Protein 6Y9K (pdb70)

Secondary structure (P-SEA, 3-state):
cccaaaaaaaaaaaaaaaaaaacccaaaaaaaaaaaccccccccbbbbbbbcccccbbbbbcccccccbbbbbbbbccccccccccaaaaaaaaaaaacbbbbccccccccccccaaaaaaaaaaaaaaaaacccccccccccccaaaaaaaaaaaaaaaaccccccbbbbcccccccccccccccccccccccccaaaaaaaaaaaacccccccccccccccccccccbbbbbbbccccaaaaaaaaaaaaaaaccbbbbbbcccccccccccccccaaaaaaaaaaaaaaaaaac/caaaaaaaaaaaaaaaaaaaaaccaaaaaaaaaaaaccccccccbbbbbbbcccccbbbbbccccccccccbbbbbcccccccccccaaaaaaaaaaacbbbbbbcccccccccccaaaaaaaaaaaaaaaaccccccbbbbbccaaaaaaaaaaaaaaaaccccccbbbbccccccccccccccccccccccccccaaaaaaaaaaacccccccccccccccccccccbbbbbbbccccaaaaaaaaaaaaaaaccbbbbbbbccccccccccccccaaaaaaaaaaaaaaaaacc/caaaaaaaaaaaaaaaaaaaaaccaaaaaaaaaaaaccccccccbbbbbbccccccccccccccccccbbbbbbbbcccccccccccaaaaaaaaaaacbbbbccccccccccccaaaaaaaaaaaaaaaaaccccccbbbbbccaaaaaaaaaaaaaaaaccccccbbbbcccccccccccccccccccccccccaaaaaaaaaaaacccccccccccccccccccccbbbbbbbccccaaaaaaaaaaaaaaaccbbbbbbbccccccccccccccaaaaaaaaaaaaaaaaaac/caaaaaaaaaaaaaaaaaaaaacccaaaaaaaaaaaccccccccbbbbbbbcccccbbbbbccccccccccccccccccccccccccaaaaaaaaaaccbbbbccccccccccccaaaaaaaaaaaaaaaaaccccccbbbbbccaaaaaaaaaaaaaaaaccccccbbbbcccccccccccccccccccccccccaaaaaaaaaaaacccccccccccccccccccccbbbbbbbccccaaaaaaaaaaaaaaabbbbbbbbbccccccccccccccaaaaaaaaaaaaaaaaaac

Radius of gyration: 35.69 Å; Cα contacts (8 Å, |Δi|>4): 2853; chains: 4; bounding box: 81×81×92 Å

Foldseek 3Di:
DVVLLVVVLVVQLVLQVQCVVCPPPLVSNQCSLLVSFDAPVVVQWDWDWDQQLNFTKIWIAHPQQDALAEEAEFEDDLLRYDACRSCVNLQNLLRVLQSHIYTYTRFDGFPVDAPPSRLVRSLSNVVSCVVVVRDLLRYEYEYFACSLLSQLLNLLVCVVVVHPHHLEYEYALYQQQLQLPFPLLPVLQVLASHDHRVVSNVSSCRRCVPPDRLPCSSRVLNGQQAPGEEYEYEYESNESSPRVQVSSQVRNVVSVYRYDYHHHYSAYGQSLSSVVRRVVNSVVSSVSSVVSNVRSD/DPVLLVVVLVLQLVLQVQCVVCPVVLVSNQVSLLVSFDAVLVVQWDWAWDQQLNFTKIWIAGPQADALAEEAEFEDDLLRHDACRSCVNLQNLLRVLQSHIYIYTRFHGFPVQAPPRSLVSSLSNVVSCVVVVRDLLRYEYEYFAQSLLSQLLNLLVCVVVVPPHHLEYEYALYQQALQLPFPLLPVQVVLASHDHRVSRNVSLCRRQVPPDRLPCSSRVLNGQQAPGEEYEYEYEPNESSPVVRVSSQVNNVVNVYNYHYDYHYSHYGQSLSSVVRDVVNSVVSSVSSVVSNVSND/DPVLQVVLLVLQLVLQVQCVVCPPVLVSNQVSLLVLFDAVVVVQWDWDWDQLLNFTKIWTAGPQADPLAEEAEFEDDLLRHDACRSCVNLQNLLRVLQSHTYIYTPQDGPPVDAPPSRLVRSLSNVVSCVVVVNDLLRYEYEYFAQSLLSQLLNQLVCVVVVNPHHLYYEYFLYQQQLQLPFPLLPVLQVLASHDHRVVNNVSSCRRCVPPDRLPCSNRVLNGQQAPGHEYEYEYEPNESSRRVQVSCQVRNVVNPYNYHYHYHYSHYGQSLSSVVRRVVVSVVSSVSSVVSNVSND/DPVLQVVLLVVQLVLLVQCVVCPPVLVSNQVSLLVSFDAVCVVQWDWAWDQQLNFTKIWIAHPQQDALAEEAEFEDDLQRHDACRSCVNLQNLLSVLASHIYIDTPFDGWPVDAPPSNLCNSLSNVVSCVVVVRDLLRYEYEYFACSLLSQLLNLLVCVVVVNDHHLEYEYELYQQALQLPDPLLPVQVVLANRDHRPVSNVSSCRRCVPPDRLPCSSRVLNGQLAPGEEYEYEYEPNESSPVVQVSCQVNNVVNVYHYHYDYHYSAYGQSLSSVVSRVVNSVVSSVSSVVSNVSND

Structure (mmCIF, N/CA/C/O backbone):
data_6Y9K
#
_entry.id   6Y9K
#
_cell.length_a   78.173
_cell.length_b   78.180
_cell.length_c   112.664
_cell.angle_alpha   90.000
_cell.angle_beta   100.680
_cell.angle_gamma   90.000
#
_symmetry.space_group_name_H-M   'P 1 21 1'
#
loop_
_entity.id
_entity.type
_entity.pdbx_description
1 polymer 'Esterase Est8'
2 water water
#
loop_
_atom_site.group_PDB
_atom_site.id
_atom_site.type_symbol
_atom_site.label_atom_id
_atom_site.label_alt_id
_atom_site.label_comp_id
_atom_site.label_asym_id
_atom_site.label_entity_id
_atom_site.label_seq_id
_atom_site.pdbx_PDB_ins_code
_atom_site.Cartn_x
_atom_site.Cartn_y
_atom_site.Cartn_z
_atom_site.occupancy
_atom_site.B_iso_or_equiv
_atom_site.auth_seq_id
_atom_site.auth_comp_id
_atom_site.auth_asym_id
_atom_site.auth_atom_id
_atom_site.pdbx_PDB_model_num
ATOM 1 N N . ALA A 1 2 ? 15.481 8.017 44.899 1.000 66.238 2 ALA AAA N 1
ATOM 2 C CA . ALA A 1 2 ? 16.866 8.522 44.596 1.000 74.208 2 ALA AAA CA 1
ATOM 3 C C . ALA A 1 2 ? 17.040 8.661 43.081 1.000 75.054 2 ALA AAA C 1
ATOM 4 O O . ALA A 1 2 ? 17.199 9.839 42.620 1.000 69.283 2 ALA AAA O 1
ATOM 6 N N . SER A 1 3 ? 17.031 7.524 42.354 1.000 68.416 3 SER AAA N 1
ATOM 7 C CA . SER A 1 3 ? 16.681 7.484 40.903 1.000 73.337 3 SER AAA CA 1
ATOM 8 C C . SER A 1 3 ? 16.410 6.079 40.345 1.000 67.362 3 SER AAA C 1
ATOM 9 O O . SER A 1 3 ? 15.468 5.940 39.574 1.000 62.236 3 SER AAA O 1
ATOM 12 N N . PRO A 1 4 ? 17.192 5.002 40.600 1.000 70.429 4 PRO AAA N 1
ATOM 13 C CA . PRO A 1 4 ? 16.763 3.664 40.189 1.000 67.129 4 PRO AAA CA 1
ATOM 14 C C . PRO A 1 4 ? 15.504 3.362 41.007 1.000 63.168 4 PRO AAA C 1
ATOM 15 O O . PRO A 1 4 ? 14.655 2.617 40.515 1.000 59.806 4 PRO AAA O 1
ATOM 19 N N . GLN A 1 5 ? 15.426 3.976 42.205 1.000 55.067 5 GLN AAA N 1
ATOM 20 C CA . GLN A 1 5 ? 14.221 4.007 43.074 1.000 46.833 5 GLN AAA CA 1
ATOM 21 C C . GLN A 1 5 ? 13.151 4.876 42.404 1.000 40.856 5 GLN AAA C 1
ATOM 22 O O . GLN A 1 5 ? 12.075 4.327 42.098 1.000 35.424 5 GLN AAA O 1
ATOM 28 N N . LEU A 1 6 ? 13.445 6.150 42.114 1.000 41.393 6 LEU AAA N 1
ATOM 29 C CA . LEU A 1 6 ? 12.487 7.027 41.379 1.000 41.999 6 LEU AAA CA 1
ATOM 30 C C . LEU A 1 6 ? 12.014 6.337 40.092 1.000 38.141 6 LEU AAA C 1
ATOM 31 O O . LEU A 1 6 ? 10.800 6.425 39.781 1.000 37.698 6 LEU AAA O 1
ATOM 36 N N . GLN A 1 7 ? 12.924 5.697 39.357 1.000 37.645 7 GLN AAA N 1
ATOM 37 C CA . GLN A 1 7 ? 12.598 5.089 38.042 1.000 41.443 7 GLN AAA CA 1
ATOM 38 C C . GLN A 1 7 ? 11.727 3.848 38.287 1.000 40.940 7 GLN AAA C 1
ATOM 39 O O . GLN A 1 7 ? 10.837 3.630 37.460 1.000 40.738 7 GLN AAA O 1
ATOM 45 N N . MET A 1 8 ? 11.872 3.120 39.406 1.000 46.124 8 MET AAA N 1
ATOM 46 C CA . MET A 1 8 ? 10.918 2.023 39.765 1.000 46.964 8 MET AAA CA 1
ATOM 47 C C . MET A 1 8 ? 9.523 2.617 39.968 1.000 44.258 8 MET AAA C 1
ATOM 48 O O . MET A 1 8 ? 8.555 2.080 39.392 1.000 44.825 8 MET AAA O 1
ATOM 53 N N . ALA A 1 9 ? 9.423 3.672 40.775 1.000 41.034 9 ALA AAA N 1
ATOM 54 C CA . ALA A 1 9 ? 8.143 4.352 41.085 1.000 43.502 9 ALA AAA CA 1
ATOM 55 C C . ALA A 1 9 ? 7.514 4.899 39.800 1.000 41.908 9 ALA AAA C 1
ATOM 56 O O . ALA A 1 9 ? 6.303 4.765 39.657 1.000 43.038 9 ALA AAA O 1
ATOM 58 N N . LEU A 1 10 ? 8.295 5.511 38.904 1.000 43.069 10 LEU AAA N 1
ATOM 59 C CA . LEU A 1 10 ? 7.755 6.073 37.634 1.000 43.288 10 LEU AAA CA 1
ATOM 60 C C . LEU A 1 10 ? 7.188 4.944 36.765 1.000 44.816 10 LEU AAA C 1
ATOM 61 O O . LEU A 1 10 ? 6.086 5.116 36.254 1.000 49.325 10 LEU AAA O 1
ATOM 66 N N . ASP A 1 11 ? 7.874 3.809 36.628 1.000 50.537 11 ASP AAA N 1
ATOM 67 C CA . ASP A 1 11 ? 7.340 2.671 35.831 1.000 53.663 11 ASP AAA CA 1
ATOM 68 C C . ASP A 1 11 ? 6.152 2.093 36.596 1.000 49.641 11 ASP AAA C 1
ATOM 69 O O . ASP A 1 11 ? 5.221 1.626 35.939 1.000 55.103 11 ASP AAA O 1
ATOM 74 N N . GLY A 1 12 ? 6.188 2.150 37.933 1.000 50.469 12 GLY AAA N 1
ATOM 75 C CA . GLY A 1 12 ? 5.063 1.800 38.830 1.000 45.924 12 GLY AAA CA 1
ATOM 76 C C . GLY A 1 12 ? 3.768 2.479 38.414 1.000 44.965 12 GLY AAA C 1
ATOM 77 O O . GLY A 1 12 ? 2.811 1.762 38.056 1.000 50.034 12 GLY AAA O 1
ATOM 78 N N . PHE A 1 13 ? 3.742 3.812 38.446 1.000 40.964 13 PHE AAA N 1
ATOM 79 C CA . PHE A 1 13 ? 2.606 4.649 37.989 1.000 43.384 13 PHE AAA CA 1
ATOM 80 C C . PHE A 1 13 ? 2.334 4.413 36.498 1.000 45.806 13 PHE AAA C 1
ATOM 81 O O . PHE A 1 13 ? 1.164 4.270 36.133 1.000 45.053 13 PHE AAA O 1
ATOM 89 N N . LYS A 1 14 ? 3.377 4.364 35.665 1.000 51.208 14 LYS AAA N 1
ATOM 90 C CA . LYS A 1 14 ? 3.254 4.204 34.188 1.000 55.847 14 LYS AAA CA 1
ATOM 91 C C . LYS A 1 14 ? 2.385 2.969 33.904 1.000 55.601 14 LYS AAA C 1
ATOM 92 O O . LYS A 1 14 ? 1.525 3.060 33.028 1.000 62.092 14 LYS AAA O 1
ATOM 98 N N . MET A 1 15 ? 2.561 1.887 34.667 1.000 59.490 15 MET AAA N 1
ATOM 99 C CA . MET A 1 15 ? 1.764 0.630 34.580 1.000 61.467 15 MET AAA CA 1
ATOM 100 C C . MET A 1 15 ? 0.382 0.850 35.209 1.000 57.678 15 MET AAA C 1
ATOM 101 O O . MET A 1 15 ? -0.613 0.409 34.609 1.000 55.304 15 MET AAA O 1
ATOM 106 N N . MET A 1 16 ? 0.313 1.460 36.400 1.000 60.741 16 MET AAA N 1
ATOM 107 C CA . MET A 1 16 ? -0.987 1.784 37.051 1.000 63.461 16 MET AAA CA 1
ATOM 108 C C . MET A 1 16 ? -1.792 2.588 36.032 1.000 58.238 16 MET AAA C 1
ATOM 109 O O . MET A 1 16 ? -2.974 2.258 35.822 1.000 50.512 16 MET AAA O 1
ATOM 114 N N . GLY A 1 17 ? -1.121 3.567 35.413 1.000 59.379 17 GLY AAA N 1
ATOM 115 C CA . GLY A 1 17 ? -1.673 4.523 34.433 1.000 61.249 17 GLY AAA CA 1
ATOM 116 C C . GLY A 1 17 ? -2.274 3.815 33.236 1.000 60.356 17 GLY AAA C 1
ATOM 117 O O . GLY A 1 17 ? -3.328 4.291 32.739 1.000 58.928 17 GLY AAA O 1
ATOM 118 N N . GLU A 1 18 ? -1.657 2.706 32.813 1.000 56.972 18 GLU AAA N 1
ATOM 119 C CA . GLU A 1 18 ? -2.032 2.000 31.563 1.000 59.887 18 GLU AAA CA 1
ATOM 120 C C . GLU A 1 18 ? -3.117 0.961 31.842 1.000 58.543 18 GLU AAA C 1
ATOM 121 O O . GLU A 1 18 ? -3.999 0.859 30.977 1.000 61.841 18 GLU AAA O 1
ATOM 127 N N . LYS A 1 19 ? -3.107 0.272 32.993 1.000 58.610 19 LYS AAA N 1
ATOM 128 C CA . LYS A 1 19 ? -4.257 -0.582 33.435 1.000 66.044 19 LYS AAA CA 1
ATOM 129 C C . LYS A 1 19 ? -5.518 0.268 33.678 1.000 65.227 19 LYS AAA C 1
ATOM 130 O O . LYS A 1 19 ? -6.636 -0.285 33.572 1.000 60.750 19 LYS AAA O 1
ATOM 136 N N . MET A 1 20 ? -5.331 1.539 34.054 1.000 66.077 20 MET AAA N 1
ATOM 137 C CA . MET A 1 20 ? -6.394 2.558 34.271 1.000 67.067 20 MET AAA CA 1
ATOM 138 C C . MET A 1 20 ? -7.182 2.739 32.971 1.000 64.774 20 MET AAA C 1
ATOM 139 O O . MET A 1 20 ? -8.419 2.526 32.979 1.000 63.731 20 MET AAA O 1
ATOM 144 N N . ALA A 1 21 ? -6.477 3.134 31.909 1.000 64.144 21 ALA AAA N 1
ATOM 145 C CA . ALA A 1 21 ? -7.000 3.280 30.533 1.000 64.477 21 ALA AAA CA 1
ATOM 146 C C . ALA A 1 21 ? -7.809 2.021 30.161 1.000 65.832 21 ALA AAA C 1
ATOM 147 O O . ALA A 1 21 ? -8.961 2.183 29.711 1.000 66.469 21 ALA AAA O 1
ATOM 149 N N . GLN A 1 22 ? -7.257 0.823 30.421 1.000 73.326 22 GLN AAA N 1
ATOM 150 C CA . GLN A 1 22 ? -7.807 -0.518 30.042 1.000 76.470 22 GLN AAA CA 1
ATOM 151 C C . GLN A 1 22 ? -9.120 -0.833 30.767 1.000 76.267 22 GLN AAA C 1
ATOM 152 O O . GLN A 1 22 ? -9.878 -1.680 30.264 1.000 75.984 22 GLN AAA O 1
ATOM 158 N N . ALA A 1 23 ? -9.350 -0.250 31.943 1.000 76.839 23 ALA AAA N 1
ATOM 159 C CA . ALA A 1 23 ? -10.602 -0.424 32.709 1.000 77.688 23 ALA AAA CA 1
ATOM 160 C C . ALA A 1 23 ? -11.727 0.324 31.980 1.000 77.052 23 ALA AAA C 1
ATOM 161 O O . ALA A 1 23 ? -12.920 0.024 32.221 1.000 72.542 23 ALA AAA O 1
ATOM 163 N N . GLY A 1 24 ? -11.355 1.259 31.101 1.000 76.983 24 GLY AAA N 1
ATOM 164 C CA . GLY A 1 24 ? -12.298 2.152 30.409 1.000 81.242 24 GLY AAA CA 1
ATOM 165 C C . GLY A 1 24 ? -13.087 2.965 31.418 1.000 84.185 24 GLY AAA C 1
ATOM 166 O O . GLY A 1 24 ? -12.484 3.431 32.413 1.000 82.989 24 GLY AAA O 1
ATOM 167 N N . GLY A 1 25 ? -14.394 3.107 31.192 1.000 81.868 25 GLY AAA N 1
ATOM 168 C CA . GLY A 1 25 ? -15.311 3.812 32.106 1.000 83.429 25 GLY AAA CA 1
ATOM 169 C C . GLY A 1 25 ? -15.731 2.953 33.291 1.000 80.300 25 GLY AAA C 1
ATOM 170 O O . GLY A 1 25 ? -16.299 3.538 34.232 1.000 91.410 25 GLY AAA O 1
ATOM 171 N N . ASP A 1 26 ? -15.477 1.631 33.245 1.000 69.352 26 ASP AAA N 1
ATOM 172 C CA . ASP A 1 26 ? -15.942 0.616 34.236 1.000 66.448 26 ASP AAA CA 1
ATOM 173 C C . ASP A 1 26 ? -15.309 0.917 35.599 1.000 69.472 26 ASP AAA C 1
ATOM 174 O O . ASP A 1 26 ? -14.071 0.837 35.695 1.000 73.510 26 ASP AAA O 1
ATOM 179 N N . VAL A 1 27 ? -16.125 1.201 36.618 1.000 65.961 27 VAL AAA N 1
ATOM 180 C CA . VAL A 1 27 ? -15.667 1.791 37.909 1.000 67.382 27 VAL AAA CA 1
ATOM 181 C C . VAL A 1 27 ? -15.232 0.689 38.892 1.000 71.322 27 VAL AAA C 1
ATOM 182 O O . VAL A 1 27 ? -14.321 0.983 39.700 1.000 65.670 27 VAL AAA O 1
ATOM 186 N N . LYS A 1 28 ? -15.810 -0.524 38.809 1.000 74.149 28 LYS AAA N 1
ATOM 187 C CA . LYS A 1 28 ? -15.393 -1.724 39.604 1.000 73.430 28 LYS AAA CA 1
ATOM 188 C C . LYS A 1 28 ? -13.928 -2.079 39.291 1.000 70.691 28 LYS AAA C 1
ATOM 189 O O . LYS A 1 28 ? -13.153 -2.329 40.253 1.000 66.312 28 LYS AAA O 1
ATOM 195 N N . ALA A 1 29 ? -13.602 -2.151 37.988 1.000 64.599 29 ALA AAA N 1
ATOM 196 C CA . ALA A 1 29 ? -12.258 -2.384 37.403 1.000 60.694 29 ALA AAA CA 1
ATOM 197 C C . ALA A 1 29 ? -11.274 -1.351 37.951 1.000 58.635 29 ALA AAA C 1
ATOM 198 O O . ALA A 1 29 ? -10.326 -1.758 38.631 1.000 61.578 29 ALA AAA O 1
ATOM 200 N N . MET A 1 30 ? -11.517 -0.071 37.652 1.000 57.705 30 MET AAA N 1
ATOM 201 C CA . MET A 1 30 ? -10.741 1.101 38.134 1.000 53.785 30 MET AAA CA 1
ATOM 202 C C . MET A 1 30 ? -10.410 0.901 39.616 1.000 51.646 30 MET AAA C 1
ATOM 203 O O . MET A 1 30 ? -9.223 1.004 39.981 1.000 53.900 30 MET AAA O 1
ATOM 208 N N . ARG A 1 31 ? -11.416 0.603 40.439 1.000 50.311 31 ARG AAA N 1
ATOM 209 C CA . ARG A 1 31 ? -11.235 0.398 41.899 1.000 50.558 31 ARG AAA CA 1
ATOM 210 C C . ARG A 1 31 ? -10.236 -0.735 42.128 1.000 58.811 31 ARG AAA C 1
ATOM 211 O O . ARG A 1 31 ? -9.338 -0.539 42.968 1.000 65.328 31 ARG AAA O 1
ATOM 219 N N . ALA A 1 32 ? -10.376 -1.856 41.406 1.000 59.415 32 ALA AAA N 1
ATOM 220 C CA . ALA A 1 32 ? -9.461 -3.026 41.486 1.000 58.257 32 ALA AAA CA 1
ATOM 221 C C . ALA A 1 32 ? -8.014 -2.658 41.081 1.000 56.378 32 ALA AAA C 1
ATOM 222 O O . ALA A 1 32 ? -7.085 -3.145 41.742 1.000 52.428 32 ALA AAA O 1
ATOM 224 N N . VAL A 1 33 ? -7.798 -1.843 40.041 1.000 54.937 33 VAL AAA N 1
ATOM 225 C CA . VAL A 1 33 ? -6.424 -1.434 39.610 1.000 58.060 33 VAL AAA CA 1
ATOM 226 C C . VAL A 1 33 ? -5.677 -0.859 40.814 1.000 61.278 33 VAL AAA C 1
ATOM 227 O O . VAL A 1 33 ? -4.507 -1.214 40.998 1.000 64.439 33 VAL AAA O 1
ATOM 231 N N . MET A 1 34 ? -6.328 0.042 41.551 1.000 61.849 34 MET AAA N 1
ATOM 232 C CA . MET A 1 34 ? -5.728 0.788 42.682 1.000 59.456 34 MET AAA CA 1
ATOM 233 C C . MET A 1 34 ? -5.537 -0.164 43.877 1.000 56.531 34 MET AAA C 1
ATOM 234 O O . MET A 1 34 ? -4.467 -0.083 44.515 1.000 58.353 34 MET AAA O 1
ATOM 239 N N . GLU A 1 35 ? -6.504 -1.054 44.141 1.000 52.305 35 GLU AAA N 1
ATOM 240 C CA . GLU A 1 35 ? -6.544 -1.974 45.323 1.000 55.456 35 GLU AAA CA 1
ATOM 241 C C . GLU A 1 35 ? -5.461 -3.055 45.228 1.000 52.891 35 GLU AAA C 1
ATOM 242 O O . GLU A 1 35 ? -5.070 -3.589 46.276 1.000 46.491 35 GLU AAA O 1
ATOM 248 N N . GLU A 1 36 ? -5.044 -3.370 44.002 1.000 55.683 36 GLU AAA N 1
ATOM 249 C CA . GLU A 1 36 ? -4.048 -4.411 43.635 1.000 58.854 36 GLU AAA CA 1
ATOM 250 C C . GLU A 1 36 ? -2.636 -3.898 43.948 1.000 55.474 36 GLU AAA C 1
ATOM 251 O O . GLU A 1 36 ? -1.798 -4.729 44.351 1.000 63.758 36 GLU AAA O 1
ATOM 257 N N . MET A 1 37 ? -2.384 -2.593 43.773 1.000 52.183 37 MET AAA N 1
ATOM 258 C CA . MET A 1 37 ? -1.091 -1.934 44.126 1.000 55.575 37 MET AAA CA 1
ATOM 259 C C . MET A 1 37 ? -0.923 -1.821 45.646 1.000 46.921 37 MET AAA C 1
ATOM 260 O O . MET A 1 37 ? 0.211 -1.746 46.102 1.000 44.042 37 MET AAA O 1
ATOM 265 N N . ALA A 1 38 ? -2.013 -1.809 46.402 1.000 43.489 38 ALA AAA N 1
ATOM 266 C CA . ALA A 1 38 ? -2.004 -1.584 47.864 1.000 43.317 38 ALA AAA CA 1
ATOM 267 C C . ALA A 1 38 ? -1.318 -2.750 48.583 1.000 40.541 38 ALA AAA C 1
ATOM 268 O O . ALA A 1 38 ? -1.803 -3.886 48.473 1.000 35.660 38 ALA AAA O 1
ATOM 270 N N . THR A 1 39 ? -0.256 -2.471 49.338 1.000 36.531 39 THR AAA N 1
ATOM 271 C CA . THR A 1 39 ? 0.212 -3.365 50.425 1.000 35.575 39 THR AAA CA 1
ATOM 272 C C . THR A 1 39 ? 0.285 -2.568 51.724 1.000 35.702 39 THR AAA C 1
ATOM 273 O O . THR A 1 39 ? 0.104 -1.325 51.684 1.000 35.515 39 THR AAA O 1
ATOM 277 N N . PHE A 1 40 ? 0.515 -3.291 52.820 1.000 33.773 40 PHE AAA N 1
ATOM 278 C CA . PHE A 1 40 ? 0.488 -2.757 54.194 1.000 34.164 40 PHE AAA CA 1
ATOM 279 C C . PHE A 1 40 ? 1.598 -3.447 54.993 1.000 36.412 40 PHE AAA C 1
ATOM 280 O O . PHE A 1 40 ? 1.354 -4.109 56.005 1.000 37.306 40 PHE AAA O 1
ATOM 288 N N . PRO A 1 41 ? 2.876 -3.263 54.586 1.000 37.247 41 PRO AAA N 1
ATOM 289 C CA . PRO A 1 41 ? 4.004 -3.872 55.285 1.000 39.133 41 PRO AAA CA 1
ATOM 290 C C . PRO A 1 41 ? 4.096 -3.431 56.750 1.000 39.306 41 PRO AAA C 1
ATOM 291 O O . PRO A 1 41 ? 4.686 -4.149 57.511 1.000 38.824 41 PRO AAA O 1
ATOM 295 N N . SER A 1 42 ? 3.506 -2.292 57.119 1.000 37.881 42 SER AAA N 1
ATOM 296 C CA . SER A 1 42 ? 3.576 -1.768 58.510 1.000 38.475 42 SER AAA CA 1
ATOM 297 C C . SER A 1 42 ? 2.528 -2.448 59.402 1.000 35.736 42 SER AAA C 1
ATOM 298 O O . SER A 1 42 ? 2.504 -2.129 60.609 1.000 33.325 42 SER AAA O 1
ATOM 301 N N . ALA A 1 43 ? 1.680 -3.322 58.843 1.000 35.474 43 ALA AAA N 1
ATOM 302 C CA . ALA A 1 43 ? 0.462 -3.827 59.524 1.000 35.613 43 ALA AAA CA 1
ATOM 303 C C . ALA A 1 43 ? 0.863 -4.382 60.884 1.000 37.256 43 ALA AAA C 1
ATOM 304 O O . ALA A 1 43 ? 0.236 -3.986 61.875 1.000 38.718 43 ALA AAA O 1
ATOM 306 N N . GLY A 1 44 ? 1.910 -5.215 60.909 1.000 41.120 44 GLY AAA N 1
ATOM 307 C CA . GLY A 1 44 ? 2.354 -5.989 62.085 1.000 45.423 44 GLY AAA CA 1
ATOM 308 C C . GLY A 1 44 ? 2.480 -5.143 63.347 1.000 49.129 44 GLY AAA C 1
ATOM 309 O O . GLY A 1 44 ? 2.043 -5.628 64.410 1.000 52.819 44 GLY AAA O 1
ATOM 310 N N . GLU A 1 45 ? 3.042 -3.932 63.243 1.000 50.371 45 GLU AAA N 1
ATOM 311 C CA . GLU A 1 45 ? 3.334 -3.034 64.398 1.000 51.713 45 GLU AAA CA 1
ATOM 312 C C . GLU A 1 45 ? 2.330 -1.870 64.478 1.000 48.129 45 GLU AAA C 1
ATOM 313 O O . GLU A 1 45 ? 2.565 -0.979 65.299 1.000 44.410 45 GLU AAA O 1
ATOM 319 N N . THR A 1 46 ? 1.255 -1.872 63.678 1.000 45.045 46 THR AAA N 1
ATOM 320 C CA . THR A 1 46 ? 0.252 -0.775 63.607 1.000 41.775 46 THR AAA CA 1
ATOM 321 C C . THR A 1 46 ? -1.093 -1.263 64.161 1.000 41.967 46 THR AAA C 1
ATOM 322 O O . THR A 1 46 ? -1.546 -2.360 63.794 1.000 42.004 46 THR AAA O 1
ATOM 326 N N . LYS A 1 47 ? -1.704 -0.461 65.025 1.000 40.556 47 LYS AAA N 1
ATOM 327 C CA . LYS A 1 47 ? -2.991 -0.752 65.680 1.000 41.686 47 LYS AAA CA 1
ATOM 328 C C . LYS A 1 47 ? -4.079 -0.178 64.779 1.000 41.949 47 LYS AAA C 1
ATOM 329 O O . LYS A 1 47 ? -4.008 1.014 64.490 1.000 43.998 47 LYS AAA O 1
ATOM 335 N N . CYS A 1 48 ? -5.030 -0.993 64.328 1.000 39.539 48 CYS AAA N 1
ATOM 336 C CA . CYS A 1 48 ? -6.161 -0.539 63.477 1.000 40.048 48 CYS AAA CA 1
ATOM 337 C C . CYS A 1 48 ? -7.459 -0.922 64.174 1.000 37.337 48 CYS AAA C 1
ATOM 338 O O . CYS A 1 48 ? -7.555 -2.079 64.552 1.000 36.271 48 CYS AAA O 1
ATOM 341 N N . THR A 1 49 ? -8.373 0.038 64.350 1.000 39.446 49 THR AAA N 1
ATOM 342 C CA . THR A 1 49 ? -9.663 -0.099 65.077 1.000 39.783 49 THR AAA CA 1
ATOM 343 C C . THR A 1 49 ? -10.756 0.549 64.244 1.000 40.820 49 THR AAA C 1
ATOM 344 O O . THR A 1 49 ? -10.885 1.769 64.264 1.000 43.353 49 THR AAA O 1
ATOM 348 N N . PRO A 1 50 ? -11.513 -0.219 63.430 1.000 42.065 50 PRO AAA N 1
ATOM 349 C CA . PRO A 1 50 ? -12.687 0.325 62.744 1.000 43.627 50 PRO AAA CA 1
ATOM 350 C C . PRO A 1 50 ? -13.694 1.003 63.693 1.000 42.375 50 PRO AAA C 1
ATOM 351 O O . PRO A 1 50 ? -13.839 0.616 64.838 1.000 45.070 50 PRO AAA O 1
ATOM 355 N N . VAL A 1 51 ? -14.356 2.041 63.202 1.000 40.316 51 VAL AAA N 1
ATOM 356 C CA . VAL A 1 51 ? -15.172 2.938 64.060 1.000 42.134 51 VAL AAA CA 1
ATOM 357 C C . VAL A 1 51 ? -16.138 3.696 63.152 1.000 45.046 51 VAL AAA C 1
ATOM 358 O O . VAL A 1 51 ? -15.818 3.898 61.943 1.000 42.651 51 VAL AAA O 1
ATOM 362 N N . ASN A 1 52 ? -17.282 4.086 63.708 1.000 45.159 52 ASN AAA N 1
ATOM 363 C CA . ASN A 1 52 ? -18.258 4.916 62.974 1.000 48.266 52 ASN AAA CA 1
ATOM 364 C C . ASN A 1 52 ? -18.020 6.385 63.375 1.000 46.857 52 ASN AAA C 1
ATOM 365 O O . ASN A 1 52 ? -18.204 6.723 64.566 1.000 41.902 52 ASN AAA O 1
ATOM 370 N N . ALA A 1 53 ? -17.584 7.218 62.421 1.000 41.339 53 ALA AAA N 1
ATOM 371 C CA . ALA A 1 53 ? -17.242 8.641 62.652 1.000 41.347 53 ALA AAA CA 1
ATOM 372 C C . ALA A 1 53 ? -18.452 9.485 62.250 1.000 38.561 53 ALA AAA C 1
ATOM 373 O O . ALA A 1 53 ? -18.539 9.833 61.049 1.000 40.041 53 ALA AAA O 1
ATOM 375 N N . GLY A 1 54 ? -19.339 9.781 63.208 1.000 37.822 54 GLY AAA N 1
ATOM 376 C CA . GLY A 1 54 ? -20.629 10.471 62.988 1.000 36.168 54 GLY AAA CA 1
ATOM 377 C C . GLY A 1 54 ? -21.336 9.953 61.742 1.000 40.176 54 GLY AAA C 1
ATOM 378 O O . GLY A 1 54 ? -21.784 10.799 60.907 1.000 42.509 54 GLY AAA O 1
ATOM 379 N N . GLY A 1 55 ? -21.414 8.622 61.570 1.000 38.181 55 GLY AAA N 1
ATOM 380 C CA . GLY A 1 55 ? -22.133 8.007 60.435 1.000 37.619 55 GLY AAA CA 1
ATOM 381 C C . GLY A 1 55 ? -21.251 7.772 59.215 1.000 43.030 55 GLY AAA C 1
ATOM 382 O O . GLY A 1 55 ? -21.770 7.359 58.156 1.000 46.492 55 GLY AAA O 1
ATOM 383 N N . VAL A 1 56 ? -19.943 7.972 59.339 1.000 46.557 56 VAL AAA N 1
ATOM 384 C CA . VAL A 1 56 ? -18.988 7.693 58.231 1.000 44.274 56 VAL AAA CA 1
ATOM 385 C C . VAL A 1 56 ? -18.139 6.496 58.646 1.000 40.667 56 VAL AAA C 1
ATOM 386 O O . VAL A 1 56 ? -17.516 6.506 59.711 1.000 36.268 56 VAL AAA O 1
ATOM 390 N N . PRO A 1 57 ? -18.178 5.396 57.857 1.000 39.912 57 PRO AAA N 1
ATOM 391 C CA . PRO A 1 57 ? -17.317 4.246 58.113 1.000 40.854 57 PRO AAA CA 1
ATOM 392 C C . PRO A 1 57 ? -15.866 4.761 58.127 1.000 39.338 57 PRO AAA C 1
ATOM 393 O O . PRO A 1 57 ? -15.459 5.500 57.222 1.000 34.430 57 PRO AAA O 1
ATOM 397 N N . ALA A 1 58 ? -15.130 4.417 59.178 1.000 37.485 58 ALA AAA N 1
ATOM 398 C CA . ALA A 1 58 ? -13.771 4.932 59.413 1.000 37.120 58 ALA AAA CA 1
ATOM 399 C C . ALA A 1 58 ? -12.967 3.891 60.182 1.000 37.125 58 ALA AAA C 1
ATOM 400 O O . ALA A 1 58 ? -13.570 2.839 60.582 1.000 37.097 58 ALA AAA O 1
ATOM 402 N N . GLU A 1 59 ? -11.676 4.207 60.369 1.000 37.355 59 GLU AAA N 1
ATOM 403 C CA . GLU A 1 59 ? -10.669 3.366 61.060 1.000 39.434 59 GLU AAA CA 1
ATOM 404 C C . GLU A 1 59 ? -9.621 4.240 61.759 1.000 38.782 59 GLU AAA C 1
ATOM 405 O O . GLU A 1 59 ? -8.950 5.030 61.073 1.000 36.137 59 GLU AAA O 1
ATOM 411 N N . TRP A 1 60 ? -9.498 4.087 63.082 1.000 39.270 60 TRP AAA N 1
ATOM 412 C CA . TRP A 1 60 ? -8.358 4.591 63.883 1.000 39.015 60 TRP AAA CA 1
ATOM 413 C C . TRP A 1 60 ? -7.132 3.795 63.459 1.000 36.514 60 TRP AAA C 1
ATOM 414 O O . TRP A 1 60 ? -7.222 2.582 63.478 1.000 40.103 60 TRP AAA O 1
ATOM 425 N N . ILE A 1 61 ? -6.081 4.471 63.015 1.000 35.695 61 ILE AAA N 1
ATOM 426 C CA . ILE A 1 61 ? -4.771 3.891 62.603 1.000 34.278 61 ILE AAA CA 1
ATOM 427 C C . ILE A 1 61 ? -3.701 4.577 63.472 1.000 36.069 61 ILE AAA C 1
ATOM 428 O O . ILE A 1 61 ? -3.574 5.819 63.422 1.000 35.582 61 ILE AAA O 1
ATOM 433 N N . ALA A 1 62 ? -3.027 3.814 64.325 1.000 39.123 62 ALA AAA N 1
ATOM 434 C CA . ALA A 1 62 ? -2.092 4.335 65.350 1.000 46.297 62 ALA AAA CA 1
ATOM 435 C C . ALA A 1 62 ? -0.749 3.604 65.251 1.000 47.684 62 ALA AAA C 1
ATOM 436 O O . ALA A 1 62 ? -0.698 2.409 65.567 1.000 43.001 62 ALA AAA O 1
ATOM 438 N N . ALA A 1 63 ? 0.287 4.303 64.784 1.000 53.690 63 ALA AAA N 1
ATOM 439 C CA . ALA A 1 63 ? 1.691 3.862 64.908 1.000 56.912 63 ALA AAA CA 1
ATOM 440 C C . ALA A 1 63 ? 2.026 3.824 66.397 1.000 51.696 63 ALA AAA C 1
ATOM 441 O O . ALA A 1 63 ? 1.398 4.508 67.211 1.000 38.078 63 ALA AAA O 1
ATOM 443 N N . PRO A 1 64 ? 3.007 2.990 66.798 1.000 55.384 64 PRO AAA N 1
ATOM 444 C CA . PRO A 1 64 ? 3.297 2.799 68.219 1.000 54.669 64 PRO AAA CA 1
ATOM 445 C C . PRO A 1 64 ? 3.526 4.148 68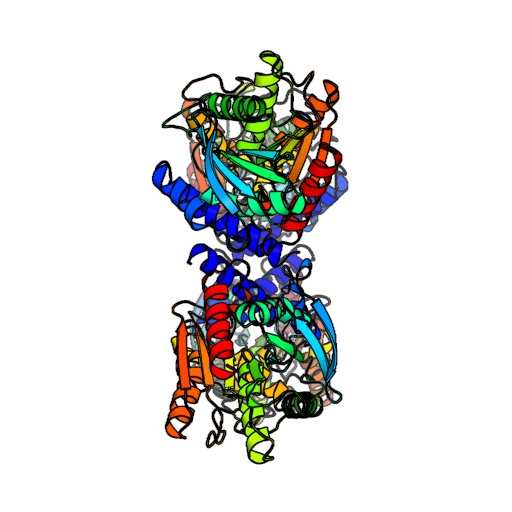.927 1.000 54.635 64 PRO AAA C 1
ATOM 446 O O . PRO A 1 64 ? 4.191 5.025 68.355 1.000 42.577 64 PRO AAA O 1
ATOM 450 N N . GLY A 1 65 ? 2.947 4.294 70.126 1.000 61.611 65 GLY AAA N 1
ATOM 451 C CA . GLY A 1 65 ? 3.036 5.518 70.954 1.000 68.417 65 GLY AAA CA 1
ATOM 452 C C . GLY A 1 65 ? 2.673 6.788 70.184 1.000 66.445 65 GLY AAA C 1
ATOM 453 O O . GLY A 1 65 ? 3.426 7.790 70.271 1.000 55.703 65 GLY AAA O 1
ATOM 454 N N . ALA A 1 66 ? 1.578 6.742 69.422 1.000 62.433 66 ALA AAA N 1
ATOM 455 C CA . ALA A 1 66 ? 0.860 7.930 68.912 1.000 55.110 66 ALA AAA CA 1
ATOM 456 C C . ALA A 1 66 ? -0.126 8.353 69.996 1.000 50.145 66 ALA AAA C 1
ATOM 457 O O . ALA A 1 66 ? -0.680 7.486 70.662 1.000 46.232 66 ALA AAA O 1
ATOM 459 N N . ALA A 1 67 ? -0.314 9.649 70.193 1.000 53.968 67 ALA AAA N 1
ATOM 460 C CA . ALA A 1 67 ? -1.155 10.173 71.287 1.000 56.684 67 ALA AAA CA 1
ATOM 461 C C . ALA A 1 67 ? -2.619 10.030 70.871 1.000 60.496 67 ALA AAA C 1
ATOM 462 O O . ALA A 1 67 ? -2.913 10.260 69.677 1.000 55.656 67 ALA AAA O 1
ATOM 464 N N . ASP A 1 68 ? -3.483 9.633 71.812 1.000 66.056 68 ASP AAA N 1
ATOM 465 C CA . ASP A 1 68 ? -4.956 9.575 71.610 1.000 62.024 68 ASP AAA CA 1
ATOM 466 C C . ASP A 1 68 ? -5.444 10.988 71.277 1.000 56.622 68 ASP AAA C 1
ATOM 467 O O . ASP A 1 68 ? -6.244 11.104 70.363 1.000 52.931 68 ASP AAA O 1
ATOM 472 N N . ASP A 1 69 ? -4.880 12.011 71.926 1.000 61.481 69 ASP AAA N 1
ATOM 473 C CA . ASP A 1 69 ? -5.369 13.425 71.951 1.000 56.931 69 ASP AAA CA 1
ATOM 474 C C . ASP A 1 69 ? -4.715 14.274 70.842 1.000 52.297 69 ASP AAA C 1
ATOM 475 O O . ASP A 1 69 ? -5.059 15.465 70.740 1.000 53.245 69 ASP AAA O 1
ATOM 480 N N . ARG A 1 70 ? -3.811 13.708 70.036 1.000 49.381 70 ARG AAA N 1
ATOM 481 C CA . ARG A 1 70 ? -3.310 14.338 68.780 1.000 48.059 70 ARG AAA CA 1
ATOM 482 C C . ARG A 1 70 ? -3.817 13.511 67.591 1.000 42.391 70 ARG AAA C 1
ATOM 483 O O . ARG A 1 70 ? -3.569 12.299 67.572 1.000 46.955 70 ARG AAA O 1
ATOM 491 N N . VAL A 1 71 ? -4.513 14.134 66.641 1.000 38.797 71 VAL AAA N 1
ATOM 492 C CA . VAL A 1 71 ? -5.317 13.402 65.618 1.000 38.689 71 VAL AAA CA 1
ATOM 493 C C . VAL A 1 71 ? -5.144 14.015 64.217 1.000 38.056 71 VAL AAA C 1
ATOM 494 O O . VAL A 1 71 ? -5.455 15.204 64.056 1.000 41.889 71 VAL AAA O 1
ATOM 498 N N . ILE A 1 72 ? -4.775 13.182 63.236 1.000 34.632 72 ILE AAA N 1
ATOM 499 C CA . ILE A 1 72 ? -4.917 13.441 61.774 1.000 33.413 72 ILE AAA CA 1
ATOM 500 C C . ILE A 1 72 ? -6.231 12.839 61.282 1.000 33.637 72 ILE AAA C 1
ATOM 501 O O . ILE A 1 72 ? -6.374 11.622 61.334 1.000 35.641 72 ILE AAA O 1
ATOM 506 N N . LEU A 1 73 ? -7.106 13.673 60.742 1.000 33.758 73 LEU AAA N 1
ATOM 507 C CA . LEU A 1 73 ? -8.295 13.255 59.971 1.000 33.219 73 LEU AAA CA 1
ATOM 508 C C . LEU A 1 73 ? -7.863 13.136 58.516 1.000 31.886 73 LEU AAA C 1
ATOM 509 O O . LEU A 1 73 ? -7.588 14.207 57.935 1.000 33.837 73 LEU AAA O 1
ATOM 514 N N . TYR A 1 74 ? -7.754 11.908 57.988 1.000 28.235 74 TYR AAA N 1
ATOM 515 C CA . TYR A 1 74 ? -7.077 11.624 56.697 1.000 26.153 74 TYR AAA CA 1
ATOM 516 C C . TYR A 1 74 ? -8.109 11.307 55.613 1.000 26.853 74 TYR AAA C 1
ATOM 517 O O . TYR A 1 74 ? -9.018 10.431 55.771 1.000 26.987 74 TYR AAA O 1
ATOM 526 N N . LEU A 1 75 ? -7.919 11.978 54.479 1.000 26.440 75 LEU AAA N 1
ATOM 527 C CA . LEU A 1 75 ? -8.858 11.963 53.342 1.000 27.481 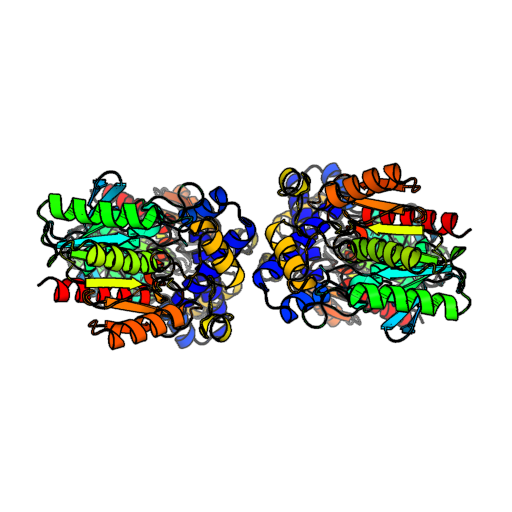75 LEU AAA CA 1
ATOM 528 C C . LEU A 1 75 ? -8.115 11.442 52.105 1.000 28.389 75 LEU AAA C 1
ATOM 529 O O . LEU A 1 75 ? -7.249 12.132 51.597 1.000 28.311 75 LEU AAA O 1
ATOM 534 N N . HIS A 1 76 ? -8.395 10.201 51.709 1.000 30.355 76 HIS AAA N 1
ATOM 535 C CA . HIS A 1 76 ? -7.604 9.449 50.709 1.000 30.810 76 HIS AAA CA 1
ATOM 536 C C . HIS A 1 76 ? -7.934 9.961 49.317 1.000 31.079 76 HIS AAA C 1
ATOM 537 O O . HIS A 1 76 ? -9.083 10.390 49.090 1.000 29.859 76 HIS AAA O 1
ATOM 544 N N . GLY A 1 77 ? -6.959 9.859 48.419 1.000 30.579 77 GLY AAA N 1
ATOM 545 C CA . GLY A 1 77 ? -7.150 10.183 46.999 1.000 32.004 77 GLY AAA CA 1
ATOM 546 C C . GLY A 1 77 ? -7.828 9.046 46.271 1.000 33.552 77 GLY AAA C 1
ATOM 547 O O . GLY A 1 77 ? -8.230 8.063 46.911 1.000 32.989 77 GLY AAA O 1
ATOM 548 N N . GLY A 1 78 ? -7.901 9.173 44.954 1.000 35.947 78 GLY AAA N 1
ATOM 549 C CA . GLY A 1 78 ? -8.649 8.257 44.080 1.000 37.497 78 GLY AAA CA 1
ATOM 550 C C . GLY A 1 78 ? -9.747 8.975 43.320 1.000 36.322 78 GLY AAA C 1
ATOM 551 O O . GLY A 1 78 ? -10.790 8.361 43.121 1.000 36.426 78 GLY AAA O 1
ATOM 552 N N . GLY A 1 79 ? -9.531 10.234 42.931 1.000 37.838 79 GLY AAA N 1
ATOM 553 C CA . GLY A 1 79 ? -10.354 10.954 41.935 1.000 39.955 79 GLY AAA CA 1
ATOM 554 C C . GLY A 1 79 ? -11.812 11.133 42.338 1.000 38.172 79 GLY AAA C 1
ATOM 555 O O . GLY A 1 79 ? -12.645 11.388 41.430 1.000 43.982 79 GLY AAA O 1
ATOM 556 N N . TYR A 1 80 ? -12.122 11.013 43.634 1.000 35.149 80 TYR AAA N 1
ATOM 557 C CA . TYR A 1 80 ? -13.499 11.048 44.202 1.000 37.088 80 TYR AAA CA 1
ATOM 558 C C . TYR A 1 80 ? -14.357 9.867 43.692 1.000 39.984 80 TYR AAA C 1
ATOM 559 O O . TYR A 1 80 ? -15.561 9.862 44.013 1.000 42.874 80 TYR AAA O 1
ATOM 568 N N . VAL A 1 81 ? -13.783 8.887 42.971 1.000 41.397 81 VAL AAA N 1
ATOM 569 C CA . VAL A 1 81 ? -14.516 7.695 42.431 1.000 43.306 81 VAL AAA CA 1
ATOM 570 C C . VAL A 1 81 ? -13.911 6.401 42.979 1.000 40.203 81 VAL AAA C 1
ATOM 571 O O . VAL A 1 81 ? -14.609 5.392 42.971 1.000 38.659 81 VAL AAA O 1
ATOM 575 N N . MET A 1 82 ? -12.672 6.419 43.462 1.000 41.943 82 MET AAA N 1
ATOM 576 C CA . MET A 1 82 ? -12.005 5.185 43.967 1.000 41.711 82 MET AAA CA 1
ATOM 577 C C . MET A 1 82 ? -11.077 5.502 45.156 1.000 41.144 82 MET AAA C 1
ATOM 578 O O . MET A 1 82 ? -11.231 6.603 45.772 1.000 45.293 82 MET AAA O 1
ATOM 583 N N . GLY A 1 83 ? -10.189 4.566 45.506 1.000 34.247 83 GLY AAA N 1
ATOM 584 C CA . GLY A 1 83 ? -9.401 4.592 46.747 1.000 31.214 83 GLY AAA CA 1
ATOM 585 C C . GLY A 1 83 ? -10.255 4.182 47.931 1.000 31.209 83 GLY AAA C 1
ATOM 586 O O . GLY A 1 83 ? -11.495 4.171 47.785 1.000 30.536 83 GLY AAA O 1
ATOM 587 N N . SER A 1 84 ? -9.623 3.910 49.076 1.000 31.595 84 SER AAA N 1
ATOM 588 C CA . SER A 1 84 ? -10.251 3.363 50.308 1.000 33.636 84 SER AAA CA 1
ATOM 589 C C . SER A 1 84 ? -9.250 3.379 51.464 1.000 32.148 84 SER AAA C 1
ATOM 590 O O . SER A 1 84 ? -8.048 3.612 51.231 1.000 34.561 84 SER AAA O 1
ATOM 593 N N . ILE A 1 85 ? -9.688 3.068 52.676 1.000 32.431 85 ILE AAA N 1
ATOM 594 C CA . ILE A 1 85 ? -8.734 2.985 53.824 1.000 34.779 85 ILE AAA CA 1
ATOM 595 C C . ILE A 1 85 ? -7.613 2.011 53.436 1.000 35.191 85 ILE AAA C 1
ATOM 596 O O . ILE A 1 85 ? -6.443 2.240 53.840 1.000 38.378 85 ILE AAA O 1
ATOM 601 N N . THR A 1 86 ? -7.968 0.970 52.679 1.000 34.891 86 THR AAA N 1
ATOM 602 C CA . THR A 1 86 ? -7.085 -0.163 52.287 1.000 36.952 86 THR AAA CA 1
ATOM 603 C C . THR A 1 86 ? -5.945 0.346 51.393 1.000 35.002 86 THR AAA C 1
ATOM 604 O O . THR A 1 86 ? -4.829 -0.007 51.701 1.000 35.712 86 THR AAA O 1
ATOM 608 N N . THR A 1 87 ? -6.226 1.122 50.337 1.000 36.775 87 THR AAA N 1
ATOM 609 C CA . THR A 1 87 ? -5.214 1.673 49.378 1.000 38.823 87 THR AAA CA 1
ATOM 610 C C . THR A 1 87 ? -4.211 2.618 50.065 1.000 35.325 87 THR AAA C 1
ATOM 611 O O . THR A 1 87 ? -3.066 2.648 49.616 1.000 38.763 87 THR AAA O 1
ATOM 615 N N . HIS A 1 88 ? -4.621 3.373 51.088 1.000 33.152 88 HIS AAA N 1
ATOM 616 C CA . HIS A 1 88 ? -3.816 4.453 51.733 1.000 34.324 88 HIS AAA CA 1
ATOM 617 C C . HIS A 1 88 ? -3.348 4.061 53.138 1.000 32.548 88 HIS AAA C 1
ATOM 618 O O . HIS A 1 88 ? -2.707 4.884 53.792 1.000 29.820 88 HIS AAA O 1
ATOM 625 N N . ARG A 1 89 ? -3.642 2.850 53.584 1.000 34.021 89 ARG AAA N 1
ATOM 626 C CA . ARG A 1 89 ? -3.439 2.474 55.003 1.000 37.681 89 ARG AAA CA 1
ATOM 627 C C . ARG A 1 89 ? -1.967 2.619 55.388 1.000 35.702 89 ARG AAA C 1
ATOM 628 O O . ARG A 1 89 ? -1.708 3.136 56.494 1.000 37.342 89 ARG AAA O 1
ATOM 636 N N . GLU A 1 90 ? -1.059 2.149 54.526 1.000 34.421 90 GLU AAA N 1
ATOM 637 C CA . GLU A 1 90 ? 0.409 2.158 54.776 1.000 32.981 90 GLU AAA CA 1
ATOM 638 C C . GLU A 1 90 ? 0.875 3.616 54.920 1.000 31.657 90 GLU AAA C 1
ATOM 639 O O . GLU A 1 90 ? 1.561 3.904 55.891 1.000 31.262 90 GLU AAA O 1
ATOM 645 N N . THR A 1 91 ? 0.485 4.519 54.020 1.000 29.684 91 THR AAA N 1
ATOM 646 C CA . THR A 1 91 ? 0.908 5.941 54.076 1.000 32.399 91 THR AAA CA 1
ATOM 647 C C . THR A 1 91 ? 0.409 6.536 55.401 1.000 32.206 91 THR AAA C 1
ATOM 648 O O . THR A 1 91 ? 1.195 7.215 56.094 1.000 32.413 91 THR AAA O 1
ATOM 652 N N . ILE A 1 92 ? -0.847 6.276 55.752 1.000 31.457 92 ILE AAA N 1
ATOM 653 C CA . ILE A 1 92 ? -1.486 6.861 56.967 1.000 32.339 92 ILE AAA CA 1
ATOM 654 C C . ILE A 1 92 ? -0.677 6.394 58.176 1.000 31.280 92 ILE AAA C 1
ATOM 655 O O . ILE A 1 92 ? -0.315 7.251 58.967 1.000 36.150 92 ILE AAA O 1
ATOM 660 N N . ALA A 1 93 ? -0.347 5.099 58.272 1.000 30.861 93 ALA AAA N 1
ATOM 661 C CA . ALA A 1 93 ? 0.417 4.517 59.405 1.000 29.085 93 ALA AAA CA 1
ATOM 662 C C . ALA A 1 93 ? 1.733 5.278 59.571 1.000 29.018 93 ALA AAA C 1
ATOM 663 O O . ALA A 1 93 ? 2.066 5.674 60.702 1.000 32.128 93 ALA AAA O 1
ATOM 665 N N . ARG A 1 94 ? 2.432 5.518 58.463 1.000 29.361 94 ARG AAA N 1
ATOM 666 C CA . ARG A 1 94 ? 3.718 6.254 58.443 1.000 31.930 94 ARG AAA CA 1
ATOM 667 C C . ARG A 1 94 ? 3.477 7.712 58.861 1.000 32.061 94 ARG AAA C 1
ATOM 668 O O . ARG A 1 94 ? 4.271 8.199 59.660 1.000 31.875 94 ARG AAA O 1
ATOM 676 N N . LEU A 1 95 ? 2.420 8.375 58.379 1.000 30.947 95 LEU AAA N 1
ATOM 677 C CA . LEU A 1 95 ? 2.131 9.760 58.819 1.000 33.445 95 LEU AAA CA 1
ATOM 678 C C . LEU A 1 95 ? 1.905 9.737 60.334 1.000 35.427 95 LEU AAA C 1
ATOM 679 O O . LEU A 1 95 ? 2.279 10.732 61.002 1.000 36.462 95 LEU AAA O 1
ATOM 684 N N . SER A 1 96 ? 1.311 8.662 60.857 1.000 34.368 96 SER AAA N 1
ATOM 685 C CA . SER A 1 96 ? 0.981 8.541 62.300 1.000 37.619 96 SER AAA CA 1
ATOM 686 C C . SER A 1 96 ? 2.283 8.475 63.103 1.000 39.016 96 SER AAA C 1
ATOM 687 O O . SER A 1 96 ? 2.423 9.253 64.072 1.000 37.526 96 SER AAA O 1
ATOM 690 N N . LYS A 1 97 ? 3.188 7.595 62.658 1.000 40.786 97 LYS AAA N 1
ATOM 691 C CA . LYS A 1 97 ? 4.562 7.382 63.193 1.000 44.344 97 LYS AAA CA 1
ATOM 692 C C . LYS A 1 97 ? 5.311 8.718 63.193 1.000 41.544 97 LYS AAA C 1
ATOM 693 O O . LYS A 1 97 ? 5.559 9.229 64.290 1.000 44.826 97 LYS AAA O 1
ATOM 699 N N . ALA A 1 98 ? 5.580 9.272 62.011 1.000 38.223 98 ALA AAA N 1
ATOM 700 C CA . ALA A 1 98 ? 6.258 10.573 61.781 1.000 39.731 98 ALA AAA CA 1
ATOM 701 C C . ALA A 1 98 ? 5.637 11.701 62.624 1.000 35.879 98 ALA AAA C 1
ATOM 702 O O . ALA A 1 98 ? 6.379 12.615 62.996 1.000 32.995 98 ALA AAA O 1
ATOM 704 N N . SER A 1 99 ? 4.334 11.683 62.910 1.000 36.332 99 SER AAA N 1
ATOM 705 C CA . SER A 1 99 ? 3.669 12.809 63.628 1.000 40.220 99 SER AAA CA 1
ATOM 706 C C . SER A 1 99 ? 3.399 12.465 65.113 1.000 42.767 99 SER AAA C 1
ATOM 707 O O . SER A 1 99 ? 3.034 13.383 65.889 1.000 36.290 99 SER AAA O 1
ATOM 710 N N . GLY A 1 100 ? 3.598 11.208 65.527 1.000 42.899 100 GLY AAA N 1
ATOM 711 C CA . GLY A 1 100 ? 3.209 10.750 66.873 1.000 43.037 100 GLY AAA CA 1
ATOM 712 C C . GLY A 1 100 ? 1.728 10.983 67.106 1.000 45.882 100 GLY AAA C 1
ATOM 713 O O . GLY A 1 100 ? 1.350 11.215 68.257 1.000 49.095 100 GLY AAA O 1
ATOM 714 N N . ALA A 1 101 ? 0.907 10.938 66.050 1.000 45.558 101 ALA AAA N 1
ATOM 715 C CA . ALA A 1 101 ? -0.550 11.214 66.120 1.000 45.049 101 ALA AAA CA 1
ATOM 716 C C . ALA A 1 101 ? -1.341 10.008 65.622 1.000 42.623 101 ALA AAA C 1
ATOM 717 O O . ALA A 1 101 ? -0.915 9.363 64.637 1.000 42.417 101 ALA AAA O 1
ATOM 719 N N . ARG A 1 102 ? -2.474 9.736 66.252 1.000 38.540 102 ARG AAA N 1
ATOM 720 C CA . ARG A 1 102 ? -3.393 8.688 65.751 1.000 42.044 102 ARG AAA CA 1
ATOM 721 C C . ARG A 1 102 ? -4.216 9.296 64.601 1.000 43.578 102 ARG AAA C 1
ATOM 722 O O . ARG A 1 102 ? -4.672 10.468 64.697 1.000 39.321 102 ARG AAA O 1
ATOM 730 N N . ALA A 1 103 ? -4.343 8.538 63.515 1.000 42.176 103 ALA AAA N 1
ATOM 731 C CA . ALA A 1 103 ? -5.118 8.911 62.318 1.000 42.231 103 ALA AAA CA 1
ATOM 732 C C . ALA A 1 103 ? -6.547 8.366 62.448 1.000 42.128 103 ALA AAA C 1
ATOM 733 O O . ALA A 1 103 ? -6.718 7.195 62.849 1.000 41.288 103 ALA AAA O 1
ATOM 735 N N . LEU A 1 104 ? -7.539 9.192 62.111 1.000 35.246 104 LEU AAA N 1
ATOM 736 C CA . LEU A 1 104 ? -8.869 8.714 61.691 1.000 33.234 104 LEU AAA CA 1
ATOM 737 C C . LEU A 1 104 ? -8.922 8.757 60.155 1.000 34.935 104 LEU AAA C 1
ATOM 738 O O . LEU A 1 104 ? -8.971 9.853 59.562 1.000 38.782 104 LEU AAA O 1
ATOM 743 N N . ALA A 1 105 ? -8.862 7.579 59.541 1.000 33.700 105 ALA AAA N 1
ATOM 744 C CA . ALA A 1 105 ? -8.882 7.353 58.085 1.000 34.290 105 ALA AAA CA 1
ATOM 745 C C . ALA A 1 105 ? -10.329 7.155 57.645 1.000 38.017 105 ALA AAA C 1
ATOM 746 O O . ALA A 1 105 ? -10.933 6.163 58.062 1.000 40.424 105 ALA AAA O 1
ATOM 748 N N . LEU A 1 106 ? -10.833 8.038 56.795 1.000 38.956 106 LEU AAA N 1
ATOM 749 C CA . LEU A 1 106 ? -12.257 8.075 56.420 1.000 39.807 106 LEU AAA CA 1
ATOM 750 C C . LEU A 1 106 ? -12.455 7.202 55.190 1.000 44.085 106 LEU AAA C 1
ATOM 751 O O . LEU A 1 106 ? -11.676 7.389 54.192 1.000 42.081 106 LEU AAA O 1
ATOM 756 N N . ASP A 1 107 ? -13.456 6.306 55.264 1.000 42.435 107 ASP AAA N 1
ATOM 757 C CA . ASP A 1 107 ? -14.042 5.642 54.074 1.000 44.408 107 ASP AAA CA 1
ATOM 758 C C . ASP A 1 107 ? -15.253 6.483 53.653 1.000 40.490 107 ASP AAA C 1
ATOM 759 O O . ASP A 1 107 ? -16.388 6.157 54.061 1.000 38.483 107 ASP AAA O 1
ATOM 764 N N . TYR A 1 108 ? -14.989 7.583 52.938 1.000 37.328 108 TYR AAA N 1
ATOM 765 C CA . TYR A 1 108 ? -16.002 8.603 52.566 1.000 35.862 108 TYR AAA CA 1
ATOM 766 C C . TYR A 1 108 ? -16.690 8.096 51.295 1.000 38.792 108 TYR AAA C 1
ATOM 767 O O . TYR A 1 108 ? -16.105 7.310 50.544 1.000 35.581 108 TYR AAA O 1
ATOM 776 N N . ARG A 1 109 ? -17.946 8.492 51.087 1.000 43.489 109 ARG AAA N 1
ATOM 777 C CA . ARG A 1 109 ? -18.792 7.949 49.988 1.000 41.119 109 ARG AAA CA 1
ATOM 778 C C . ARG A 1 109 ? -18.200 8.470 48.671 1.000 36.089 109 ARG AAA C 1
ATOM 779 O O . ARG A 1 109 ? -17.630 9.582 48.683 1.000 33.470 109 ARG AAA O 1
ATOM 787 N N . LEU A 1 110 ? -18.308 7.691 47.591 1.000 35.490 110 LEU AAA N 1
ATOM 788 C CA . LEU A 1 110 ? -17.621 7.955 46.297 1.000 36.772 110 LEU AAA CA 1
ATOM 789 C C . LEU A 1 110 ? -18.648 8.033 45.168 1.000 36.668 110 LEU AAA C 1
ATOM 790 O O . LEU A 1 110 ? -19.757 7.552 45.364 1.000 39.987 110 LEU AAA O 1
ATOM 795 N N . ALA A 1 111 ? -18.273 8.647 44.047 1.000 41.147 111 ALA AAA N 1
ATOM 796 C CA . ALA A 1 111 ? -19.045 8.719 42.786 1.000 45.882 111 ALA AAA CA 1
ATOM 797 C C . ALA A 1 111 ? -18.729 7.478 41.956 1.000 51.224 111 ALA AAA C 1
ATOM 798 O O . ALA A 1 111 ? -17.659 6.900 42.142 1.000 52.504 111 ALA AAA O 1
ATOM 800 N N . PRO A 1 112 ? -19.593 7.048 40.996 1.000 56.264 112 PRO AAA N 1
ATOM 801 C CA . PRO A 1 112 ? -20.884 7.688 40.718 1.000 51.841 112 PRO AAA CA 1
ATOM 802 C C . PRO A 1 112 ? -22.014 7.464 41.733 1.000 49.105 112 PRO AAA C 1
ATOM 803 O O . PRO A 1 112 ? -22.950 8.193 41.649 1.000 52.631 112 PRO AAA O 1
ATOM 807 N N . GLU A 1 113 ? -21.899 6.495 42.648 1.000 50.199 113 GLU AAA N 1
ATOM 808 C CA . GLU A 1 113 ? -22.992 6.098 43.586 1.000 49.320 113 GLU AAA CA 1
ATOM 809 C C . GLU A 1 113 ? -23.437 7.297 44.442 1.000 49.031 113 GLU AAA C 1
ATOM 810 O O . GLU A 1 113 ? -24.643 7.477 44.581 1.000 48.783 113 GLU AAA O 1
ATOM 816 N N . TYR A 1 114 ? -22.499 8.049 45.032 1.000 49.073 114 TYR AAA N 1
ATOM 817 C CA . TYR A 1 114 ? -22.751 9.204 45.939 1.000 48.196 114 TYR AAA CA 1
ATOM 818 C C . TYR A 1 114 ? -21.962 10.401 45.414 1.000 52.546 114 TYR AAA C 1
ATOM 819 O O . TYR A 1 114 ? -20.860 10.693 45.885 1.000 53.392 114 TYR AAA O 1
ATOM 828 N N . PRO A 1 115 ? -22.484 11.130 44.400 1.000 51.524 115 PRO AAA N 1
ATOM 829 C CA . PRO A 1 115 ? -21.728 12.216 43.775 1.000 48.750 115 PRO AAA CA 1
ATOM 830 C C . PRO A 1 115 ? -21.644 13.433 44.715 1.000 44.898 115 PRO AAA C 1
ATOM 831 O O . PRO A 1 115 ? -22.116 13.346 45.838 1.000 44.140 115 PRO AAA O 1
ATOM 835 N N . PHE A 1 116 ? -20.981 14.501 44.265 1.000 44.520 116 PHE AAA N 1
ATOM 836 C CA . PHE A 1 116 ? -20.719 15.744 45.037 1.000 42.729 116 PHE AAA CA 1
ATOM 837 C C . PHE A 1 116 ? -22.055 16.228 45.582 1.000 39.908 116 PHE AAA C 1
ATOM 838 O O . PHE A 1 116 ? -23.006 16.257 44.828 1.000 42.366 116 PHE AAA O 1
ATOM 846 N N . PRO A 1 117 ? -22.225 16.636 46.857 1.000 44.971 117 PRO AAA N 1
ATOM 847 C CA . PRO A 1 117 ? -21.155 16.787 47.837 1.000 44.271 117 PRO AAA CA 1
ATOM 848 C C . PRO A 1 117 ? -21.116 15.763 48.977 1.000 44.555 117 PRO AAA C 1
ATOM 849 O O . PRO A 1 117 ? -20.728 16.188 50.073 1.000 49.365 117 PRO AAA O 1
ATOM 853 N N . ALA A 1 118 ? -21.503 14.499 48.720 1.000 38.377 118 ALA AAA N 1
ATOM 854 C CA . ALA A 1 118 ? -21.452 13.369 49.684 1.000 32.971 118 ALA AAA CA 1
ATOM 855 C C . ALA A 1 118 ? -20.105 13.334 50.422 1.000 32.710 118 ALA AAA C 1
ATOM 856 O O . ALA A 1 118 ? -20.090 13.333 51.676 1.000 32.724 118 ALA AAA O 1
ATOM 858 N N . ALA A 1 119 ? -18.994 13.332 49.682 1.000 33.557 119 ALA AAA N 1
ATOM 859 C CA . ALA A 1 119 ? -17.625 13.356 50.258 1.000 36.022 119 ALA AAA CA 1
ATOM 860 C C . ALA A 1 119 ? -17.481 14.496 51.292 1.000 36.750 119 ALA AAA C 1
ATOM 861 O O . ALA A 1 119 ? -17.052 14.231 52.458 1.000 36.596 119 ALA AAA O 1
ATOM 863 N N . VAL A 1 120 ? -17.869 15.722 50.926 1.000 39.162 120 VAL AAA N 1
ATOM 864 C CA . VAL A 1 120 ? -17.710 16.934 51.787 1.000 38.479 120 VAL AAA CA 1
ATOM 865 C C . VAL A 1 120 ? -18.527 16.772 53.086 1.000 37.440 120 VAL AAA C 1
ATOM 866 O O . VAL A 1 120 ? -17.976 17.075 54.187 1.000 32.401 120 VAL AAA O 1
ATOM 870 N N . ASP A 1 121 ? -19.769 16.280 52.977 1.000 37.910 121 ASP AAA N 1
ATOM 871 C CA . ASP A 1 121 ? -20.690 16.057 54.124 1.000 36.089 121 ASP AAA CA 1
ATOM 872 C C . ASP A 1 121 ? -20.114 14.989 55.065 1.000 35.464 121 ASP AAA C 1
ATOM 873 O O . ASP A 1 121 ? -20.251 15.167 56.285 1.000 36.640 121 ASP AAA O 1
ATOM 878 N N . ASP A 1 122 ? -19.473 13.934 54.552 1.000 35.038 122 ASP AAA N 1
ATOM 879 C CA . ASP A 1 122 ? -18.799 12.922 55.422 1.000 37.590 122 ASP AAA CA 1
ATOM 880 C C . ASP A 1 122 ? -17.603 13.574 56.139 1.000 36.495 122 ASP AAA C 1
ATOM 881 O O . ASP A 1 122 ? -17.498 13.461 57.395 1.000 33.695 122 ASP AAA O 1
ATOM 886 N N . ALA A 1 123 ? -16.743 14.288 55.409 1.000 34.891 123 ALA AAA N 1
ATOM 887 C CA . ALA A 1 123 ? -15.546 14.925 56.013 1.000 36.780 123 ALA AAA CA 1
ATOM 888 C C . ALA A 1 123 ? -15.999 15.775 57.208 1.000 34.238 123 ALA AAA C 1
ATOM 889 O O . ALA A 1 123 ? -15.500 15.545 58.326 1.000 31.838 123 ALA AAA O 1
ATOM 891 N N . THR A 1 124 ? -16.958 16.677 56.981 1.000 34.087 124 THR AAA N 1
ATOM 892 C CA . THR A 1 124 ? -17.484 17.627 57.995 1.000 36.709 124 THR AAA CA 1
ATOM 893 C C . THR A 1 124 ? -18.122 16.842 59.153 1.000 35.004 124 THR AAA C 1
ATOM 894 O O . THR A 1 124 ? -17.782 17.138 60.345 1.000 32.865 124 THR AAA O 1
ATOM 898 N N . ALA A 1 125 ? -18.971 15.862 58.822 1.000 34.228 125 ALA AAA N 1
ATOM 899 C CA . ALA A 1 125 ? -19.607 14.927 59.781 1.000 34.124 125 ALA AAA CA 1
ATOM 900 C C . ALA A 1 125 ? -18.509 14.305 60.629 1.000 32.441 125 ALA AAA C 1
ATOM 901 O O . ALA A 1 125 ? -18.646 14.261 61.864 1.000 33.759 125 ALA AAA O 1
ATOM 903 N N . ALA A 1 126 ? -17.458 13.831 59.968 1.000 34.627 126 ALA AAA N 1
ATOM 904 C CA . ALA A 1 126 ? -16.325 13.135 60.622 1.000 37.180 126 ALA AAA CA 1
ATOM 905 C C . ALA A 1 126 ? -15.631 14.106 61.573 1.000 36.291 126 ALA AAA C 1
ATOM 906 O O . ALA A 1 126 ? -15.381 13.743 62.721 1.000 39.354 126 ALA AAA O 1
ATOM 908 N N . TYR A 1 127 ? -15.327 15.308 61.100 1.000 36.879 127 TYR AAA N 1
ATOM 909 C CA . TYR A 1 127 ? -14.625 16.327 61.916 1.000 39.147 127 TYR AAA CA 1
ATOM 910 C C . TYR A 1 127 ? -15.488 16.668 63.141 1.000 39.941 127 TYR AAA C 1
ATOM 911 O O . TYR A 1 127 ? -14.938 16.721 64.266 1.000 36.431 127 TYR AAA O 1
ATOM 920 N N . ARG A 1 128 ? -16.788 16.928 62.937 1.000 40.899 128 ARG AAA N 1
ATOM 921 C CA . ARG A 1 128 ? -17.713 17.319 64.041 1.000 44.305 128 ARG AAA CA 1
ATOM 922 C C . ARG A 1 128 ? -17.759 16.183 65.074 1.000 42.187 128 ARG AAA C 1
ATOM 923 O O . ARG A 1 128 ? -17.701 16.490 66.279 1.000 42.392 128 ARG AAA O 1
ATOM 931 N N . TRP A 1 129 ? -17.757 14.926 64.625 1.000 38.738 129 TRP AAA N 1
ATOM 932 C CA . TRP A 1 129 ? -17.649 13.735 65.512 1.000 40.477 129 TRP AAA CA 1
ATOM 933 C C . TRP A 1 129 ? -16.382 13.811 66.379 1.000 38.626 129 TRP AAA C 1
ATOM 934 O O . TRP A 1 129 ? -16.440 13.548 67.599 1.000 40.655 129 TRP AAA O 1
ATOM 945 N N . LEU A 1 130 ? -15.244 14.114 65.775 1.000 40.394 130 LEU AAA N 1
ATOM 946 C CA . LEU A 1 130 ? -13.963 14.221 66.510 1.000 39.554 130 LEU AAA CA 1
ATOM 947 C C . LEU A 1 130 ? -14.119 15.223 67.661 1.000 38.876 130 LEU AAA C 1
ATOM 948 O O . LEU A 1 130 ? -13.594 14.947 68.771 1.000 36.927 130 LEU AAA O 1
ATOM 953 N N . LEU A 1 131 ? -14.752 16.371 67.398 1.000 40.663 131 LEU AAA N 1
ATOM 954 C CA . LEU A 1 131 ? -14.957 17.435 68.420 1.000 45.445 131 LEU AAA CA 1
ATOM 955 C C . LEU A 1 131 ? -15.880 16.883 69.514 1.000 49.145 131 LEU AAA C 1
ATOM 956 O O . LEU A 1 131 ? -15.599 17.153 70.705 1.000 49.104 131 LEU AAA O 1
ATOM 961 N N . SER A 1 132 ? -16.899 16.106 69.110 1.000 50.535 132 SER AAA N 1
ATOM 962 C CA . SER A 1 132 ? -17.880 15.406 69.984 1.000 51.846 132 SER AAA CA 1
ATOM 963 C C . SER A 1 132 ? -17.152 14.458 70.943 1.000 53.648 132 SER AAA C 1
ATOM 964 O O . SER A 1 132 ? -17.568 14.403 72.116 1.000 59.460 132 SER AAA O 1
ATOM 967 N N . GLN A 1 133 ? -16.086 13.785 70.482 1.000 53.442 133 GLN AAA N 1
ATOM 968 C CA . GLN A 1 133 ? -15.223 12.879 71.305 1.000 50.743 133 GLN AAA CA 1
ATOM 969 C C . GLN A 1 133 ? -14.247 13.661 72.198 1.000 46.851 133 GLN AAA C 1
ATOM 970 O O . GLN A 1 133 ? -13.404 13.024 72.813 1.000 46.086 133 GLN AAA O 1
ATOM 976 N N . ASP A 1 134 ? -14.325 14.991 72.244 1.000 52.378 134 ASP AAA N 1
ATOM 977 C CA . ASP A 1 134 ? -13.548 15.863 73.174 1.000 57.713 134 ASP AAA CA 1
ATOM 978 C C . ASP A 1 134 ? -12.062 15.916 72.786 1.000 51.579 134 ASP AAA C 1
ATOM 979 O O . ASP A 1 134 ? -11.231 16.121 73.676 1.000 45.831 134 ASP AAA O 1
ATOM 984 N N . ILE A 1 135 ? -11.749 15.808 71.494 1.000 53.870 135 ILE AAA N 1
ATOM 985 C CA . ILE A 1 135 ? -10.400 16.104 70.929 1.000 49.333 135 ILE AAA CA 1
ATOM 986 C C . ILE A 1 135 ? -10.357 17.591 70.578 1.000 44.743 135 ILE AAA C 1
ATOM 987 O O . ILE A 1 135 ? -11.266 18.061 69.893 1.000 37.995 135 ILE AAA O 1
ATOM 992 N N . LYS A 1 136 ? -9.357 18.318 71.058 1.000 47.754 136 LYS AAA N 1
ATOM 993 C CA . LYS A 1 136 ? -9.309 19.788 70.863 1.000 53.674 136 LYS AAA CA 1
ATOM 994 C C . LYS A 1 136 ? -9.171 20.064 69.361 1.000 54.174 136 LYS AAA C 1
ATOM 995 O O . LYS A 1 136 ? -8.518 19.312 68.636 1.000 53.295 136 LYS AAA O 1
ATOM 1001 N N . PRO A 1 137 ? -9.823 21.113 68.811 1.000 50.539 137 PRO AAA N 1
ATOM 1002 C CA . PRO A 1 137 ? -9.536 21.533 67.437 1.000 49.375 137 PRO AAA CA 1
ATOM 1003 C C . PRO A 1 137 ? -8.042 21.847 67.242 1.000 46.344 137 PRO AAA C 1
ATOM 1004 O O . PRO A 1 137 ? -7.540 21.565 66.182 1.000 46.353 137 PRO AAA O 1
ATOM 1008 N N . SER A 1 138 ? -7.363 22.374 68.271 1.000 44.736 138 SER AAA N 1
ATOM 1009 C CA . SER A 1 138 ? -5.938 22.807 68.201 1.000 46.720 138 SER AAA CA 1
ATOM 1010 C C . SER A 1 138 ? -5.017 21.577 68.171 1.000 45.655 138 SER AAA C 1
ATOM 1011 O O . SER A 1 138 ? -3.818 21.761 67.932 1.000 42.421 138 SER AAA O 1
ATOM 1014 N N . ARG A 1 139 ? -5.556 20.379 68.414 1.000 44.133 139 ARG AAA N 1
ATOM 1015 C CA . ARG A 1 139 ? -4.800 19.102 68.378 1.000 45.211 139 ARG AAA CA 1
ATOM 1016 C C . ARG A 1 139 ? -5.122 18.310 67.097 1.000 42.060 139 ARG AAA C 1
ATOM 1017 O O . ARG A 1 139 ? -4.605 17.193 66.959 1.000 41.629 139 ARG AAA O 1
ATOM 1025 N N . ILE A 1 140 ? -5.950 18.831 66.193 1.000 36.250 140 ILE AAA N 1
ATOM 1026 C CA . ILE A 1 140 ? -6.304 18.115 64.937 1.000 34.067 140 ILE AAA CA 1
ATOM 1027 C C . ILE A 1 140 ? -5.639 18.808 63.743 1.000 33.765 140 ILE AAA C 1
ATOM 1028 O O . ILE A 1 140 ? -5.545 20.051 63.710 1.000 35.820 140 ILE AAA O 1
ATOM 1033 N N . VAL A 1 141 ? -5.259 18.011 62.755 1.000 32.328 141 VAL AAA N 1
ATOM 1034 C CA . VAL A 1 141 ? -4.866 18.457 61.392 1.000 33.042 141 VAL AAA CA 1
ATOM 1035 C C . VAL A 1 141 ? -5.669 17.626 60.390 1.000 34.734 141 VAL AAA C 1
ATOM 1036 O O . VAL A 1 141 ? -5.814 16.392 60.585 1.000 33.709 141 VAL AAA O 1
ATOM 1040 N N . VAL A 1 142 ? -6.182 18.274 59.356 1.000 32.930 142 VAL AAA N 1
ATOM 1041 C CA . VAL A 1 142 ? -7.000 17.594 58.322 1.000 33.052 142 VAL AAA CA 1
ATOM 1042 C C . VAL A 1 142 ? -6.100 17.454 57.096 1.000 33.018 142 VAL AAA C 1
ATOM 1043 O O . VAL A 1 142 ? -5.602 18.482 56.633 1.000 31.005 142 VAL AAA O 1
ATOM 1047 N N . ALA A 1 143 ? -5.817 16.210 56.678 1.000 31.620 143 ALA AAA N 1
ATOM 1048 C CA . ALA A 1 143 ? -4.748 15.846 55.720 1.000 28.867 143 ALA AAA CA 1
ATOM 1049 C C . ALA A 1 143 ? -5.343 14.989 54.614 1.000 28.999 143 ALA AAA C 1
ATOM 1050 O O . ALA A 1 143 ? -6.256 14.258 54.903 1.000 31.968 143 ALA AAA O 1
ATOM 1052 N N . GLY A 1 144 ? -4.809 15.023 53.400 1.000 29.103 144 GLY AAA N 1
ATOM 1053 C CA . GLY A 1 144 ? -5.374 14.198 52.314 1.000 27.157 144 GLY AAA CA 1
ATOM 1054 C C . GLY A 1 144 ? -4.569 14.345 51.054 1.000 27.181 144 GLY AAA C 1
ATOM 1055 O O . GLY A 1 144 ? -3.719 15.269 51.016 1.000 28.443 144 GLY AAA O 1
ATOM 1056 N N . ASP A 1 145 ? -4.813 13.493 50.061 1.000 26.035 145 ASP AAA N 1
ATOM 1057 C CA . ASP A 1 145 ? -3.946 13.407 48.858 1.000 28.762 145 ASP AAA CA 1
ATOM 1058 C C . ASP A 1 145 ? -4.838 13.416 47.615 1.000 30.830 145 ASP AAA C 1
ATOM 1059 O O . ASP A 1 145 ? -5.952 12.892 47.669 1.000 33.259 145 ASP AAA O 1
ATOM 1064 N N . SER A 1 146 ? -4.352 14.017 46.539 1.000 33.666 146 SER AAA N 1
ATOM 1065 C CA . SER A 1 146 ? -5.104 14.192 45.278 1.000 38.200 146 SER AAA CA 1
ATOM 1066 C C . SER A 1 146 ? -6.520 14.727 45.601 1.000 37.231 146 SER AAA C 1
ATOM 1067 O O . SER A 1 146 ? -6.617 15.790 46.258 1.000 34.730 146 SER AAA O 1
ATOM 1070 N N . ALA A 1 147 ? -7.582 14.052 45.145 1.000 35.343 147 ALA AAA N 1
ATOM 1071 C CA . ALA A 1 147 ? -8.986 14.378 45.463 1.000 33.755 147 ALA AAA CA 1
ATOM 1072 C C . ALA A 1 147 ? -9.107 14.696 46.960 1.000 33.804 147 ALA AAA C 1
ATOM 1073 O O . ALA A 1 147 ? -9.777 15.688 47.310 1.000 39.233 147 ALA AAA O 1
ATOM 1075 N N . GLY A 1 148 ? -8.502 13.885 47.823 1.000 31.399 148 GLY AAA N 1
ATOM 1076 C CA . GLY A 1 148 ? -8.622 14.052 49.282 1.000 31.787 148 GLY AAA CA 1
ATOM 1077 C C . GLY A 1 148 ? -7.910 15.311 49.757 1.000 32.045 148 GLY AAA C 1
ATOM 1078 O O . GLY A 1 148 ? -8.289 15.845 50.830 1.000 27.107 148 GLY AAA O 1
ATOM 1079 N N . GLY A 1 149 ? -6.897 15.747 49.002 1.000 31.649 149 GLY AAA N 1
ATOM 1080 C CA . GLY A 1 149 ? -6.218 17.046 49.188 1.000 34.433 149 GLY AAA CA 1
ATOM 1081 C C . GLY A 1 149 ? -7.157 18.199 48.871 1.000 34.436 149 GLY AAA C 1
ATOM 1082 O O . GLY A 1 149 ? -7.173 19.175 49.661 1.000 34.616 149 GLY AAA O 1
ATOM 1083 N N . GLY A 1 150 ? -7.908 18.082 47.765 1.000 32.538 150 GLY AAA N 1
ATOM 1084 C CA . GLY A 1 150 ? -9.036 18.967 47.428 1.000 34.031 150 GLY AAA CA 1
ATOM 1085 C C . GLY A 1 150 ? -10.056 18.987 48.562 1.000 37.064 150 GLY AAA C 1
ATOM 1086 O O . GLY A 1 150 ? -10.417 20.114 49.019 1.000 33.447 150 GLY AAA O 1
ATOM 1087 N N . LEU A 1 151 ? -10.458 17.792 49.036 1.000 33.338 151 LEU AAA N 1
ATOM 1088 C CA . LEU A 1 151 ? -11.488 17.602 50.098 1.000 35.075 151 LEU AAA CA 1
ATOM 1089 C C . LEU A 1 151 ? -11.039 18.274 51.412 1.000 32.202 151 LEU AAA C 1
ATOM 1090 O O . LEU A 1 151 ? -11.907 18.732 52.172 1.000 32.281 151 LEU AAA O 1
ATOM 1095 N N . VAL A 1 152 ? -9.744 18.321 51.685 1.000 31.278 152 VAL AAA N 1
ATOM 1096 C CA . VAL A 1 152 ? -9.188 19.061 52.855 1.000 33.165 152 VAL AAA CA 1
ATOM 1097 C C . VAL A 1 152 ? -9.609 20.524 52.721 1.000 31.497 152 VAL AAA C 1
ATOM 1098 O O . VAL A 1 152 ? -10.136 21.075 53.707 1.000 29.903 152 VAL AAA O 1
ATOM 1102 N N . LEU A 1 153 ? -9.401 21.133 51.552 1.000 29.466 153 LEU AAA N 1
ATOM 1103 C CA . LEU A 1 153 ? -9.699 22.582 51.382 1.000 30.461 153 LEU AAA CA 1
ATOM 1104 C C . LEU A 1 153 ? -11.219 22.811 51.498 1.000 33.225 153 LEU AAA C 1
ATOM 1105 O O . LEU A 1 153 ? -11.637 23.490 52.448 1.000 37.595 153 LEU AAA O 1
ATOM 1110 N N . ALA A 1 154 ? -12.005 22.187 50.626 1.000 32.863 154 ALA AAA N 1
ATOM 1111 C CA . ALA A 1 154 ? -13.468 22.029 50.720 1.000 33.589 154 ALA AAA CA 1
ATOM 1112 C C . ALA A 1 154 ? -13.918 21.937 52.172 1.000 34.337 154 ALA AAA C 1
ATOM 1113 O O . ALA A 1 154 ? -14.734 22.759 52.592 1.000 39.272 154 ALA AAA O 1
ATOM 1115 N N . THR A 1 155 ? -13.456 20.926 52.895 1.000 32.952 155 THR AAA N 1
ATOM 1116 C CA . THR A 1 155 ? -13.858 20.680 54.304 1.000 31.903 155 THR AAA CA 1
ATOM 1117 C C . THR A 1 155 ? -13.588 21.932 55.142 1.000 33.359 155 THR AAA C 1
ATOM 1118 O O . THR A 1 155 ? -14.481 22.355 55.870 1.000 33.071 155 THR AAA O 1
ATOM 1122 N N . LEU A 1 156 ? -12.378 22.484 55.084 1.000 33.951 156 LEU AAA N 1
ATOM 1123 C CA . LEU A 1 156 ? -12.031 23.620 55.967 1.000 37.470 156 LEU AAA CA 1
ATOM 1124 C C . LEU A 1 156 ? -12.974 24.793 55.642 1.000 35.431 156 LEU AAA C 1
ATOM 1125 O O . LEU A 1 156 ? -13.487 25.406 56.573 1.000 34.172 156 LEU AAA O 1
ATOM 1130 N N . VAL A 1 157 ? -13.201 25.051 54.358 1.000 32.625 157 VAL AAA N 1
ATOM 1131 C CA . VAL A 1 157 ? -14.138 26.080 53.824 1.000 36.026 157 VAL AAA CA 1
ATOM 1132 C C . VAL A 1 157 ? -15.567 25.867 54.357 1.000 35.725 157 VAL AAA C 1
ATOM 1133 O O . VAL A 1 157 ? -16.197 26.868 54.776 1.000 34.525 157 VAL AAA O 1
ATOM 1137 N N . ALA A 1 158 ? -16.089 24.646 54.260 1.000 32.853 158 ALA AAA N 1
ATOM 1138 C CA . ALA A 1 158 ? -17.427 24.275 54.773 1.000 36.308 158 ALA AAA CA 1
ATOM 1139 C C . ALA A 1 158 ? -17.478 24.611 56.265 1.000 37.722 158 ALA AAA C 1
ATOM 1140 O O . ALA A 1 158 ? -18.482 25.222 56.709 1.000 37.213 158 ALA AAA O 1
ATOM 1142 N N . LEU A 1 159 ? -16.446 24.191 57.007 1.000 37.197 159 LEU AAA N 1
ATOM 1143 C CA . LEU A 1 159 ? -16.440 24.251 58.492 1.000 38.986 159 LEU AAA CA 1
ATOM 1144 C C . LEU A 1 159 ? -16.450 25.724 58.896 1.000 42.335 159 LEU AAA C 1
ATOM 1145 O O . LEU A 1 159 ? -16.928 26.039 60.015 1.000 44.699 159 LEU AAA O 1
ATOM 1150 N N . ARG A 1 160 ? -15.859 26.574 58.051 1.000 38.223 160 ARG AAA N 1
ATOM 1151 C CA . ARG A 1 160 ? -15.612 27.984 58.409 1.000 39.657 160 ARG AAA CA 1
ATOM 1152 C C . ARG A 1 160 ? -16.920 28.720 58.142 1.000 40.165 160 ARG AAA C 1
ATOM 1153 O O . ARG A 1 160 ? -17.328 29.482 59.025 1.000 41.274 160 ARG AAA O 1
ATOM 1161 N N . ASP A 1 161 ? -17.532 28.449 56.985 1.000 38.963 161 ASP AAA N 1
ATOM 1162 C CA . ASP A 1 161 ? -18.938 28.804 56.650 1.000 42.763 161 ASP AAA CA 1
ATOM 1163 C C . ASP A 1 161 ? -19.830 28.475 57.863 1.000 46.319 161 ASP AAA C 1
ATOM 1164 O O . ASP A 1 161 ? -20.425 29.410 58.409 1.000 52.326 161 ASP AAA O 1
ATOM 1169 N N . ALA A 1 162 ? -19.875 27.217 58.307 1.000 45.900 162 ALA AAA N 1
ATOM 1170 C CA . ALA A 1 162 ? -20.784 26.720 59.371 1.000 49.215 162 ALA AAA CA 1
ATOM 1171 C C . ALA A 1 162 ? -20.382 27.240 60.762 1.000 47.452 162 ALA AAA C 1
ATOM 1172 O O . ALA A 1 162 ? -21.132 26.969 61.720 1.000 43.097 162 ALA AAA O 1
ATOM 1174 N N . LYS A 1 163 ? -19.235 27.916 60.880 1.000 43.814 163 LYS AAA N 1
ATOM 1175 C CA . LYS A 1 163 ? -18.749 28.533 62.138 1.000 45.666 163 LYS AAA CA 1
ATOM 1176 C C . LYS A 1 163 ? -18.445 27.457 63.184 1.000 46.104 163 LYS AAA C 1
ATOM 1177 O O . LYS A 1 163 ? -18.808 27.681 64.341 1.000 51.860 163 LYS AAA O 1
ATOM 1183 N N . VAL A 1 164 ? -17.776 26.361 62.800 1.000 46.312 164 VAL AAA N 1
ATOM 1184 C CA . VAL A 1 164 ? -17.283 25.287 63.726 1.000 43.424 164 VAL AAA CA 1
ATOM 1185 C C . VAL A 1 164 ? -15.803 25.563 64.007 1.000 46.522 164 VAL AAA C 1
ATOM 1186 O O . VAL A 1 164 ? -15.035 25.870 63.081 1.000 42.864 164 VAL AAA O 1
ATOM 1190 N N . PRO A 1 165 ? -15.331 25.455 65.274 1.000 43.806 165 PRO AAA N 1
ATOM 1191 C CA . PRO A 1 165 ? -13.929 25.729 65.576 1.000 45.038 165 PRO AAA CA 1
ATOM 1192 C C . PRO A 1 165 ? -13.066 24.979 64.556 1.000 44.725 165 PRO AAA C 1
ATOM 1193 O O . PRO A 1 165 ? -13.187 23.754 64.467 1.000 46.819 165 PRO AAA O 1
ATOM 1197 N N . LEU A 1 166 ? -12.245 25.720 63.809 1.000 44.514 166 LEU AAA N 1
ATOM 1198 C CA . LEU A 1 166 ? -11.353 25.154 62.764 1.000 41.061 166 LEU AAA CA 1
ATOM 1199 C C . LEU A 1 166 ? -10.192 24.403 63.417 1.000 39.754 166 LEU AAA C 1
ATOM 1200 O O . LEU A 1 166 ? -9.869 24.603 64.589 1.000 42.106 166 LEU AAA O 1
ATOM 1205 N N . PRO A 1 167 ? -9.565 23.464 62.682 1.000 37.066 167 PRO AAA N 1
ATOM 1206 C CA . PRO A 1 167 ? -8.474 22.675 63.237 1.000 35.425 167 PRO AAA CA 1
ATOM 1207 C C . PRO A 1 167 ? -7.132 23.410 63.151 1.000 36.590 167 PRO AAA C 1
ATOM 1208 O O . PRO A 1 167 ? -7.069 24.471 62.531 1.000 37.775 167 PRO AAA O 1
ATOM 1212 N N . ALA A 1 168 ? -6.091 22.810 63.740 1.000 35.245 168 ALA AAA N 1
ATOM 1213 C CA . ALA A 1 168 ? -4.761 23.426 63.939 1.000 33.039 168 ALA AAA CA 1
ATOM 1214 C C . ALA A 1 168 ? -4.072 23.636 62.596 1.000 32.360 168 ALA AAA C 1
ATOM 1215 O O . ALA A 1 168 ? -3.272 24.574 62.531 1.000 31.531 168 ALA AAA O 1
ATOM 1217 N N . ALA A 1 169 ? -4.361 22.804 61.585 1.000 32.062 169 ALA AAA N 1
ATOM 1218 C CA . ALA A 1 169 ? -3.888 23.034 60.198 1.000 31.879 169 ALA AAA CA 1
ATOM 1219 C C . ALA A 1 169 ? -4.493 22.054 59.207 1.000 30.424 169 ALA AAA C 1
ATOM 1220 O O . ALA A 1 169 ? -5.166 21.102 59.615 1.000 31.227 169 ALA AAA O 1
ATOM 1222 N N . GLY A 1 170 ? -4.170 22.311 57.940 1.000 31.582 170 GLY AAA N 1
ATOM 1223 C CA . GLY A 1 170 ? -4.544 21.515 56.766 1.000 29.851 170 GLY AAA CA 1
ATOM 1224 C C . GLY A 1 170 ? -3.298 21.115 56.020 1.000 30.028 170 GLY AAA C 1
ATOM 1225 O O . GLY A 1 170 ? -2.469 21.989 55.762 1.000 28.558 170 GLY AAA O 1
ATOM 1226 N N . VAL A 1 171 ? -3.145 19.821 55.740 1.000 29.845 171 VAL AAA N 1
ATOM 1227 C CA . VAL A 1 171 ? -2.046 19.292 54.898 1.000 27.141 171 VAL AAA CA 1
ATOM 1228 C C . VAL A 1 171 ? -2.643 18.771 53.592 1.000 26.754 171 VAL AAA C 1
ATOM 1229 O O . VAL A 1 171 ? -3.583 17.949 53.641 1.000 27.564 171 VAL AAA O 1
ATOM 1233 N N . CYS A 1 172 ? -2.125 19.261 52.471 1.000 27.193 172 CYS AAA N 1
ATOM 1234 C CA . CYS A 1 172 ? -2.503 18.846 51.099 1.000 27.997 172 CYS AAA CA 1
ATOM 1235 C C . CYS A 1 172 ? -1.300 18.210 50.394 1.000 27.950 172 CYS AAA C 1
ATOM 1236 O O . CYS A 1 172 ? -0.277 18.865 50.235 1.000 26.929 172 CYS AAA O 1
ATOM 1239 N N . ILE A 1 173 ? -1.423 16.940 50.031 1.000 27.353 173 ILE AAA N 1
ATOM 1240 C CA . ILE A 1 173 ? -0.449 16.233 49.163 1.000 27.923 173 ILE AAA CA 1
ATOM 1241 C C . ILE A 1 173 ? -1.013 16.252 47.748 1.000 25.208 173 ILE AAA C 1
ATOM 1242 O O . ILE A 1 173 ? -2.124 15.793 47.588 1.000 26.609 173 ILE AAA O 1
ATOM 1247 N N . SER A 1 174 ? -0.288 16.795 46.777 1.000 26.858 174 SER AAA N 1
ATOM 1248 C CA . SER A 1 174 ? -0.670 16.835 45.331 1.000 28.112 174 SER AAA CA 1
ATOM 1249 C C . SER A 1 174 ? -2.160 17.110 45.174 1.000 28.841 174 SER AAA C 1
ATOM 1250 O O . SER A 1 174 ? -2.834 16.425 44.413 1.000 26.846 174 SER AAA O 1
ATOM 1253 N N . PRO A 1 175 ? -2.722 18.130 45.860 1.000 29.935 175 PRO AAA N 1
ATOM 1254 C CA . PRO A 1 175 ? -4.167 18.316 45.881 1.000 29.982 175 PRO AAA CA 1
ATOM 1255 C C . PRO A 1 175 ? -4.718 18.580 44.470 1.000 33.578 175 PRO AAA C 1
ATOM 1256 O O . PRO A 1 175 ? -4.030 19.245 43.699 1.000 32.491 175 PRO AAA O 1
ATOM 1260 N N . TRP A 1 176 ? -5.913 18.030 44.185 1.000 34.441 176 TRP AAA N 1
ATOM 1261 C CA . TRP A 1 176 ? -6.770 18.290 42.994 1.000 35.459 176 TRP AAA CA 1
ATOM 1262 C C . TRP A 1 176 ? -7.864 19.306 43.358 1.000 35.911 176 TRP AAA C 1
ATOM 1263 O O . TRP A 1 176 ? -8.793 18.941 44.099 1.000 39.837 176 TRP AAA O 1
ATOM 1274 N N . ALA A 1 177 ? -7.755 20.541 42.871 1.000 35.276 177 ALA AAA N 1
ATOM 1275 C CA . ALA A 1 177 ? -8.646 21.669 43.250 1.000 36.367 177 ALA AAA CA 1
ATOM 1276 C C . ALA A 1 177 ? -9.357 22.279 42.027 1.000 37.285 177 ALA AAA C 1
ATOM 1277 O O . ALA A 1 177 ? -10.338 22.998 42.210 1.000 41.317 177 ALA AAA O 1
ATOM 1279 N N . ASP A 1 178 ? -8.895 21.991 40.814 1.000 39.892 178 ASP AAA N 1
ATOM 1280 C CA . ASP A 1 178 ? -9.451 22.514 39.540 1.000 38.257 178 ASP AAA CA 1
ATOM 1281 C C . ASP A 1 178 ? -10.075 21.365 38.715 1.000 40.460 178 ASP AAA C 1
ATOM 1282 O O . ASP A 1 178 ? -9.306 20.580 38.130 1.000 37.976 178 ASP AAA O 1
ATOM 1287 N N . MET A 1 179 ? -11.415 21.293 38.632 1.000 41.672 179 MET AAA N 1
ATOM 1288 C CA . MET A 1 179 ? -12.186 20.198 37.974 1.000 38.771 179 MET AAA CA 1
ATOM 1289 C C . MET A 1 179 ? -12.058 20.250 36.439 1.000 40.730 179 MET AAA C 1
ATOM 1290 O O . MET A 1 179 ? -12.257 19.206 35.782 1.000 48.043 179 MET AAA O 1
ATOM 1295 N N . GLU A 1 180 ? -11.713 21.396 35.863 1.000 40.071 180 GLU AAA N 1
ATOM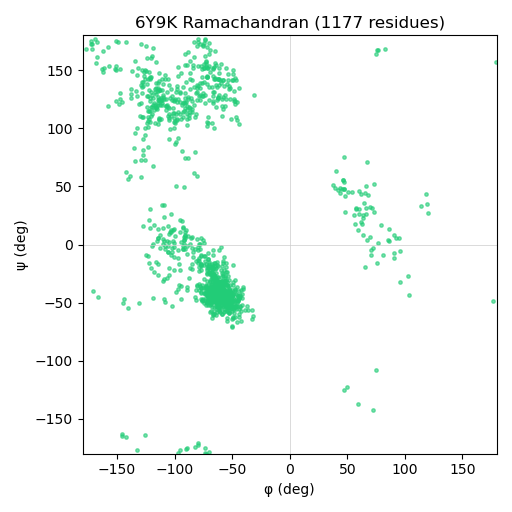 1296 C CA . GLU A 1 180 ? -11.712 21.608 34.394 1.000 40.300 180 GLU AAA CA 1
ATOM 1297 C C . GLU A 1 180 ? -10.304 21.373 33.831 1.000 42.750 180 GLU AAA C 1
ATOM 1298 O O . GLU A 1 180 ? -10.201 21.129 32.625 1.000 48.174 180 GLU AAA O 1
ATOM 1304 N N . GLY A 1 181 ? -9.264 21.465 34.665 1.000 44.028 181 GLY AAA N 1
ATOM 1305 C CA . GLY A 1 181 ? -7.856 21.247 34.281 1.000 41.352 181 GLY AAA CA 1
ATOM 1306 C C . GLY A 1 181 ? -7.321 22.403 33.459 1.000 41.758 181 GLY AAA C 1
ATOM 1307 O O . GLY A 1 181 ? -6.749 22.170 32.381 1.000 46.830 181 GLY AAA O 1
ATOM 1308 N N . THR A 1 182 ? -7.469 23.617 33.966 1.000 40.814 182 THR AAA N 1
ATOM 1309 C CA . THR A 1 182 ? -7.045 24.863 33.289 1.000 43.420 182 THR AAA CA 1
ATOM 1310 C C . THR A 1 182 ? -5.615 25.241 33.700 1.000 46.999 182 THR AAA C 1
ATOM 1311 O O . THR A 1 182 ? -5.155 26.339 33.294 1.000 45.249 182 THR AAA O 1
ATOM 1315 N N . GLY A 1 183 ? -4.924 24.382 34.459 1.000 44.918 183 GLY AAA N 1
ATOM 1316 C CA . GLY A 1 183 ? -3.567 24.688 34.945 1.000 43.063 183 GLY AAA CA 1
ATOM 1317 C C . GLY A 1 183 ? -2.543 24.643 33.821 1.000 42.839 183 GLY AAA C 1
ATOM 1318 O O . GLY A 1 183 ? -2.692 23.783 32.948 1.000 44.852 183 GLY AAA O 1
ATOM 1319 N N . ALA A 1 184 ? -1.520 25.511 33.855 1.000 43.208 184 ALA AAA N 1
ATOM 1320 C CA . ALA A 1 184 ? -0.445 25.597 32.834 1.000 42.477 184 ALA AAA CA 1
ATOM 1321 C C . ALA A 1 184 ? 0.279 24.245 32.757 1.000 44.919 184 ALA AAA C 1
ATOM 1322 O O . ALA A 1 184 ? 0.725 23.849 31.627 1.000 45.358 184 ALA AAA O 1
ATOM 1324 N N . SER A 1 185 ? 0.383 23.583 33.921 1.000 42.814 185 SER AAA N 1
ATOM 1325 C CA . SER A 1 185 ? 1.100 22.300 34.174 1.000 40.194 185 SER AAA CA 1
ATOM 1326 C C . SER A 1 185 ? 0.383 21.129 33.495 1.000 41.519 185 SER AAA C 1
ATOM 1327 O O . SER A 1 185 ? 1.050 20.108 33.269 1.000 41.368 185 SER AAA O 1
ATOM 1330 N N . MET A 1 186 ? -0.915 21.266 33.183 1.000 41.284 186 MET AAA N 1
ATOM 1331 C CA . MET A 1 186 ? -1.667 20.251 32.402 1.000 42.643 186 MET AAA CA 1
ATOM 1332 C C . MET A 1 186 ? -1.096 20.098 30.979 1.000 47.571 186 MET AAA C 1
ATOM 1333 O O . MET A 1 186 ? -1.370 19.037 30.365 1.000 52.028 186 MET AAA O 1
ATOM 1338 N N . THR A 1 187 ? -0.301 21.074 30.508 1.000 47.391 187 THR AAA N 1
ATOM 1339 C CA . THR A 1 187 ? 0.510 21.023 29.258 1.000 47.705 187 THR AAA CA 1
ATOM 1340 C C . THR A 1 187 ? 2.024 20.936 29.565 1.000 49.947 187 THR AAA C 1
ATOM 1341 O O . THR A 1 187 ? 2.700 20.088 28.952 1.000 50.994 187 THR AAA O 1
ATOM 1345 N N . THR A 1 188 ? 2.573 21.747 30.477 1.000 48.725 188 THR AAA N 1
ATOM 1346 C CA . THR A 1 188 ? 4.048 21.837 30.682 1.000 48.344 188 THR AAA CA 1
ATOM 1347 C C . THR A 1 188 ? 4.599 20.638 31.490 1.000 47.397 188 THR AAA C 1
ATOM 1348 O O . THR A 1 188 ? 5.853 20.521 31.582 1.000 45.959 188 THR AAA O 1
ATOM 1352 N N . ARG A 1 189 ? 3.746 19.783 32.072 1.000 44.482 189 ARG AAA N 1
ATOM 1353 C CA . ARG A 1 189 ? 4.190 18.606 32.878 1.000 40.915 189 ARG AAA CA 1
ATOM 1354 C C . ARG A 1 189 ? 3.529 17.320 32.378 1.000 41.627 189 ARG AAA C 1
ATOM 1355 O O . ARG A 1 189 ? 3.583 16.306 33.114 1.000 47.188 189 ARG AAA O 1
ATOM 1363 N N . ALA A 1 190 ? 2.952 17.343 31.176 1.000 41.578 190 ALA AAA N 1
ATOM 1364 C CA . ALA A 1 190 ? 2.221 16.193 30.593 1.000 44.379 190 ALA AAA CA 1
ATOM 1365 C C . ALA A 1 190 ? 3.193 15.052 30.257 1.000 43.545 190 ALA AAA C 1
ATOM 1366 O O . ALA A 1 190 ? 2.884 13.893 30.575 1.000 45.393 190 ALA AAA O 1
ATOM 1368 N N . LYS A 1 191 ? 4.308 15.383 29.608 1.000 43.670 191 LYS AAA N 1
ATOM 1369 C CA . LYS A 1 191 ? 5.434 14.458 29.315 1.000 46.123 191 LYS AAA CA 1
ATOM 1370 C C . LYS A 1 191 ? 5.882 13.785 30.625 1.000 44.482 191 LYS AAA C 1
ATOM 1371 O O . LYS A 1 191 ? 5.767 12.568 30.718 1.000 41.074 191 LYS AAA O 1
ATOM 1377 N N . ALA A 1 192 ? 6.297 14.579 31.618 1.000 46.407 192 ALA AAA N 1
ATOM 1378 C CA . ALA A 1 192 ? 6.961 14.153 32.876 1.000 44.708 192 ALA AAA CA 1
ATOM 1379 C C . ALA A 1 192 ? 6.049 13.298 33.778 1.000 46.441 192 ALA AAA C 1
ATOM 1380 O O . ALA A 1 192 ? 6.623 12.474 34.549 1.000 42.876 192 ALA AAA O 1
ATOM 1382 N N . ASP A 1 193 ? 4.713 13.472 33.731 1.000 45.459 193 ASP AAA N 1
ATOM 1383 C CA . ASP A 1 193 ? 3.790 12.823 34.707 1.000 48.485 193 ASP AAA CA 1
ATOM 1384 C C . ASP A 1 193 ? 3.291 11.493 34.161 1.000 45.598 193 ASP AAA C 1
ATOM 1385 O O . ASP A 1 193 ? 2.545 11.455 33.197 1.000 49.135 193 ASP AAA O 1
ATOM 1390 N N . PRO A 1 194 ? 3.664 10.365 34.794 1.000 46.191 194 PRO AAA N 1
ATOM 1391 C CA . PRO A 1 194 ? 3.345 9.049 34.253 1.000 45.069 194 PRO AAA CA 1
ATOM 1392 C C . PRO A 1 194 ? 1.912 8.552 34.467 1.000 43.744 194 PRO AAA C 1
ATOM 1393 O O . PRO A 1 194 ? 1.634 7.466 34.048 1.000 46.746 194 PRO AAA O 1
ATOM 1397 N N . VAL A 1 195 ? 1.032 9.316 35.109 1.000 48.769 195 VAL AAA N 1
ATOM 1398 C CA . VAL A 1 195 ? -0.305 8.772 35.478 1.000 43.909 195 VAL AAA CA 1
ATOM 1399 C C . VAL A 1 195 ? -1.394 9.844 35.376 1.000 45.139 195 VAL AAA C 1
ATOM 1400 O O . VAL A 1 195 ? -2.404 9.534 34.742 1.000 53.862 195 VAL AAA O 1
ATOM 1404 N N . VAL A 1 196 ? -1.256 11.042 35.951 1.000 46.171 196 VAL AAA N 1
ATOM 1405 C CA . VAL A 1 196 ? -2.378 12.039 35.890 1.000 47.425 196 VAL AAA CA 1
ATOM 1406 C C . VAL A 1 196 ? -2.289 12.820 34.570 1.000 46.341 196 VAL AAA C 1
ATOM 1407 O O . VAL A 1 196 ? -1.267 13.472 34.346 1.000 38.191 196 VAL AAA O 1
ATOM 1411 N N . GLN A 1 197 ? -3.352 12.804 33.760 1.000 49.190 197 GLN AAA N 1
ATOM 1412 C CA . GLN A 1 197 ? -3.427 13.517 32.445 1.000 49.480 197 GLN AAA CA 1
ATOM 1413 C C . GLN A 1 197 ? -4.777 14.243 32.364 1.000 48.622 197 GLN AAA C 1
ATOM 1414 O O . GLN A 1 197 ? -5.712 13.830 33.071 1.000 51.070 197 GLN AAA O 1
ATOM 1420 N N . LYS A 1 198 ? -4.894 15.279 31.534 1.000 49.244 198 LYS AAA N 1
ATOM 1421 C CA . LYS A 1 198 ? -6.059 16.202 31.592 1.000 54.102 198 LYS AAA CA 1
ATOM 1422 C C . LYS A 1 198 ? -7.371 15.440 31.366 1.000 51.893 198 LYS AAA C 1
ATOM 1423 O O . LYS A 1 198 ? -8.286 15.589 32.196 1.000 47.509 198 LYS AAA O 1
ATOM 1429 N N . GLU A 1 199 ? -7.447 14.682 30.272 1.000 56.480 199 GLU AAA N 1
ATOM 1430 C CA . GLU A 1 199 ? -8.644 13.924 29.811 1.000 62.366 199 GLU AAA CA 1
ATOM 1431 C C . GLU A 1 199 ? -9.205 13.077 30.961 1.000 54.317 199 GLU AAA C 1
ATOM 1432 O O . GLU A 1 199 ? -10.355 13.320 31.374 1.000 52.420 199 GLU AAA O 1
ATOM 1438 N N . MET A 1 200 ? -8.430 12.107 31.442 1.000 49.546 200 MET AAA N 1
ATOM 1439 C CA . MET A 1 200 ? -8.903 11.117 32.445 1.000 51.735 200 MET AAA CA 1
ATOM 1440 C C . MET A 1 200 ? -9.394 11.864 33.700 1.000 48.311 200 MET AAA C 1
ATOM 1441 O O . MET A 1 200 ? -10.497 11.516 34.223 1.000 44.618 200 MET AAA O 1
ATOM 1446 N N . LEU A 1 201 ? -8.674 12.911 34.113 1.000 44.291 201 LEU AAA N 1
ATOM 1447 C CA . LEU A 1 201 ? -8.996 13.714 35.323 1.000 43.561 201 LEU AAA CA 1
ATOM 1448 C C . LEU A 1 201 ? -10.310 14.501 35.167 1.000 44.359 201 LEU AAA C 1
ATOM 1449 O O . LEU A 1 201 ? -11.089 14.522 36.153 1.000 37.830 201 LEU AAA O 1
ATOM 1454 N N . VAL A 1 202 ? -10.528 15.169 34.024 1.000 42.890 202 VAL AAA N 1
ATOM 1455 C CA . VAL A 1 202 ? -11.793 15.911 33.740 1.000 46.837 202 VAL AAA CA 1
ATOM 1456 C C . VAL A 1 202 ? -12.936 14.891 33.782 1.000 48.986 202 VAL AAA C 1
ATOM 1457 O O . VAL A 1 202 ? -13.960 15.175 34.420 1.000 48.713 202 VAL AAA O 1
ATOM 1461 N N . ASN A 1 203 ? -12.753 13.741 33.129 1.000 52.278 203 ASN AAA N 1
ATOM 1462 C CA . ASN A 1 203 ? -13.761 12.648 33.104 1.000 52.510 203 ASN AAA CA 1
ATOM 1463 C C . ASN A 1 203 ? -14.110 12.277 34.546 1.000 46.064 203 ASN AAA C 1
ATOM 1464 O O . ASN A 1 203 ? -15.317 12.265 34.859 1.000 45.018 203 ASN AAA O 1
ATOM 1469 N N . MET A 1 204 ? -13.108 12.010 35.396 1.000 45.594 204 MET AAA N 1
ATOM 1470 C CA . MET A 1 204 ? -13.331 11.648 36.829 1.000 45.227 204 MET AAA CA 1
ATOM 1471 C C . MET A 1 204 ? -14.094 12.782 37.524 1.000 46.778 204 MET AAA C 1
ATOM 1472 O O . MET A 1 204 ? -15.034 12.474 38.302 1.000 44.022 204 MET AAA O 1
ATOM 1477 N N . GLY A 1 205 ? -13.741 14.037 37.208 1.000 42.679 205 GLY AAA N 1
ATOM 1478 C CA . GLY A 1 205 ? -14.423 15.239 37.724 1.000 43.860 205 GLY AAA CA 1
ATOM 1479 C C . GLY A 1 205 ? -15.900 15.247 37.379 1.000 44.570 205 GLY AAA C 1
ATOM 1480 O O . GLY A 1 205 ? -16.739 15.410 38.305 1.000 47.139 205 GLY AAA O 1
ATOM 1481 N N . LYS A 1 206 ? -16.211 15.101 36.092 1.000 47.181 206 LYS AAA N 1
ATOM 1482 C CA . LYS A 1 206 ? -17.603 14.989 35.579 1.000 48.725 206 LYS AAA CA 1
ATOM 1483 C C . LYS A 1 206 ? -18.364 13.975 36.427 1.000 45.582 206 LYS AAA C 1
ATOM 1484 O O . LYS A 1 206 ? -19.412 14.377 36.966 1.000 44.826 206 LYS AAA O 1
ATOM 1490 N N . THR A 1 207 ? -17.821 12.757 36.597 1.000 45.838 207 THR AAA N 1
ATOM 1491 C CA . THR A 1 207 ? -18.426 11.677 37.439 1.000 45.315 207 THR AAA CA 1
ATOM 1492 C C . THR A 1 207 ? -18.710 12.194 38.860 1.000 44.757 207 THR AAA C 1
ATOM 1493 O O . THR A 1 207 ? -19.830 11.962 39.324 1.000 46.642 207 THR AAA O 1
ATOM 1497 N N . TYR A 1 208 ? -17.752 12.867 39.522 1.000 42.859 208 TYR AAA N 1
ATOM 1498 C CA . TYR A 1 208 ? -17.921 13.445 40.885 1.000 39.408 208 TYR AAA CA 1
ATOM 1499 C C . TYR A 1 208 ? -19.042 14.484 40.908 1.000 41.976 208 TYR AAA C 1
ATOM 1500 O O . TYR A 1 208 ? -19.839 14.481 41.867 1.000 46.366 208 TYR AAA O 1
ATOM 1509 N N . LEU A 1 209 ? -19.040 15.404 39.941 1.000 42.562 209 LEU AAA N 1
ATOM 1510 C CA . LEU A 1 209 ? -19.989 16.559 39.880 1.000 44.760 209 LEU AAA CA 1
ATOM 1511 C C . LEU A 1 209 ? -21.443 16.083 39.631 1.000 48.476 209 LEU AAA C 1
ATOM 1512 O O . LEU A 1 209 ? -22.391 16.789 40.058 1.000 41.643 209 LEU AAA O 1
ATOM 1517 N N . GLY A 1 210 ? -21.640 14.946 38.946 1.000 50.098 210 GLY AAA N 1
ATOM 1518 C CA . GLY A 1 210 ? -22.973 14.525 38.472 1.000 48.526 210 GLY AAA CA 1
ATOM 1519 C C . GLY A 1 210 ? -23.690 15.684 37.800 1.000 48.810 210 GLY AAA C 1
ATOM 1520 O O . GLY A 1 210 ? -24.797 16.026 38.252 1.000 41.556 210 GLY AAA O 1
ATOM 1521 N N . GLY A 1 211 ? -23.046 16.318 36.808 1.000 52.542 211 GLY AAA N 1
ATOM 1522 C CA . GLY A 1 211 ? -23.653 17.367 35.957 1.000 54.678 211 GLY AAA CA 1
ATOM 1523 C C . GLY A 1 211 ? -23.915 18.683 36.689 1.000 54.357 211 GLY AAA C 1
ATOM 1524 O O . GLY A 1 211 ? -24.546 19.586 36.079 1.000 57.334 211 GLY AAA O 1
ATOM 1525 N N . LYS A 1 212 ? -23.471 18.806 37.947 1.000 50.252 212 LYS AAA N 1
ATOM 1526 C CA . LYS A 1 212 ? -23.392 20.099 38.673 1.000 47.868 212 LYS AAA CA 1
ATOM 1527 C C . LYS A 1 212 ? -22.195 20.911 38.163 1.000 49.572 212 LYS AAA C 1
ATOM 1528 O O . LYS A 1 212 ? -21.351 20.389 37.379 1.000 53.806 212 LYS AAA O 1
ATOM 1534 N N . ASP A 1 213 ? -22.137 22.162 38.605 1.000 51.677 213 ASP AAA N 1
ATOM 1535 C CA . ASP A 1 213 ? -21.286 23.223 38.019 1.000 51.657 213 ASP AAA CA 1
ATOM 1536 C C . ASP A 1 213 ? -19.833 22.945 38.425 1.000 50.552 213 ASP AAA C 1
ATOM 1537 O O . ASP A 1 213 ? -19.568 22.734 39.638 1.000 43.716 213 ASP AAA O 1
ATOM 1542 N N . ALA A 1 214 ? -18.944 22.929 37.429 1.000 45.559 214 ALA AAA N 1
ATOM 1543 C CA . ALA A 1 214 ? -17.517 22.556 37.532 1.000 47.384 214 ALA AAA CA 1
ATOM 1544 C C . ALA A 1 214 ? -16.734 23.571 38.379 1.000 49.060 214 ALA AAA C 1
ATOM 1545 O O . ALA A 1 214 ? -15.600 23.241 38.811 1.000 50.049 214 ALA AAA O 1
ATOM 1547 N N . LYS A 1 215 ? -17.281 24.771 38.579 1.000 45.886 215 LYS AAA N 1
ATOM 1548 C CA . LYS A 1 215 ? -16.623 25.850 39.356 1.000 48.822 215 LYS AAA CA 1
ATOM 1549 C C . LYS A 1 215 ? -17.235 25.982 40.756 1.000 46.861 215 LYS AAA C 1
ATOM 1550 O O . LYS A 1 215 ? -16.938 27.018 41.418 1.000 50.476 215 LYS AAA 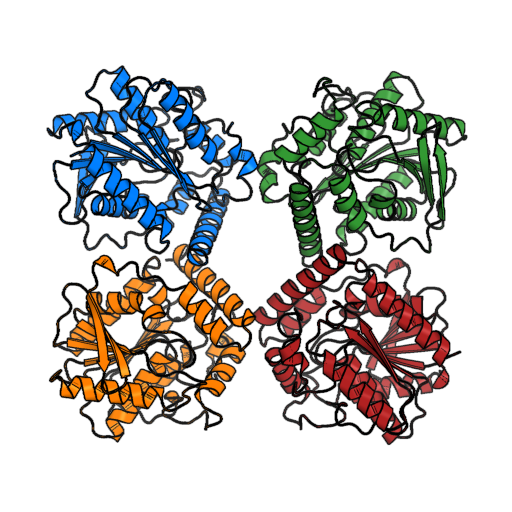O 1
ATOM 1556 N N . SER A 1 216 ? -18.052 25.014 41.190 1.000 46.340 216 SER AAA N 1
ATOM 1557 C CA . SER A 1 216 ? -18.623 24.964 42.568 1.000 50.880 216 SER AAA CA 1
ATOM 1558 C C . SER A 1 216 ? -17.452 24.945 43.556 1.000 49.107 216 SER AAA C 1
ATOM 1559 O O . SER A 1 216 ? -16.633 24.025 43.536 1.000 51.304 216 SER AAA O 1
ATOM 1562 N N . PRO A 1 217 ? -17.312 25.980 44.413 1.000 43.430 217 PRO AAA N 1
ATOM 1563 C CA . PRO A 1 217 ? -16.260 26.023 45.426 1.000 44.875 217 PRO AAA CA 1
ATOM 1564 C C . PRO A 1 217 ? -15.940 24.727 46.188 1.000 43.374 217 PRO AAA C 1
ATOM 1565 O O . PRO A 1 217 ? -14.782 24.448 46.382 1.000 40.789 217 PRO AAA O 1
ATOM 1569 N N . LEU A 1 218 ? -16.947 23.995 46.663 1.000 43.280 218 LEU AAA N 1
ATOM 1570 C CA . LEU A 1 218 ? -16.715 22.823 47.556 1.000 44.006 218 LEU AAA CA 1
ATOM 1571 C C . LEU A 1 218 ? -16.222 21.599 46.763 1.000 43.088 218 LEU AAA C 1
ATOM 1572 O O . LEU A 1 218 ? -15.688 20.661 47.399 1.000 39.613 218 LEU AAA O 1
ATOM 1577 N N . ALA A 1 219 ? -16.419 21.600 45.445 1.000 37.800 219 ALA AAA N 1
ATOM 1578 C CA . ALA A 1 219 ? -15.973 20.546 44.512 1.000 41.854 219 ALA AAA CA 1
ATOM 1579 C C . ALA A 1 219 ? -14.633 20.944 43.876 1.000 40.937 219 ALA AAA C 1
ATOM 1580 O O . ALA A 1 219 ? -13.814 20.033 43.590 1.000 38.552 219 ALA AAA O 1
ATOM 1582 N N . ALA A 1 220 ? -14.436 22.241 43.624 1.000 38.477 220 ALA AAA N 1
ATOM 1583 C CA . ALA A 1 220 ? -13.223 22.797 42.974 1.000 40.531 220 ALA AAA CA 1
ATOM 1584 C C . ALA A 1 220 ? -12.666 23.918 43.843 1.000 40.236 220 ALA AAA C 1
ATOM 1585 O O . ALA A 1 220 ? -12.887 25.088 43.545 1.000 45.450 220 ALA AAA O 1
ATOM 1587 N N . PRO A 1 221 ? -11.968 23.619 44.964 1.000 39.016 221 PRO AAA N 1
ATOM 1588 C CA . PRO A 1 221 ? -11.628 24.659 45.939 1.000 37.985 221 PRO AAA CA 1
ATOM 1589 C C . PRO A 1 221 ? -10.639 25.723 45.431 1.000 36.095 221 PRO AAA C 1
ATOM 1590 O O . PRO A 1 221 ? -10.414 26.679 46.157 1.000 39.998 221 PRO AAA O 1
ATOM 1594 N N . LEU A 1 222 ? -10.100 25.572 44.215 1.000 34.139 222 LEU AAA N 1
ATOM 1595 C CA . LEU A 1 222 ? -9.360 26.651 43.493 1.000 36.476 222 LEU AAA CA 1
ATOM 1596 C C . LEU A 1 222 ? -10.186 27.945 43.563 1.000 37.894 222 LEU AAA C 1
ATOM 1597 O O . LEU A 1 222 ? -9.572 29.029 43.695 1.000 37.701 222 LEU AAA O 1
ATOM 1602 N N . HIS A 1 223 ? -11.520 27.791 43.451 1.000 36.925 223 HIS AAA N 1
ATOM 1603 C CA . HIS A 1 223 ? -12.554 28.840 43.260 1.000 34.219 223 HIS AAA CA 1
ATOM 1604 C C . HIS A 1 223 ? -13.201 29.147 44.609 1.000 32.053 223 HIS AAA C 1
ATOM 1605 O O . HIS A 1 223 ? -14.142 29.917 44.632 1.000 33.244 223 HIS AAA O 1
ATOM 1612 N N . ALA A 1 224 ? -12.688 28.598 45.702 1.000 32.401 224 ALA AAA N 1
ATOM 1613 C CA . ALA A 1 224 ? -13.278 28.809 47.044 1.000 35.157 224 ALA AAA CA 1
ATOM 1614 C C . ALA A 1 224 ? -12.678 30.061 47.677 1.000 38.380 224 ALA AAA C 1
ATOM 1615 O O . ALA A 1 224 ? -11.633 30.587 47.195 1.000 42.613 224 ALA AAA O 1
ATOM 1617 N N . ASP A 1 225 ? -13.341 30.501 48.737 1.000 37.644 225 ASP AAA N 1
ATOM 1618 C CA . ASP A 1 225 ? -12.956 31.667 49.558 1.000 36.743 225 ASP AAA CA 1
ATOM 1619 C C . ASP A 1 225 ? -12.081 31.127 50.702 1.000 34.004 225 ASP AAA C 1
ATOM 1620 O O . ASP A 1 225 ? -12.565 30.271 51.454 1.000 30.411 225 ASP AAA O 1
ATOM 1625 N N . PHE A 1 226 ? -10.850 31.625 50.843 1.000 34.435 226 PHE AAA N 1
ATOM 1626 C CA . PHE A 1 226 ? -9.799 31.042 51.727 1.000 36.822 226 PHE AAA CA 1
ATOM 1627 C C . PHE A 1 226 ? -9.662 31.842 53.034 1.000 35.716 226 PHE AAA C 1
ATOM 1628 O O . PHE A 1 226 ? -8.959 31.373 53.973 1.000 29.566 226 PHE AAA O 1
ATOM 1636 N N . ARG A 1 227 ? -10.368 32.971 53.143 1.000 34.880 227 ARG AAA N 1
ATOM 1637 C CA . ARG A 1 227 ? -10.158 33.923 54.263 1.000 37.284 227 ARG AAA CA 1
ATOM 1638 C C . ARG A 1 227 ? -10.498 33.233 55.582 1.000 35.110 227 ARG AAA C 1
ATOM 1639 O O . ARG A 1 227 ? -11.612 32.713 55.701 1.000 34.533 227 ARG AAA O 1
ATOM 1647 N N . GLY A 1 228 ? -9.567 33.258 56.533 1.000 37.881 228 GLY AAA N 1
ATOM 1648 C CA . GLY A 1 228 ? -9.791 32.751 57.896 1.000 41.226 228 GLY AAA CA 1
ATOM 1649 C C . GLY A 1 228 ? -9.419 31.285 58.053 1.000 43.317 228 GLY AAA C 1
ATOM 1650 O O . GLY A 1 228 ? -9.431 30.831 59.220 1.000 40.302 228 GLY AAA O 1
ATOM 1651 N N . LEU A 1 229 ? -9.088 30.561 56.965 1.000 45.240 229 LEU AAA N 1
ATOM 1652 C CA . LEU A 1 229 ? -8.649 29.125 57.055 1.000 48.366 229 LEU AAA CA 1
ATOM 1653 C C . LEU A 1 229 ? -7.389 29.045 57.915 1.000 43.279 229 LEU AAA C 1
ATOM 1654 O O . LEU A 1 229 ? -6.657 30.026 58.054 1.000 41.601 229 LEU AAA O 1
ATOM 1659 N N . PRO A 1 230 ? -7.108 27.885 58.546 1.000 39.461 230 PRO AAA N 1
ATOM 1660 C CA . PRO A 1 230 ? -5.914 27.760 59.372 1.000 36.131 230 PRO AAA CA 1
ATOM 1661 C C . PRO A 1 230 ? -4.732 27.536 58.442 1.000 34.384 230 PRO AAA C 1
ATOM 1662 O O . PRO A 1 230 ? -4.904 27.399 57.225 1.000 30.081 230 PRO AAA O 1
ATOM 1666 N N . PRO A 1 231 ? -3.510 27.513 59.015 1.000 32.907 231 PRO AAA N 1
ATOM 1667 C CA . PRO A 1 231 ? -2.294 27.225 58.264 1.000 33.119 231 PRO AAA CA 1
ATOM 1668 C C . PRO A 1 231 ? -2.464 25.993 57.366 1.000 35.610 231 PRO AAA C 1
ATOM 1669 O O . PRO A 1 231 ? -3.161 25.011 57.770 1.000 30.041 231 PRO AAA O 1
ATOM 1673 N N . LEU A 1 232 ? -1.862 26.097 56.174 1.000 33.290 232 LEU AAA N 1
ATOM 1674 C CA . LEU A 1 232 ? -1.918 25.074 55.108 1.000 32.775 232 LEU AAA CA 1
ATOM 1675 C C . LEU A 1 232 ? -0.492 24.616 54.809 1.000 33.452 232 LEU AAA C 1
ATOM 1676 O O . LEU A 1 232 ? 0.360 25.493 54.645 1.000 33.984 232 LEU AAA O 1
ATOM 1681 N N . PHE A 1 233 ? -0.251 23.300 54.765 1.000 33.686 233 PHE AAA N 1
ATOM 1682 C CA . PHE A 1 233 ? 1.005 22.708 54.242 1.000 31.996 233 PHE AAA CA 1
ATOM 1683 C C . PHE A 1 233 ? 0.696 21.977 52.938 1.000 29.739 233 PHE AAA C 1
ATOM 1684 O O . PHE A 1 233 ? -0.130 21.086 52.911 1.000 28.951 233 PHE AAA O 1
ATOM 1692 N N . ILE A 1 234 ? 1.346 22.373 51.859 1.000 29.684 234 ILE AAA N 1
ATOM 1693 C CA . ILE A 1 234 ? 1.074 21.814 50.509 1.000 29.412 234 ILE AAA CA 1
ATOM 1694 C C . ILE A 1 234 ? 2.394 21.209 50.002 1.000 31.978 234 ILE AAA C 1
ATOM 1695 O O . ILE A 1 234 ? 3.418 21.927 49.903 1.000 31.842 234 ILE AAA O 1
ATOM 1700 N N . GLN A 1 235 ? 2.413 19.889 49.820 1.000 31.881 235 GLN AAA N 1
ATOM 1701 C CA . GLN A 1 235 ? 3.524 19.171 49.155 1.000 29.641 235 GLN AAA CA 1
ATOM 1702 C C . GLN A 1 235 ? 3.014 18.796 47.767 1.000 31.013 235 GLN AAA C 1
ATOM 1703 O O . GLN A 1 235 ? 1.807 18.399 47.656 1.000 31.626 235 GLN AAA O 1
ATOM 1709 N N . VAL A 1 236 ? 3.852 18.974 46.741 1.000 29.839 236 VAL AAA N 1
ATOM 1710 C CA . VAL A 1 236 ? 3.483 18.623 45.339 1.000 29.043 236 VAL AAA CA 1
ATOM 1711 C C . VAL A 1 236 ? 4.772 18.264 44.622 1.000 28.130 236 VAL AAA C 1
ATOM 1712 O O . VAL A 1 236 ? 5.817 18.761 45.031 1.000 33.245 236 VAL AAA O 1
ATOM 1716 N N . GLY A 1 237 ? 4.704 17.389 43.634 1.000 29.265 237 GLY AAA N 1
ATOM 1717 C CA . GLY A 1 237 ? 5.888 17.029 42.831 1.000 31.883 237 GLY AAA CA 1
ATOM 1718 C C . GLY A 1 237 ? 6.006 17.935 41.628 1.000 30.446 237 GLY AAA C 1
ATOM 1719 O O . GLY A 1 237 ? 5.001 18.453 41.189 1.000 33.124 237 GLY AAA O 1
ATOM 1720 N N . ASP A 1 238 ? 7.198 18.129 41.097 1.000 33.509 238 ASP AAA N 1
ATOM 1721 C CA . ASP A 1 238 ? 7.386 18.902 39.847 1.000 36.320 238 ASP AAA CA 1
ATOM 1722 C C . ASP A 1 238 ? 6.834 18.114 38.647 1.000 37.562 238 ASP AAA C 1
ATOM 1723 O O . ASP A 1 238 ? 6.302 18.749 37.742 1.000 40.118 238 ASP AAA O 1
ATOM 1728 N N . ALA A 1 239 ? 6.984 16.791 38.619 1.000 36.264 239 ALA AAA N 1
ATOM 1729 C CA . ALA A 1 239 ? 6.535 15.925 37.502 1.000 35.586 239 ALA AAA CA 1
ATOM 1730 C C . ALA A 1 239 ? 5.041 15.628 37.687 1.000 35.290 239 ALA AAA C 1
ATOM 1731 O O . ALA A 1 239 ? 4.648 14.454 37.876 1.000 36.667 239 ALA AAA O 1
ATOM 1733 N N . GLU A 1 240 ? 4.218 16.672 37.667 1.000 37.288 240 GLU AAA N 1
ATOM 1734 C CA . GLU A 1 240 ? 2.770 16.566 38.001 1.000 38.051 240 GLU AAA CA 1
ATOM 1735 C C . GLU A 1 240 ? 1.959 17.567 37.178 1.000 40.844 240 GLU AAA C 1
ATOM 1736 O O . GLU A 1 240 ? 2.223 18.786 37.291 1.000 38.839 240 GLU AAA O 1
ATOM 1742 N N . THR A 1 241 ? 0.954 17.093 36.447 1.000 42.673 241 THR AAA N 1
ATOM 1743 C CA . THR A 1 241 ? 0.007 17.993 35.749 1.000 43.500 241 THR AAA CA 1
ATOM 1744 C C . THR A 1 241 ? -0.791 18.778 36.794 1.000 47.431 241 THR AAA C 1
ATOM 1745 O O . THR A 1 241 ? -1.402 19.785 36.413 1.000 60.261 241 THR AAA O 1
ATOM 1749 N N . LEU A 1 242 ? -0.780 18.342 38.059 1.000 43.750 242 LEU AAA N 1
ATOM 1750 C CA . LEU A 1 242 ? -1.488 19.025 39.172 1.000 39.845 242 LEU AAA CA 1
ATOM 1751 C C . LEU A 1 242 ? -0.589 20.037 39.895 1.000 37.937 242 LEU AAA C 1
ATOM 1752 O O . LEU A 1 242 ? -1.064 20.621 40.877 1.000 37.466 242 LEU AAA O 1
ATOM 1757 N N . LEU A 1 243 ? 0.644 20.251 39.438 1.000 35.273 243 LEU AAA N 1
ATOM 1758 C CA . LEU A 1 243 ? 1.573 21.269 39.998 1.000 34.510 243 LEU AAA CA 1
ATOM 1759 C C . LEU A 1 243 ? 0.807 22.583 40.208 1.000 35.665 243 LEU AAA C 1
ATOM 1760 O O . LEU A 1 243 ? 0.870 23.139 41.324 1.000 35.541 243 LEU AAA O 1
ATOM 1765 N N . ASP A 1 244 ? 0.051 23.036 39.203 1.000 38.236 244 ASP AAA N 1
ATOM 1766 C CA . ASP A 1 244 ? -0.562 24.400 39.196 1.000 37.706 244 ASP AAA CA 1
ATOM 1767 C C . ASP A 1 244 ? -1.909 24.424 39.964 1.000 36.849 244 ASP AAA C 1
ATOM 1768 O O . ASP A 1 244 ? -2.445 25.519 40.212 1.000 38.285 244 ASP AAA O 1
ATOM 1773 N N . ASP A 1 245 ? -2.425 23.283 40.412 1.000 35.622 245 ASP AAA N 1
ATOM 1774 C CA . ASP A 1 245 ? -3.494 23.265 41.442 1.000 36.731 245 ASP AAA CA 1
ATOM 1775 C C . ASP A 1 245 ? -2.867 23.700 42.786 1.000 37.726 245 ASP AAA C 1
ATOM 1776 O O . ASP A 1 245 ? -3.535 24.450 43.543 1.000 35.594 245 ASP AAA O 1
ATOM 1781 N N . SER A 1 246 ? -1.625 23.271 43.078 1.000 36.506 246 SER AAA N 1
ATOM 1782 C CA . SER A 1 246 ? -0.896 23.604 44.332 1.000 33.745 246 SER AAA CA 1
ATOM 1783 C C . SER A 1 246 ? -0.380 25.037 44.267 1.000 32.161 246 SER AAA C 1
ATOM 1784 O O . SER A 1 246 ? -0.598 25.760 45.242 1.000 29.243 246 SER AAA O 1
ATOM 1787 N N . THR A 1 247 ? 0.256 25.424 43.153 1.000 33.097 247 THR AAA N 1
ATOM 1788 C CA . THR A 1 247 ? 0.813 26.791 42.971 1.000 35.248 247 THR AAA CA 1
ATOM 1789 C C . THR A 1 247 ? -0.312 27.825 43.094 1.000 33.951 247 THR AAA C 1
ATOM 1790 O O . THR A 1 247 ? -0.102 28.810 43.819 1.000 34.165 247 THR AAA O 1
ATOM 1794 N N . ARG A 1 248 ? -1.443 27.608 42.417 1.000 31.338 248 ARG AAA N 1
ATOM 1795 C CA . ARG A 1 248 ? -2.555 28.595 42.363 1.000 32.011 248 ARG AAA CA 1
ATOM 1796 C C . ARG A 1 248 ? -3.231 28.655 43.733 1.000 32.171 248 ARG AAA C 1
ATOM 1797 O O . ARG A 1 248 ? -3.465 29.776 44.207 1.000 34.646 248 ARG AAA O 1
ATOM 1805 N N . VAL A 1 249 ? -3.474 27.508 44.369 1.000 32.983 249 VAL AAA N 1
ATOM 1806 C CA . VAL A 1 249 ? -4.120 27.468 45.711 1.000 33.026 249 VAL AAA CA 1
ATOM 1807 C C . VAL A 1 249 ? -3.209 28.211 46.692 1.000 32.919 249 VAL AAA C 1
ATOM 1808 O O . VAL A 1 249 ? -3.716 28.963 47.509 1.000 33.780 249 VAL AAA O 1
ATOM 1812 N N . ALA A 1 250 ? -1.906 27.977 46.622 1.000 34.019 250 ALA AAA N 1
ATOM 1813 C CA . ALA A 1 250 ? -0.924 28.556 47.553 1.000 34.812 250 ALA AAA CA 1
ATOM 1814 C C . ALA A 1 250 ? -0.930 30.070 47.389 1.000 37.190 250 ALA AAA C 1
ATOM 1815 O O . ALA A 1 250 ? -0.896 30.774 48.393 1.000 39.799 250 ALA AAA O 1
ATOM 1817 N N . GLU A 1 251 ? -0.940 30.540 46.154 1.000 37.833 251 GLU AAA N 1
ATOM 1818 C CA . GLU A 1 251 ? -0.926 31.986 45.849 1.000 41.903 251 GLU AAA CA 1
ATOM 1819 C C . GLU A 1 251 ? -2.194 32.634 46.403 1.000 40.747 251 GLU AAA C 1
ATOM 1820 O O . GLU A 1 251 ? -2.061 33.571 47.192 1.000 36.426 251 GLU AAA O 1
ATOM 1826 N N . LYS A 1 252 ? -3.354 32.106 46.008 1.000 39.047 252 LYS AAA N 1
ATOM 1827 C CA . LYS A 1 252 ? -4.700 32.617 46.352 1.000 41.856 252 LYS AAA CA 1
ATOM 1828 C C . LYS A 1 252 ? -4.919 32.633 47.881 1.000 44.595 252 LYS AAA C 1
ATOM 1829 O O . LYS A 1 252 ? -5.475 33.635 48.399 1.000 50.803 252 LYS AAA O 1
ATOM 1835 N N . ALA A 1 253 ? -4.478 31.605 48.607 1.000 44.506 253 ALA AAA N 1
ATOM 1836 C CA . ALA A 1 253 ? -4.613 31.510 50.082 1.000 44.135 253 ALA AAA CA 1
ATOM 1837 C C . ALA A 1 253 ? -3.719 32.537 50.792 1.000 38.696 253 ALA AAA C 1
ATOM 1838 O O . ALA A 1 253 ? -4.226 33.174 51.692 1.000 36.582 253 ALA AAA O 1
ATOM 1840 N N . LYS A 1 254 ? -2.437 32.671 50.443 1.000 37.376 254 LYS AAA N 1
ATOM 1841 C CA . LYS A 1 254 ? -1.549 33.761 50.969 1.000 41.948 254 LYS AAA CA 1
ATOM 1842 C C . LYS A 1 254 ? -2.224 35.148 50.790 1.000 40.283 254 LYS AAA C 1
ATOM 1843 O O . LYS A 1 254 ? -2.366 35.885 51.784 1.000 39.438 254 LYS AAA O 1
ATOM 1849 N N . MET A 1 255 ? -2.648 35.489 49.573 1.000 39.208 255 MET AAA N 1
ATOM 1850 C CA . MET A 1 255 ? -3.406 36.723 49.239 1.000 41.286 255 MET AAA CA 1
ATOM 1851 C C . MET A 1 255 ? -4.602 36.854 50.198 1.000 42.187 255 MET AAA C 1
ATOM 1852 O O . MET A 1 255 ? -4.860 37.953 50.683 1.000 42.777 255 MET AAA O 1
ATOM 1857 N N . ALA A 1 256 ? -5.272 35.758 50.533 1.000 39.968 256 ALA AAA N 1
ATOM 1858 C CA . ALA A 1 256 ? -6.430 35.772 51.451 1.000 39.665 256 ALA AAA CA 1
ATOM 1859 C C . ALA A 1 256 ? -5.987 35.855 52.925 1.000 40.309 256 ALA AAA C 1
ATOM 1860 O O . ALA A 1 256 ? -6.882 35.856 53.807 1.000 38.929 256 ALA AAA O 1
ATOM 1862 N N . GLY A 1 257 ? -4.675 35.918 53.203 1.000 37.827 257 GLY AAA N 1
ATOM 1863 C CA . GLY A 1 257 ? -4.130 36.095 54.564 1.000 34.976 257 GLY AAA CA 1
ATOM 1864 C C . GLY A 1 257 ? -3.821 34.787 55.283 1.000 37.372 257 GLY AAA C 1
ATOM 1865 O O . GLY A 1 257 ? -3.428 34.834 56.480 1.000 37.609 257 GLY AAA O 1
ATOM 1866 N N . VAL A 1 258 ? -3.950 33.649 54.605 1.000 37.071 258 VAL AAA N 1
ATOM 1867 C CA . VAL A 1 258 ? -3.694 32.314 55.210 1.000 34.927 258 VAL AAA CA 1
ATOM 1868 C C . VAL A 1 258 ? -2.187 32.102 55.276 1.000 34.277 258 VAL AAA C 1
ATOM 1869 O O . VAL A 1 258 ? -1.541 32.370 54.266 1.000 39.586 258 VAL AAA O 1
ATOM 1873 N N . LYS A 1 259 ? -1.665 31.612 56.400 1.000 33.271 259 LYS AAA N 1
ATOM 1874 C CA . LYS A 1 259 ? -0.278 31.080 56.503 1.000 38.030 259 LYS AAA CA 1
ATOM 1875 C C . LYS A 1 259 ? -0.115 29.775 55.675 1.000 35.861 259 LYS AAA C 1
ATOM 1876 O O . LYS A 1 259 ? -0.566 28.704 56.131 1.000 34.563 259 LYS AAA O 1
ATOM 1882 N N . VAL A 1 260 ? 0.545 29.846 54.515 1.000 31.990 260 VAL AAA N 1
ATOM 1883 C CA . VAL A 1 260 ? 0.799 28.694 53.606 1.000 33.730 260 VAL AAA CA 1
ATOM 1884 C C . VAL A 1 260 ? 2.297 28.342 53.612 1.000 33.375 260 VAL AAA C 1
ATOM 1885 O O . VAL A 1 260 ? 3.120 29.263 53.557 1.000 36.630 260 VAL AAA O 1
ATOM 1889 N N . ASP A 1 261 ? 2.634 27.054 53.643 1.000 31.781 261 ASP AAA N 1
ATOM 1890 C CA . ASP A 1 261 ? 3.971 26.502 53.286 1.000 32.876 261 ASP AAA CA 1
ATOM 1891 C C . ASP A 1 261 ? 3.795 25.604 52.067 1.000 28.692 261 ASP AAA C 1
ATOM 1892 O O . ASP A 1 261 ? 3.026 24.651 52.167 1.000 26.643 261 ASP AAA O 1
ATOM 1897 N N . LEU A 1 262 ? 4.444 25.945 50.962 1.000 28.694 262 LEU AAA N 1
ATOM 1898 C CA . LEU A 1 262 ? 4.437 25.176 49.696 1.000 31.458 262 LEU AAA CA 1
ATOM 1899 C C . LEU A 1 262 ? 5.829 24.556 49.468 1.000 33.407 262 LEU AAA C 1
ATOM 1900 O O . LEU A 1 262 ? 6.796 25.331 49.508 1.000 36.149 262 LEU AAA O 1
ATOM 1905 N N . GLU A 1 263 ? 5.932 23.223 49.293 1.000 35.255 263 GLU AAA N 1
ATOM 1906 C CA . GLU A 1 263 ? 7.151 22.491 48.825 1.000 32.960 263 GLU AAA CA 1
ATOM 1907 C C . GLU A 1 263 ? 6.883 21.887 47.443 1.000 31.431 263 GLU AAA C 1
ATOM 1908 O O . GLU A 1 263 ? 5.898 21.133 47.294 1.000 30.187 263 GLU AAA O 1
ATOM 1914 N N . ILE A 1 264 ? 7.668 22.284 46.447 1.000 30.717 264 ILE AAA N 1
ATOM 1915 C CA . ILE A 1 264 ? 7.654 21.673 45.082 1.000 32.117 264 ILE AAA CA 1
ATOM 1916 C C . ILE A 1 264 ? 8.861 20.728 45.040 1.000 37.571 264 ILE AAA C 1
ATOM 1917 O O . ILE A 1 264 ? 10.021 21.233 45.027 1.000 37.941 264 ILE AAA O 1
ATOM 1922 N N . TRP A 1 265 ? 8.604 19.416 45.109 1.000 36.891 265 TRP AAA N 1
ATOM 1923 C CA . TRP A 1 265 ? 9.647 18.358 45.176 1.000 35.170 265 TRP AAA CA 1
ATOM 1924 C C . TRP A 1 265 ? 10.150 18.062 43.760 1.000 34.453 265 TRP AAA C 1
ATOM 1925 O O . TRP A 1 265 ? 9.415 17.538 42.925 1.000 31.528 265 TRP AAA O 1
ATOM 1936 N N . PRO A 1 266 ? 11.403 18.443 43.408 1.000 34.847 266 PRO AAA N 1
ATOM 1937 C CA . PRO A 1 266 ? 11.909 18.225 42.050 1.000 35.058 266 PRO AAA CA 1
ATOM 1938 C C . PRO A 1 266 ? 11.790 16.758 41.634 1.000 35.245 266 PRO AAA C 1
ATOM 1939 O O . PRO A 1 266 ? 12.049 15.888 42.446 1.000 37.380 266 PRO AAA O 1
ATOM 1943 N N . GLU A 1 267 ? 11.374 16.524 40.396 1.000 36.458 267 GLU AAA N 1
ATOM 1944 C CA . GLU A 1 267 ? 11.404 15.192 39.733 1.000 39.605 267 GLU AAA CA 1
ATOM 1945 C C . GLU A 1 267 ? 10.373 14.229 40.331 1.000 37.881 267 GLU AAA C 1
ATOM 1946 O O . GLU A 1 267 ? 10.217 13.158 39.713 1.000 37.418 267 GLU AAA O 1
ATOM 1952 N N . MET A 1 268 ? 9.697 14.567 41.445 1.000 35.238 268 MET AAA N 1
ATOM 1953 C CA . MET A 1 268 ? 8.738 13.647 42.125 1.000 33.635 268 MET AAA CA 1
ATOM 1954 C C . MET A 1 268 ? 7.441 13.608 41.332 1.000 31.954 268 MET AAA C 1
ATOM 1955 O O . MET A 1 268 ? 7.016 14.641 40.818 1.000 34.162 268 MET AAA O 1
ATOM 1960 N N . PRO A 1 269 ? 6.814 12.415 41.175 1.000 30.276 269 PRO AAA N 1
ATOM 1961 C CA . PRO A 1 269 ? 5.449 12.291 40.642 1.000 30.811 269 PRO AAA CA 1
ATOM 1962 C C . PRO A 1 269 ? 4.310 12.326 41.691 1.000 31.556 269 PRO AAA C 1
ATOM 1963 O O . PRO A 1 269 ? 4.572 12.533 42.873 1.000 31.856 269 PRO AAA O 1
ATOM 1967 N N . HIS A 1 270 ? 3.069 12.126 41.235 1.000 30.722 270 HIS AAA N 1
ATOM 1968 C CA . HIS A 1 270 ? 1.817 12.283 42.019 1.000 30.164 270 HIS AAA CA 1
ATOM 1969 C C . HIS A 1 270 ? 1.834 11.431 43.295 1.000 30.632 270 HIS AAA C 1
ATOM 1970 O O . HIS A 1 270 ? 2.008 10.206 43.189 1.000 31.680 270 HIS AAA O 1
ATOM 1977 N N . VAL A 1 271 ? 1.613 12.034 44.465 1.000 30.747 271 VAL AAA N 1
ATOM 1978 C CA . VAL A 1 271 ? 1.433 11.285 45.749 1.000 30.810 271 VAL AAA CA 1
ATOM 1979 C C . VAL A 1 271 ? 2.554 10.240 45.829 1.000 31.563 271 VAL AAA C 1
ATOM 1980 O O . VAL A 1 271 ? 2.268 9.045 46.070 1.000 34.874 271 VAL AAA O 1
ATOM 1984 N N . TRP A 1 272 ? 3.785 10.676 45.563 1.000 29.852 272 TRP AAA N 1
ATOM 1985 C CA . TRP A 1 272 ? 5.018 9.857 45.618 1.000 28.667 272 TRP AAA CA 1
ATOM 1986 C C . TRP A 1 272 ? 5.132 9.265 47.018 1.000 28.894 272 TRP AAA C 1
ATOM 1987 O O . TRP A 1 272 ? 5.765 8.227 47.170 1.000 30.342 272 TRP AAA O 1
ATOM 1998 N N . HIS A 1 273 ? 4.480 9.875 48.001 1.000 30.623 273 HIS AAA N 1
ATOM 1999 C CA . HIS A 1 273 ? 4.413 9.353 49.390 1.000 33.262 273 HIS AAA CA 1
ATOM 2000 C C . HIS A 1 273 ? 4.104 7.851 49.351 1.000 33.280 273 HIS AAA C 1
ATOM 2001 O O . HIS A 1 273 ? 4.622 7.123 50.200 1.000 35.972 273 HIS AAA O 1
ATOM 2008 N N . LEU A 1 274 ? 3.275 7.398 48.409 1.000 35.402 274 LEU AAA N 1
ATOM 2009 C CA . LEU A 1 274 ? 2.752 5.997 48.382 1.000 39.210 274 LEU AAA CA 1
ATOM 2010 C C . LEU A 1 274 ? 3.890 4.990 48.172 1.000 38.789 274 LEU AAA C 1
ATOM 2011 O O . LEU A 1 274 ? 3.698 3.825 48.564 1.000 40.507 274 LEU AAA O 1
ATOM 2016 N N . PHE A 1 275 ? 5.003 5.413 47.560 1.000 35.502 275 PHE AAA N 1
ATOM 2017 C CA . PHE A 1 275 ? 6.204 4.582 47.294 1.000 36.773 275 PHE AAA CA 1
ATOM 2018 C C . PHE A 1 275 ? 7.213 4.665 48.448 1.000 33.361 275 PHE AAA C 1
ATOM 2019 O O . PHE A 1 275 ? 8.325 4.132 48.297 1.000 32.832 275 PHE AAA O 1
ATOM 2027 N N . ALA A 1 276 ? 6.819 5.254 49.581 1.000 32.209 276 ALA AAA N 1
ATOM 2028 C CA . ALA A 1 276 ? 7.653 5.477 50.790 1.000 33.855 276 ALA AAA CA 1
ATOM 2029 C C . ALA A 1 276 ? 8.469 4.235 51.165 1.000 37.118 276 ALA AAA C 1
ATOM 2030 O O . ALA A 1 276 ? 9.654 4.369 51.509 1.000 34.656 276 ALA AAA O 1
ATOM 2032 N N . PRO A 1 277 ? 7.870 3.010 51.145 1.000 39.052 277 PRO AAA N 1
ATOM 2033 C CA . PRO A 1 277 ? 8.555 1.809 51.631 1.000 37.580 277 PRO AAA CA 1
ATOM 2034 C C . PRO A 1 277 ? 9.927 1.572 50.992 1.000 40.003 277 PRO AAA C 1
ATOM 2035 O O . PRO A 1 277 ? 10.797 1.131 51.736 1.000 41.717 277 PRO AAA O 1
ATOM 2039 N N . PHE A 1 278 ? 10.106 1.902 49.700 1.000 38.174 278 PHE AAA N 1
ATOM 2040 C CA . PHE A 1 278 ? 11.406 1.769 48.977 1.000 37.773 278 PHE AAA CA 1
ATOM 2041 C C . PHE A 1 278 ? 11.896 3.084 48.355 1.000 37.922 278 PHE AAA C 1
ATOM 2042 O O . PHE A 1 278 ? 13.034 3.074 47.855 1.000 38.793 278 PHE AAA O 1
ATOM 2050 N N . LEU A 1 279 ? 11.089 4.149 48.319 1.000 39.084 279 LEU AAA N 1
ATOM 2051 C CA . LEU A 1 279 ? 11.502 5.429 47.685 1.000 36.841 279 LEU AAA CA 1
ATOM 2052 C C . LEU A 1 279 ? 11.824 6.417 48.787 1.000 35.479 279 LEU AAA C 1
ATOM 2053 O O . LEU A 1 279 ? 10.913 6.954 49.414 1.000 37.435 279 LEU AAA O 1
ATOM 2058 N N . PRO A 1 280 ? 13.115 6.748 48.982 1.000 33.081 280 PRO AAA N 1
ATOM 2059 C CA . PRO A 1 280 ? 13.524 7.608 50.085 1.000 32.555 280 PRO AAA CA 1
ATOM 2060 C C . PRO A 1 280 ? 12.788 8.956 50.116 1.000 35.220 280 PRO AAA C 1
ATOM 2061 O O . PRO A 1 280 ? 12.474 9.419 51.213 1.000 34.227 280 PRO AAA O 1
ATOM 2065 N N . GLU A 1 281 ? 12.551 9.569 48.953 1.000 32.987 281 GLU AAA N 1
ATOM 2066 C CA . GLU A 1 281 ? 11.830 10.871 48.915 1.000 35.538 281 GLU AAA CA 1
ATOM 2067 C C . GLU A 1 281 ? 10.432 10.724 49.541 1.000 34.027 281 GLU AAA C 1
ATOM 2068 O O . GLU A 1 281 ? 9.969 11.692 50.184 1.000 33.322 281 GLU AAA O 1
ATOM 2074 N N . GLY A 1 282 ? 9.779 9.577 49.346 1.000 31.464 282 GLY AAA N 1
ATOM 2075 C CA . GLY A 1 282 ? 8.433 9.318 49.875 1.000 30.273 282 GLY AAA CA 1
ATOM 2076 C C . GLY A 1 282 ? 8.440 9.394 51.392 1.000 33.257 282 GLY AAA C 1
ATOM 2077 O O . GLY A 1 282 ? 7.482 9.988 51.998 1.000 31.457 282 GLY AAA O 1
ATOM 2078 N N . GLN A 1 283 ? 9.490 8.842 52.007 1.000 32.568 283 GLN AAA N 1
ATOM 2079 C CA . GLN A 1 283 ? 9.561 8.741 53.486 1.000 33.413 283 GLN AAA CA 1
ATOM 2080 C C . GLN A 1 283 ? 10.036 10.093 54.031 1.000 34.427 283 GLN AAA C 1
ATOM 2081 O O . GLN A 1 283 ? 9.518 10.523 55.082 1.000 38.261 283 GLN AAA O 1
ATOM 2087 N N . GLN A 1 284 ? 10.987 10.727 53.339 1.000 36.307 284 GLN AAA N 1
ATOM 2088 C CA . GLN A 1 284 ? 11.421 12.126 53.597 1.000 37.338 284 GLN AAA CA 1
ATOM 2089 C C . GLN A 1 284 ? 10.169 13.007 53.622 1.000 35.660 284 GLN AAA C 1
ATOM 2090 O O . GLN A 1 284 ? 9.948 13.704 54.655 1.000 34.102 284 GLN AAA O 1
ATOM 2096 N N . ALA A 1 285 ? 9.357 12.963 52.558 1.000 31.184 285 ALA AAA N 1
ATOM 2097 C CA . ALA A 1 285 ? 8.175 13.853 52.440 1.000 30.737 285 ALA AAA CA 1
ATOM 2098 C C . ALA A 1 285 ? 7.237 13.577 53.623 1.000 29.437 285 ALA AAA C 1
ATOM 2099 O O . ALA A 1 285 ? 6.772 14.564 54.204 1.000 30.387 285 ALA AAA O 1
ATOM 2101 N N . ILE A 1 286 ? 7.055 12.309 54.012 1.000 30.062 286 ILE AAA N 1
ATOM 2102 C CA . ILE A 1 286 ? 6.177 11.893 55.150 1.000 30.301 286 ILE AAA CA 1
ATOM 2103 C C . ILE A 1 286 ? 6.789 12.403 56.457 1.000 29.441 286 ILE AAA C 1
ATOM 2104 O O . ILE A 1 286 ? 6.041 12.843 57.315 1.000 28.679 286 ILE AAA O 1
ATOM 2109 N N . ASP A 1 287 ? 8.106 12.364 56.613 1.000 32.737 287 ASP AAA N 1
ATOM 2110 C CA . ASP A 1 287 ? 8.767 12.910 57.833 1.000 33.217 287 ASP AAA CA 1
ATOM 2111 C C . ASP A 1 287 ? 8.530 14.437 57.937 1.000 31.971 287 ASP AAA C 1
ATOM 2112 O O . ASP A 1 287 ? 8.254 14.921 59.061 1.000 29.155 287 ASP AAA O 1
ATOM 2117 N N . LYS A 1 288 ? 8.573 15.183 56.828 1.000 32.181 288 LYS AAA N 1
ATOM 2118 C CA . LYS A 1 288 ? 8.334 16.652 56.857 1.000 36.486 288 LYS AAA CA 1
ATOM 2119 C C . LYS A 1 288 ? 6.902 16.901 57.355 1.000 34.569 288 LYS AAA C 1
ATOM 2120 O O . LYS A 1 288 ? 6.743 17.752 58.262 1.000 31.655 288 LYS AAA O 1
ATOM 2126 N N . ILE A 1 289 ? 5.898 16.211 56.787 1.000 31.965 289 ILE AAA N 1
ATOM 2127 C CA . ILE A 1 289 ? 4.480 16.308 57.254 1.000 32.985 289 ILE AAA CA 1
ATOM 2128 C C . ILE A 1 289 ? 4.427 15.995 58.757 1.000 34.494 289 ILE AAA C 1
ATOM 2129 O O . ILE A 1 289 ? 3.885 16.793 59.523 1.000 35.119 289 ILE AAA O 1
ATOM 2134 N N . GLY A 1 290 ? 4.999 14.871 59.166 1.000 37.927 290 GLY AAA N 1
ATOM 2135 C CA . GLY A 1 290 ? 5.167 14.504 60.586 1.000 39.761 290 GLY AAA CA 1
ATOM 2136 C C . GLY A 1 290 ? 5.530 15.691 61.464 1.000 38.691 290 GLY AAA C 1
ATOM 2137 O O . GLY A 1 290 ? 4.809 15.937 62.471 1.000 40.722 290 GLY AAA O 1
ATOM 2138 N N . GLN A 1 291 ? 6.623 16.375 61.120 1.000 40.289 291 GLN AAA N 1
ATOM 2139 C CA . GLN A 1 291 ? 7.176 17.510 61.905 1.000 45.232 291 GLN AAA CA 1
ATOM 2140 C C . GLN A 1 291 ? 6.152 18.657 61.906 1.000 39.983 291 GLN AAA C 1
ATOM 2141 O O . GLN A 1 291 ? 5.814 19.156 63.000 1.000 41.332 291 GLN AAA O 1
ATOM 2147 N N . TYR A 1 292 ? 5.629 19.020 60.737 1.000 35.150 292 TYR AAA N 1
ATOM 2148 C CA . TYR A 1 292 ? 4.591 20.068 60.591 1.000 36.601 292 TYR AAA CA 1
ATOM 2149 C C . TYR A 1 292 ? 3.469 19.823 61.607 1.000 35.408 292 TYR AAA C 1
ATOM 2150 O O . TYR A 1 292 ? 3.129 20.719 62.386 1.000 39.696 292 TYR AAA O 1
ATOM 2159 N N . VAL A 1 293 ? 2.911 18.630 61.621 1.000 34.484 293 VAL AAA N 1
ATOM 2160 C CA . VAL A 1 293 ? 1.747 18.308 62.494 1.000 38.581 293 VAL AAA CA 1
ATOM 2161 C C . VAL A 1 293 ? 2.148 18.573 63.959 1.000 36.773 293 VAL AAA C 1
ATOM 2162 O O . VAL A 1 293 ? 1.314 19.095 64.709 1.000 35.823 293 VAL AAA O 1
ATOM 2166 N N . LYS A 1 294 ? 3.378 18.257 64.359 1.000 36.966 294 LYS AAA N 1
ATOM 2167 C CA . LYS A 1 294 ? 3.826 18.452 65.767 1.000 43.144 294 LYS AAA CA 1
ATOM 2168 C C . LYS A 1 294 ? 3.977 19.948 66.059 1.000 46.314 294 LYS AAA C 1
ATOM 2169 O O . LYS A 1 294 ? 3.461 20.414 67.097 1.000 47.754 294 LYS AAA O 1
ATOM 2175 N N . GLN A 1 295 ? 4.661 20.675 65.172 1.000 49.378 295 GLN AAA N 1
ATOM 2176 C CA . GLN A 1 295 ? 4.942 22.125 65.363 1.000 53.080 295 GLN AAA CA 1
ATOM 2177 C C . GLN A 1 295 ? 3.613 22.901 65.292 1.000 52.597 295 GLN AAA C 1
ATOM 2178 O O . GLN A 1 295 ? 3.642 24.094 65.617 1.000 67.235 295 GLN AAA O 1
ATOM 2184 N N . ARG A 1 296 ? 2.496 22.262 64.913 1.000 44.102 296 ARG AAA N 1
ATOM 2185 C CA . ARG A 1 296 ? 1.165 22.917 64.774 1.000 44.580 296 ARG AAA CA 1
ATOM 2186 C C . ARG A 1 296 ? 0.240 22.541 65.935 1.000 44.424 296 ARG AAA C 1
ATOM 2187 O O . ARG A 1 296 ? -0.699 23.319 66.195 1.000 39.609 296 ARG AAA O 1
ATOM 2195 N N . THR A 1 297 ? 0.462 21.374 66.550 1.000 44.372 297 THR AAA N 1
ATOM 2196 C CA . THR A 1 297 ? -0.423 20.770 67.577 1.000 48.500 297 THR AAA CA 1
ATOM 2197 C C . THR A 1 297 ? 0.211 20.873 68.984 1.000 55.248 297 THR AAA C 1
ATOM 2198 O O . THR A 1 297 ? -0.427 20.375 69.937 1.000 57.563 297 THR AAA O 1
ATOM 2202 N N . ALA A 1 298 ? 1.380 21.517 69.136 1.000 63.702 298 ALA AAA N 1
ATOM 2203 C CA . ALA A 1 298 ? 2.095 21.711 70.428 1.000 64.269 298 ALA AAA CA 1
ATOM 2204 C C . ALA A 1 298 ? 1.467 22.878 71.220 1.000 66.926 298 ALA AAA C 1
ATOM 2205 O O . ALA A 1 298 ? 0.741 23.710 70.641 1.000 61.374 298 ALA AAA O 1
ATOM 2207 N N . ALA B 1 2 ? 1.521 -8.753 44.658 1.000 104.742 2 ALA BBB N 1
ATOM 2208 C CA . ALA B 1 2 ? 1.908 -10.094 44.116 1.000 104.358 2 ALA BBB CA 1
ATOM 2209 C C . ALA B 1 2 ? 1.701 -10.166 42.591 1.000 105.397 2 ALA BBB C 1
ATOM 2210 O O . ALA B 1 2 ? 1.310 -11.266 42.093 1.000 102.667 2 ALA BBB O 1
ATOM 2212 N N . SER B 1 3 ? 1.968 -9.065 41.869 1.000 90.157 3 SER BBB N 1
ATOM 2213 C CA . SER B 1 3 ? 2.085 -9.038 40.382 1.000 84.353 3 SER BBB CA 1
ATOM 2214 C C . SER B 1 3 ? 2.311 -7.625 39.843 1.000 79.660 3 SER BBB C 1
ATOM 2215 O O . SER B 1 3 ? 3.207 -7.446 39.024 1.000 76.483 3 SER BBB O 1
ATOM 2218 N N . PRO B 1 4 ? 1.538 -6.584 40.240 1.000 84.127 4 PRO BBB N 1
ATOM 2219 C CA . PRO B 1 4 ? 1.919 -5.203 39.933 1.000 78.594 4 PRO BBB CA 1
ATOM 2220 C C . PRO B 1 4 ? 3.269 -4.931 40.608 1.000 73.052 4 PRO BBB C 1
ATOM 2221 O O . PRO B 1 4 ? 4.077 -4.227 40.021 1.000 68.578 4 PRO BBB O 1
ATOM 2225 N N . GLN B 1 5 ? 3.455 -5.532 41.799 1.000 72.834 5 GLN BBB N 1
ATOM 2226 C CA . GLN B 1 5 ? 4.694 -5.513 42.632 1.000 67.427 5 GLN BBB CA 1
ATOM 2227 C C . GLN B 1 5 ? 5.774 -6.405 41.993 1.000 59.201 5 GLN BBB C 1
ATOM 2228 O O . GLN B 1 5 ? 6.887 -5.895 41.795 1.000 49.332 5 GLN BBB O 1
ATOM 2234 N N . LEU B 1 6 ? 5.477 -7.672 41.667 1.000 59.800 6 LEU BBB N 1
ATOM 2235 C CA . LEU B 1 6 ? 6.452 -8.571 40.977 1.000 59.856 6 LEU BBB CA 1
ATOM 2236 C C . LEU B 1 6 ? 6.900 -7.908 39.670 1.000 58.339 6 LEU BBB C 1
ATOM 2237 O O . LEU B 1 6 ? 8.114 -7.948 39.366 1.000 65.081 6 LEU BBB O 1
ATOM 2242 N N . GLN B 1 7 ? 5.971 -7.296 38.937 1.000 52.023 7 GLN BBB N 1
ATOM 2243 C CA . GLN B 1 7 ? 6.304 -6.573 37.680 1.000 57.403 7 GLN BBB CA 1
ATOM 2244 C C . GLN B 1 7 ? 7.275 -5.408 37.987 1.000 56.362 7 GLN BBB C 1
ATOM 2245 O O . GLN B 1 7 ? 8.214 -5.189 37.189 1.000 49.515 7 GLN BBB O 1
ATOM 2251 N N . MET B 1 8 ? 7.098 -4.682 39.099 1.000 59.865 8 MET BBB N 1
ATOM 2252 C CA . MET B 1 8 ? 8.030 -3.585 39.502 1.000 59.354 8 MET BBB CA 1
ATOM 2253 C C . MET B 1 8 ? 9.427 -4.160 39.781 1.000 60.035 8 MET BBB C 1
ATOM 2254 O O . MET B 1 8 ? 10.418 -3.589 39.253 1.000 58.340 8 MET BBB O 1
ATOM 2259 N N . ALA B 1 9 ? 9.490 -5.252 40.560 1.000 58.285 9 ALA BBB N 1
ATOM 2260 C CA . ALA B 1 9 ? 10.706 -6.055 40.850 1.000 51.208 9 ALA BBB CA 1
ATOM 2261 C C . ALA B 1 9 ? 11.391 -6.491 39.548 1.000 47.911 9 ALA BBB C 1
ATOM 2262 O O . ALA B 1 9 ? 12.615 -6.244 39.434 1.000 49.442 9 ALA BBB O 1
ATOM 2264 N N . LEU B 1 10 ? 10.647 -7.101 38.614 1.000 45.310 10 LEU BBB N 1
ATOM 2265 C CA . LEU B 1 10 ? 11.204 -7.647 37.343 1.000 45.399 10 LEU BBB CA 1
ATOM 2266 C C . LEU B 1 10 ? 11.832 -6.503 36.547 1.000 48.763 10 LEU BBB C 1
ATOM 2267 O O . LEU B 1 10 ? 12.956 -6.698 36.061 1.000 51.602 10 LEU BBB O 1
ATOM 2272 N N . ASP B 1 11 ? 11.125 -5.368 36.428 1.000 56.333 11 ASP BBB N 1
ATOM 2273 C CA . ASP B 1 11 ? 11.606 -4.115 35.778 1.000 57.242 11 ASP BBB CA 1
ATOM 2274 C C . ASP B 1 11 ? 12.869 -3.668 36.504 1.000 53.513 11 ASP BBB C 1
ATOM 2275 O O . ASP B 1 11 ? 13.800 -3.175 35.826 1.000 52.762 11 ASP BBB O 1
ATOM 2280 N N . GLY B 1 12 ? 12.856 -3.785 37.839 1.000 55.184 12 GLY BBB N 1
ATOM 2281 C CA . GLY B 1 12 ? 13.997 -3.443 38.710 1.000 54.759 12 GLY BBB CA 1
ATOM 2282 C C . GLY B 1 12 ? 15.240 -4.166 38.242 1.000 52.248 12 GLY BBB C 1
ATOM 2283 O O . GLY B 1 12 ? 16.264 -3.511 37.955 1.000 49.107 12 GLY BBB O 1
ATOM 2284 N N . PHE B 1 13 ? 15.124 -5.481 38.110 1.000 52.187 13 PHE BBB N 1
ATOM 2285 C CA . PHE B 1 13 ? 16.231 -6.358 37.665 1.000 57.052 13 PHE BBB CA 1
ATOM 2286 C C . PHE B 1 13 ? 16.622 -5.980 36.230 1.000 58.114 13 PHE BBB C 1
ATOM 2287 O O . PHE B 1 13 ? 17.827 -5.759 35.988 1.000 59.216 13 PHE BBB O 1
ATOM 2295 N N . LYS B 1 14 ? 15.639 -5.835 35.336 1.000 59.358 14 LYS BBB N 1
ATOM 2296 C CA . LYS B 1 14 ? 15.869 -5.516 33.901 1.000 64.668 14 LYS BBB CA 1
ATOM 2297 C C . LYS B 1 14 ? 16.642 -4.191 33.767 1.000 64.980 14 LYS BBB C 1
ATOM 2298 O O . LYS B 1 14 ? 17.510 -4.132 32.892 1.000 70.508 14 LYS BBB O 1
ATOM 2304 N N . MET B 1 15 ? 16.346 -3.169 34.578 1.000 67.667 15 MET BBB N 1
ATOM 2305 C CA . MET B 1 15 ? 17.118 -1.896 34.612 1.000 72.041 15 MET BBB CA 1
ATOM 2306 C C . MET B 1 15 ? 18.527 -2.205 35.120 1.000 69.135 15 MET BBB C 1
ATOM 2307 O O . MET B 1 15 ? 19.484 -1.689 34.509 1.000 64.304 15 MET BBB O 1
ATOM 2312 N N . MET B 1 16 ? 18.632 -2.979 36.216 1.000 71.840 16 MET BBB N 1
ATOM 2313 C CA . MET B 1 16 ? 19.927 -3.336 36.866 1.000 74.344 16 MET BBB CA 1
ATOM 2314 C C . MET B 1 16 ? 20.784 -4.128 35.869 1.000 72.750 16 MET BBB C 1
ATOM 2315 O O . MET B 1 16 ? 21.983 -3.804 35.750 1.000 70.733 16 MET BBB O 1
ATOM 2320 N N . GLY B 1 17 ? 20.184 -5.117 35.193 1.000 67.651 17 GLY BBB N 1
ATOM 2321 C CA . GLY B 1 17 ? 20.846 -6.028 34.238 1.000 67.266 17 GLY BBB CA 1
ATOM 2322 C C . GLY B 1 17 ? 21.473 -5.273 33.079 1.000 73.016 17 GLY BBB C 1
ATOM 2323 O O . GLY B 1 17 ? 22.557 -5.708 32.611 1.000 69.654 17 GLY BBB O 1
ATOM 2324 N N . GLU B 1 18 ? 20.813 -4.192 32.630 1.000 84.348 18 GLU BBB N 1
ATOM 2325 C CA . GLU B 1 18 ? 21.271 -3.276 31.545 1.000 80.314 18 GLU BBB CA 1
ATOM 2326 C C . GLU B 1 18 ? 22.469 -2.456 32.045 1.000 83.771 18 GLU BBB C 1
ATOM 2327 O O . GLU B 1 18 ? 23.475 -2.421 31.313 1.000 92.761 18 GLU BBB O 1
ATOM 2333 N N . LYS B 1 19 ? 22.381 -1.866 33.247 1.000 81.373 19 LYS BBB N 1
ATOM 2334 C CA . LYS B 1 19 ? 23.474 -1.085 33.906 1.000 79.544 19 LYS BBB CA 1
ATOM 2335 C C . LYS B 1 19 ? 24.708 -1.973 34.156 1.000 76.037 19 LYS BBB C 1
ATOM 2336 O O . LYS B 1 19 ? 25.855 -1.447 34.140 1.000 63.456 19 LYS BBB O 1
ATOM 2342 N N . MET B 1 20 ? 24.484 -3.263 34.424 1.000 80.236 20 MET BBB N 1
ATOM 2343 C CA . MET B 1 20 ? 25.546 -4.297 34.549 1.000 84.607 20 MET BBB CA 1
ATOM 2344 C C . MET B 1 20 ? 26.261 -4.425 33.199 1.000 81.719 20 MET BBB C 1
ATOM 2345 O O . MET B 1 20 ? 27.493 -4.209 33.155 1.000 74.532 20 MET BBB O 1
ATOM 2350 N N . ALA B 1 21 ? 25.497 -4.741 32.148 1.000 77.861 21 ALA BBB N 1
ATOM 2351 C CA . ALA B 1 21 ? 25.982 -4.971 30.767 1.000 76.021 21 ALA BBB CA 1
ATOM 2352 C C . ALA B 1 21 ? 26.759 -3.743 30.259 1.000 81.219 21 ALA BBB C 1
ATOM 2353 O O . ALA B 1 21 ? 27.720 -3.958 29.499 1.000 89.046 21 ALA BBB O 1
ATOM 2355 N N . GLN B 1 22 ? 26.405 -2.521 30.692 1.000 79.505 22 GLN BBB N 1
ATOM 2356 C CA . GLN B 1 22 ? 26.962 -1.233 30.172 1.000 81.544 22 GLN BBB CA 1
ATOM 2357 C C . GLN B 1 22 ? 28.197 -0.778 30.966 1.000 84.018 22 GLN BBB C 1
ATOM 2358 O O . GLN B 1 22 ? 28.770 0.271 30.604 1.000 75.919 22 GLN BBB O 1
ATOM 2364 N N . ALA B 1 23 ? 28.575 -1.494 32.027 1.000 86.358 23 ALA BBB N 1
ATOM 2365 C CA . ALA B 1 23 ? 29.895 -1.354 32.684 1.000 83.619 23 ALA BBB CA 1
ATOM 2366 C C . ALA B 1 23 ? 30.906 -2.261 31.959 1.000 89.216 23 ALA BBB C 1
ATOM 2367 O O . ALA B 1 23 ? 32.126 -1.994 32.062 1.000 83.402 23 ALA BBB O 1
ATOM 2369 N N . GLY B 1 24 ? 30.405 -3.262 31.217 1.000 92.015 24 GLY BBB N 1
ATOM 2370 C CA . GLY B 1 24 ? 31.195 -4.301 30.526 1.000 94.173 24 GLY BBB CA 1
ATOM 2371 C C . GLY B 1 24 ? 31.729 -5.332 31.505 1.000 99.486 24 GLY BBB C 1
ATOM 2372 O O . GLY B 1 24 ? 30.921 -6.146 32.005 1.000 99.798 24 GLY BBB O 1
ATOM 2373 N N . GLY B 1 25 ? 33.043 -5.300 31.752 1.000 101.251 25 GLY BBB N 1
ATOM 2374 C CA . GLY B 1 25 ? 33.723 -6.015 32.850 1.000 101.218 25 GLY BBB CA 1
ATOM 2375 C C . GLY B 1 25 ? 34.331 -5.047 33.857 1.000 99.584 25 GLY BBB C 1
ATOM 2376 O O . GLY B 1 25 ? 35.135 -5.508 34.697 1.000 112.690 25 GLY BBB O 1
ATOM 2377 N N . ASP B 1 26 ? 33.962 -3.759 33.788 1.000 82.410 26 ASP BBB N 1
ATOM 2378 C CA . ASP B 1 26 ? 34.494 -2.680 34.664 1.000 79.650 26 ASP BBB CA 1
ATOM 2379 C C . ASP B 1 26 ? 33.943 -2.884 36.081 1.000 81.474 26 ASP BBB C 1
ATOM 2380 O O . ASP B 1 26 ? 32.761 -2.562 36.328 1.000 81.828 26 ASP BBB O 1
ATOM 2385 N N . VAL B 1 27 ? 34.793 -3.373 36.986 1.000 76.652 27 VAL BBB N 1
ATOM 2386 C CA . VAL B 1 27 ? 34.390 -3.932 38.308 1.000 73.882 27 VAL BBB CA 1
ATOM 2387 C C . VAL B 1 27 ? 34.068 -2.781 39.276 1.000 73.549 27 VAL BBB C 1
ATOM 2388 O O . VAL B 1 27 ? 33.091 -2.930 40.027 1.000 78.399 27 VAL BBB O 1
ATOM 2392 N N . LYS B 1 28 ? 34.801 -1.661 39.234 1.000 75.482 28 LYS BBB N 1
ATOM 2393 C CA . LYS B 1 28 ? 34.477 -0.434 40.025 1.000 73.173 28 LYS BBB CA 1
ATOM 2394 C C . LYS B 1 28 ? 33.052 0.016 39.702 1.000 67.212 28 LYS BBB C 1
ATOM 2395 O O . LYS B 1 28 ? 32.285 0.297 40.643 1.000 59.931 28 LYS BBB O 1
ATOM 2401 N N . ALA B 1 29 ? 32.736 0.092 38.409 1.000 60.285 29 ALA BBB N 1
ATOM 2402 C CA . ALA B 1 29 ? 31.447 0.584 37.883 1.000 62.006 29 ALA BBB CA 1
ATOM 2403 C C . ALA B 1 29 ? 30.339 -0.378 38.308 1.000 61.558 29 ALA BBB C 1
ATOM 2404 O O . ALA B 1 29 ? 29.378 0.071 38.922 1.000 62.661 29 ALA BBB O 1
ATOM 2406 N N . MET B 1 30 ? 30.501 -1.665 38.007 1.000 65.804 30 MET BBB N 1
ATOM 2407 C CA . MET B 1 30 ? 29.583 -2.750 38.439 1.000 63.413 30 MET BBB CA 1
ATOM 2408 C C . MET B 1 30 ? 29.276 -2.606 39.934 1.000 58.403 30 MET BBB C 1
ATOM 2409 O O . MET B 1 30 ? 28.086 -2.625 40.304 1.000 56.225 30 MET BBB O 1
ATOM 2414 N N . ARG B 1 31 ? 30.301 -2.452 40.774 1.000 52.574 31 ARG BBB N 1
ATOM 2415 C CA . ARG B 1 31 ? 30.099 -2.354 42.243 1.000 57.571 31 ARG BBB CA 1
ATOM 2416 C C . ARG B 1 31 ? 29.203 -1.149 42.562 1.000 59.177 31 ARG BBB C 1
ATOM 2417 O O . ARG B 1 31 ? 28.509 -1.203 43.598 1.000 60.900 31 ARG BBB O 1
ATOM 2425 N N . ALA B 1 32 ? 29.216 -0.113 41.712 1.000 55.770 32 ALA BBB N 1
ATOM 2426 C CA . ALA B 1 32 ? 28.442 1.138 41.899 1.000 55.162 32 ALA BBB CA 1
ATOM 2427 C C . ALA B 1 32 ? 26.970 0.906 41.539 1.000 52.800 32 ALA BBB C 1
ATOM 2428 O O . ALA B 1 32 ? 26.123 1.437 42.269 1.000 52.963 32 ALA BBB O 1
ATOM 2430 N N . VAL B 1 33 ? 26.686 0.156 40.463 1.000 50.344 33 VAL BBB N 1
ATOM 2431 C CA . VAL B 1 33 ? 25.309 -0.253 40.034 1.000 53.201 33 VAL BBB CA 1
ATOM 2432 C C . VAL B 1 33 ? 24.564 -0.874 41.221 1.000 61.019 33 VAL BBB C 1
ATOM 2433 O O . VAL B 1 33 ? 23.371 -0.536 41.455 1.000 71.153 33 VAL BBB O 1
ATOM 2437 N N . MET B 1 34 ? 25.228 -1.776 41.934 1.000 59.868 34 MET BBB N 1
ATOM 2438 C CA . MET B 1 34 ? 24.585 -2.538 43.028 1.000 61.732 34 MET BBB CA 1
ATOM 2439 C C . MET B 1 34 ? 24.366 -1.618 44.242 1.000 52.350 34 MET BBB C 1
ATOM 2440 O O . MET B 1 34 ? 23.338 -1.768 44.917 1.000 49.345 34 MET BBB O 1
ATOM 2445 N N . GLU B 1 35 ? 25.290 -0.699 44.515 1.000 53.168 35 GLU BBB N 1
ATOM 2446 C CA . GLU B 1 35 ? 25.177 0.263 45.651 1.000 55.905 35 GLU BBB CA 1
ATOM 2447 C C . GLU B 1 35 ? 24.024 1.234 45.368 1.000 52.877 35 GLU BBB C 1
ATOM 2448 O O . GLU B 1 35 ? 23.206 1.483 46.277 1.000 45.817 35 GLU BBB O 1
ATOM 2454 N N . GLU B 1 36 ? 23.944 1.720 44.133 1.000 57.106 36 GLU BBB N 1
ATOM 2455 C CA . GLU B 1 36 ? 22.841 2.573 43.621 1.000 62.972 36 GLU BBB CA 1
ATOM 2456 C C . GLU B 1 36 ? 21.482 2.005 44.053 1.000 57.698 36 GLU BBB C 1
ATOM 2457 O O . GLU B 1 36 ? 20.647 2.792 44.520 1.000 60.763 36 GLU BBB O 1
ATOM 2463 N N . MET B 1 37 ? 21.264 0.702 43.849 1.000 61.957 37 MET BBB N 1
ATOM 2464 C CA . MET B 1 37 ? 19.935 0.037 43.969 1.000 63.285 37 MET BBB CA 1
ATOM 2465 C C . MET B 1 37 ? 19.587 -0.206 45.447 1.000 55.155 37 MET BBB C 1
ATOM 2466 O O . MET B 1 37 ? 18.402 -0.379 45.750 1.000 62.172 37 MET BBB O 1
ATOM 2471 N N . ALA B 1 38 ? 20.566 -0.199 46.342 1.000 46.530 38 ALA BBB N 1
ATOM 2472 C CA . ALA B 1 38 ? 20.383 -0.581 47.757 1.000 47.331 38 ALA BBB CA 1
ATOM 2473 C C . ALA B 1 38 ? 19.926 0.623 48.597 1.000 47.401 38 ALA BBB C 1
ATOM 2474 O O . ALA B 1 38 ? 20.495 1.713 48.460 1.000 45.460 38 ALA BBB O 1
ATOM 2476 N N . THR B 1 39 ? 18.917 0.433 49.445 1.000 43.530 39 THR BBB N 1
ATOM 2477 C CA . THR B 1 39 ? 18.508 1.399 50.497 1.000 41.293 39 THR BBB CA 1
ATOM 2478 C C . THR B 1 39 ? 18.423 0.622 51.806 1.000 37.805 39 THR BBB C 1
ATOM 2479 O O . THR B 1 39 ? 18.521 -0.610 51.758 1.000 40.317 39 THR BBB O 1
ATOM 2483 N N . PHE B 1 40 ? 18.227 1.322 52.917 1.000 36.469 40 PHE BBB N 1
ATOM 2484 C CA . PHE B 1 40 ? 18.190 0.731 54.271 1.000 37.501 40 PHE BBB CA 1
ATOM 2485 C C . PHE B 1 40 ? 17.065 1.408 55.039 1.000 36.235 40 PHE BBB C 1
ATOM 2486 O O . PHE B 1 40 ? 17.292 1.956 56.114 1.000 38.521 40 PHE BBB O 1
ATOM 2494 N N . PRO B 1 41 ? 15.812 1.316 54.526 1.000 37.198 41 PRO BBB N 1
ATOM 2495 C CA . PRO B 1 41 ? 14.624 1.833 55.222 1.000 35.256 41 PRO BBB CA 1
ATOM 2496 C C . PRO B 1 41 ? 14.378 1.323 56.651 1.000 37.306 41 PRO BBB C 1
ATOM 2497 O O . PRO B 1 41 ? 13.695 1.999 57.390 1.000 40.500 41 PRO BBB O 1
ATOM 2501 N N . SER B 1 42 ? 14.908 0.155 57.023 1.000 36.116 42 SER BBB N 1
ATOM 2502 C CA . SER B 1 42 ? 14.782 -0.386 58.401 1.000 33.724 42 SER BBB CA 1
ATOM 2503 C C . SER B 1 42 ? 15.795 0.289 59.357 1.000 33.786 42 SER BBB C 1
ATOM 2504 O O . SER B 1 42 ? 15.751 -0.024 60.558 1.000 34.060 42 SER BBB O 1
ATOM 2507 N N . ALA B 1 43 ? 16.655 1.205 58.882 1.000 32.239 43 ALA BBB N 1
ATOM 2508 C CA . ALA B 1 43 ? 17.862 1.686 59.609 1.000 33.866 43 ALA BBB CA 1
ATOM 2509 C C . ALA B 1 43 ? 17.489 2.212 60.993 1.000 37.199 43 ALA BBB C 1
ATOM 2510 O O . ALA B 1 43 ? 18.252 1.964 61.939 1.000 37.985 43 ALA BBB O 1
ATOM 2512 N N . GLY B 1 44 ? 16.376 2.938 61.091 1.000 41.904 44 GLY BBB N 1
ATOM 2513 C CA . GLY B 1 44 ? 15.990 3.695 62.295 1.000 43.133 44 GLY BBB CA 1
ATOM 2514 C C . GLY B 1 44 ? 15.698 2.800 63.490 1.000 45.882 44 GLY BBB C 1
ATOM 2515 O O . GLY B 1 44 ? 15.891 3.273 64.624 1.000 46.493 44 GLY BBB O 1
ATOM 2516 N N . GLU B 1 45 ? 15.221 1.570 63.275 1.000 47.268 45 GLU BBB N 1
ATOM 2517 C CA . GLU B 1 45 ? 14.902 0.639 64.391 1.000 50.162 45 GLU BBB CA 1
ATOM 2518 C C . GLU B 1 45 ? 15.973 -0.465 64.482 1.000 44.788 45 GLU BBB C 1
ATOM 2519 O O . GLU B 1 45 ? 15.893 -1.236 65.418 1.000 47.125 45 GLU BBB O 1
ATOM 2525 N N . THR B 1 46 ? 16.992 -0.498 63.614 1.000 45.874 46 THR BBB N 1
ATOM 2526 C CA . THR B 1 46 ? 18.077 -1.534 63.633 1.000 44.010 46 THR BBB CA 1
ATOM 2527 C C . THR B 1 46 ? 19.358 -1.010 64.303 1.000 43.584 46 THR BBB C 1
ATOM 2528 O O . THR B 1 46 ? 19.900 0.017 63.831 1.000 44.869 46 THR BBB O 1
ATOM 2532 N N . LYS B 1 47 ? 19.860 -1.726 65.317 1.000 43.349 47 LYS BBB N 1
ATOM 2533 C CA . LYS B 1 47 ? 21.188 -1.489 65.944 1.000 47.540 47 LYS BBB CA 1
ATOM 2534 C C . LYS B 1 47 ? 22.308 -2.134 65.107 1.000 47.515 47 LYS BBB C 1
ATOM 2535 O O . LYS B 1 47 ? 22.373 -3.380 65.082 1.000 49.150 47 LYS BBB O 1
ATOM 2541 N N . CYS B 1 48 ? 23.177 -1.320 64.488 1.000 42.318 48 CYS BBB N 1
ATOM 2542 C CA . CYS B 1 48 ? 24.315 -1.750 63.631 1.000 40.879 48 CYS BBB CA 1
ATOM 2543 C C . CYS B 1 48 ? 25.644 -1.453 64.337 1.000 43.932 48 CYS BBB C 1
ATOM 2544 O O . CYS B 1 48 ? 25.851 -0.302 64.751 1.000 50.791 48 CYS BBB O 1
ATOM 2547 N N . THR B 1 49 ? 26.525 -2.452 64.473 1.000 44.258 49 THR BBB N 1
ATOM 2548 C CA . THR B 1 49 ? 27.804 -2.319 65.209 1.000 40.945 49 THR BBB CA 1
ATOM 2549 C C . THR B 1 49 ? 28.954 -2.885 64.385 1.000 44.276 49 THR BBB C 1
ATOM 2550 O O . THR B 1 49 ? 29.166 -4.102 64.341 1.000 43.841 49 THR BBB O 1
ATOM 2554 N N . PRO B 1 50 ? 29.745 -2.019 63.711 1.000 44.491 50 PRO BBB N 1
ATOM 2555 C CA . PRO B 1 50 ? 30.980 -2.475 63.073 1.000 45.455 50 PRO BBB CA 1
ATOM 2556 C C . PRO B 1 50 ? 31.823 -3.347 64.022 1.000 44.212 50 PRO BBB C 1
ATOM 2557 O O . PRO B 1 50 ? 31.829 -3.115 65.241 1.000 40.384 50 PRO BBB O 1
ATOM 2561 N N . VAL B 1 51 ? 32.476 -4.369 63.467 1.000 42.963 51 VAL BBB N 1
ATOM 2562 C CA . VAL B 1 51 ? 33.430 -5.213 64.245 1.000 42.433 51 VAL BBB CA 1
ATOM 2563 C C . VAL B 1 51 ? 34.394 -5.881 63.267 1.000 44.220 51 VAL BBB C 1
ATOM 2564 O O . VAL B 1 51 ? 34.047 -6.029 62.048 1.000 40.659 51 VAL BBB O 1
ATOM 2568 N N . ASN B 1 52 ? 35.585 -6.185 63.783 1.000 46.633 52 ASN BBB N 1
ATOM 2569 C CA . ASN B 1 52 ? 36.582 -7.067 63.140 1.000 48.861 52 ASN BBB CA 1
ATOM 2570 C C . ASN B 1 52 ? 36.239 -8.497 63.593 1.000 44.980 52 ASN BBB C 1
ATOM 2571 O O . ASN B 1 52 ? 36.182 -8.727 64.826 1.000 46.548 52 ASN BBB O 1
ATOM 2576 N N . ALA B 1 53 ? 35.904 -9.388 62.643 1.000 44.010 53 ALA BBB N 1
ATOM 2577 C CA . ALA B 1 53 ? 35.540 -10.811 62.885 1.000 42.968 53 ALA BBB CA 1
ATOM 2578 C C . ALA B 1 53 ? 36.708 -11.705 62.463 1.000 42.235 53 ALA BBB C 1
ATOM 2579 O O . ALA B 1 53 ? 36.783 -12.053 61.261 1.000 41.354 53 ALA BBB O 1
ATOM 2581 N N . GLY B 1 54 ? 37.614 -11.997 63.399 1.000 44.171 54 GLY BBB N 1
ATOM 2582 C CA . GLY B 1 54 ? 38.844 -12.773 63.145 1.000 46.126 54 GLY BBB CA 1
ATOM 2583 C C . GLY B 1 54 ? 39.556 -12.298 61.886 1.000 45.461 54 GLY BBB C 1
ATOM 2584 O O . GLY B 1 54 ? 39.779 -13.117 60.979 1.000 54.853 54 GLY BBB O 1
ATOM 2585 N N . GLY B 1 55 ? 39.877 -11.008 61.813 1.000 46.256 55 GLY BBB N 1
ATOM 2586 C CA . GLY B 1 55 ? 40.571 -10.389 60.668 1.000 44.199 55 GLY BBB CA 1
ATOM 2587 C C . GLY B 1 55 ? 39.679 -10.339 59.440 1.000 48.655 55 GLY BBB C 1
ATOM 2588 O O . GLY B 1 55 ? 40.201 -10.491 58.313 1.000 52.713 55 GLY BBB O 1
ATOM 2589 N N . VAL B 1 56 ? 38.367 -10.193 59.637 1.000 45.304 56 VAL BBB N 1
ATOM 2590 C CA . VAL B 1 56 ? 37.400 -9.960 58.526 1.000 44.814 56 VAL BBB CA 1
ATOM 2591 C C . VAL B 1 56 ? 36.524 -8.780 58.929 1.000 42.059 56 VAL BBB C 1
ATOM 2592 O O . VAL B 1 56 ? 35.863 -8.820 59.972 1.000 36.894 56 VAL BBB O 1
ATOM 2596 N N . PRO B 1 57 ? 36.525 -7.701 58.114 1.000 37.168 57 PRO BBB N 1
ATOM 2597 C CA . PRO B 1 57 ? 35.692 -6.539 58.389 1.000 39.427 57 PRO BBB CA 1
ATOM 2598 C C . PRO B 1 57 ? 34.222 -6.988 58.319 1.000 41.972 57 PRO BBB C 1
ATOM 2599 O O . PRO B 1 57 ? 33.805 -7.571 57.293 1.000 38.999 57 PRO BBB O 1
ATOM 2603 N N . ALA B 1 58 ? 33.482 -6.747 59.409 1.000 41.126 58 ALA BBB N 1
ATOM 2604 C CA . ALA B 1 58 ? 32.108 -7.267 59.603 1.000 44.912 58 ALA BBB CA 1
ATOM 2605 C C . ALA B 1 58 ? 31.214 -6.227 60.296 1.000 43.584 58 ALA BBB C 1
ATOM 2606 O O . ALA B 1 58 ? 31.732 -5.165 60.730 1.000 43.162 58 ALA BBB O 1
ATOM 2608 N N . GLU B 1 59 ? 29.920 -6.555 60.412 1.000 40.051 59 GLU BBB N 1
ATOM 2609 C CA . GLU B 1 59 ? 28.913 -5.747 61.133 1.000 41.421 59 GLU BBB CA 1
ATOM 2610 C C . GLU B 1 59 ? 27.884 -6.645 61.806 1.000 40.632 59 GLU BBB C 1
ATOM 2611 O O . GLU B 1 59 ? 27.221 -7.413 61.089 1.000 44.217 59 GLU BBB O 1
ATOM 2617 N N . TRP B 1 60 ? 27.749 -6.513 63.124 1.000 39.127 60 TRP BBB N 1
ATOM 2618 C CA . TRP B 1 60 ? 26.548 -6.939 63.880 1.000 41.471 60 TRP BBB CA 1
ATOM 2619 C C . TRP B 1 60 ? 25.340 -6.128 63.404 1.000 40.817 60 TRP BBB C 1
ATOM 2620 O O . TRP B 1 60 ? 25.433 -4.890 63.424 1.000 46.365 60 TRP BBB O 1
ATOM 2631 N N . ILE B 1 61 ? 24.253 -6.788 63.015 1.000 37.685 61 ILE BBB N 1
ATOM 2632 C CA . ILE B 1 61 ? 22.969 -6.139 62.617 1.000 36.024 61 ILE BBB CA 1
ATOM 2633 C C . ILE B 1 61 ? 21.871 -6.842 63.399 1.000 37.433 61 ILE BBB C 1
ATOM 2634 O O . ILE B 1 61 ? 21.646 -8.042 63.124 1.000 37.271 61 ILE BBB O 1
ATOM 2639 N N . ALA B 1 62 ? 21.265 -6.151 64.363 1.000 38.792 62 ALA BBB N 1
ATOM 2640 C CA . ALA B 1 62 ? 20.227 -6.725 65.251 1.000 41.296 62 ALA BBB CA 1
ATOM 2641 C C . ALA B 1 62 ? 18.947 -5.885 65.174 1.000 43.376 62 ALA BBB C 1
ATOM 2642 O O . ALA B 1 62 ? 18.976 -4.689 65.514 1.000 40.479 62 ALA BBB O 1
ATOM 2644 N N . ALA B 1 63 ? 17.861 -6.523 64.729 1.000 44.984 63 ALA BBB N 1
ATOM 2645 C CA . ALA B 1 63 ? 16.491 -5.981 64.732 1.000 43.390 63 ALA BBB CA 1
ATOM 2646 C C . ALA B 1 63 ? 16.028 -5.894 66.184 1.000 43.675 63 ALA BBB C 1
ATOM 2647 O O . ALA B 1 63 ? 16.680 -6.428 67.083 1.000 40.790 63 ALA BBB O 1
ATOM 2649 N N . PRO B 1 64 ? 14.914 -5.198 66.493 1.000 48.608 64 PRO BBB N 1
ATOM 2650 C CA . PRO B 1 64 ? 14.421 -5.177 67.867 1.000 52.674 64 PRO BBB CA 1
ATOM 2651 C C . PRO B 1 64 ? 13.948 -6.616 68.143 1.000 54.560 64 PRO BBB C 1
ATOM 2652 O O . PRO B 1 64 ? 13.340 -7.185 67.227 1.000 52.193 64 PRO BBB O 1
ATOM 2656 N N . GLY B 1 65 ? 14.279 -7.183 69.315 1.000 57.535 65 GLY BBB N 1
ATOM 2657 C CA . GLY B 1 65 ? 13.830 -8.535 69.738 1.000 61.886 65 GLY BBB CA 1
ATOM 2658 C C . GLY B 1 65 ? 14.921 -9.596 69.604 1.000 60.503 65 GLY BBB C 1
ATOM 2659 O O . GLY B 1 65 ? 15.051 -10.442 70.507 1.000 60.691 65 GLY BBB O 1
ATOM 2660 N N . ALA B 1 66 ? 15.643 -9.560 68.483 1.000 55.347 66 ALA BBB N 1
ATOM 2661 C CA . ALA B 1 66 ? 16.909 -10.271 68.201 1.000 52.927 66 ALA BBB CA 1
ATOM 2662 C C . ALA B 1 66 ? 17.740 -10.467 69.473 1.000 53.286 66 ALA BBB C 1
ATOM 2663 O O . ALA B 1 66 ? 18.009 -9.464 70.154 1.000 50.607 66 ALA BBB O 1
ATOM 2665 N N . ALA B 1 67 ? 18.168 -11.716 69.723 1.000 52.360 67 ALA BBB N 1
ATOM 2666 C CA . ALA B 1 67 ? 18.939 -12.168 70.908 1.000 47.867 67 ALA BBB CA 1
ATOM 2667 C C . ALA B 1 67 ? 20.430 -12.207 70.572 1.000 48.215 67 ALA BBB C 1
ATOM 2668 O O . ALA B 1 67 ? 20.768 -12.376 69.381 1.000 41.011 67 ALA BBB O 1
ATOM 2670 N N . ASP B 1 68 ? 21.278 -12.042 71.592 1.000 53.251 68 ASP BBB N 1
ATOM 2671 C CA . ASP B 1 68 ? 22.758 -12.002 71.440 1.000 58.015 68 ASP BBB CA 1
ATOM 2672 C C . ASP B 1 68 ? 23.261 -13.417 71.112 1.000 61.185 68 ASP BBB C 1
ATOM 2673 O O . ASP B 1 68 ? 24.111 -13.530 70.183 1.000 54.622 68 ASP BBB O 1
ATOM 2678 N N . ASP B 1 69 ? 22.727 -14.440 71.813 1.000 63.748 69 ASP BBB N 1
ATOM 2679 C CA . ASP B 1 69 ? 23.275 -15.831 71.899 1.000 62.679 69 ASP BBB CA 1
ATOM 2680 C C . ASP B 1 69 ? 22.771 -16.715 70.744 1.000 57.985 69 ASP BBB C 1
ATOM 2681 O O . ASP B 1 69 ? 23.173 -17.900 70.713 1.000 57.612 69 ASP BBB O 1
ATOM 2686 N N . ARG B 1 70 ? 21.951 -16.147 69.846 1.000 55.175 70 ARG BBB N 1
ATOM 2687 C CA . ARG B 1 70 ? 21.404 -16.761 68.604 1.000 50.346 70 ARG BBB CA 1
ATOM 2688 C C . ARG B 1 70 ? 21.828 -15.901 67.412 1.000 45.075 70 ARG BBB C 1
ATOM 2689 O O . ARG B 1 70 ? 21.346 -14.738 67.328 1.000 45.139 70 ARG BBB O 1
ATOM 2697 N N . VAL B 1 71 ? 22.655 -16.458 66.511 1.000 39.829 71 VAL BBB N 1
ATOM 2698 C CA . VAL B 1 71 ? 23.373 -15.695 65.440 1.000 35.772 71 VAL BBB CA 1
ATOM 2699 C C . VAL B 1 71 ? 23.170 -16.291 64.032 1.000 34.316 71 VAL BBB C 1
ATOM 2700 O O . VAL B 1 71 ? 23.239 -17.537 63.853 1.000 35.353 71 VAL BBB O 1
ATOM 2704 N N . ILE B 1 72 ? 23.002 -15.394 63.054 1.000 32.669 72 ILE BBB N 1
ATOM 2705 C CA . ILE B 1 72 ? 23.112 -15.655 61.585 1.000 30.576 72 ILE BBB CA 1
ATOM 2706 C C . ILE B 1 72 ? 24.437 -15.053 61.121 1.000 31.549 72 ILE BBB C 1
ATOM 2707 O O . ILE B 1 72 ? 24.567 -13.841 61.131 1.000 35.013 72 ILE BBB O 1
ATOM 2712 N N . LEU B 1 73 ? 25.397 -15.880 60.763 1.000 29.755 73 LEU BBB N 1
ATOM 2713 C CA . LEU B 1 73 ? 26.515 -15.451 59.912 1.000 29.355 73 LEU BBB CA 1
ATOM 2714 C C . LEU B 1 73 ? 25.971 -15.250 58.502 1.000 31.660 73 LEU BBB C 1
ATOM 2715 O O . LEU B 1 73 ? 25.746 -16.270 57.814 1.000 32.715 73 LEU BBB O 1
ATOM 2720 N N . TYR B 1 74 ? 25.741 -14.003 58.084 1.000 30.918 74 TYR BBB N 1
ATOM 2721 C CA . TYR B 1 74 ? 25.177 -13.732 56.739 1.000 30.428 74 TYR BBB CA 1
ATOM 2722 C C . TYR B 1 74 ? 26.301 -13.382 55.771 1.000 30.849 74 TYR BBB C 1
ATOM 2723 O O . TYR B 1 74 ? 27.149 -12.499 56.044 1.000 31.315 74 TYR BBB O 1
ATOM 2732 N N . LEU B 1 75 ? 26.219 -14.018 54.613 1.000 30.057 75 LEU BBB N 1
ATOM 2733 C CA . LEU B 1 75 ? 27.228 -13.984 53.542 1.000 32.154 75 LEU BBB CA 1
ATOM 2734 C C . LEU B 1 75 ? 26.524 -13.505 52.279 1.000 32.794 75 LEU BBB C 1
ATOM 2735 O O . LEU B 1 75 ? 25.774 -14.287 51.666 1.000 36.749 75 LEU BBB O 1
ATOM 2740 N N . HIS B 1 76 ? 26.757 -12.255 51.909 1.000 36.028 76 HIS BBB N 1
ATOM 2741 C CA . HIS B 1 76 ? 26.020 -11.544 50.839 1.000 36.034 76 HIS BBB CA 1
ATOM 2742 C C . HIS B 1 76 ? 26.401 -12.057 49.453 1.000 36.190 76 HIS BBB C 1
ATOM 2743 O O . HIS B 1 76 ? 27.554 -12.461 49.278 1.000 35.685 76 HIS BBB O 1
ATOM 2750 N N . GLY B 1 77 ? 25.468 -11.925 48.500 1.000 39.459 77 GLY BBB N 1
ATOM 2751 C CA . GLY B 1 77 ? 25.629 -12.238 47.067 1.000 38.022 77 GLY BBB CA 1
ATOM 2752 C C . GLY B 1 77 ? 26.344 -11.140 46.310 1.000 38.281 77 GLY BBB C 1
ATOM 2753 O O . GLY B 1 77 ? 26.873 -10.225 46.960 1.000 38.992 77 GLY BBB O 1
ATOM 2754 N N . GLY B 1 78 ? 26.367 -11.247 44.978 1.000 40.507 78 GLY BBB N 1
ATOM 2755 C CA . GLY B 1 78 ? 27.137 -10.355 44.092 1.000 44.774 78 GLY BBB CA 1
ATOM 2756 C C . GLY B 1 78 ? 28.270 -11.061 43.360 1.000 46.298 78 GLY BBB C 1
ATOM 2757 O O . GLY B 1 78 ? 29.320 -10.406 43.121 1.000 41.348 78 GLY BBB O 1
ATOM 2758 N N . GLY B 1 79 ? 28.082 -12.338 43.012 1.000 49.251 79 GLY BBB N 1
ATOM 2759 C CA . GLY B 1 79 ? 28.966 -13.118 42.110 1.000 51.920 79 GLY BBB CA 1
ATOM 2760 C C . GLY B 1 79 ? 30.442 -13.194 42.513 1.000 47.650 79 GLY BBB C 1
ATOM 2761 O O . GLY B 1 79 ? 31.278 -13.407 41.605 1.000 50.956 79 GLY BBB O 1
ATOM 2762 N N . TYR B 1 80 ? 30.766 -13.039 43.804 1.000 45.984 80 TYR BBB N 1
ATOM 2763 C CA . TYR B 1 80 ? 32.141 -13.036 44.385 1.000 45.849 80 TYR BBB CA 1
ATOM 2764 C C . TYR B 1 80 ? 32.974 -11.813 43.939 1.000 47.222 80 TYR BBB C 1
ATOM 2765 O O . TYR B 1 80 ? 34.157 -11.735 44.351 1.000 45.905 80 TYR BBB O 1
ATOM 2774 N N . VAL B 1 81 ? 32.401 -10.870 43.176 1.000 48.131 81 VAL BBB N 1
ATOM 2775 C CA . VAL B 1 81 ? 33.125 -9.670 42.651 1.000 48.479 81 VAL BBB CA 1
ATOM 2776 C C . VAL B 1 81 ? 32.555 -8.396 43.274 1.000 47.083 81 VAL BBB C 1
ATOM 2777 O O . VAL B 1 81 ? 33.296 -7.412 43.328 1.000 52.571 81 VAL BBB O 1
ATOM 2781 N N . MET B 1 82 ? 31.293 -8.388 43.702 1.000 44.734 82 MET BBB N 1
ATOM 2782 C CA . MET B 1 82 ? 30.653 -7.143 44.204 1.000 43.633 82 MET BBB CA 1
ATOM 2783 C C . MET B 1 82 ? 29.675 -7.453 45.342 1.000 42.341 82 MET BBB C 1
ATOM 2784 O O . MET B 1 82 ? 29.772 -8.550 45.925 1.000 45.827 82 MET BBB O 1
ATOM 2789 N N . GLY B 1 83 ? 28.783 -6.510 45.648 1.000 36.478 83 GLY BBB N 1
ATOM 2790 C CA . GLY B 1 83 ? 27.912 -6.560 46.828 1.000 31.998 83 GLY BBB CA 1
ATOM 2791 C C . GLY B 1 83 ? 28.739 -6.222 48.040 1.000 30.485 83 GLY BBB C 1
ATOM 2792 O O . GLY B 1 83 ? 30.001 -6.208 47.909 1.000 29.241 83 GLY BBB O 1
ATOM 2793 N N . SER B 1 84 ? 28.067 -5.965 49.161 1.000 29.301 84 SER BBB N 1
ATOM 2794 C CA . SER B 1 84 ? 28.673 -5.485 50.429 1.000 32.363 84 SER BBB CA 1
ATOM 2795 C C . SER B 1 84 ? 27.645 -5.559 51.561 1.000 30.938 84 SER BBB C 1
ATOM 2796 O O . SER B 1 84 ? 26.489 -5.909 51.288 1.000 32.094 84 SER BBB O 1
ATOM 2799 N N . ILE B 1 85 ? 28.054 -5.216 52.782 1.000 29.853 85 ILE BBB N 1
ATOM 2800 C CA . ILE B 1 85 ? 27.111 -5.078 53.913 1.000 31.909 85 ILE BBB CA 1
ATOM 2801 C C . ILE B 1 85 ? 26.054 -4.059 53.485 1.000 37.269 85 ILE BBB C 1
ATOM 2802 O O . ILE B 1 85 ? 24.832 -4.299 53.715 1.000 37.131 85 ILE BBB O 1
ATOM 2807 N N . THR B 1 86 ? 26.497 -3.002 52.809 1.000 38.440 86 THR BBB N 1
ATOM 2808 C CA . THR B 1 86 ? 25.616 -1.905 52.338 1.000 37.757 86 THR BBB CA 1
ATOM 2809 C C . THR B 1 86 ? 24.547 -2.489 51.398 1.000 37.279 86 THR BBB C 1
ATOM 2810 O O . THR B 1 86 ? 23.372 -2.215 51.660 1.000 40.972 86 THR BBB O 1
ATOM 2814 N N . THR B 1 87 ? 24.900 -3.299 50.387 1.000 35.124 87 THR BBB N 1
ATOM 2815 C CA . THR B 1 87 ? 23.913 -3.840 49.408 1.000 35.174 87 THR BBB CA 1
ATOM 2816 C C . THR B 1 87 ? 22.842 -4.696 50.113 1.000 35.999 87 THR BBB C 1
ATOM 2817 O O . THR B 1 87 ? 21.690 -4.684 49.652 1.000 31.931 87 THR BBB O 1
ATOM 2821 N N . HIS B 1 88 ? 23.187 -5.415 51.187 1.000 35.182 88 HIS BBB N 1
ATOM 2822 C CA . HIS B 1 88 ? 22.319 -6.476 51.764 1.000 35.888 88 HIS BBB CA 1
ATOM 2823 C C . HIS B 1 88 ? 21.837 -6.108 53.169 1.000 33.236 88 HIS BBB C 1
ATOM 2824 O O . HIS B 1 88 ? 21.181 -6.944 53.786 1.000 29.583 88 HIS BBB O 1
ATOM 2831 N N . ARG B 1 89 ? 22.131 -4.900 53.641 1.000 35.126 89 ARG BBB N 1
ATOM 2832 C CA . ARG B 1 89 ? 21.800 -4.492 55.034 1.000 37.938 89 ARG BBB CA 1
ATOM 2833 C C . ARG B 1 89 ? 20.311 -4.724 55.330 1.000 36.270 89 ARG BBB C 1
ATOM 2834 O O . ARG B 1 89 ? 20.004 -5.306 56.389 1.000 40.337 89 ARG BBB O 1
ATOM 2842 N N . GLU B 1 90 ? 19.437 -4.262 54.436 1.000 32.558 90 GLU BBB N 1
ATOM 2843 C CA . GLU B 1 90 ? 17.963 -4.288 54.609 1.000 33.837 90 GLU BBB CA 1
ATOM 2844 C C . GLU B 1 90 ? 17.491 -5.745 54.746 1.000 31.851 90 GLU BBB C 1
ATOM 2845 O O . GLU B 1 90 ? 16.877 -6.071 55.781 1.000 30.353 90 GLU BBB O 1
ATOM 2851 N N . THR B 1 91 ? 17.788 -6.592 53.760 1.000 29.843 91 THR BBB N 1
ATOM 2852 C CA . THR B 1 91 ? 17.426 -8.037 53.770 1.000 32.691 91 THR BBB CA 1
ATOM 2853 C C . THR B 1 91 ? 17.922 -8.696 55.060 1.000 33.056 91 THR BBB C 1
ATOM 2854 O O . THR B 1 91 ? 17.198 -9.571 55.595 1.000 32.131 91 THR BBB O 1
ATOM 2858 N N . ILE B 1 92 ? 19.112 -8.295 55.522 1.000 32.935 92 ILE BBB N 1
ATOM 2859 C CA . ILE B 1 92 ? 19.790 -8.904 56.701 1.000 32.587 92 ILE BBB CA 1
ATOM 2860 C C . ILE B 1 92 ? 19.019 -8.490 57.966 1.000 35.468 92 ILE BBB C 1
ATOM 2861 O O . ILE B 1 92 ? 18.817 -9.350 58.850 1.000 33.995 92 ILE BBB O 1
ATOM 2866 N N . ALA B 1 93 ? 18.591 -7.223 58.054 1.000 35.646 93 ALA BBB N 1
ATOM 2867 C CA . ALA B 1 93 ? 17.854 -6.698 59.223 1.000 33.872 93 ALA BBB CA 1
ATOM 2868 C C . ALA B 1 93 ? 16.466 -7.361 59.267 1.000 32.706 93 ALA BBB C 1
ATOM 2869 O O . ALA B 1 93 ? 15.966 -7.669 60.380 1.000 34.464 93 ALA BBB O 1
ATOM 2871 N N . ARG B 1 94 ? 15.874 -7.638 58.108 1.000 31.731 94 ARG BBB N 1
ATOM 2872 C CA . ARG B 1 94 ? 14.564 -8.326 58.050 1.000 33.032 94 ARG BBB CA 1
ATOM 2873 C C . ARG B 1 94 ? 14.777 -9.783 58.472 1.000 34.055 94 ARG BBB C 1
ATOM 2874 O O . ARG B 1 94 ? 13.910 -10.288 59.196 1.000 40.444 94 ARG BBB O 1
ATOM 2882 N N . LEU B 1 95 ? 15.892 -10.413 58.091 1.000 32.385 95 LEU BBB N 1
ATOM 2883 C CA . LEU B 1 95 ? 16.193 -11.788 58.564 1.000 34.169 95 LEU BBB CA 1
ATOM 2884 C C . LEU B 1 95 ? 16.408 -11.718 60.078 1.000 35.295 95 LEU BBB C 1
ATOM 2885 O O . LEU B 1 95 ? 16.003 -12.667 60.782 1.000 36.764 95 LEU BBB O 1
ATOM 2890 N N . SER B 1 96 ? 16.979 -10.627 60.582 1.000 33.285 96 SER BBB N 1
ATOM 2891 C CA . SER B 1 96 ? 17.215 -10.490 62.036 1.000 35.179 96 SER BBB CA 1
ATOM 2892 C C . SER B 1 96 ? 15.873 -10.459 62.759 1.000 35.394 96 SER BBB C 1
ATOM 2893 O O . SER B 1 96 ? 15.660 -11.256 63.667 1.000 35.850 96 SER BBB O 1
ATOM 2896 N N . LYS B 1 97 ? 14.984 -9.577 62.343 1.000 39.728 97 LYS BBB N 1
ATOM 2897 C CA . LYS B 1 97 ? 13.644 -9.458 62.970 1.000 42.472 97 LYS BBB CA 1
ATOM 2898 C C . LYS B 1 97 ? 12.881 -10.790 62.842 1.000 39.575 97 LYS BBB C 1
ATOM 2899 O O . LYS B 1 97 ? 12.361 -11.267 63.866 1.000 40.526 97 LYS BBB O 1
ATOM 2905 N N . ALA B 1 98 ? 12.771 -11.359 61.640 1.000 34.686 98 ALA BBB N 1
ATOM 2906 C CA . ALA B 1 98 ? 11.911 -12.538 61.368 1.000 37.069 98 ALA BBB CA 1
ATOM 2907 C C . ALA B 1 98 ? 12.385 -13.752 62.193 1.000 37.224 98 ALA BBB C 1
ATOM 2908 O O . ALA B 1 98 ? 11.516 -14.582 62.568 1.000 34.554 98 ALA BBB O 1
ATOM 2910 N N . SER B 1 99 ? 13.699 -13.847 62.475 1.000 35.972 99 SER BBB N 1
ATOM 2911 C CA . SER B 1 99 ? 14.337 -15.003 63.157 1.000 34.089 99 SER BBB CA 1
ATOM 2912 C C . SER B 1 99 ? 14.585 -14.714 64.644 1.000 34.944 99 SER BBB C 1
ATOM 2913 O O . SER B 1 99 ? 14.905 -15.671 65.374 1.000 35.430 99 SER BBB O 1
ATOM 2916 N N . GLY B 1 100 ? 14.425 -13.469 65.111 1.000 36.755 100 GLY BBB N 1
ATOM 2917 C CA . GLY B 1 100 ? 14.715 -13.117 66.517 1.000 36.155 100 GLY BBB CA 1
ATOM 2918 C C . GLY B 1 100 ? 16.177 -13.410 66.832 1.000 40.254 100 GLY BBB C 1
ATOM 2919 O O . GLY B 1 100 ? 16.492 -13.727 67.995 1.000 45.165 100 GLY BBB O 1
ATOM 2920 N N . ALA B 1 101 ? 17.054 -13.289 65.830 1.000 36.486 101 ALA BBB N 1
ATOM 2921 C CA . ALA B 1 101 ? 18.500 -13.548 65.958 1.000 39.301 101 ALA BBB CA 1
ATOM 2922 C C . ALA B 1 101 ? 19.313 -12.329 65.527 1.000 39.921 101 ALA BBB C 1
ATOM 2923 O O . ALA B 1 101 ? 19.024 -11.689 64.505 1.000 40.324 101 ALA BBB O 1
ATOM 2925 N N . ARG B 1 102 ? 20.344 -12.047 66.292 1.000 40.832 102 ARG BBB N 1
ATOM 2926 C CA . ARG B 1 102 ? 21.448 -11.141 65.899 1.000 42.784 102 ARG BBB CA 1
ATOM 2927 C C . ARG B 1 102 ? 22.180 -11.753 64.698 1.000 34.970 102 ARG BBB C 1
ATOM 2928 O O . ARG B 1 102 ? 22.352 -12.951 64.695 1.000 38.268 102 ARG BBB O 1
ATOM 2936 N N . ALA B 1 103 ? 22.527 -10.955 63.699 1.000 31.712 103 ALA BBB N 1
ATOM 2937 C CA . ALA B 1 103 ? 23.235 -11.373 62.472 1.000 31.885 103 ALA BBB CA 1
ATOM 2938 C C . ALA B 1 103 ? 24.617 -10.743 62.460 1.000 34.455 103 ALA BBB C 1
ATOM 2939 O O . ALA B 1 103 ? 24.747 -9.597 62.909 1.000 40.905 103 ALA BBB O 1
ATOM 2941 N N . LEU B 1 104 ? 25.584 -11.448 61.892 1.000 36.363 104 LEU BBB N 1
ATOM 2942 C CA . LEU B 1 104 ? 26.939 -10.937 61.584 1.000 37.092 104 LEU BBB CA 1
ATOM 2943 C C . LEU B 1 104 ? 27.108 -10.900 60.062 1.000 39.795 104 LEU BBB C 1
ATOM 2944 O O . LEU B 1 104 ? 27.197 -11.967 59.414 1.000 40.360 104 LEU BBB O 1
ATOM 2949 N N . ALA B 1 105 ? 27.128 -9.697 59.505 1.000 40.997 105 ALA BBB N 1
ATOM 2950 C CA . ALA B 1 105 ? 27.280 -9.456 58.059 1.000 40.078 105 ALA BBB CA 1
ATOM 2951 C C . ALA B 1 105 ? 28.775 -9.311 57.764 1.000 41.662 105 ALA BBB C 1
ATOM 2952 O O . ALA B 1 105 ? 29.389 -8.475 58.441 1.000 43.884 105 ALA BBB O 1
ATOM 2954 N N . LEU B 1 106 ? 29.330 -10.086 56.819 1.000 41.105 106 LEU BBB N 1
ATOM 2955 C CA . LEU B 1 106 ? 30.771 -10.046 56.451 1.000 40.628 106 LEU BBB CA 1
ATOM 2956 C C . LEU B 1 106 ? 30.947 -9.210 55.201 1.000 39.758 106 LEU BBB C 1
ATOM 2957 O O . LEU B 1 106 ? 30.218 -9.489 54.219 1.000 34.093 106 LEU BBB O 1
ATOM 2962 N N . ASP B 1 107 ? 31.904 -8.275 55.253 1.000 44.285 107 ASP BBB N 1
ATOM 2963 C CA . ASP B 1 107 ? 32.549 -7.671 54.058 1.000 51.057 107 ASP BBB CA 1
ATOM 2964 C C . ASP B 1 107 ? 33.717 -8.604 53.748 1.000 47.219 107 ASP BBB C 1
ATOM 2965 O O . ASP B 1 107 ? 34.889 -8.277 54.079 1.000 45.673 107 ASP BBB O 1
ATOM 2970 N N . TYR B 1 108 ? 33.379 -9.763 53.194 1.000 40.668 108 TYR BBB N 1
ATOM 2971 C CA . TYR B 1 108 ? 34.383 -10.763 52.779 1.000 41.718 108 TYR BBB CA 1
ATOM 2972 C C . TYR B 1 108 ? 35.096 -10.182 51.560 1.000 39.835 108 TYR BBB C 1
ATOM 2973 O O . TYR B 1 108 ? 34.541 -9.304 50.880 1.000 33.354 108 TYR BBB O 1
ATOM 2982 N N . ARG B 1 109 ? 36.339 -10.609 51.365 1.000 45.503 109 ARG BBB N 1
ATOM 2983 C CA . ARG B 1 109 ? 37.253 -10.081 50.315 1.000 48.433 109 ARG BBB CA 1
ATOM 2984 C C . ARG B 1 109 ? 36.746 -10.588 48.956 1.000 43.799 109 ARG BBB C 1
ATOM 2985 O O . ARG B 1 109 ? 36.240 -11.700 48.906 1.000 49.120 109 ARG BBB O 1
ATOM 2993 N N . LEU B 1 110 ? 36.861 -9.785 47.901 1.000 41.497 110 LEU BBB N 1
ATOM 2994 C CA . LEU B 1 110 ? 36.205 -10.024 46.591 1.000 41.833 110 LEU BBB CA 1
ATOM 2995 C C . LEU B 1 110 ? 37.246 -10.098 45.480 1.000 38.742 110 LEU BBB C 1
ATOM 2996 O O . LEU B 1 110 ? 38.258 -9.400 45.576 1.000 37.101 110 LEU BBB O 1
ATOM 3001 N N . ALA B 1 111 ? 36.974 -10.895 44.450 1.000 43.202 111 ALA BBB N 1
ATOM 3002 C CA . ALA B 1 111 ? 37.764 -10.924 43.198 1.000 53.672 111 ALA BBB CA 1
ATOM 3003 C C . ALA B 1 111 ? 37.495 -9.644 42.406 1.000 61.259 111 ALA BBB C 1
ATOM 3004 O O . ALA B 1 111 ? 36.397 -9.091 42.487 1.000 62.215 111 ALA BBB O 1
ATOM 3006 N N . PRO B 1 112 ? 38.451 -9.164 41.572 1.000 64.998 112 PRO BBB N 1
ATOM 3007 C CA . PRO B 1 112 ? 39.697 -9.877 41.283 1.000 64.245 112 PRO BBB CA 1
ATOM 3008 C C . PRO B 1 112 ? 40.886 -9.521 42.189 1.000 57.332 112 PRO BBB C 1
ATOM 3009 O O . PRO B 1 112 ? 41.943 -10.082 42.014 1.000 54.222 112 PRO BBB O 1
ATOM 3013 N N . GLU B 1 113 ? 40.688 -8.616 43.144 1.000 59.994 113 GLU BBB N 1
ATOM 3014 C CA . GLU B 1 113 ? 41.751 -8.217 44.104 1.000 59.774 113 GLU BBB CA 1
ATOM 3015 C C . GLU B 1 113 ? 42.114 -9.443 44.952 1.000 54.826 113 GLU BBB C 1
ATOM 3016 O O . GLU B 1 113 ? 43.304 -9.601 45.254 1.000 55.798 113 GLU BBB O 1
ATOM 3022 N N . TYR B 1 114 ? 41.123 -10.243 45.363 1.000 51.556 114 TYR BBB N 1
ATOM 3023 C CA . TYR B 1 114 ? 41.288 -11.344 46.349 1.000 50.131 114 TYR BBB CA 1
ATOM 3024 C C . TYR B 1 114 ? 40.576 -12.595 45.844 1.000 49.133 114 TYR BBB C 1
ATOM 3025 O O . TYR B 1 114 ? 39.540 -12.976 46.370 1.000 54.373 114 TYR BBB O 1
ATOM 3034 N N . PRO B 1 115 ? 41.098 -13.281 44.805 1.000 51.766 115 PRO BBB N 1
ATOM 3035 C CA . PRO B 1 115 ? 40.333 -14.330 44.138 1.000 57.581 115 PRO BBB CA 1
ATOM 3036 C C . PRO B 1 115 ? 40.167 -15.575 45.021 1.000 55.448 115 PRO BBB C 1
ATOM 3037 O O . PRO B 1 115 ? 40.605 -15.547 46.170 1.000 61.212 115 PRO BBB O 1
ATOM 3041 N N . PHE B 1 116 ? 39.502 -16.602 44.483 1.000 50.563 116 PHE BBB N 1
ATOM 3042 C CA . PHE B 1 116 ? 39.286 -17.903 45.160 1.000 53.967 116 PHE BBB CA 1
ATOM 3043 C C . PHE B 1 116 ? 40.646 -18.400 45.634 1.000 55.980 116 PHE BBB C 1
ATOM 3044 O O . PHE B 1 116 ? 41.551 -18.536 44.814 1.000 55.855 116 PHE BBB O 1
ATOM 3052 N N . PRO B 1 117 ? 40.852 -18.718 46.938 1.000 60.644 117 PRO BBB N 1
ATOM 3053 C CA . PRO B 1 117 ? 39.776 -18.990 47.897 1.000 59.179 117 PRO BBB CA 1
ATOM 3054 C C . PRO B 1 117 ? 39.457 -18.000 49.035 1.000 56.727 117 PRO BBB C 1
ATOM 3055 O O . PRO B 1 117 ? 38.883 -18.440 50.034 1.000 60.412 117 PRO BBB O 1
ATOM 3059 N N . ALA B 1 118 ? 39.808 -16.716 48.892 1.000 52.275 118 ALA BBB N 1
ATOM 3060 C CA . ALA B 1 118 ? 39.864 -15.744 50.014 1.000 44.583 118 ALA BBB CA 1
ATOM 3061 C C . ALA B 1 118 ? 38.498 -15.645 50.712 1.000 42.148 118 ALA BBB C 1
ATOM 3062 O O . ALA B 1 118 ? 38.453 -15.602 51.972 1.000 39.326 118 ALA BBB O 1
ATOM 3064 N N . ALA B 1 119 ? 37.413 -15.591 49.933 1.000 37.622 119 ALA BBB N 1
ATOM 3065 C CA . ALA B 1 119 ? 36.025 -15.526 50.451 1.000 38.223 119 ALA BBB CA 1
ATOM 3066 C C . ALA B 1 119 ? 35.802 -16.651 51.476 1.000 38.002 119 ALA BBB C 1
ATOM 3067 O O . ALA B 1 119 ? 35.314 -16.374 52.607 1.000 34.708 119 ALA BBB O 1
ATOM 3069 N N . VAL B 1 120 ? 36.212 -17.872 51.113 1.000 37.952 120 VAL BBB N 1
ATOM 3070 C CA . VAL B 1 120 ? 36.032 -19.115 51.922 1.000 36.697 120 VAL BBB CA 1
ATOM 3071 C C . VAL B 1 120 ? 36.853 -19.032 53.211 1.000 35.330 120 VAL BBB C 1
ATOM 3072 O O . VAL B 1 120 ? 36.350 -19.508 54.261 1.000 37.620 120 VAL BBB O 1
ATOM 3076 N N . ASP B 1 121 ? 38.047 -18.434 53.142 1.000 35.949 121 ASP BBB N 1
ATOM 3077 C CA . ASP B 1 121 ? 38.962 -18.274 54.308 1.000 37.036 121 ASP BBB CA 1
ATOM 3078 C C . ASP B 1 121 ? 38.395 -17.208 55.251 1.000 34.131 121 ASP BBB C 1
ATOM 3079 O O . ASP B 1 121 ? 38.409 -17.438 56.486 1.000 35.209 121 ASP BBB O 1
ATOM 3084 N N . ASP B 1 122 ? 37.877 -16.110 54.705 1.000 33.374 122 ASP BBB N 1
ATOM 3085 C CA . ASP B 1 122 ? 37.153 -15.081 55.491 1.000 34.864 122 ASP BBB CA 1
ATOM 3086 C C . ASP B 1 122 ? 35.941 -15.737 56.161 1.000 32.313 122 ASP BBB C 1
ATOM 3087 O O . ASP B 1 122 ? 35.807 -15.648 57.430 1.000 30.001 122 ASP BBB O 1
ATOM 3092 N N . ALA B 1 123 ? 35.112 -16.429 55.374 1.000 28.817 123 ALA BBB N 1
ATOM 3093 C CA . ALA B 1 123 ? 33.897 -17.080 55.909 1.000 31.337 123 ALA BBB CA 1
ATOM 3094 C C . ALA B 1 123 ? 34.259 -17.934 57.136 1.000 34.671 123 ALA BBB C 1
ATOM 3095 O O . ALA B 1 123 ? 33.614 -17.759 58.231 1.000 31.152 123 ALA BBB O 1
ATOM 3097 N N . THR B 1 124 ? 35.248 -18.831 56.983 1.000 36.304 124 THR BBB N 1
ATOM 3098 C CA . THR B 1 124 ? 35.559 -19.850 58.025 1.000 36.943 124 THR BBB CA 1
ATOM 3099 C C . THR B 1 124 ? 36.223 -19.126 59.200 1.000 39.752 124 THR BBB C 1
ATOM 3100 O O . THR B 1 124 ? 35.890 -19.474 60.388 1.000 39.116 124 THR BBB O 1
ATOM 3104 N N . ALA B 1 125 ? 37.039 -18.102 58.892 1.000 37.805 125 ALA BBB N 1
ATOM 3105 C CA . ALA B 1 125 ? 37.733 -17.258 59.891 1.000 38.023 125 ALA BBB CA 1
ATOM 3106 C C . ALA B 1 125 ? 36.679 -16.542 60.741 1.000 37.961 125 ALA BBB C 1
ATOM 3107 O O . ALA B 1 125 ? 36.793 -16.557 61.994 1.000 37.170 125 ALA BBB O 1
ATOM 3109 N N . ALA B 1 126 ? 35.655 -15.999 60.071 1.000 34.917 126 ALA BBB N 1
ATOM 3110 C CA . ALA B 1 126 ? 34.507 -15.337 60.721 1.000 37.943 126 ALA BBB CA 1
ATOM 3111 C C . ALA B 1 126 ? 33.773 -16.357 61.589 1.000 38.685 126 ALA BBB C 1
ATOM 3112 O O . ALA B 1 126 ? 33.403 -16.033 62.751 1.000 39.392 126 ALA BBB O 1
ATOM 3114 N N . TYR B 1 127 ? 33.577 -17.566 61.069 1.000 37.802 127 TYR BBB N 1
ATOM 3115 C CA . TYR B 1 127 ? 32.863 -18.610 61.839 1.000 38.829 127 TYR BBB CA 1
ATOM 3116 C C . TYR B 1 127 ? 33.650 -18.898 63.125 1.000 38.933 127 TYR BBB C 1
ATOM 3117 O O . TYR B 1 127 ? 33.068 -18.779 64.230 1.000 38.504 127 TYR BBB O 1
ATOM 3126 N N . ARG B 1 128 ? 34.930 -19.259 63.017 1.000 40.992 128 ARG BBB N 1
ATOM 3127 C CA . ARG B 1 128 ? 35.738 -19.673 64.209 1.000 46.008 128 ARG BBB CA 1
ATOM 3128 C C . ARG B 1 128 ? 35.752 -18.546 65.264 1.000 44.984 128 ARG BBB C 1
ATOM 3129 O O . ARG B 1 128 ? 35.631 -18.858 66.486 1.000 39.689 128 ARG BBB O 1
ATOM 3137 N N . TRP B 1 129 ? 35.868 -17.290 64.810 1.000 44.645 129 TRP BBB N 1
ATOM 3138 C CA . TRP B 1 129 ? 35.750 -16.065 65.644 1.000 39.672 129 TRP BBB CA 1
ATOM 3139 C C . TRP B 1 129 ? 34.423 -16.101 66.419 1.000 39.628 129 TRP BBB C 1
ATOM 3140 O O . TRP B 1 129 ? 34.421 -15.908 67.657 1.000 34.160 129 TRP BBB O 1
ATOM 3151 N N . LEU B 1 130 ? 33.312 -16.374 65.738 1.000 40.847 130 LEU BBB N 1
ATOM 3152 C CA . LEU B 1 130 ? 31.999 -16.470 66.425 1.000 42.097 130 LEU BBB CA 1
ATOM 3153 C C . LEU B 1 130 ? 32.152 -17.429 67.608 1.000 41.725 130 LEU BBB C 1
ATOM 3154 O O . LEU B 1 130 ? 31.607 -17.115 68.656 1.000 38.465 130 LEU BBB O 1
ATOM 3159 N N . LEU B 1 131 ? 32.866 -18.554 67.437 1.000 49.437 131 LEU BBB N 1
ATOM 3160 C CA . LEU B 1 131 ? 32.939 -19.659 68.445 1.000 48.239 131 LEU BBB CA 1
ATOM 3161 C C . LEU B 1 131 ? 33.811 -19.179 69.606 1.000 50.376 131 LEU BBB C 1
ATOM 3162 O O . LEU B 1 131 ? 33.422 -19.423 70.767 1.000 50.378 131 LEU BBB O 1
ATOM 3167 N N . SER B 1 132 ? 34.919 -18.494 69.284 1.000 49.122 132 SER BBB N 1
ATOM 3168 C CA . SER B 1 132 ? 35.825 -17.816 70.254 1.000 52.296 132 SER BBB CA 1
ATOM 3169 C C . SER B 1 132 ? 35.038 -16.856 71.155 1.000 48.754 132 SER BBB C 1
ATOM 3170 O O . SER B 1 132 ? 35.501 -16.619 72.270 1.000 48.652 132 SER BBB O 1
ATOM 3173 N N . GLN B 1 133 ? 33.909 -16.316 70.685 1.000 50.381 133 GLN BBB N 1
ATOM 3174 C CA . GLN B 1 133 ? 33.085 -15.323 71.436 1.000 53.156 133 GLN BBB CA 1
ATOM 3175 C C . GLN B 1 133 ? 31.985 -16.027 72.241 1.000 49.917 133 GLN BBB C 1
ATOM 3176 O O . GLN B 1 133 ? 31.049 -15.312 72.655 1.000 46.435 133 GLN BBB O 1
ATOM 3182 N N . ASP B 1 134 ? 32.078 -17.354 72.412 1.000 51.201 134 ASP BBB N 1
ATOM 3183 C CA . ASP B 1 134 ? 31.187 -18.210 73.258 1.000 56.545 134 ASP BBB CA 1
ATOM 3184 C C . ASP B 1 134 ? 29.746 -18.274 72.714 1.000 51.365 134 ASP BBB C 1
ATOM 3185 O O . ASP B 1 134 ? 28.810 -18.579 73.486 1.000 42.169 134 ASP BBB O 1
ATOM 3190 N N . ILE B 1 135 ? 29.578 -18.085 71.410 1.000 51.296 135 ILE BBB N 1
ATOM 3191 C CA . ILE B 1 135 ? 28.308 -18.376 70.689 1.000 51.947 135 ILE BBB CA 1
ATOM 3192 C C . ILE B 1 135 ? 28.312 -19.871 70.317 1.000 49.545 135 ILE BBB C 1
ATOM 3193 O O . ILE B 1 135 ? 29.215 -20.299 69.582 1.000 48.303 135 ILE BBB O 1
ATOM 3198 N N . LYS B 1 136 ? 27.366 -20.633 70.875 1.000 50.000 136 LYS BBB N 1
ATOM 3199 C CA . LYS B 1 136 ? 27.240 -22.108 70.725 1.000 52.218 136 LYS BBB CA 1
ATOM 3200 C C . LYS B 1 136 ? 26.976 -22.409 69.252 1.000 50.270 136 LYS BBB C 1
ATOM 3201 O O . LYS B 1 136 ? 26.212 -21.684 68.642 1.000 54.488 136 LYS BBB O 1
ATOM 3207 N N . PRO B 1 137 ? 27.625 -23.411 68.608 1.000 52.486 137 PRO BBB N 1
ATOM 3208 C CA . PRO B 1 137 ? 27.317 -23.774 67.217 1.000 51.240 137 PRO BBB CA 1
ATOM 3209 C C . PRO B 1 137 ? 25.863 -24.201 66.949 1.000 52.212 137 PRO BBB C 1
ATOM 3210 O O . PRO B 1 137 ? 25.400 -24.086 65.807 1.000 55.615 137 PRO BBB O 1
ATOM 3214 N N . SER B 1 138 ? 25.166 -24.682 67.982 1.000 45.130 138 SER BBB N 1
ATOM 3215 C CA . SER B 1 138 ? 23.746 -25.102 67.893 1.000 39.639 138 SER BBB CA 1
ATOM 3216 C C . SER B 1 138 ? 22.844 -23.870 67.877 1.000 38.705 138 SER BBB C 1
ATOM 3217 O O . SER B 1 138 ? 21.645 -24.049 67.652 1.000 36.244 138 SER BBB O 1
ATOM 3220 N N . ARG B 1 139 ? 23.403 -22.681 68.142 1.000 44.077 139 ARG BBB N 1
ATOM 3221 C CA . ARG B 1 139 ? 22.693 -21.367 68.119 1.000 43.889 139 ARG BBB CA 1
ATOM 3222 C C . ARG B 1 139 ? 23.177 -20.530 66.915 1.000 39.703 139 ARG BBB C 1
ATOM 3223 O O . ARG B 1 139 ? 22.790 -19.353 66.827 1.000 38.440 139 ARG BBB O 1
ATOM 3231 N N . ILE B 1 140 ? 23.876 -21.153 65.958 1.000 35.123 140 ILE BBB N 1
ATOM 3232 C CA . ILE B 1 140 ? 24.380 -20.499 64.717 1.000 36.032 140 ILE BBB CA 1
ATOM 3233 C C . ILE B 1 140 ? 23.662 -21.070 63.484 1.000 33.255 140 ILE BBB C 1
ATOM 3234 O O . ILE B 1 140 ? 23.440 -22.288 63.410 1.000 34.627 140 ILE BBB O 1
ATOM 3239 N N . VAL B 1 141 ? 23.339 -20.199 62.534 1.000 32.346 141 VAL BBB N 1
ATOM 3240 C CA . VAL B 1 141 ? 22.918 -20.577 61.153 1.000 33.287 141 VAL BBB CA 1
ATOM 3241 C C . VAL B 1 141 ? 23.801 -19.765 60.214 1.000 34.660 141 VAL BBB C 1
ATOM 3242 O O . VAL B 1 141 ? 24.029 -18.557 60.473 1.000 39.279 141 VAL BBB O 1
ATOM 3246 N N . VAL B 1 142 ? 24.319 -20.402 59.182 1.000 31.878 142 VAL BBB N 1
ATOM 3247 C CA . VAL B 1 142 ? 25.152 -19.702 58.183 1.000 30.649 142 VAL BBB CA 1
ATOM 3248 C C . VAL B 1 142 ? 24.256 -19.566 56.964 1.000 30.533 142 VAL BBB C 1
ATOM 3249 O O . VAL B 1 142 ? 23.759 -20.599 56.529 1.000 32.103 142 VAL BBB O 1
ATOM 3253 N N . ALA B 1 143 ? 23.965 -18.326 56.554 1.000 30.607 143 ALA BBB N 1
ATOM 3254 C CA . ALA B 1 143 ? 22.958 -17.940 55.538 1.000 28.411 143 ALA BBB CA 1
ATOM 3255 C C . ALA B 1 143 ? 23.614 -17.073 54.465 1.000 27.246 143 ALA BBB C 1
ATOM 3256 O O . ALA B 1 143 ? 24.572 -16.396 54.778 1.000 30.644 143 ALA BBB O 1
ATOM 3258 N N . GLY B 1 144 ? 23.152 -17.135 53.226 1.000 26.832 144 GLY BBB N 1
ATOM 3259 C CA . GLY B 1 144 ? 23.832 -16.470 52.094 1.000 27.691 144 GLY BBB CA 1
ATOM 3260 C C . GLY B 1 144 ? 22.945 -16.463 50.867 1.000 28.359 144 GLY BBB C 1
ATOM 3261 O O . GLY B 1 144 ? 22.031 -17.303 50.802 1.000 32.155 144 GLY BBB O 1
ATOM 3262 N N . ASP B 1 145 ? 23.144 -15.536 49.941 1.000 28.015 145 ASP BBB N 1
ATOM 3263 C CA . ASP B 1 145 ? 22.332 -15.477 48.698 1.000 30.956 145 ASP BBB CA 1
ATOM 3264 C C . ASP B 1 145 ? 23.261 -15.490 47.487 1.000 31.748 145 ASP BBB C 1
ATOM 3265 O O . ASP B 1 145 ? 24.305 -14.836 47.534 1.000 29.505 145 ASP BBB O 1
ATOM 3270 N N . SER B 1 146 ? 22.881 -16.162 46.406 1.000 35.531 146 SER BBB N 1
ATOM 3271 C CA A SER B 1 146 ? 23.654 -16.124 45.136 0.500 39.459 146 SER BBB CA 1
ATOM 3272 C CA B SER B 1 146 ? 23.656 -16.117 45.138 0.500 39.497 146 SER BBB CA 1
ATOM 3273 C C . SER B 1 146 ? 25.068 -16.683 45.389 1.000 40.854 146 SER BBB C 1
ATOM 3274 O O . SER B 1 146 ? 25.174 -17.779 45.992 1.000 40.906 146 SER BBB O 1
ATOM 3279 N N . ALA B 1 147 ? 26.119 -15.972 44.967 1.000 41.933 147 ALA BBB N 1
ATOM 3280 C CA . ALA B 1 147 ? 27.526 -16.288 45.315 1.000 43.927 147 ALA BBB CA 1
ATOM 3281 C C . ALA B 1 147 ? 27.627 -16.639 46.803 1.000 42.076 147 ALA BBB C 1
ATOM 3282 O O . ALA B 1 147 ? 28.306 -17.605 47.126 1.000 37.047 147 ALA BBB O 1
ATOM 3284 N N . GLY B 1 148 ? 26.962 -15.873 47.672 1.000 41.609 148 GLY BBB N 1
ATOM 3285 C CA . GLY B 1 148 ? 26.978 -16.096 49.125 1.000 36.934 148 GLY BBB CA 1
ATOM 3286 C C . GLY B 1 148 ? 26.276 -17.384 49.478 1.000 35.425 148 GLY BBB C 1
ATOM 3287 O O . GLY B 1 148 ? 26.602 -17.943 50.515 1.000 33.886 148 GLY BBB O 1
ATOM 3288 N N . GLY B 1 149 ? 25.332 -17.828 48.645 1.000 35.297 149 GLY BBB N 1
ATOM 3289 C CA . GLY B 1 149 ? 24.647 -19.123 48.833 1.000 37.239 149 GLY BBB CA 1
ATOM 3290 C C . GLY B 1 149 ? 25.614 -20.283 48.662 1.000 37.872 149 GLY BBB C 1
ATOM 3291 O O . GLY B 1 149 ? 25.721 -21.121 49.606 1.000 32.994 149 GLY BBB O 1
ATOM 3292 N N . GLY B 1 150 ? 26.260 -20.325 47.487 1.000 37.297 150 GLY BBB N 1
ATOM 3293 C CA . GLY B 1 150 ? 27.539 -21.017 47.255 1.000 38.251 150 GLY BBB CA 1
ATOM 3294 C C . GLY B 1 150 ? 28.416 -20.981 48.497 1.000 38.398 150 GLY BBB C 1
ATOM 3295 O O . GLY B 1 150 ? 28.651 -22.058 49.065 1.000 40.428 150 GLY BBB O 1
ATOM 3296 N N . LEU B 1 151 ? 28.843 -19.792 48.937 1.000 36.665 151 LEU BBB N 1
ATOM 3297 C CA . LEU B 1 151 ? 29.827 -19.627 50.042 1.000 39.197 151 LEU BBB CA 1
ATOM 3298 C C . LEU B 1 151 ? 29.317 -20.334 51.305 1.000 37.879 151 LEU BBB C 1
ATOM 3299 O O . LEU B 1 151 ? 30.155 -20.834 52.105 1.000 35.203 151 LEU BBB O 1
ATOM 3304 N N . VAL B 1 152 ? 28.010 -20.394 51.509 1.000 34.705 152 VAL BBB N 1
ATOM 3305 C CA . VAL B 1 152 ? 27.492 -21.132 52.696 1.000 37.026 152 VAL BBB CA 1
ATOM 3306 C C . VAL B 1 152 ? 27.928 -22.591 52.577 1.000 35.561 152 VAL BBB C 1
ATOM 3307 O O . VAL B 1 152 ? 28.362 -23.167 53.596 1.000 33.821 152 VAL BBB O 1
ATOM 3311 N N . LEU B 1 153 ? 27.777 -23.165 51.388 1.000 34.119 153 LEU BBB N 1
ATOM 3312 C CA . LEU B 1 153 ? 28.050 -24.602 51.164 1.000 36.349 153 LEU BBB CA 1
ATOM 3313 C C . LEU B 1 153 ? 29.545 -24.852 51.370 1.000 37.075 153 LEU BBB C 1
ATOM 3314 O O . LEU B 1 153 ? 29.890 -25.574 52.335 1.000 36.803 153 LEU BBB O 1
ATOM 3319 N N . ALA B 1 154 ? 30.384 -24.183 50.575 1.000 39.979 154 ALA BBB N 1
ATOM 3320 C CA . ALA B 1 154 ? 31.865 -24.164 50.689 1.000 39.714 154 ALA BBB CA 1
ATOM 3321 C C . ALA B 1 154 ? 32.302 -23.973 52.149 1.000 36.861 154 ALA BBB C 1
ATOM 3322 O O . ALA B 1 154 ? 33.170 -24.708 52.602 1.000 41.012 154 ALA BBB O 1
ATOM 3324 N N . THR B 1 155 ? 31.728 -23.019 52.864 1.000 34.209 155 THR BBB N 1
ATOM 3325 C CA . THR B 1 155 ? 32.079 -22.749 54.283 1.000 36.477 155 THR BBB CA 1
ATOM 3326 C C . THR B 1 155 ? 31.784 -24.003 55.119 1.000 36.326 155 THR BBB C 1
ATOM 3327 O O . THR B 1 155 ? 32.661 -24.405 55.860 1.000 33.454 155 THR BBB O 1
ATOM 3331 N N . LEU B 1 156 ? 30.595 -24.602 55.005 1.000 35.322 156 LEU BBB N 1
ATOM 3332 C CA . LEU B 1 156 ? 30.227 -25.801 55.799 1.000 35.400 156 LEU BBB CA 1
ATOM 3333 C C . LEU B 1 156 ? 31.127 -26.995 55.406 1.000 34.326 156 LEU BBB C 1
ATOM 3334 O O . LEU B 1 156 ? 31.646 -27.664 56.329 1.000 31.374 156 LEU BBB O 1
ATOM 3339 N N . VAL B 1 157 ? 31.355 -27.233 54.111 1.000 31.918 157 VAL BBB N 1
ATOM 3340 C CA . VAL B 1 157 ? 32.364 -28.216 53.613 1.000 36.239 157 VAL BBB CA 1
ATOM 3341 C C . VAL B 1 157 ? 33.716 -27.979 54.318 1.000 38.862 157 VAL BBB C 1
ATOM 3342 O O . VAL B 1 157 ? 34.189 -28.887 55.033 1.000 43.077 157 VAL BBB O 1
ATOM 3346 N N . ALA B 1 158 ? 34.333 -26.809 54.124 1.000 40.115 158 ALA BBB N 1
ATOM 3347 C CA . ALA B 1 158 ? 35.649 -26.455 54.705 1.000 37.903 158 ALA BBB CA 1
ATOM 3348 C C . ALA B 1 158 ? 35.628 -26.725 56.213 1.000 39.227 158 ALA BBB C 1
ATOM 3349 O O . ALA B 1 158 ? 36.592 -27.357 56.721 1.000 46.372 158 ALA BBB O 1
ATOM 3351 N N . LEU B 1 159 ? 34.580 -26.288 56.915 1.000 37.495 159 LEU BBB N 1
ATOM 3352 C CA . LEU B 1 159 ? 34.500 -26.431 58.395 1.000 37.355 159 LEU BBB CA 1
ATOM 3353 C C . LEU B 1 159 ? 34.466 -27.919 58.745 1.000 40.445 159 LEU BBB C 1
ATOM 3354 O O . LEU B 1 159 ? 35.113 -28.281 59.738 1.000 42.706 159 LEU BBB O 1
ATOM 3359 N N . ARG B 1 160 ? 33.734 -28.737 57.977 1.000 40.435 160 ARG BBB N 1
ATOM 3360 C CA . ARG B 1 160 ? 33.536 -30.180 58.298 1.000 42.691 160 ARG BBB CA 1
ATOM 3361 C C . ARG B 1 160 ? 34.881 -30.896 58.149 1.000 42.361 160 ARG BBB C 1
ATOM 3362 O O . ARG B 1 160 ? 35.290 -31.560 59.113 1.000 42.774 160 ARG BBB O 1
ATOM 3370 N N . ASP B 1 161 ? 35.511 -30.746 56.982 1.000 40.469 161 ASP BBB N 1
ATOM 3371 C CA . ASP B 1 161 ? 36.897 -31.187 56.651 1.000 44.790 161 ASP BBB CA 1
ATOM 3372 C C . ASP B 1 161 ? 37.928 -30.783 57.717 1.000 46.346 161 ASP BBB C 1
ATOM 3373 O O . ASP B 1 161 ? 38.952 -31.473 57.819 1.000 44.744 161 ASP BBB O 1
ATOM 3378 N N . ALA B 1 162 ? 37.726 -29.669 58.419 1.000 48.278 162 ALA BBB N 1
ATOM 3379 C CA . ALA B 1 162 ? 38.680 -29.138 59.422 1.000 45.791 162 ALA BBB CA 1
ATOM 3380 C C . ALA B 1 162 ? 38.244 -29.572 60.827 1.000 40.223 162 ALA BBB C 1
ATOM 3381 O O . ALA B 1 162 ? 38.951 -29.266 61.803 1.000 36.060 162 ALA BBB O 1
ATOM 3383 N N . LYS B 1 163 ? 37.094 -30.229 60.942 1.000 39.330 163 LYS BBB N 1
ATOM 3384 C CA . LYS B 1 163 ? 36.622 -30.787 62.235 1.000 45.055 163 LYS BBB CA 1
ATOM 3385 C C . LYS B 1 163 ? 36.320 -29.662 63.217 1.000 45.296 163 LYS BBB C 1
ATOM 3386 O O . LYS B 1 163 ? 36.481 -29.885 64.440 1.000 40.051 163 LYS BBB O 1
ATOM 3392 N N . VAL B 1 164 ? 35.877 -28.517 62.688 1.000 45.446 164 VAL BBB N 1
ATOM 3393 C CA . VAL B 1 164 ? 35.286 -27.421 63.497 1.000 41.568 164 VAL BBB CA 1
ATOM 3394 C C . VAL B 1 164 ? 33.843 -27.808 63.763 1.000 40.878 164 VAL BBB C 1
ATOM 3395 O O . VAL B 1 164 ? 33.145 -28.172 62.818 1.000 39.280 164 VAL BBB O 1
ATOM 3399 N N . PRO B 1 165 ? 33.367 -27.721 65.032 1.000 38.604 165 PRO BBB N 1
ATOM 3400 C CA . PRO B 1 165 ? 32.009 -28.130 65.370 1.000 39.534 165 PRO BBB CA 1
ATOM 3401 C C . PRO B 1 165 ? 31.076 -27.297 64.475 1.000 41.111 165 PRO BBB C 1
ATOM 3402 O O . PRO B 1 165 ? 31.325 -26.106 64.294 1.000 44.198 165 PRO BBB O 1
ATOM 3406 N N . LEU B 1 166 ? 30.063 -27.945 63.906 1.000 41.824 166 LEU BBB N 1
ATOM 3407 C CA . LEU B 1 166 ? 29.264 -27.393 62.789 1.000 39.834 166 LEU BBB CA 1
ATOM 3408 C C . LEU B 1 166 ? 28.093 -26.600 63.358 1.000 39.746 166 LEU BBB C 1
ATOM 3409 O O . LEU B 1 166 ? 27.659 -26.862 64.483 1.000 40.312 166 LEU BBB O 1
ATOM 3414 N N . PRO B 1 167 ? 27.573 -25.603 62.591 1.000 37.998 167 PRO BBB N 1
ATOM 3415 C CA . PRO B 1 167 ? 26.402 -24.828 63.003 1.000 34.185 167 PRO BBB CA 1
ATOM 3416 C C . PRO B 1 167 ? 25.089 -25.628 62.937 1.000 34.237 167 PRO BBB C 1
ATOM 3417 O O . PRO B 1 167 ? 25.087 -26.722 62.367 1.000 35.473 167 PRO BBB O 1
ATOM 3421 N N . ALA B 1 168 ? 24.003 -25.067 63.489 1.000 33.291 168 ALA BBB N 1
ATOM 3422 C CA . ALA B 1 168 ? 22.670 -25.715 63.566 1.000 33.165 168 ALA BBB CA 1
ATOM 3423 C C . ALA B 1 168 ? 22.145 -25.981 62.159 1.000 33.763 168 ALA BBB C 1
ATOM 3424 O O . ALA B 1 168 ? 21.582 -27.065 61.947 1.000 37.984 168 ALA BBB O 1
ATOM 3426 N N . ALA B 1 169 ? 22.357 -25.045 61.235 1.000 31.964 169 ALA BBB N 1
ATOM 3427 C CA . ALA B 1 169 ? 21.812 -25.132 59.868 1.000 31.623 169 ALA BBB CA 1
ATOM 3428 C C . ALA B 1 169 ? 22.557 -24.190 58.944 1.000 35.507 169 ALA BBB C 1
ATOM 3429 O O . ALA B 1 169 ? 23.323 -23.318 59.449 1.000 38.304 169 ALA BBB O 1
ATOM 3431 N N . GLY B 1 170 ? 22.317 -24.404 57.650 1.000 34.946 170 GLY BBB N 1
ATOM 3432 C CA . GLY B 1 170 ? 22.759 -23.549 56.540 1.000 35.279 170 GLY BBB CA 1
ATOM 3433 C C . GLY B 1 170 ? 21.549 -23.085 55.763 1.000 35.094 170 GLY BBB C 1
ATOM 3434 O O . GLY B 1 170 ? 20.589 -23.875 55.661 1.000 35.516 170 GLY BBB O 1
ATOM 3435 N N . VAL B 1 171 ? 21.559 -21.841 55.283 1.000 32.464 171 VAL BBB N 1
ATOM 3436 C CA . VAL B 1 171 ? 20.457 -21.297 54.451 1.000 29.749 171 VAL BBB CA 1
ATOM 3437 C C . VAL B 1 171 ? 21.044 -20.681 53.172 1.000 29.421 171 VAL BBB C 1
ATOM 3438 O O . VAL B 1 171 ? 21.897 -19.797 53.252 1.000 32.135 171 VAL BBB O 1
ATOM 3442 N N . CYS B 1 172 ? 20.612 -21.182 52.024 1.000 30.274 172 CYS BBB N 1
ATOM 3443 C CA . CYS B 1 172 ? 21.038 -20.762 50.668 1.000 33.094 172 CYS BBB CA 1
ATOM 3444 C C . CYS B 1 172 ? 19.831 -20.166 49.911 1.000 36.777 172 CYS BBB C 1
ATOM 3445 O O . CYS B 1 172 ? 18.796 -20.871 49.721 1.000 33.077 172 CYS BBB O 1
ATOM 3448 N N . ILE B 1 173 ? 19.937 -18.888 49.531 1.000 34.543 173 ILE BBB N 1
ATOM 3449 C CA . ILE B 1 173 ? 18.908 -18.151 48.740 1.000 34.999 173 ILE BBB CA 1
ATOM 3450 C C . ILE B 1 173 ? 19.425 -18.113 47.302 1.000 37.546 173 ILE BBB C 1
ATOM 3451 O O . ILE B 1 173 ? 20.530 -17.555 47.077 1.000 39.218 173 ILE BBB O 1
ATOM 3456 N N . SER B 1 174 ? 18.702 -18.728 46.368 1.000 38.823 174 SER BBB N 1
ATOM 3457 C CA . SER B 1 174 ? 19.095 -18.779 44.936 1.000 40.406 174 SER BBB CA 1
ATOM 3458 C C . SER B 1 174 ? 20.587 -19.084 44.811 1.000 38.278 174 SER BBB C 1
ATOM 3459 O O . SER B 1 174 ? 21.269 -18.468 43.997 1.000 40.819 174 SER BBB O 1
ATOM 3462 N N . PRO B 1 175 ? 21.147 -20.057 45.567 1.000 37.617 175 PRO BBB N 1
ATOM 3463 C CA . PRO B 1 175 ? 22.596 -20.236 45.632 1.000 35.593 175 PRO BBB CA 1
ATOM 3464 C C . PRO B 1 175 ? 23.211 -20.539 44.260 1.000 35.870 175 PRO BBB C 1
ATOM 3465 O O . PRO B 1 175 ? 22.598 -21.259 43.507 1.000 32.346 175 PRO BBB O 1
ATOM 3469 N N . TRP B 1 176 ? 24.392 -19.967 44.001 1.000 38.184 176 TRP BBB N 1
ATOM 3470 C CA . TRP B 1 176 ? 25.296 -20.223 42.845 1.000 42.644 176 TRP BBB CA 1
ATOM 3471 C C . TRP B 1 176 ? 26.270 -21.362 43.198 1.000 48.238 176 TRP BBB C 1
ATOM 3472 O O . TRP B 1 176 ? 27.236 -21.099 43.953 1.000 49.850 176 TRP BBB O 1
ATOM 3483 N N . ALA B 1 177 ? 26.035 -22.581 42.691 1.000 52.025 177 ALA BBB N 1
ATOM 3484 C CA . ALA B 1 177 ? 26.798 -23.808 43.050 1.000 51.219 177 ALA BBB CA 1
ATOM 3485 C C . ALA B 1 177 ? 27.752 -24.245 41.921 1.000 49.955 177 ALA BBB C 1
ATOM 3486 O O . ALA B 1 177 ? 28.774 -24.845 42.243 1.000 47.714 177 ALA BBB O 1
ATOM 3488 N N . ASP B 1 178 ? 27.431 -23.947 40.656 1.000 52.534 178 ASP BBB N 1
ATOM 3489 C CA . ASP B 1 178 ? 28.093 -24.500 39.440 1.000 48.979 178 ASP BBB CA 1
ATOM 3490 C C . ASP B 1 178 ? 28.683 -23.352 38.599 1.000 48.463 178 ASP BBB C 1
ATOM 3491 O O . ASP B 1 178 ? 27.916 -22.606 37.981 1.000 43.339 178 ASP BBB O 1
ATOM 3496 N N . MET B 1 179 ? 30.013 -23.252 38.546 1.000 54.014 179 MET BBB N 1
ATOM 3497 C CA . MET B 1 179 ? 30.787 -22.140 37.925 1.000 52.747 179 MET BBB CA 1
ATOM 3498 C C . MET B 1 179 ? 30.705 -22.155 36.388 1.000 55.348 179 MET BBB C 1
ATOM 3499 O O . MET B 1 179 ? 31.097 -21.132 35.764 1.000 61.071 179 MET BBB O 1
ATOM 3504 N N . GLU B 1 180 ? 30.212 -23.245 35.793 1.000 55.772 180 GLU BBB N 1
ATOM 3505 C CA . GLU B 1 180 ? 30.208 -23.478 34.318 1.000 58.821 180 GLU BBB CA 1
ATOM 3506 C C . GLU B 1 180 ? 28.789 -23.298 33.751 1.000 57.302 180 GLU BBB C 1
ATOM 3507 O O . GLU B 1 180 ? 28.629 -23.344 32.514 1.000 53.299 180 GLU BBB O 1
ATOM 3513 N N . GLY B 1 181 ? 27.792 -23.109 34.617 1.000 62.395 181 GLY BBB N 1
ATOM 3514 C CA . GLY B 1 181 ? 26.380 -22.969 34.219 1.000 60.785 181 GLY BBB CA 1
ATOM 3515 C C . GLY B 1 181 ? 26.004 -24.054 33.236 1.000 63.802 181 GLY BBB C 1
ATOM 3516 O O . GLY B 1 181 ? 25.937 -23.751 32.039 1.000 75.294 181 GLY BBB O 1
ATOM 3517 N N . THR B 1 182 ? 25.824 -25.282 33.728 1.000 61.315 182 THR BBB N 1
ATOM 3518 C CA . THR B 1 182 ? 25.567 -26.511 32.928 1.000 57.897 182 THR BBB CA 1
ATOM 3519 C C . THR B 1 182 ? 24.163 -27.058 33.210 1.000 58.560 182 THR BBB C 1
ATOM 3520 O O . THR B 1 182 ? 23.885 -28.164 32.727 1.000 56.505 182 THR BBB O 1
ATOM 3524 N N . GLY B 1 183 ? 23.338 -26.344 33.992 1.000 60.407 183 GLY BBB N 1
ATOM 3525 C CA . GLY B 1 183 ? 21.985 -26.774 34.414 1.000 58.062 183 GLY BBB CA 1
ATOM 3526 C C . GLY B 1 183 ? 20.965 -26.547 33.309 1.000 56.120 183 GLY BBB C 1
ATOM 3527 O O . GLY B 1 183 ? 21.207 -25.659 32.449 1.000 52.213 183 GLY BBB O 1
ATOM 3528 N N . ALA B 1 184 ? 19.884 -27.335 33.295 1.000 53.812 184 ALA BBB N 1
ATOM 3529 C CA . ALA B 1 184 ? 18.815 -27.250 32.269 1.000 57.472 184 ALA BBB CA 1
ATOM 3530 C C . ALA B 1 184 ? 18.232 -25.831 32.283 1.000 61.106 184 ALA BBB C 1
ATOM 3531 O O . ALA B 1 184 ? 17.887 -25.311 31.200 1.000 66.514 184 ALA BBB O 1
ATOM 3533 N N . SER B 1 185 ? 18.162 -25.224 33.473 1.000 61.722 185 SER BBB N 1
ATOM 3534 C CA . SER B 1 185 ? 17.527 -23.904 33.716 1.000 57.908 185 SER BBB CA 1
ATOM 3535 C C . SER B 1 185 ? 18.331 -22.762 33.054 1.000 58.059 185 SER BBB C 1
ATOM 3536 O O . SER B 1 185 ? 17.704 -21.721 32.758 1.000 60.772 185 SER BBB O 1
ATOM 3539 N N . MET B 1 186 ? 19.618 -22.938 32.722 1.000 54.427 186 MET BBB N 1
ATOM 3540 C CA . MET B 1 186 ? 20.360 -21.930 31.901 1.000 58.031 186 MET BBB CA 1
ATOM 3541 C C . MET B 1 186 ? 19.723 -21.792 30.510 1.000 61.897 186 MET BBB C 1
ATOM 3542 O O . MET B 1 186 ? 20.013 -20.778 29.847 1.000 71.864 186 MET BBB O 1
ATOM 3547 N N . THR B 1 187 ? 18.919 -22.768 30.063 1.000 65.808 187 THR BBB N 1
ATOM 3548 C CA . THR B 1 187 ? 18.187 -22.724 28.764 1.000 62.695 187 THR BBB CA 1
ATOM 3549 C C . THR B 1 187 ? 16.693 -22.518 29.030 1.000 59.596 187 THR BBB C 1
ATOM 3550 O O . THR B 1 187 ? 16.150 -21.619 28.402 1.000 57.183 187 THR BBB O 1
ATOM 3554 N N . THR B 1 188 ? 16.076 -23.297 29.932 1.000 61.412 188 THR BBB N 1
ATOM 3555 C CA . THR B 1 188 ? 14.602 -23.329 30.176 1.000 67.438 188 THR BBB CA 1
ATOM 3556 C C . THR B 1 188 ? 14.107 -22.059 30.894 1.000 68.581 188 THR BBB C 1
ATOM 3557 O O . THR B 1 188 ? 12.884 -21.797 30.823 1.000 65.827 188 THR BBB O 1
ATOM 3561 N N . ARG B 1 189 ? 14.984 -21.310 31.577 1.000 69.334 189 ARG BBB N 1
ATOM 3562 C CA . ARG B 1 189 ? 14.595 -20.110 32.377 1.000 66.511 189 ARG BBB CA 1
ATOM 3563 C C . ARG B 1 189 ? 15.314 -18.841 31.889 1.000 64.096 189 ARG BBB C 1
ATOM 3564 O O . ARG B 1 189 ? 15.262 -17.836 32.616 1.000 64.635 189 ARG BBB O 1
ATOM 3572 N N . ALA B 1 190 ? 15.936 -18.861 30.707 1.000 59.637 190 ALA BBB N 1
ATOM 3573 C CA . ALA B 1 190 ? 16.780 -17.747 30.211 1.000 66.440 190 ALA BBB CA 1
ATOM 3574 C C . ALA B 1 190 ? 15.882 -16.574 29.792 1.000 69.346 190 ALA BBB C 1
ATOM 3575 O O . ALA B 1 190 ? 16.283 -15.413 30.024 1.000 69.365 190 ALA BBB O 1
ATOM 3577 N N . LYS B 1 191 ? 14.721 -16.864 29.196 1.000 69.179 191 LYS BBB N 1
ATOM 3578 C CA . LYS B 1 191 ? 13.729 -15.829 28.806 1.000 77.181 191 LYS BBB CA 1
ATOM 3579 C C . LYS B 1 191 ? 13.138 -15.242 30.092 1.000 67.373 191 LYS BBB C 1
ATOM 3580 O O . LYS B 1 191 ? 13.196 -14.014 30.261 1.000 65.919 191 LYS BBB O 1
ATOM 3586 N N . ALA B 1 192 ? 12.678 -16.113 30.990 1.000 64.033 192 ALA BBB N 1
ATOM 3587 C CA . ALA B 1 192 ? 11.991 -15.774 32.260 1.000 63.571 192 ALA BBB CA 1
ATOM 3588 C C . ALA B 1 192 ? 12.869 -14.922 33.198 1.000 54.630 192 ALA BBB C 1
ATOM 3589 O O . ALA B 1 192 ? 12.267 -14.105 33.924 1.000 52.192 192 ALA BBB O 1
ATOM 3591 N N . ASP B 1 193 ? 14.202 -15.091 33.214 1.000 49.969 193 ASP BBB N 1
ATOM 3592 C CA . ASP B 1 193 ? 15.084 -14.509 34.273 1.000 55.796 193 ASP BBB CA 1
ATOM 3593 C C . ASP B 1 193 ? 15.675 -13.177 33.820 1.000 52.341 193 ASP BBB C 1
ATOM 3594 O O . ASP B 1 193 ? 16.536 -13.134 32.942 1.000 48.075 193 ASP BBB O 1
ATOM 3599 N N . PRO B 1 194 ? 15.268 -12.061 34.470 1.000 51.608 194 PRO BBB N 1
ATOM 3600 C CA . PRO B 1 194 ? 15.664 -10.720 34.032 1.000 51.922 194 PRO BBB CA 1
ATOM 3601 C C . PRO B 1 194 ? 17.113 -10.268 34.305 1.000 54.584 194 PRO BBB C 1
ATOM 3602 O O . PRO B 1 194 ? 17.444 -9.136 33.943 1.000 60.310 194 PRO BBB O 1
ATOM 3606 N N . VAL B 1 195 ? 17.952 -11.118 34.905 1.000 53.152 195 VAL BBB N 1
ATOM 3607 C CA . VAL B 1 195 ? 19.214 -10.649 35.547 1.000 56.112 195 VAL BBB CA 1
ATOM 3608 C C . VAL B 1 195 ? 20.359 -11.666 35.382 1.000 51.942 195 VAL BBB C 1
ATOM 3609 O O . VAL B 1 195 ? 21.468 -11.211 35.063 1.000 58.144 195 VAL BBB O 1
ATOM 3613 N N . VAL B 1 196 ? 20.156 -12.965 35.620 1.000 51.939 196 VAL BBB N 1
ATOM 3614 C CA . VAL B 1 196 ? 21.260 -13.981 35.558 1.000 53.588 196 VAL BBB CA 1
ATOM 3615 C C . VAL B 1 196 ? 21.188 -14.717 34.216 1.000 52.126 196 VAL BBB C 1
ATOM 3616 O O . VAL B 1 196 ? 20.207 -15.441 33.977 1.000 47.344 196 VAL BBB O 1
ATOM 3620 N N . GLN B 1 197 ? 22.190 -14.512 33.365 1.000 58.827 197 GLN BBB N 1
ATOM 3621 C CA . GLN B 1 197 ? 22.380 -15.263 32.093 1.000 65.750 197 GLN BBB CA 1
ATOM 3622 C C . GLN B 1 197 ? 23.749 -15.960 32.142 1.000 65.857 197 GLN BBB C 1
ATOM 3623 O O . GLN B 1 197 ? 24.603 -15.551 32.955 1.000 66.403 197 GLN BBB O 1
ATOM 3629 N N . LYS B 1 198 ? 23.940 -16.983 31.311 1.000 67.355 198 LYS BBB N 1
ATOM 3630 C CA . LYS B 1 198 ? 25.108 -17.897 31.381 1.000 70.439 198 LYS BBB CA 1
ATOM 3631 C C . LYS B 1 198 ? 26.398 -17.117 31.103 1.000 72.218 198 LYS BBB C 1
ATOM 3632 O O . LYS B 1 198 ? 27.272 -17.090 31.995 1.000 69.891 198 LYS BBB O 1
ATOM 3638 N N . GLU B 1 199 ? 26.496 -16.516 29.913 1.000 76.015 199 GLU BBB N 1
ATOM 3639 C CA . GLU B 1 199 ? 27.694 -15.784 29.422 1.000 78.656 199 GLU BBB CA 1
ATOM 3640 C C . GLU B 1 199 ? 28.226 -14.900 30.558 1.000 74.871 199 GLU BBB C 1
ATOM 3641 O O . GLU B 1 199 ? 29.357 -15.174 31.013 1.000 73.606 199 GLU BBB O 1
ATOM 3647 N N . MET B 1 200 ? 27.424 -13.927 31.024 1.000 71.777 200 MET BBB N 1
ATOM 3648 C CA . MET B 1 200 ? 27.833 -12.896 32.028 1.000 71.689 200 MET BBB CA 1
ATOM 3649 C C . MET B 1 200 ? 28.347 -13.561 33.308 1.000 65.757 200 MET BBB C 1
ATOM 3650 O O . MET B 1 200 ? 29.192 -12.924 33.969 1.000 64.154 200 MET BBB O 1
ATOM 3655 N N . LEU B 1 201 ? 27.879 -14.785 33.600 1.000 63.754 201 LEU BBB N 1
ATOM 3656 C CA . LEU B 1 201 ? 28.015 -15.505 34.901 1.000 62.837 201 LEU BBB CA 1
ATOM 3657 C C . LEU B 1 201 ? 29.232 -16.446 34.908 1.000 59.935 201 LEU BBB C 1
ATOM 3658 O O . LEU B 1 201 ? 29.957 -16.473 35.935 1.000 50.491 201 LEU BBB O 1
ATOM 3663 N N . VAL B 1 202 ? 29.407 -17.240 33.845 1.000 62.437 202 VAL BBB N 1
ATOM 3664 C CA . VAL B 1 202 ? 30.639 -18.051 33.600 1.000 58.326 202 VAL BBB CA 1
ATOM 3665 C C . VAL B 1 202 ? 31.827 -17.091 33.693 1.000 65.576 202 VAL BBB C 1
ATOM 3666 O O . VAL B 1 202 ? 32.803 -17.420 34.407 1.000 68.338 202 VAL BBB O 1
ATOM 3670 N N . ASN B 1 203 ? 31.718 -15.951 32.996 1.000 68.849 203 ASN BBB N 1
ATOM 3671 C CA . ASN B 1 203 ? 32.790 -14.931 32.850 1.000 72.999 203 ASN BBB CA 1
ATOM 3672 C C . ASN B 1 203 ? 33.070 -14.319 34.229 1.000 67.575 203 ASN BBB C 1
ATOM 3673 O O . ASN B 1 203 ? 34.250 -13.988 34.485 1.000 69.318 203 ASN BBB O 1
ATOM 3678 N N . MET B 1 204 ? 32.048 -14.234 35.094 1.000 64.415 204 MET BBB N 1
ATOM 3679 C CA . MET B 1 204 ? 32.154 -13.707 36.490 1.000 69.973 204 MET BBB CA 1
ATOM 3680 C C . MET B 1 204 ? 32.789 -14.756 37.419 1.000 72.842 204 MET BBB C 1
ATOM 3681 O O . MET B 1 204 ? 33.543 -14.354 38.325 1.000 69.119 204 MET BBB O 1
ATOM 3686 N N . GLY B 1 205 ? 32.471 -16.042 37.220 1.000 71.665 205 GLY BBB N 1
ATOM 3687 C CA . GLY B 1 205 ? 33.157 -17.179 37.867 1.000 67.087 205 GLY BBB CA 1
ATOM 3688 C C . GLY B 1 205 ? 34.655 -17.162 37.601 1.000 64.425 205 GLY BBB C 1
ATOM 3689 O O . GLY B 1 205 ? 35.438 -17.290 38.578 1.000 60.967 205 GLY BBB O 1
ATOM 3690 N N . LYS B 1 206 ? 35.042 -16.981 36.334 1.000 60.362 206 LYS BBB N 1
ATOM 3691 C CA . LYS B 1 206 ? 36.461 -16.928 35.884 1.000 57.339 206 LYS BBB CA 1
ATOM 3692 C C . LYS B 1 206 ? 37.218 -15.864 36.685 1.000 56.257 206 LYS BBB C 1
ATOM 3693 O O . LYS B 1 206 ? 38.346 -16.154 37.149 1.000 56.272 206 LYS BBB O 1
ATOM 3699 N N . THR B 1 207 ? 36.597 -14.705 36.895 1.000 57.400 207 THR BBB N 1
ATOM 3700 C CA . THR B 1 207 ? 37.135 -13.611 37.747 1.000 53.069 207 THR BBB CA 1
ATOM 3701 C C . THR B 1 207 ? 37.398 -14.140 39.167 1.000 52.654 207 THR BBB C 1
ATOM 3702 O O . THR B 1 207 ? 38.521 -13.904 39.668 1.000 53.031 207 THR BBB O 1
ATOM 3706 N N . TYR B 1 208 ? 36.435 -14.836 39.796 1.000 47.641 208 TYR BBB N 1
ATOM 3707 C CA . TYR B 1 208 ? 36.593 -15.395 41.170 1.000 46.812 208 TYR BBB CA 1
ATOM 3708 C C . TYR B 1 208 ? 37.690 -16.474 41.204 1.000 50.997 208 TYR BBB C 1
ATOM 3709 O O . TYR B 1 208 ? 38.465 -16.503 42.183 1.000 48.581 208 TYR BBB O 1
ATOM 3718 N N . LEU B 1 209 ? 37.732 -17.344 40.186 1.000 55.751 209 LEU BBB N 1
ATOM 3719 C CA . LEU B 1 209 ? 38.587 -18.569 40.142 1.000 65.095 209 LEU BBB CA 1
ATOM 3720 C C . LEU B 1 209 ? 40.090 -18.211 40.112 1.000 72.318 209 LEU BBB C 1
ATOM 3721 O O . LEU B 1 209 ? 40.893 -18.947 40.754 1.000 71.622 209 LEU BBB O 1
ATOM 3726 N N . GLY B 1 210 ? 40.479 -17.136 39.409 1.000 77.176 210 GLY BBB N 1
ATOM 3727 C CA . GLY B 1 210 ? 41.894 -16.771 39.175 1.000 70.207 210 GLY BBB CA 1
ATOM 3728 C C . GLY B 1 210 ? 42.571 -17.782 38.260 1.000 69.811 210 GLY BBB C 1
ATOM 3729 O O . GLY B 1 210 ? 43.696 -18.197 38.578 1.000 58.659 210 GLY BBB O 1
ATOM 3730 N N . GLY B 1 211 ? 41.875 -18.201 37.192 1.000 70.414 211 GLY BBB N 1
ATOM 3731 C CA . GLY B 1 211 ? 42.271 -19.301 36.286 1.000 71.965 211 GLY BBB CA 1
ATOM 3732 C C . GLY B 1 211 ? 42.495 -20.649 36.984 1.000 72.925 211 GLY BBB C 1
ATOM 3733 O O . GLY B 1 211 ? 43.148 -21.512 36.369 1.000 69.877 211 GLY BBB O 1
ATOM 3734 N N . LYS B 1 212 ? 41.999 -20.854 38.212 1.000 71.096 212 LYS BBB N 1
ATOM 3735 C CA . LYS B 1 212 ? 42.011 -22.178 38.900 1.000 68.479 212 LYS BBB CA 1
ATOM 3736 C C . LYS B 1 212 ? 40.854 -23.021 38.349 1.000 68.049 212 LYS BBB C 1
ATOM 3737 O O . LYS B 1 212 ? 40.070 -22.489 37.518 1.000 71.018 212 LYS BBB O 1
ATOM 3743 N N . ASP B 1 213 ? 40.732 -24.273 38.799 1.000 66.421 213 ASP BBB N 1
ATOM 3744 C CA . ASP B 1 213 ? 39.795 -25.266 38.206 1.000 69.571 213 ASP BBB CA 1
ATOM 3745 C C . ASP B 1 213 ? 38.346 -24.973 38.628 1.000 64.355 213 ASP BBB C 1
ATOM 3746 O O . ASP B 1 213 ? 38.078 -24.916 39.861 1.000 56.752 213 ASP BBB O 1
ATOM 3751 N N . ALA B 1 214 ? 37.460 -24.882 37.622 1.000 55.329 214 ALA BBB N 1
ATOM 3752 C CA . ALA B 1 214 ? 36.021 -24.527 37.708 1.000 56.304 214 ALA BBB CA 1
ATOM 3753 C C . ALA B 1 214 ? 35.223 -25.601 38.454 1.000 56.157 214 ALA BBB C 1
ATOM 3754 O O . ALA B 1 214 ? 34.071 -25.316 38.878 1.000 59.705 214 ALA BBB O 1
ATOM 3756 N N . LYS B 1 215 ? 35.767 -26.810 38.534 1.000 52.052 215 LYS BBB N 1
ATOM 3757 C CA . LYS B 1 215 ? 35.128 -27.943 39.244 1.000 53.904 215 LYS BBB CA 1
ATOM 3758 C C . LYS B 1 215 ? 35.651 -27.955 40.684 1.000 48.861 215 LYS BBB C 1
ATOM 3759 O O . LYS B 1 215 ? 35.181 -28.767 41.488 1.000 45.386 215 LYS BBB O 1
ATOM 3765 N N . SER B 1 216 ? 36.588 -27.064 40.989 1.000 49.362 216 SER BBB N 1
ATOM 3766 C CA . SER B 1 216 ? 37.138 -26.863 42.351 1.000 56.640 216 SER BBB CA 1
ATOM 3767 C C . SER B 1 216 ? 35.989 -26.854 43.377 1.000 58.121 216 SER BBB C 1
ATOM 3768 O O . SER B 1 216 ? 35.229 -25.883 43.455 1.000 57.432 216 SER BBB O 1
ATOM 3771 N N . PRO B 1 217 ? 35.781 -27.950 44.158 1.000 55.191 217 PRO BBB N 1
ATOM 3772 C CA . PRO B 1 217 ? 34.700 -28.053 45.147 1.000 59.002 217 PRO BBB CA 1
ATOM 3773 C C . PRO B 1 217 ? 34.322 -26.862 46.049 1.000 53.985 217 PRO BBB C 1
ATOM 3774 O O . PRO B 1 217 ? 33.156 -26.737 46.346 1.000 50.018 217 PRO BBB O 1
ATOM 3778 N N . LEU B 1 218 ? 35.294 -26.085 46.530 1.000 50.469 218 LEU BBB N 1
ATOM 3779 C CA . LEU B 1 218 ? 35.051 -24.950 47.463 1.000 51.368 218 LEU BBB CA 1
ATOM 3780 C C . LEU B 1 218 ? 34.662 -23.679 46.683 1.000 49.222 218 LEU BBB C 1
ATOM 3781 O O . LEU B 1 218 ? 34.222 -22.712 47.310 1.000 45.217 218 LEU BBB O 1
ATOM 3786 N N . ALA B 1 219 ? 34.808 -23.694 45.359 1.000 46.837 219 ALA BBB N 1
ATOM 3787 C CA . ALA B 1 219 ? 34.358 -22.630 44.437 1.000 50.282 219 ALA BBB CA 1
ATOM 3788 C C . ALA B 1 219 ? 32.991 -23.011 43.843 1.000 53.520 219 ALA BBB C 1
ATOM 3789 O O . ALA B 1 219 ? 32.139 -22.101 43.628 1.000 50.236 219 ALA BBB O 1
ATOM 3791 N N . ALA B 1 220 ? 32.801 -24.301 43.538 1.000 49.427 220 ALA BBB N 1
ATOM 3792 C CA . ALA B 1 220 ? 31.602 -24.831 42.853 1.000 48.445 220 ALA BBB CA 1
ATOM 3793 C C . ALA B 1 220 ? 30.996 -25.948 43.696 1.000 45.359 220 ALA BBB C 1
ATOM 3794 O O . ALA B 1 220 ? 31.083 -27.101 43.301 1.000 46.477 220 ALA BBB O 1
ATOM 3796 N N . PRO B 1 221 ? 30.339 -25.644 44.848 1.000 45.122 221 PRO BBB N 1
ATOM 3797 C CA . PRO B 1 221 ? 29.951 -26.663 45.831 1.000 44.692 221 PRO BBB CA 1
ATOM 3798 C C . PRO B 1 221 ? 28.971 -27.747 45.349 1.000 44.151 221 PRO BBB C 1
ATOM 3799 O O . PRO B 1 221 ? 28.712 -28.676 46.115 1.000 48.707 221 PRO BBB O 1
ATOM 3803 N N . LEU B 1 222 ? 28.467 -27.633 44.117 1.000 40.570 222 LEU BBB N 1
ATOM 3804 C CA . LEU B 1 222 ? 27.751 -28.739 43.434 1.000 45.735 222 LEU BBB CA 1
ATOM 3805 C C . LEU B 1 222 ? 28.676 -29.964 43.335 1.000 47.322 222 LEU BBB C 1
ATOM 3806 O O . LEU B 1 222 ? 28.151 -31.089 43.215 1.000 50.921 222 LEU BBB O 1
ATOM 3811 N N . HIS B 1 223 ? 29.994 -29.763 43.338 1.000 41.323 223 HIS BBB N 1
ATOM 3812 C CA . HIS B 1 223 ? 30.993 -30.842 43.147 1.000 41.576 223 HIS BBB CA 1
ATOM 3813 C C . HIS B 1 223 ? 31.565 -31.246 44.503 1.000 41.899 223 HIS BBB C 1
ATOM 3814 O O . HIS B 1 223 ? 32.404 -32.155 44.523 1.000 41.178 223 HIS BBB O 1
ATOM 3821 N N . ALA B 1 224 ? 31.160 -30.585 45.591 1.000 43.050 224 ALA BBB N 1
ATOM 3822 C CA . ALA B 1 224 ? 31.689 -30.897 46.938 1.000 41.999 224 ALA BBB CA 1
ATOM 3823 C C . ALA B 1 224 ? 31.075 -32.202 47.426 1.000 44.160 224 ALA BBB C 1
ATOM 3824 O O . ALA B 1 224 ? 29.978 -32.600 46.978 1.000 48.014 224 ALA BBB O 1
ATOM 3826 N N . ASP B 1 225 ? 31.792 -32.859 48.317 1.000 42.165 225 ASP BBB N 1
ATOM 3827 C CA . ASP B 1 225 ? 31.207 -33.910 49.159 1.000 40.310 225 ASP BBB CA 1
ATOM 3828 C C . ASP B 1 225 ? 30.310 -33.182 50.165 1.000 38.053 225 ASP BBB C 1
ATOM 3829 O O . ASP B 1 225 ? 30.753 -32.176 50.697 1.000 40.218 225 ASP BBB O 1
ATOM 3834 N N . PHE B 1 226 ? 29.117 -33.710 50.445 1.000 40.810 226 PHE BBB N 1
ATOM 3835 C CA . PHE B 1 226 ? 28.103 -33.116 51.357 1.000 39.624 226 PHE BBB CA 1
ATOM 3836 C C . PHE B 1 226 ? 27.910 -33.972 52.613 1.000 39.424 226 PHE BBB C 1
ATOM 3837 O O . PHE B 1 226 ? 27.065 -33.579 53.464 1.000 35.992 226 PHE BBB O 1
ATOM 3845 N N . ARG B 1 227 ? 28.589 -35.122 52.726 1.000 38.682 227 ARG BBB N 1
ATOM 3846 C CA . ARG B 1 227 ? 28.328 -36.047 53.863 1.000 39.524 227 ARG BBB CA 1
ATOM 3847 C C . ARG B 1 227 ? 28.765 -35.329 55.146 1.000 36.954 227 ARG BBB C 1
ATOM 3848 O O . ARG B 1 227 ? 29.890 -34.781 55.158 1.000 37.536 227 ARG BBB O 1
ATOM 3856 N N . GLY B 1 228 ? 27.911 -35.314 56.171 1.000 35.189 228 GLY BBB N 1
ATOM 3857 C CA . GLY B 1 228 ? 28.233 -34.722 57.478 1.000 35.905 228 GLY BBB CA 1
ATOM 3858 C C . GLY B 1 228 ? 27.606 -33.348 57.692 1.000 38.928 228 GLY BBB C 1
ATOM 3859 O O . GLY B 1 228 ? 27.391 -33.003 58.890 1.000 39.220 228 GLY BBB O 1
ATOM 3860 N N . LEU B 1 229 ? 27.332 -32.580 56.616 1.000 42.119 229 LEU BBB N 1
ATOM 3861 C CA . LEU B 1 229 ? 26.839 -31.170 56.699 1.000 41.524 229 LEU BBB CA 1
ATOM 3862 C C . LEU B 1 229 ? 25.578 -31.110 57.555 1.000 38.886 229 LEU BBB C 1
ATOM 3863 O O . LEU B 1 229 ? 24.815 -32.077 57.612 1.000 38.283 229 LEU BBB O 1
ATOM 3868 N N . PRO B 1 230 ? 25.303 -29.967 58.228 1.000 40.261 230 PRO BBB N 1
ATOM 3869 C CA . PRO B 1 230 ? 24.066 -29.810 58.992 1.000 37.112 230 PRO BBB CA 1
ATOM 3870 C C . PRO B 1 230 ? 22.887 -29.622 58.038 1.000 35.336 230 PRO BBB C 1
ATOM 3871 O O . PRO B 1 230 ? 23.049 -29.604 56.803 1.000 32.348 230 PRO BBB O 1
ATOM 3875 N N . PRO B 1 231 ? 21.658 -29.547 58.590 1.000 31.866 231 PRO BBB N 1
ATOM 3876 C CA . PRO B 1 231 ? 20.471 -29.228 57.802 1.000 32.132 231 PRO BBB CA 1
ATOM 3877 C C . PRO B 1 231 ? 20.635 -27.981 56.918 1.000 36.482 231 PRO BBB C 1
ATOM 3878 O O . PRO B 1 231 ? 21.275 -26.984 57.314 1.000 32.602 231 PRO BBB O 1
ATOM 3882 N N . LEU B 1 232 ? 20.065 -28.074 55.717 1.000 35.766 232 LEU BBB N 1
ATOM 3883 C CA . LEU B 1 232 ? 20.083 -26.985 54.714 1.000 36.667 232 LEU BBB CA 1
ATOM 3884 C C . LEU B 1 232 ? 18.649 -26.516 54.438 1.000 34.223 232 LEU BBB C 1
ATOM 3885 O O . LEU B 1 232 ? 17.789 -27.356 54.217 1.000 32.719 232 LEU BBB O 1
ATOM 3890 N N . PHE B 1 233 ? 18.421 -25.206 54.416 1.000 36.593 233 PHE BBB N 1
ATOM 3891 C CA . PHE B 1 233 ? 17.199 -24.596 53.836 1.000 38.215 233 PHE BBB CA 1
ATOM 3892 C C . PHE B 1 233 ? 17.599 -23.926 52.518 1.000 33.768 233 PHE BBB C 1
ATOM 3893 O O . PHE B 1 233 ? 18.478 -23.085 52.543 1.000 31.296 233 PHE BBB O 1
ATOM 3901 N N . ILE B 1 234 ? 17.030 -24.360 51.394 1.000 32.744 234 ILE BBB N 1
ATOM 3902 C CA . ILE B 1 234 ? 17.282 -23.774 50.048 1.000 33.126 234 ILE BBB CA 1
ATOM 3903 C C . ILE B 1 234 ? 15.966 -23.187 49.520 1.000 36.195 234 ILE BBB C 1
ATOM 3904 O O . ILE B 1 234 ? 14.969 -23.953 49.423 1.000 36.996 234 ILE BBB O 1
ATOM 3909 N N . GLN B 1 235 ? 15.958 -21.872 49.244 1.000 37.946 235 GLN BBB N 1
ATOM 3910 C CA . GLN B 1 235 ? 14.846 -21.125 48.588 1.000 34.241 235 GLN BBB CA 1
ATOM 3911 C C . GLN B 1 235 ? 15.384 -20.608 47.254 1.000 36.641 235 GLN BBB C 1
ATOM 3912 O O . GLN B 1 235 ? 16.528 -20.089 47.219 1.000 38.103 235 GLN BBB O 1
ATOM 3918 N N . VAL B 1 236 ? 14.601 -20.762 46.194 1.000 34.979 236 VAL BBB N 1
ATOM 3919 C CA . VAL B 1 236 ? 15.030 -20.400 44.818 1.000 37.533 236 VAL BBB CA 1
ATOM 3920 C C . VAL B 1 236 ? 13.765 -20.038 44.052 1.000 38.804 236 VAL BBB C 1
ATOM 3921 O O . VAL B 1 236 ? 12.684 -20.524 44.422 1.000 43.902 236 VAL BBB O 1
ATOM 3925 N N . GLY B 1 237 ? 13.888 -19.155 43.072 1.000 43.541 237 GLY BBB N 1
ATOM 3926 C CA . GLY B 1 237 ? 12.750 -18.785 42.218 1.000 51.200 237 GLY BBB CA 1
ATOM 3927 C C . GLY B 1 237 ? 12.625 -19.754 41.062 1.000 51.321 237 GLY BBB C 1
ATOM 3928 O O . GLY B 1 237 ? 13.668 -20.238 40.597 1.000 51.069 237 GLY BBB O 1
ATOM 3929 N N . ASP B 1 238 ? 11.401 -20.017 40.609 1.000 51.421 238 ASP BBB N 1
ATOM 3930 C CA . ASP B 1 238 ? 11.141 -20.770 39.358 1.000 53.215 238 ASP BBB CA 1
ATOM 3931 C C . ASP B 1 238 ? 11.602 -19.951 38.136 1.000 52.295 238 ASP BBB C 1
ATOM 3932 O O . ASP B 1 238 ? 11.863 -20.560 37.101 1.000 48.415 238 ASP BBB O 1
ATOM 3937 N N . ALA B 1 239 ? 11.698 -18.623 38.241 1.000 54.378 239 ALA BBB N 1
ATOM 3938 C CA . ALA B 1 239 ? 12.031 -17.714 37.116 1.000 54.962 239 ALA BBB CA 1
ATOM 3939 C C . ALA B 1 239 ? 13.514 -17.369 37.205 1.000 52.992 239 ALA BBB C 1
ATOM 3940 O O . ALA B 1 239 ? 13.843 -16.163 37.171 1.000 56.360 239 ALA BBB O 1
ATOM 3942 N N . GLU B 1 240 ? 14.359 -18.394 37.332 1.000 49.080 240 GLU BBB N 1
ATOM 3943 C CA . GLU B 1 240 ? 15.814 -18.250 37.615 1.000 49.267 240 GLU BBB CA 1
ATOM 3944 C C . GLU B 1 240 ? 16.630 -19.217 36.757 1.000 52.526 240 GLU BBB C 1
ATOM 3945 O O . GLU B 1 240 ? 16.282 -20.417 36.745 1.000 57.448 240 GLU BBB O 1
ATOM 3951 N N . THR B 1 241 ? 17.708 -18.737 36.131 1.000 54.658 241 THR BBB N 1
ATOM 3952 C CA . THR B 1 241 ? 18.692 -19.584 35.400 1.000 55.619 241 THR BBB CA 1
ATOM 3953 C C . THR B 1 241 ? 19.434 -20.503 36.385 1.000 55.476 241 THR BBB C 1
ATOM 3954 O O . THR B 1 241 ? 19.878 -21.583 35.941 1.000 55.302 241 THR BBB O 1
ATOM 3958 N N . LEU B 1 242 ? 19.538 -20.098 37.662 1.000 48.238 242 LEU BBB N 1
ATOM 3959 C CA . LEU B 1 242 ? 20.204 -20.848 38.761 1.000 42.826 242 LEU BBB CA 1
ATOM 3960 C C . LEU B 1 242 ? 19.255 -21.851 39.427 1.000 42.812 242 LEU BBB C 1
ATOM 3961 O O . LEU B 1 242 ? 19.646 -22.437 40.473 1.000 43.009 242 LEU BBB O 1
ATOM 3966 N N . LEU B 1 243 ? 18.044 -22.030 38.902 1.000 43.166 243 LEU BBB N 1
ATOM 3967 C CA . LEU B 1 243 ? 17.028 -22.918 39.526 1.000 42.692 243 LEU BBB CA 1
ATOM 3968 C C . LEU B 1 243 ? 17.671 -24.295 39.791 1.000 47.448 243 LEU BBB C 1
ATOM 3969 O O . LEU B 1 243 ? 17.594 -24.793 40.955 1.000 45.782 243 LEU BBB O 1
ATOM 3974 N N . ASP B 1 244 ? 18.344 -24.856 38.779 1.000 45.690 244 ASP BBB N 1
ATOM 3975 C CA . ASP B 1 244 ? 18.852 -26.255 38.794 1.000 45.023 244 ASP BBB CA 1
ATOM 3976 C C . ASP B 1 244 ? 20.128 -26.388 39.645 1.000 46.579 244 ASP BBB C 1
ATOM 3977 O O . ASP B 1 244 ? 20.402 -27.524 40.080 1.000 50.008 244 ASP BBB O 1
ATOM 3982 N N . ASP B 1 245 ? 20.879 -25.304 39.892 1.000 45.295 245 ASP BBB N 1
ATOM 3983 C CA . ASP B 1 245 ? 21.920 -25.285 40.958 1.000 43.518 245 ASP BBB CA 1
ATOM 3984 C C . ASP B 1 245 ? 21.260 -25.735 42.266 1.000 45.076 245 ASP BBB C 1
ATOM 3985 O O . ASP B 1 245 ? 21.866 -26.552 42.972 1.000 51.076 245 ASP BBB O 1
ATOM 3990 N N . SER B 1 246 ? 20.053 -25.236 42.557 1.000 41.738 246 SER BBB N 1
ATOM 3991 C CA . SER B 1 246 ? 19.336 -25.495 43.828 1.000 40.175 246 SER BBB CA 1
ATOM 3992 C C . SER B 1 246 ? 18.813 -26.936 43.839 1.000 41.222 246 SER BBB C 1
ATOM 3993 O O . SER B 1 246 ? 19.049 -27.635 44.858 1.000 41.014 246 SER BBB O 1
ATOM 3996 N N . THR B 1 247 ? 18.134 -27.356 42.761 1.000 40.602 247 THR BBB N 1
ATOM 3997 C CA . THR B 1 247 ? 17.555 -28.725 42.599 1.000 42.241 247 THR BBB CA 1
ATOM 3998 C C . THR B 1 247 ? 18.686 -29.764 42.637 1.000 41.446 247 THR BBB C 1
ATOM 3999 O O . THR B 1 247 ? 18.560 -30.702 43.434 1.000 39.800 247 THR BBB O 1
ATOM 4003 N N . ARG B 1 248 ? 19.771 -29.557 41.877 1.000 40.858 248 ARG BBB N 1
ATOM 4004 C CA . ARG B 1 248 ? 20.941 -30.476 41.854 1.000 41.303 248 ARG BBB CA 1
ATOM 4005 C C . ARG B 1 248 ? 21.537 -30.515 43.255 1.000 43.307 248 ARG BBB C 1
ATOM 4006 O O . ARG B 1 248 ? 21.586 -31.624 43.814 1.000 50.744 248 ARG BBB O 1
ATOM 4014 N N . VAL B 1 249 ? 21.894 -29.367 43.839 1.000 40.737 249 VAL BBB N 1
ATOM 4015 C CA . VAL B 1 249 ? 22.453 -29.343 45.223 1.000 39.338 249 VAL BBB CA 1
ATOM 4016 C C . VAL B 1 249 ? 21.482 -30.062 46.178 1.000 38.377 249 VAL BBB C 1
ATOM 4017 O O . VAL B 1 249 ? 21.947 -30.826 46.977 1.000 35.919 249 VAL BBB O 1
ATOM 4021 N N . ALA B 1 250 ? 20.170 -29.846 46.090 1.000 44.230 250 ALA BBB N 1
ATOM 4022 C CA . ALA B 1 250 ? 19.169 -30.488 46.977 1.000 45.438 250 ALA BBB CA 1
ATOM 4023 C C . ALA B 1 250 ? 19.192 -32.023 46.813 1.000 46.908 250 ALA BBB C 1
ATOM 4024 O O . ALA B 1 250 ? 19.057 -32.740 47.833 1.000 46.158 250 ALA BBB O 1
ATOM 4026 N N . GLU B 1 251 ? 19.356 -32.520 45.584 1.000 45.731 251 GLU BBB N 1
ATOM 4027 C CA . GLU B 1 251 ? 19.345 -33.974 45.247 1.000 47.729 251 GLU BBB CA 1
ATOM 4028 C C . GLU B 1 251 ? 20.636 -34.630 45.780 1.000 52.079 251 GLU BBB C 1
ATOM 4029 O O . GLU B 1 251 ? 20.499 -35.662 46.523 1.000 45.214 251 GLU BBB O 1
ATOM 4035 N N . LYS B 1 252 ? 21.825 -34.059 45.479 1.000 46.710 252 LYS BBB N 1
ATOM 4036 C CA . LYS B 1 252 ? 23.137 -34.540 46.010 1.000 46.777 252 LYS BBB CA 1
ATOM 4037 C C . LYS B 1 252 ? 23.074 -34.612 47.538 1.000 46.571 252 LYS BBB C 1
ATOM 4038 O O . LYS B 1 252 ? 23.389 -35.658 48.111 1.000 52.988 252 LYS BBB O 1
ATOM 4044 N N . ALA B 1 253 ? 22.695 -33.513 48.170 1.000 47.023 253 ALA BBB N 1
ATOM 4045 C CA . ALA B 1 253 ? 22.688 -33.341 49.639 1.000 47.555 253 ALA BBB CA 1
ATOM 4046 C C . ALA B 1 253 ? 21.807 -34.418 50.285 1.000 46.769 253 ALA BBB C 1
ATOM 4047 O O . ALA B 1 253 ? 22.272 -35.043 51.279 1.000 40.683 253 ALA BBB O 1
ATOM 4049 N N . LYS B 1 254 ? 20.578 -34.597 49.767 1.000 51.429 254 LYS BBB N 1
ATOM 4050 C CA . LYS B 1 254 ? 19.581 -35.601 50.263 1.000 49.651 254 LYS BBB CA 1
ATOM 4051 C C . LYS B 1 254 ? 20.229 -36.996 50.226 1.000 45.510 254 LYS BBB C 1
ATOM 4052 O O . LYS B 1 254 ? 20.195 -37.713 51.258 1.000 38.913 254 LYS BBB O 1
ATOM 4058 N N . MET B 1 255 ? 20.845 -37.315 49.085 1.000 40.241 255 MET BBB N 1
ATOM 4059 C CA . MET B 1 255 ? 21.515 -38.599 48.792 1.000 42.074 255 MET BBB CA 1
ATOM 4060 C C . MET B 1 255 ? 22.657 -38.821 49.790 1.000 42.182 255 MET BBB C 1
ATOM 4061 O O . MET B 1 255 ? 22.885 -39.968 50.141 1.000 37.998 255 MET BBB O 1
ATOM 4066 N N . ALA B 1 256 ? 23.319 -37.761 50.266 1.000 42.820 256 ALA BBB N 1
ATOM 4067 C CA . ALA B 1 256 ? 24.491 -37.848 51.170 1.000 38.422 256 ALA BBB CA 1
ATOM 4068 C C . ALA B 1 256 ? 24.041 -37.777 52.639 1.000 36.710 256 ALA BBB C 1
ATOM 4069 O O . ALA B 1 256 ? 24.900 -37.559 53.517 1.000 41.067 256 ALA BBB O 1
ATOM 4071 N N . GLY B 1 257 ? 22.746 -37.969 52.913 1.000 36.023 257 GLY BBB N 1
ATOM 4072 C CA . GLY B 1 257 ? 22.197 -38.072 54.281 1.000 35.386 257 GLY BBB CA 1
ATOM 4073 C C . GLY B 1 257 ? 21.862 -36.728 54.916 1.000 38.949 257 GLY BBB C 1
ATOM 4074 O O . GLY B 1 257 ? 21.428 -36.735 56.097 1.000 37.658 257 GLY BBB O 1
ATOM 4075 N N . VAL B 1 258 ? 22.017 -35.610 54.188 1.000 42.881 258 VAL BBB N 1
ATOM 4076 C CA . VAL B 1 258 ? 21.780 -34.236 54.730 1.000 40.750 258 VAL BBB CA 1
ATOM 4077 C C . VAL B 1 258 ? 20.270 -33.984 54.769 1.000 43.736 258 VAL BBB C 1
ATOM 4078 O O . VAL B 1 258 ? 19.621 -34.148 53.724 1.000 50.348 258 VAL BBB O 1
ATOM 4082 N N . LYS B 1 259 ? 19.756 -33.548 55.918 1.000 43.386 259 LYS BBB N 1
ATOM 4083 C CA . LYS B 1 259 ? 18.357 -33.093 56.120 1.000 44.275 259 LYS BBB CA 1
ATOM 4084 C C . LYS B 1 259 ? 18.122 -31.802 55.306 1.000 40.336 259 LYS BBB C 1
ATOM 4085 O O . LYS B 1 259 ? 18.513 -30.717 55.756 1.000 42.531 259 LYS BBB O 1
ATOM 4091 N N . VAL B 1 260 ? 17.492 -31.911 54.142 1.000 36.182 260 VAL BBB N 1
ATOM 4092 C CA . VAL B 1 260 ? 17.354 -30.795 53.161 1.000 38.885 260 VAL BBB CA 1
ATOM 4093 C C . VAL B 1 260 ? 15.888 -30.391 52.956 1.000 40.706 260 VAL BBB C 1
ATOM 4094 O O . VAL B 1 260 ? 15.081 -31.268 52.644 1.000 46.582 260 VAL BBB O 1
ATOM 4098 N N . ASP B 1 261 ? 15.581 -29.094 53.064 1.000 40.011 261 ASP BBB N 1
ATOM 4099 C CA . ASP B 1 261 ? 14.242 -28.492 52.802 1.000 36.610 261 ASP BBB CA 1
ATOM 4100 C C . ASP B 1 261 ? 14.374 -27.524 51.637 1.000 34.183 261 ASP BBB C 1
ATOM 4101 O O . ASP B 1 261 ? 14.968 -26.461 51.855 1.000 34.062 261 ASP BBB O 1
ATOM 4106 N N . LEU B 1 262 ? 13.899 -27.920 50.452 1.000 34.924 262 LEU BBB N 1
ATOM 4107 C CA . LEU B 1 262 ? 13.922 -27.105 49.209 1.000 34.181 262 LEU BBB CA 1
ATOM 4108 C C . LEU B 1 262 ? 12.526 -26.505 48.956 1.000 38.558 262 LEU BBB C 1
ATOM 4109 O O . LEU B 1 262 ? 11.560 -27.279 48.984 1.000 37.460 262 LEU BBB O 1
ATOM 4114 N N . GLU B 1 263 ? 12.428 -25.176 48.747 1.000 42.028 263 GLU BBB N 1
ATOM 4115 C CA . GLU B 1 263 ? 11.197 -24.459 48.285 1.000 39.054 263 GLU BBB CA 1
ATOM 4116 C C . GLU B 1 263 ? 11.441 -23.850 46.901 1.000 37.042 263 GLU BBB C 1
ATOM 4117 O O . GLU B 1 263 ? 12.303 -22.989 46.771 1.000 35.086 263 GLU BBB O 1
ATOM 4123 N N . ILE B 1 264 ? 10.709 -24.281 45.883 1.000 42.189 264 ILE BBB N 1
ATOM 4124 C CA . ILE B 1 264 ? 10.700 -23.573 44.570 1.000 42.915 264 ILE BBB CA 1
ATOM 4125 C C . ILE B 1 264 ? 9.522 -22.596 44.629 1.000 44.296 264 ILE BBB C 1
ATOM 4126 O O . ILE B 1 264 ? 8.391 -23.041 44.966 1.000 47.582 264 ILE BBB O 1
ATOM 4131 N N . TRP B 1 265 ? 9.808 -21.305 44.445 1.000 39.696 265 TRP BBB N 1
ATOM 4132 C CA . TRP B 1 265 ? 8.812 -20.203 44.508 1.000 40.632 265 TRP BBB CA 1
ATOM 4133 C C . TRP B 1 265 ? 8.408 -19.853 43.079 1.000 38.634 265 TRP BBB C 1
ATOM 4134 O O . TRP B 1 265 ? 9.222 -19.330 42.323 1.000 39.760 265 TRP BBB O 1
ATOM 4145 N N . PRO B 1 266 ? 7.143 -20.120 42.679 1.000 36.767 266 PRO BBB N 1
ATOM 4146 C CA . PRO B 1 266 ? 6.681 -19.835 41.321 1.000 38.722 266 PRO BBB CA 1
ATOM 4147 C C . PRO B 1 266 ? 6.830 -18.358 40.916 1.000 40.993 266 PRO BBB C 1
ATOM 4148 O O . PRO B 1 266 ? 6.697 -17.474 41.761 1.000 41.049 266 PRO BBB O 1
ATOM 4152 N N . GLU B 1 267 ? 7.204 -18.135 39.656 1.000 45.138 267 GLU BBB N 1
ATOM 4153 C CA . GLU B 1 267 ? 7.332 -16.802 38.998 1.000 52.734 267 GLU BBB CA 1
ATOM 4154 C C . GLU B 1 267 ? 8.446 -15.922 39.590 1.000 49.134 267 GLU BBB C 1
ATOM 4155 O O . GLU B 1 267 ? 8.849 -14.967 38.878 1.000 45.446 267 GLU BBB O 1
ATOM 4161 N N . MET B 1 268 ? 8.915 -16.188 40.818 1.000 48.893 268 MET BBB N 1
ATOM 4162 C CA . MET B 1 268 ? 9.874 -15.302 41.546 1.000 45.753 268 MET BBB CA 1
ATOM 4163 C C . MET B 1 268 ? 11.221 -15.264 40.831 1.000 40.556 268 MET BBB C 1
ATOM 4164 O O . MET B 1 268 ? 11.666 -16.270 40.302 1.000 43.435 268 MET BBB O 1
ATOM 4169 N N . PRO B 1 269 ? 11.907 -14.100 40.783 1.000 41.319 269 PRO BBB N 1
ATOM 4170 C CA . PRO B 1 269 ? 13.256 -14.000 40.228 1.000 39.563 269 PRO BBB CA 1
ATOM 4171 C C . PRO B 1 269 ? 14.381 -14.061 41.274 1.000 38.580 269 PRO BBB C 1
ATOM 4172 O O . PRO B 1 269 ? 14.098 -14.183 42.451 1.000 37.064 269 PRO BBB O 1
ATOM 4176 N N . HIS B 1 270 ? 15.625 -13.963 40.804 1.000 38.998 270 HIS BBB N 1
ATOM 4177 C CA . HIS B 1 270 ? 16.862 -14.111 41.606 1.000 39.383 270 HIS BBB CA 1
ATOM 4178 C C . HIS B 1 270 ? 16.771 -13.262 42.872 1.000 39.863 270 HIS BBB C 1
ATOM 4179 O O . HIS B 1 270 ? 16.527 -12.051 42.745 1.000 40.632 270 HIS BBB O 1
ATOM 4186 N N . VAL B 1 271 ? 16.966 -13.876 44.043 1.000 37.117 271 VAL BBB N 1
ATOM 4187 C CA . VAL B 1 271 ? 17.069 -13.167 45.358 1.000 37.365 271 VAL BBB CA 1
ATOM 4188 C C . VAL B 1 271 ? 15.967 -12.092 45.405 1.000 36.868 271 VAL BBB C 1
ATOM 4189 O O . VAL B 1 271 ? 16.248 -10.934 45.743 1.000 40.794 271 VAL BBB O 1
ATOM 4193 N N . TRP B 1 272 ? 14.739 -12.486 45.067 1.000 34.975 272 TRP BBB N 1
ATOM 4194 C CA . TRP B 1 272 ? 13.522 -11.645 45.131 1.000 33.501 272 TRP BBB CA 1
ATOM 4195 C C . TRP B 1 272 ? 13.355 -11.097 46.550 1.000 35.083 272 TRP BBB C 1
ATOM 4196 O O . TRP B 1 272 ? 12.641 -10.115 46.693 1.000 37.278 272 TRP BBB O 1
ATOM 4207 N N . HIS B 1 273 ? 14.002 -11.706 47.549 1.000 34.510 273 HIS BBB N 1
ATOM 4208 C CA . HIS B 1 273 ? 14.059 -11.197 48.943 1.000 36.469 273 HIS BBB CA 1
ATOM 4209 C C . HIS B 1 273 ? 14.447 -9.716 48.945 1.000 39.425 273 HIS BBB C 1
ATOM 4210 O O . HIS B 1 273 ? 13.979 -8.993 49.837 1.000 40.320 273 HIS BBB O 1
ATOM 4217 N N . LEU B 1 274 ? 15.314 -9.302 48.014 1.000 42.927 274 LEU BBB N 1
ATOM 4218 C CA . LEU B 1 274 ? 15.959 -7.958 48.006 1.000 44.662 274 LEU BBB CA 1
ATOM 4219 C C . LEU B 1 274 ? 14.888 -6.882 47.796 1.000 45.479 274 LEU BBB C 1
ATOM 4220 O O . LEU B 1 274 ? 15.187 -5.698 48.087 1.000 44.679 274 LEU BBB O 1
ATOM 4225 N N . PHE B 1 275 ? 13.696 -7.303 47.344 1.000 41.981 275 PHE BBB N 1
ATOM 4226 C CA . PHE B 1 275 ? 12.508 -6.456 47.096 1.000 37.825 275 PHE BBB CA 1
ATOM 4227 C C . PHE B 1 275 ? 11.470 -6.617 48.206 1.000 33.961 275 PHE BBB C 1
ATOM 4228 O O . PHE B 1 275 ? 10.415 -6.034 48.060 1.000 40.155 275 PHE BBB O 1
ATOM 4236 N N . ALA B 1 276 ? 11.786 -7.265 49.325 1.000 35.481 276 ALA BBB N 1
ATOM 4237 C CA . ALA B 1 276 ? 10.868 -7.447 50.484 1.000 36.470 276 ALA BBB CA 1
ATOM 4238 C C . ALA B 1 276 ? 10.123 -6.159 50.840 1.000 40.475 276 ALA BBB C 1
ATOM 4239 O O . ALA B 1 276 ? 8.947 -6.230 51.191 1.000 41.028 276 ALA BBB O 1
ATOM 4241 N N . PRO B 1 277 ? 10.756 -4.958 50.798 1.000 41.760 277 PRO BBB N 1
ATOM 4242 C CA . PRO B 1 277 ? 10.109 -3.739 51.282 1.000 39.677 277 PRO BBB CA 1
ATOM 4243 C C . PRO B 1 277 ? 8.716 -3.501 50.688 1.000 41.078 277 PRO BBB C 1
ATOM 4244 O O . PRO B 1 277 ? 7.831 -3.095 51.458 1.000 34.914 277 PRO BBB O 1
ATOM 4248 N N . PHE B 1 278 ? 8.561 -3.780 49.380 1.000 42.417 278 PHE BBB N 1
ATOM 4249 C CA . PHE B 1 278 ? 7.295 -3.644 48.605 1.000 40.743 278 PHE BBB CA 1
ATOM 4250 C C . PHE B 1 278 ? 6.781 -4.968 48.034 1.000 42.303 278 PHE BBB C 1
ATOM 4251 O O . PHE B 1 278 ? 5.567 -5.003 47.721 1.000 41.874 278 PHE BBB O 1
ATOM 4259 N N . LEU B 1 279 ? 7.639 -5.978 47.834 1.000 43.314 279 LEU BBB N 1
ATOM 4260 C CA . LEU B 1 279 ? 7.220 -7.269 47.210 1.000 43.466 279 LEU BBB CA 1
ATOM 4261 C C . LEU B 1 279 ? 6.830 -8.251 48.305 1.000 37.077 279 LEU BBB C 1
ATOM 4262 O O . LEU B 1 279 ? 7.678 -8.727 49.053 1.000 35.743 279 LEU BBB O 1
ATOM 4267 N N . PRO B 1 280 ? 5.529 -8.567 48.431 1.000 36.063 280 PRO BBB N 1
ATOM 4268 C CA . PRO B 1 280 ? 5.046 -9.459 49.488 1.000 42.788 280 PRO BBB CA 1
ATOM 4269 C C . PRO B 1 280 ? 5.688 -10.856 49.543 1.000 43.866 280 PRO BBB C 1
ATOM 4270 O O . PRO B 1 280 ? 5.818 -11.392 50.648 1.000 45.277 280 PRO BBB O 1
ATOM 4274 N N . GLU B 1 281 ? 6.064 -11.428 48.396 1.000 41.882 281 GLU BBB N 1
ATOM 4275 C CA . GLU B 1 281 ? 6.648 -12.799 48.373 1.000 45.556 281 GLU BBB CA 1
ATOM 4276 C C . GLU B 1 281 ? 8.093 -12.694 48.906 1.000 43.786 281 GLU BBB C 1
ATOM 4277 O O . GLU B 1 281 ? 8.592 -13.657 49.541 1.000 42.650 281 GLU BBB O 1
ATOM 4283 N N . GLY B 1 282 ? 8.730 -11.543 48.693 1.000 36.931 282 GLY BBB N 1
ATOM 4284 C CA . GLY B 1 282 ? 9.988 -11.163 49.350 1.000 38.834 282 GLY BBB CA 1
ATOM 4285 C C . GLY B 1 282 ? 9.905 -11.353 50.853 1.000 38.652 282 GLY BBB C 1
ATOM 4286 O O . GLY B 1 282 ? 10.734 -12.112 51.412 1.000 37.925 282 GLY BBB O 1
ATOM 4287 N N . GLN B 1 283 ? 8.933 -10.705 51.488 1.000 37.165 283 GLN BBB N 1
ATOM 4288 C CA . GLN B 1 283 ? 8.847 -10.648 52.968 1.000 36.700 283 GLN BBB CA 1
ATOM 4289 C C . GLN B 1 283 ? 8.404 -12.029 53.471 1.000 37.448 283 GLN BBB C 1
ATOM 4290 O O . GLN B 1 283 ? 8.903 -12.470 54.524 1.000 38.601 283 GLN BBB O 1
ATOM 4296 N N . GLN B 1 284 ? 7.513 -12.699 52.732 1.000 39.090 284 GLN BBB N 1
ATOM 4297 C CA . GLN B 1 284 ? 7.081 -14.101 53.016 1.000 39.045 284 GLN BBB CA 1
ATOM 4298 C C . GLN B 1 284 ? 8.329 -15.003 53.061 1.000 33.826 284 GLN BBB C 1
ATOM 4299 O O . GLN B 1 284 ? 8.592 -15.608 54.086 1.000 31.166 284 GLN BBB O 1
ATOM 4305 N N . ALA B 1 285 ? 9.119 -15.042 51.991 1.000 35.190 285 ALA BBB N 1
ATOM 4306 C CA . ALA B 1 285 ? 10.356 -15.851 51.900 1.000 36.552 285 ALA BBB CA 1
ATOM 4307 C C . ALA B 1 285 ? 11.241 -15.568 53.121 1.000 37.541 285 ALA BBB C 1
ATOM 4308 O O . ALA B 1 285 ? 11.746 -16.528 53.706 1.000 46.915 285 ALA BBB O 1
ATOM 4310 N N . ILE B 1 286 ? 11.393 -14.302 53.516 1.000 35.906 286 ILE BBB N 1
ATOM 4311 C CA . ILE B 1 286 ? 12.213 -13.889 54.696 1.000 33.089 286 ILE BBB CA 1
ATOM 4312 C C . ILE B 1 286 ? 11.541 -14.416 55.971 1.000 33.650 286 ILE BBB C 1
ATOM 4313 O O . ILE B 1 286 ? 12.268 -14.938 56.861 1.000 32.978 286 ILE BBB O 1
ATOM 4318 N N . ASP B 1 287 ? 10.214 -14.305 56.066 1.000 34.384 287 ASP BBB N 1
ATOM 4319 C CA . ASP B 1 287 ? 9.456 -14.797 57.252 1.000 36.103 287 ASP BBB CA 1
ATOM 4320 C C . ASP B 1 287 ? 9.722 -16.297 57.466 1.000 35.345 287 ASP BBB C 1
ATOM 4321 O O . ASP B 1 287 ? 9.817 -16.707 58.653 1.000 31.203 287 ASP BBB O 1
ATOM 4326 N N . LYS B 1 288 ? 9.822 -17.079 56.383 1.000 37.201 288 LYS BBB N 1
ATOM 4327 C CA . LYS B 1 288 ? 10.046 -18.548 56.438 1.000 43.808 288 LYS BBB CA 1
ATOM 4328 C C . LYS B 1 288 ? 11.446 -18.804 57.006 1.000 41.603 288 LYS BBB C 1
ATOM 4329 O O . LYS B 1 288 ? 11.569 -19.617 57.957 1.000 37.189 288 LYS BBB O 1
ATOM 4335 N N . ILE B 1 289 ? 12.456 -18.107 56.467 1.000 36.110 289 ILE BBB N 1
ATOM 4336 C CA . ILE B 1 289 ? 13.857 -18.247 56.945 1.000 34.150 289 ILE BBB CA 1
ATOM 4337 C C . ILE B 1 289 ? 13.891 -17.906 58.437 1.000 35.085 289 ILE BBB C 1
ATOM 4338 O O . ILE B 1 289 ? 14.469 -18.672 59.201 1.000 36.820 289 ILE BBB O 1
ATOM 4343 N N . GLY B 1 290 ? 13.252 -16.821 58.852 1.000 38.757 290 GLY BBB N 1
ATOM 4344 C CA . GLY B 1 290 ? 13.019 -16.535 60.283 1.000 41.893 290 GLY BBB CA 1
ATOM 4345 C C . GLY B 1 290 ? 12.575 -17.771 61.068 1.000 43.038 290 GLY BBB C 1
ATOM 4346 O O . GLY B 1 290 ? 13.219 -18.090 62.101 1.000 40.134 290 GLY BBB O 1
ATOM 4347 N N . GLN B 1 291 ? 11.518 -18.445 60.597 1.000 45.201 291 GLN BBB N 1
ATOM 4348 C CA . GLN B 1 291 ? 10.866 -19.614 61.259 1.000 46.609 291 GLN BBB CA 1
ATOM 4349 C C . GLN B 1 291 ? 11.818 -20.822 61.235 1.000 45.043 291 GLN BBB C 1
ATOM 4350 O O . GLN B 1 291 ? 11.938 -21.527 62.280 1.000 40.613 291 GLN BBB O 1
ATOM 4356 N N . TYR B 1 292 ? 12.513 -21.026 60.119 1.000 39.598 292 TYR BBB N 1
ATOM 4357 C CA . TYR B 1 292 ? 13.535 -22.089 59.982 1.000 41.390 292 TYR BBB CA 1
ATOM 4358 C C . TYR B 1 292 ? 14.672 -21.889 60.994 1.000 42.752 292 TYR BBB C 1
ATOM 4359 O O . TYR B 1 292 ? 14.946 -22.799 61.795 1.000 44.258 292 TYR BBB O 1
ATOM 4368 N N . VAL B 1 293 ? 15.337 -20.732 60.958 1.000 44.011 293 VAL BBB N 1
ATOM 4369 C CA . VAL B 1 293 ? 16.435 -20.383 61.909 1.000 40.131 293 VAL BBB CA 1
ATOM 4370 C C . VAL B 1 293 ? 15.937 -20.615 63.338 1.000 39.292 293 VAL BBB C 1
ATOM 4371 O O . VAL B 1 293 ? 16.721 -21.075 64.185 1.000 40.404 293 VAL BBB O 1
ATOM 4375 N N . LYS B 1 294 ? 14.693 -20.244 63.607 1.000 41.605 294 LYS BBB N 1
ATOM 4376 C CA . LYS B 1 294 ? 14.130 -20.263 64.976 1.000 49.197 294 LYS BBB CA 1
ATOM 4377 C C . LYS B 1 294 ? 13.978 -21.731 65.379 1.000 54.615 294 LYS BBB C 1
ATOM 4378 O O . LYS B 1 294 ? 14.522 -22.116 66.435 1.000 51.180 294 LYS BBB O 1
ATOM 4384 N N . GLN B 1 295 ? 13.327 -22.536 64.535 1.000 59.643 295 GLN BBB N 1
ATOM 4385 C CA . GLN B 1 295 ? 13.092 -23.966 64.864 1.000 62.022 295 GLN BBB CA 1
ATOM 4386 C C . GLN B 1 295 ? 14.454 -24.674 64.921 1.000 53.648 295 GLN BBB C 1
ATOM 4387 O O . GLN B 1 295 ? 14.627 -25.408 65.893 1.000 51.116 295 GLN BBB O 1
ATOM 4393 N N . ARG B 1 296 ? 15.420 -24.382 64.035 1.000 47.319 296 ARG BBB N 1
ATOM 4394 C CA . ARG B 1 296 ? 16.735 -25.096 64.018 1.000 46.906 296 ARG BBB CA 1
ATOM 4395 C C . ARG B 1 296 ? 17.619 -24.716 65.219 1.000 45.207 296 ARG BBB C 1
ATOM 4396 O O . ARG B 1 296 ? 18.596 -25.462 65.433 1.000 43.638 296 ARG BBB O 1
ATOM 4404 N N . THR B 1 297 ? 17.299 -23.656 65.988 1.000 46.183 297 THR BBB N 1
ATOM 4405 C CA . THR B 1 297 ? 18.134 -23.137 67.119 1.000 47.249 297 THR BBB CA 1
ATOM 4406 C C . THR B 1 297 ? 17.402 -23.117 68.479 1.000 50.637 297 THR BBB C 1
ATOM 4407 O O . THR B 1 297 ? 17.788 -22.279 69.317 1.000 52.003 297 THR BBB O 1
ATOM 4411 N N . ALA B 1 298 ? 16.458 -24.034 68.743 1.000 59.249 298 ALA BBB N 1
ATOM 4412 C CA . ALA B 1 298 ? 15.531 -24.006 69.911 1.000 60.954 298 ALA BBB CA 1
ATOM 4413 C C . ALA B 1 298 ? 16.182 -24.590 71.179 1.000 67.542 298 ALA BBB C 1
ATOM 4414 O O . ALA B 1 298 ? 16.868 -25.624 71.177 1.000 66.462 298 ALA BBB O 1
ATOM 4416 N N . ALA C 1 2 ? 9.063 1.010 10.430 1.000 85.063 2 ALA CCC N 1
ATOM 4417 C CA . ALA C 1 2 ? 10.373 1.354 11.054 1.000 84.280 2 ALA CCC CA 1
ATOM 4418 C C . ALA C 1 2 ? 10.267 1.173 12.574 1.000 85.085 2 ALA CCC C 1
ATOM 4419 O O . ALA C 1 2 ? 9.123 0.901 13.061 1.000 82.723 2 ALA CCC O 1
ATOM 4421 N N . SER C 1 3 ? 11.397 1.314 13.285 1.000 75.550 3 SER CCC N 1
ATOM 4422 C CA . SER C 1 3 ? 11.422 1.717 14.721 1.000 83.649 3 SER CCC CA 1
ATOM 4423 C C . SER C 1 3 ? 12.830 2.022 15.238 1.000 82.213 3 SER CCC C 1
ATOM 4424 O O . SER C 1 3 ? 12.979 2.950 16.030 1.000 82.286 3 SER CCC O 1
ATOM 4427 N N . PRO C 1 4 ? 13.906 1.281 14.878 1.000 83.328 4 PRO CCC N 1
ATOM 4428 C CA . PRO C 1 4 ? 15.254 1.777 15.161 1.000 81.709 4 PRO CCC CA 1
ATOM 4429 C C . PRO C 1 4 ? 15.388 3.124 14.431 1.000 77.334 4 PRO CCC C 1
ATOM 4430 O O . PRO C 1 4 ? 15.963 4.044 14.992 1.000 74.434 4 PRO CCC O 1
ATOM 4434 N N . GLN C 1 5 ? 14.797 3.199 13.224 1.000 73.661 5 GLN CCC N 1
ATOM 4435 C CA . GLN C 1 5 ? 14.789 4.390 12.328 1.000 60.853 5 GLN CCC CA 1
ATOM 4436 C C . GLN C 1 5 ? 13.844 5.443 12.895 1.000 49.075 5 GLN CCC C 1
ATOM 4437 O O . GLN C 1 5 ? 14.241 6.616 12.870 1.000 47.519 5 GLN CCC O 1
ATOM 4443 N N . LEU C 1 6 ? 12.663 5.044 13.385 1.000 45.328 6 LEU CCC N 1
ATOM 4444 C CA . LEU C 1 6 ? 11.739 5.995 14.063 1.000 46.891 6 LEU CCC CA 1
ATOM 4445 C C . LEU C 1 6 ? 12.436 6.528 15.312 1.000 46.703 6 LEU CCC C 1
ATOM 4446 O O . LEU C 1 6 ? 12.380 7.768 15.530 1.000 46.847 6 LEU CCC O 1
ATOM 4451 N N . GLN C 1 7 ? 13.096 5.644 16.073 1.000 50.883 7 GLN CCC N 1
ATOM 4452 C CA . GLN C 1 7 ? 13.665 6.007 17.394 1.000 52.401 7 GLN CCC CA 1
ATOM 4453 C C . GLN C 1 7 ? 14.785 7.017 17.162 1.000 53.407 7 GLN CCC C 1
ATOM 4454 O O . GLN C 1 7 ? 14.920 7.932 17.998 1.000 59.081 7 GLN CCC O 1
ATOM 4460 N N . MET C 1 8 ? 15.506 6.900 16.042 1.000 56.070 8 MET CCC N 1
ATOM 4461 C CA . MET C 1 8 ? 16.586 7.859 15.676 1.000 57.624 8 MET CCC CA 1
ATOM 4462 C C . MET C 1 8 ? 15.986 9.234 15.336 1.000 56.047 8 MET CCC C 1
ATOM 4463 O O . MET C 1 8 ? 16.471 10.248 15.895 1.000 50.633 8 MET CCC O 1
ATOM 4468 N N . ALA C 1 9 ? 14.972 9.277 14.464 1.000 52.488 9 ALA CCC N 1
ATOM 4469 C CA . ALA C 1 9 ? 14.247 10.519 14.095 1.000 47.927 9 ALA CCC CA 1
ATOM 4470 C C . ALA C 1 9 ? 13.673 11.187 15.353 1.000 42.035 9 ALA CCC C 1
ATOM 4471 O O . ALA C 1 9 ? 13.743 12.428 15.410 1.000 36.224 9 ALA CCC O 1
ATOM 4473 N N . LEU C 1 10 ? 13.125 10.408 16.304 1.000 40.683 10 LEU CCC N 1
ATOM 4474 C CA . LEU C 1 10 ? 12.575 10.941 17.585 1.000 44.421 10 LEU CCC CA 1
ATOM 4475 C C . LEU C 1 10 ? 13.703 11.538 18.430 1.000 45.743 10 LEU CCC C 1
ATOM 4476 O O . LEU C 1 10 ? 13.457 12.550 19.072 1.000 50.823 10 LEU CCC O 1
ATOM 4481 N N . ASP C 1 11 ? 14.885 10.921 18.454 1.000 52.505 11 ASP CCC N 1
ATOM 4482 C CA . ASP C 1 11 ? 16.065 11.448 19.195 1.000 55.150 11 ASP CCC CA 1
ATOM 4483 C C . ASP C 1 11 ? 16.632 12.660 18.455 1.000 52.245 11 ASP CCC C 1
ATOM 4484 O O . ASP C 1 11 ? 17.133 13.581 19.131 1.000 52.448 11 ASP CCC O 1
ATOM 4489 N N . GLY C 1 12 ? 16.582 12.646 17.119 1.000 48.275 12 GLY CCC N 1
ATOM 4490 C CA . GLY C 1 12 ? 16.999 13.789 16.286 1.000 46.668 12 GLY CCC CA 1
ATOM 4491 C C . GLY C 1 12 ? 16.319 15.058 16.757 1.000 44.492 12 GLY CCC C 1
ATOM 4492 O O . GLY C 1 12 ? 17.024 16.055 17.006 1.000 43.580 12 GLY CCC O 1
ATOM 4493 N N . PHE C 1 13 ? 14.996 14.975 16.926 1.000 44.013 13 PHE CCC N 1
ATOM 4494 C CA . PHE C 1 13 ? 14.092 16.087 17.304 1.000 46.601 13 PHE CCC CA 1
ATOM 4495 C C . PHE C 1 13 ? 14.319 16.479 18.766 1.000 47.712 13 PHE CCC C 1
ATOM 4496 O O . PHE C 1 13 ? 14.408 17.692 19.022 1.000 46.424 13 PHE CCC O 1
ATOM 4504 N N . LYS C 1 14 ? 14.422 15.498 19.670 1.000 51.977 14 LYS CCC N 1
ATOM 4505 C CA . LYS C 1 14 ? 14.757 15.711 21.109 1.000 58.459 14 LYS CCC CA 1
ATOM 4506 C C . LYS C 1 14 ? 15.963 16.647 21.191 1.000 57.291 14 LYS CCC C 1
ATOM 4507 O O . LYS C 1 14 ? 15.855 17.697 21.850 1.000 65.137 14 LYS CCC O 1
ATOM 4513 N N . MET C 1 15 ? 17.040 16.289 20.493 1.000 57.680 15 MET CCC N 1
ATOM 4514 C CA . MET C 1 15 ? 18.302 17.063 20.426 1.000 61.483 15 MET CCC CA 1
ATOM 4515 C C . MET C 1 15 ? 18.044 18.427 19.765 1.000 60.641 15 MET CCC C 1
ATOM 4516 O O . MET C 1 15 ? 18.544 19.430 20.298 1.000 58.816 15 MET CCC O 1
ATOM 4521 N N . MET C 1 16 ? 17.296 18.490 18.658 1.000 60.770 16 MET CCC N 1
ATOM 4522 C CA . MET C 1 16 ? 16.957 19.790 18.024 1.000 64.187 16 MET CCC CA 1
ATOM 4523 C C . MET C 1 16 ? 16.140 20.591 19.039 1.000 69.251 16 MET CCC C 1
ATOM 4524 O O . MET C 1 16 ? 16.440 21.787 19.216 1.000 67.012 16 MET CCC O 1
ATOM 4529 N N . GLY C 1 17 ? 15.151 19.938 19.666 1.000 70.775 17 GLY CCC N 1
ATOM 4530 C CA . GLY C 1 17 ? 14.317 20.485 20.753 1.000 68.108 17 GLY CCC CA 1
ATOM 4531 C C . GLY C 1 17 ? 15.167 21.194 21.787 1.000 69.492 17 GLY CCC C 1
ATOM 4532 O O . GLY C 1 17 ? 14.881 22.385 22.081 1.000 63.372 17 GLY CCC O 1
ATOM 4533 N N . GLU C 1 18 ? 16.220 20.517 22.261 1.000 71.088 18 GLU CCC N 1
ATOM 4534 C CA . GLU C 1 18 ? 17.046 20.952 23.423 1.000 71.072 18 GLU CCC CA 1
ATOM 4535 C C . GLU C 1 18 ? 18.082 22.023 23.032 1.000 69.997 18 GLU CCC C 1
ATOM 4536 O O . GLU C 1 18 ? 18.331 22.890 23.883 1.000 77.142 18 GLU CCC O 1
ATOM 4542 N N . LYS C 1 19 ? 18.677 21.976 21.831 1.000 63.489 19 LYS CCC N 1
ATOM 4543 C CA . LYS C 1 19 ? 19.551 23.068 21.314 1.000 64.139 19 LYS CCC CA 1
ATOM 4544 C C . LYS C 1 19 ? 18.667 24.283 20.999 1.000 70.497 19 LYS CCC C 1
ATOM 4545 O O . LYS C 1 19 ? 19.208 25.400 21.015 1.000 71.884 19 LYS CCC O 1
ATOM 4551 N N . MET C 1 20 ? 17.364 24.058 20.745 1.000 81.741 20 MET CCC N 1
ATOM 4552 C CA . MET C 1 20 ? 16.310 25.087 20.475 1.000 82.682 20 MET CCC CA 1
ATOM 4553 C C . MET C 1 20 ? 16.042 25.908 21.740 1.000 81.198 20 MET CCC C 1
ATOM 4554 O O . MET C 1 20 ? 16.127 27.160 21.667 1.000 75.876 20 MET CCC O 1
ATOM 4559 N N . ALA C 1 21 ? 15.664 25.226 22.830 1.000 77.650 21 ALA CCC N 1
ATOM 4560 C CA . ALA C 1 21 ? 15.380 25.829 24.156 1.000 74.655 21 ALA CCC CA 1
ATOM 4561 C C . ALA C 1 21 ? 16.575 26.697 24.571 1.000 72.196 21 ALA CCC C 1
ATOM 4562 O O . ALA C 1 21 ? 16.345 27.793 25.105 1.000 70.533 21 ALA CCC O 1
ATOM 4564 N N . GLN C 1 22 ? 17.796 26.237 24.270 1.000 73.762 22 GLN CCC N 1
ATOM 4565 C CA . GLN C 1 22 ? 19.076 26.785 24.797 1.000 74.682 22 GLN CCC CA 1
ATOM 4566 C C . GLN C 1 22 ? 19.608 27.908 23.902 1.000 77.844 22 GLN CCC C 1
ATOM 4567 O O . GLN C 1 22 ? 20.564 28.566 24.331 1.000 85.948 22 GLN CCC O 1
ATOM 4573 N N . ALA C 1 23 ? 19.014 28.149 22.730 1.000 77.993 23 ALA CCC N 1
ATOM 4574 C CA . ALA C 1 23 ? 19.212 29.407 21.970 1.000 75.822 23 ALA CCC CA 1
ATOM 4575 C C . ALA C 1 23 ? 18.448 30.521 22.702 1.000 77.255 23 ALA CCC C 1
ATOM 4576 O O . ALA C 1 23 ? 18.752 31.722 22.456 1.000 64.518 23 ALA CCC O 1
ATOM 4578 N N . GLY C 1 24 ? 17.520 30.116 23.588 1.000 74.918 24 GLY CCC N 1
ATOM 4579 C CA . GLY C 1 24 ? 16.532 30.977 24.262 1.000 77.151 24 GLY CCC CA 1
ATOM 4580 C C . GLY C 1 24 ? 15.796 31.853 23.261 1.000 84.658 24 GLY CCC C 1
ATOM 4581 O O . GLY C 1 24 ? 15.187 31.299 22.308 1.000 80.610 24 GLY CCC O 1
ATOM 4582 N N . GLY C 1 25 ? 15.861 33.174 23.459 1.000 84.980 25 GLY CCC N 1
ATOM 4583 C CA . GLY C 1 25 ? 15.332 34.185 22.528 1.000 85.511 25 GLY CCC CA 1
ATOM 4584 C C . GLY C 1 25 ? 16.150 34.262 21.247 1.000 83.702 25 GLY CCC C 1
ATOM 4585 O O . GLY C 1 25 ? 15.532 34.211 20.169 1.000 97.612 25 GLY CCC O 1
ATOM 4586 N N . ASP C 1 26 ? 17.483 34.360 21.359 1.000 76.947 26 ASP CCC N 1
ATOM 4587 C CA . ASP C 1 26 ? 18.418 34.751 20.265 1.000 74.448 26 ASP CCC CA 1
ATOM 4588 C C . ASP C 1 26 ? 18.070 33.990 18.979 1.000 75.474 26 ASP CCC C 1
ATOM 4589 O O . ASP C 1 26 ? 18.377 32.782 18.875 1.000 82.878 26 ASP CCC O 1
ATOM 4594 N N . VAL C 1 27 ? 17.493 34.714 18.024 1.000 68.602 27 VAL CCC N 1
ATOM 4595 C CA . VAL C 1 27 ? 16.836 34.178 16.800 1.000 71.528 27 VAL CCC CA 1
ATOM 4596 C C . VAL C 1 27 ? 17.913 33.807 15.775 1.000 72.570 27 VAL CCC C 1
ATOM 4597 O O . VAL C 1 27 ? 17.625 32.987 14.885 1.000 76.375 27 VAL CCC O 1
ATOM 4601 N N . LYS C 1 28 ? 19.101 34.400 15.886 1.000 67.073 28 LYS CCC N 1
ATOM 4602 C CA . LYS C 1 28 ? 20.251 34.082 15.010 1.000 66.230 28 LYS CCC CA 1
ATOM 4603 C C . LYS C 1 28 ? 20.726 32.662 15.338 1.000 63.024 28 LYS CCC C 1
ATOM 4604 O O . LYS C 1 28 ? 21.143 31.953 14.396 1.000 59.121 28 LYS CCC O 1
ATOM 4610 N N . ALA C 1 29 ? 20.673 32.282 16.624 1.000 62.235 29 ALA CCC N 1
ATOM 4611 C CA . ALA C 1 29 ? 21.207 31.012 17.178 1.000 60.125 29 ALA CCC CA 1
ATOM 4612 C C . ALA C 1 29 ? 20.216 29.892 16.864 1.000 61.493 29 ALA CCC C 1
ATOM 4613 O O . ALA C 1 29 ? 20.659 28.779 16.517 1.000 58.355 29 ALA CCC O 1
ATOM 4615 N N . MET C 1 30 ? 18.924 30.214 16.976 1.000 62.219 30 MET CCC N 1
ATOM 4616 C CA . MET C 1 30 ? 17.781 29.357 16.561 1.000 61.066 30 MET CCC CA 1
ATOM 4617 C C . MET C 1 30 ? 17.900 28.986 15.079 1.000 52.824 30 MET CCC C 1
ATOM 4618 O O . MET C 1 30 ? 17.766 27.794 14.753 1.000 52.997 30 MET CCC O 1
ATOM 4623 N N . ARG C 1 31 ? 18.138 29.963 14.206 1.000 48.155 31 ARG CCC N 1
ATOM 4624 C CA . ARG C 1 31 ? 18.262 29.728 12.739 1.000 47.961 31 ARG CCC CA 1
ATOM 4625 C C . ARG C 1 31 ? 19.428 28.770 12.484 1.000 47.595 31 ARG CCC C 1
ATOM 4626 O O . ARG C 1 31 ? 19.291 27.911 11.587 1.000 43.447 31 ARG CCC O 1
ATOM 4634 N N . ALA C 1 32 ? 20.499 28.895 13.277 1.000 48.497 32 ALA CCC N 1
ATOM 4635 C CA . ALA C 1 32 ? 21.740 28.091 13.177 1.000 51.112 32 ALA CCC CA 1
ATOM 4636 C C . ALA C 1 32 ? 21.445 26.622 13.521 1.000 48.911 32 ALA CCC C 1
ATOM 4637 O O . ALA C 1 32 ? 21.922 25.738 12.791 1.000 52.874 32 ALA CCC O 1
ATOM 4639 N N . VAL C 1 33 ? 20.672 26.373 14.579 1.000 48.094 33 VAL CCC N 1
ATOM 4640 C CA . VAL C 1 33 ? 20.221 25.011 14.994 1.000 51.153 33 VAL CCC CA 1
ATOM 4641 C C . VAL C 1 33 ? 19.606 24.283 13.791 1.000 54.482 33 VAL CCC C 1
ATOM 4642 O O . VAL C 1 33 ? 19.944 23.102 13.575 1.000 54.411 33 VAL CCC O 1
ATOM 4646 N N . MET C 1 34 ? 18.723 24.957 13.049 1.000 56.105 34 MET CCC N 1
ATOM 4647 C CA . MET C 1 34 ? 17.937 24.359 11.938 1.000 56.909 34 MET CCC CA 1
ATOM 4648 C C . MET C 1 34 ? 18.840 24.170 10.708 1.000 55.614 34 MET CCC C 1
ATOM 4649 O O . MET C 1 34 ? 18.677 23.166 9.985 1.000 54.613 34 MET CCC O 1
ATOM 4654 N N . GLU C 1 35 ? 19.755 25.107 10.469 1.000 57.237 35 GLU CCC N 1
ATOM 4655 C CA . GLU C 1 35 ? 20.717 25.068 9.333 1.000 57.917 35 GLU CCC CA 1
ATOM 4656 C C . GLU C 1 35 ? 21.718 23.922 9.527 1.000 53.990 35 GLU CCC C 1
ATOM 4657 O O . GLU C 1 35 ? 22.045 23.266 8.517 1.000 44.432 35 GLU CCC O 1
ATOM 4663 N N . GLU C 1 36 ? 22.193 23.738 10.767 1.000 54.997 36 GLU CCC N 1
ATOM 4664 C CA . GLU C 1 36 ? 23.089 22.636 11.219 1.000 60.371 36 GLU CCC CA 1
ATOM 4665 C C . GLU C 1 36 ? 22.537 21.278 10.760 1.000 58.721 36 GLU CCC C 1
ATOM 4666 O O . GLU C 1 36 ? 23.338 20.503 10.204 1.000 59.279 36 GLU CCC O 1
ATOM 4672 N N . MET C 1 37 ? 21.237 21.017 10.990 1.000 57.000 37 MET CCC N 1
ATOM 4673 C CA . MET C 1 37 ? 20.556 19.704 10.766 1.000 57.286 37 MET CCC CA 1
ATOM 4674 C C . MET C 1 37 ? 20.275 19.469 9.281 1.000 51.122 37 MET CCC C 1
ATOM 4675 O O . MET C 1 37 ? 20.001 18.316 8.927 1.000 49.242 37 MET CCC O 1
ATOM 4680 N N . ALA C 1 38 ? 20.300 20.514 8.455 1.000 48.320 38 ALA CCC N 1
ATOM 4681 C CA . ALA C 1 38 ? 20.092 20.411 6.992 1.000 46.114 38 ALA CCC CA 1
ATOM 4682 C C . ALA C 1 38 ? 21.295 19.714 6.379 1.000 41.781 38 ALA CCC C 1
ATOM 4683 O O . ALA C 1 38 ? 22.415 20.209 6.631 1.000 41.245 38 ALA CCC O 1
ATOM 4685 N N . THR C 1 39 ? 21.061 18.619 5.649 1.000 35.949 39 THR CCC N 1
ATOM 4686 C CA . THR C 1 39 ? 21.966 18.098 4.594 1.000 36.783 39 THR CCC CA 1
ATOM 4687 C C . THR C 1 39 ? 21.198 18.109 3.281 1.000 35.754 39 THR CCC C 1
ATOM 4688 O O . THR C 1 39 ? 20.006 18.383 3.324 1.000 40.481 39 THR CCC O 1
ATOM 4692 N N . PHE C 1 40 ? 21.875 17.885 2.159 1.000 37.466 40 PHE CCC N 1
ATOM 4693 C CA . PHE C 1 40 ? 21.259 17.919 0.812 1.000 35.492 40 PHE CCC CA 1
ATOM 4694 C C . PHE C 1 40 ? 21.865 16.789 -0.005 1.000 36.257 40 PHE CCC C 1
ATOM 4695 O O . PHE C 1 40 ? 22.400 17.028 -1.088 1.000 41.331 40 PHE CCC O 1
ATOM 4703 N N . PRO C 1 41 ? 21.763 15.529 0.493 1.000 34.841 41 PRO CCC N 1
ATOM 4704 C CA . PRO C 1 41 ? 22.357 14.355 -0.157 1.000 31.664 41 PRO CCC CA 1
ATOM 4705 C C . PRO C 1 41 ? 21.949 14.146 -1.617 1.000 31.528 41 PRO CCC C 1
ATOM 4706 O O . PRO C 1 41 ? 22.726 13.551 -2.342 1.000 29.758 41 PRO CCC O 1
ATOM 4710 N N . SER C 1 42 ? 20.797 14.677 -2.030 1.000 31.919 42 SER CCC N 1
ATOM 4711 C CA . SER C 1 42 ? 20.305 14.563 -3.429 1.000 35.446 42 SER CCC CA 1
ATOM 4712 C C . SER C 1 42 ? 20.890 15.658 -4.335 1.000 33.610 42 SER CCC C 1
ATOM 4713 O O . SER C 1 42 ? 20.456 15.698 -5.492 1.000 33.891 42 SER CCC O 1
ATOM 4716 N N . ALA C 1 43 ? 21.843 16.482 -3.866 1.000 35.001 43 ALA CCC N 1
ATOM 4717 C CA . ALA C 1 43 ? 22.313 17.700 -4.583 1.000 36.076 43 ALA CCC CA 1
ATOM 4718 C C . ALA C 1 43 ? 22.820 17.325 -5.988 1.000 37.511 43 ALA CCC C 1
ATOM 4719 O O . ALA C 1 43 ? 22.474 18.024 -6.926 1.000 38.209 43 ALA CCC O 1
ATOM 4721 N N . GLY C 1 44 ? 23.504 16.192 -6.139 1.000 40.109 44 GLY CCC N 1
ATOM 4722 C CA . GLY C 1 44 ? 24.212 15.797 -7.375 1.000 43.592 44 GLY CCC CA 1
ATOM 4723 C C . GLY C 1 44 ? 23.308 15.636 -8.588 1.000 45.831 44 GLY CCC C 1
ATOM 4724 O O . GLY C 1 44 ? 23.761 15.981 -9.701 1.000 45.932 44 GLY CCC O 1
ATOM 4725 N N . GLU C 1 45 ? 22.092 15.113 -8.404 1.000 48.490 45 GLU CCC N 1
ATOM 4726 C CA . GLU C 1 45 ? 21.122 14.873 -9.512 1.000 52.105 45 GLU CCC CA 1
ATOM 4727 C C . GLU C 1 45 ? 20.020 15.948 -9.519 1.000 48.162 45 GLU CCC C 1
ATOM 4728 O O . GLU C 1 45 ? 19.063 15.781 -10.260 1.000 49.000 45 GLU CCC O 1
ATOM 4734 N N . THR C 1 46 ? 20.152 17.027 -8.747 1.000 43.390 46 THR CCC N 1
ATOM 4735 C CA . THR C 1 46 ? 19.109 18.073 -8.607 1.000 42.469 46 THR CCC CA 1
ATOM 4736 C C . THR C 1 46 ? 19.653 19.379 -9.200 1.000 41.360 46 THR CCC C 1
ATOM 4737 O O . THR C 1 46 ? 20.687 19.873 -8.714 1.000 39.695 46 THR CCC O 1
ATOM 4741 N N . LYS C 1 47 ? 18.982 19.913 -10.214 1.000 39.141 47 LYS CCC N 1
ATOM 4742 C CA . LYS C 1 47 ? 19.239 21.277 -10.728 1.000 47.413 47 LYS CCC CA 1
ATOM 4743 C C . LYS C 1 47 ? 18.625 22.305 -9.756 1.000 45.103 47 LYS CCC C 1
ATOM 4744 O O . LYS C 1 47 ? 17.438 22.168 -9.407 1.000 44.868 47 LYS CCC O 1
ATOM 4750 N N . CYS C 1 48 ? 19.403 23.290 -9.313 1.000 37.648 48 CYS CCC N 1
ATOM 4751 C CA . CYS C 1 48 ? 18.924 24.431 -8.498 1.000 38.371 48 CYS CCC CA 1
ATOM 4752 C C . CYS C 1 48 ? 19.256 25.718 -9.258 1.000 41.610 48 CYS CCC C 1
ATOM 4753 O O . CYS C 1 48 ? 20.429 25.897 -9.607 1.000 52.946 48 CYS CCC O 1
ATOM 4756 N N . THR C 1 49 ? 18.257 26.554 -9.549 1.000 42.958 49 THR CCC N 1
ATOM 4757 C CA . THR C 1 49 ? 18.401 27.826 -10.299 1.000 41.287 49 THR CCC CA 1
ATOM 4758 C C . THR C 1 49 ? 17.806 28.952 -9.468 1.000 40.364 49 THR CCC C 1
ATOM 4759 O O . THR C 1 49 ? 16.599 29.158 -9.476 1.000 36.653 49 THR CCC O 1
ATOM 4763 N N . PRO C 1 50 ? 18.620 29.674 -8.671 1.000 44.176 50 PRO CCC N 1
ATOM 4764 C CA . PRO C 1 50 ? 18.129 30.873 -7.985 1.000 44.668 50 PRO CCC CA 1
ATOM 4765 C C . PRO C 1 50 ? 17.391 31.820 -8.949 1.000 44.070 50 PRO CCC C 1
ATOM 4766 O O . PRO C 1 50 ? 17.642 31.823 -10.158 1.000 46.989 50 PRO CCC O 1
ATOM 4770 N N . VAL C 1 51 ? 16.421 32.555 -8.417 1.000 44.091 51 VAL CCC N 1
ATOM 4771 C CA . VAL C 1 51 ? 15.515 33.407 -9.237 1.000 44.928 51 VAL CCC CA 1
ATOM 4772 C C . VAL C 1 51 ? 14.804 34.415 -8.330 1.000 44.972 51 VAL CCC C 1
ATOM 4773 O O . VAL C 1 51 ? 14.636 34.143 -7.109 1.000 39.574 51 VAL CCC O 1
ATOM 4777 N N . ASN C 1 52 ? 14.474 35.569 -8.912 1.000 50.009 52 ASN CCC N 1
ATOM 4778 C CA . ASN C 1 52 ? 13.566 36.576 -8.315 1.000 57.016 52 ASN CCC CA 1
ATOM 4779 C C . ASN C 1 52 ? 12.157 36.148 -8.723 1.000 54.364 52 ASN CCC C 1
ATOM 4780 O O . ASN C 1 52 ? 11.908 36.087 -9.951 1.000 54.525 52 ASN CCC O 1
ATOM 4785 N N . ALA C 1 53 ? 11.338 35.752 -7.741 1.000 51.565 53 ALA CCC N 1
ATOM 4786 C CA . ALA C 1 53 ? 9.918 35.353 -7.904 1.000 50.534 53 ALA CCC CA 1
ATOM 4787 C C . ALA C 1 53 ? 9.061 36.553 -7.513 1.000 45.463 53 ALA CCC C 1
ATOM 4788 O O . ALA C 1 53 ? 8.705 36.666 -6.318 1.000 42.210 53 ALA CCC O 1
ATOM 4790 N N . GLY C 1 54 ? 8.813 37.434 -8.483 1.000 45.975 54 GLY CCC N 1
ATOM 4791 C CA . GLY C 1 54 ? 8.065 38.692 -8.304 1.000 48.563 54 GLY CCC CA 1
ATOM 4792 C C . GLY C 1 54 ? 8.532 39.435 -7.067 1.000 44.796 54 GLY CCC C 1
ATOM 4793 O O . GLY C 1 54 ? 7.701 39.676 -6.179 1.000 41.849 54 GLY CCC O 1
ATOM 4794 N N . GLY C 1 55 ? 9.829 39.725 -6.971 1.000 42.061 55 GLY CCC N 1
ATOM 4795 C CA . GLY C 1 55 ? 10.375 40.481 -5.826 1.000 43.297 55 GLY CCC CA 1
ATOM 4796 C C . GLY C 1 55 ? 10.712 39.621 -4.610 1.000 43.424 55 GLY CCC C 1
ATOM 4797 O O . GLY C 1 55 ? 11.109 40.208 -3.605 1.000 44.965 55 GLY CCC O 1
ATOM 4798 N N . VAL C 1 56 ? 10.576 38.289 -4.670 1.000 47.611 56 VAL CCC N 1
ATOM 4799 C CA . VAL C 1 56 ? 10.851 37.363 -3.522 1.000 42.757 56 VAL CCC CA 1
ATOM 4800 C C . VAL C 1 56 ? 11.988 36.441 -3.934 1.000 40.043 56 VAL CCC C 1
ATOM 4801 O O . VAL C 1 56 ? 11.865 35.755 -4.946 1.000 33.705 56 VAL CCC O 1
ATOM 4805 N N . PRO C 1 57 ? 13.110 36.424 -3.169 1.000 40.516 57 PRO CCC N 1
ATOM 4806 C CA . PRO C 1 57 ? 14.219 35.499 -3.421 1.000 39.854 57 PRO CCC CA 1
ATOM 4807 C C . PRO C 1 57 ? 13.714 34.050 -3.414 1.000 39.869 57 PRO CCC C 1
ATOM 4808 O O . PRO C 1 57 ? 13.148 33.607 -2.422 1.000 42.787 57 PRO CCC O 1
ATOM 4812 N N . ALA C 1 58 ? 13.874 33.354 -4.532 1.000 40.598 58 ALA CCC N 1
ATOM 4813 C CA . ALA C 1 58 ? 13.333 31.988 -4.705 1.000 46.084 58 ALA CCC CA 1
ATOM 4814 C C . ALA C 1 58 ? 14.423 31.101 -5.285 1.000 44.619 58 ALA CCC C 1
ATOM 4815 O O . ALA C 1 58 ? 15.565 31.598 -5.416 1.000 43.665 58 ALA CCC O 1
ATOM 4817 N N . GLU C 1 59 ? 14.065 29.841 -5.564 1.000 45.158 59 GLU CCC N 1
ATOM 4818 C CA . GLU C 1 59 ? 14.921 28.853 -6.263 1.000 42.851 59 GLU CCC CA 1
ATOM 4819 C C . GLU C 1 59 ? 14.055 27.770 -6.888 1.000 40.962 59 GLU CCC C 1
ATOM 4820 O O . GLU C 1 59 ? 13.351 27.086 -6.129 1.000 41.333 59 GLU CCC O 1
ATOM 4826 N N . TRP C 1 60 ? 14.134 27.646 -8.217 1.000 41.177 60 TRP CCC N 1
ATOM 4827 C CA . TRP C 1 60 ? 13.763 26.439 -8.998 1.000 42.440 60 TRP CCC CA 1
ATOM 4828 C C . TRP C 1 60 ? 14.604 25.254 -8.507 1.000 42.378 60 TRP CCC C 1
ATOM 4829 O O . TRP C 1 60 ? 15.832 25.337 -8.591 1.000 39.339 60 TRP CCC O 1
ATOM 4840 N N . ILE C 1 61 ? 13.956 24.210 -7.997 1.000 41.159 61 ILE CCC N 1
ATOM 4841 C CA . ILE C 1 61 ? 14.577 22.933 -7.549 1.000 39.886 61 ILE CCC CA 1
ATOM 4842 C C . ILE C 1 61 ? 13.902 21.846 -8.373 1.000 39.151 61 ILE CCC C 1
ATOM 4843 O O . ILE C 1 61 ? 12.701 21.626 -8.162 1.000 42.001 61 ILE CCC O 1
ATOM 4848 N N . ALA C 1 62 ? 14.624 21.270 -9.326 1.000 36.630 62 ALA CCC N 1
ATOM 4849 C CA . ALA C 1 62 ? 14.093 20.307 -10.310 1.000 38.865 62 ALA CCC CA 1
ATOM 4850 C C . ALA C 1 62 ? 14.843 18.991 -10.150 1.000 41.146 62 ALA CCC C 1
ATOM 4851 O O . ALA C 1 62 ? 16.066 18.994 -10.319 1.000 45.518 62 ALA CCC O 1
ATOM 4853 N N . ALA C 1 63 ? 14.125 17.922 -9.812 1.000 42.460 63 ALA CCC N 1
ATOM 4854 C CA . ALA C 1 63 ? 14.640 16.546 -9.870 1.000 44.487 63 ALA CCC CA 1
ATOM 4855 C C . ALA C 1 63 ? 14.704 16.149 -11.341 1.000 44.898 63 ALA CCC C 1
ATOM 4856 O O . ALA C 1 63 ? 14.074 16.779 -12.201 1.000 36.657 63 ALA CCC O 1
ATOM 4858 N N . PRO C 1 64 ? 15.481 15.096 -11.670 1.000 49.857 64 PRO CCC N 1
ATOM 4859 C CA . PRO C 1 64 ? 15.585 14.630 -13.051 1.000 57.946 64 PRO CCC CA 1
ATOM 4860 C C . PRO C 1 64 ? 14.171 14.274 -13.536 1.000 63.027 64 PRO CCC C 1
ATOM 4861 O O . PRO C 1 64 ? 13.413 13.728 -12.716 1.000 61.943 64 PRO CCC O 1
ATOM 4865 N N . GLY C 1 65 ? 13.843 14.580 -14.799 1.000 62.692 65 GLY CCC N 1
ATOM 4866 C CA . GLY C 1 65 ? 12.544 14.207 -15.405 1.000 70.681 65 GLY CCC CA 1
ATOM 4867 C C . GLY C 1 65 ? 11.367 14.853 -14.679 1.000 67.155 65 GLY CCC C 1
ATOM 4868 O O . GLY C 1 65 ? 10.348 14.161 -14.405 1.000 57.397 65 GLY CCC O 1
ATOM 4869 N N . ALA C 1 66 ? 11.529 16.135 -14.358 1.000 57.950 66 ALA CCC N 1
ATOM 4870 C CA . ALA C 1 66 ? 10.493 17.019 -13.798 1.000 57.422 66 ALA CCC CA 1
ATOM 4871 C C . ALA C 1 66 ? 10.131 18.069 -14.865 1.000 53.697 66 ALA CCC C 1
ATOM 4872 O O . ALA C 1 66 ? 11.036 18.659 -15.490 1.000 47.068 66 ALA CCC O 1
ATOM 4874 N N . ALA C 1 67 ? 8.838 18.291 -15.081 1.000 48.502 67 ALA CCC N 1
ATOM 4875 C CA . ALA C 1 67 ? 8.318 19.121 -16.183 1.000 48.726 67 ALA CCC CA 1
ATOM 4876 C C . ALA C 1 67 ? 8.308 20.585 -15.759 1.000 51.744 67 ALA CCC C 1
ATOM 4877 O O . ALA C 1 67 ? 8.022 20.878 -14.575 1.000 54.955 67 ALA CCC O 1
ATOM 4879 N N . ASP C 1 68 ? 8.643 21.447 -16.717 1.000 56.219 68 ASP CCC N 1
ATOM 4880 C CA . ASP C 1 68 ? 8.673 22.925 -16.590 1.000 60.299 68 ASP CCC CA 1
ATOM 4881 C C . ASP C 1 68 ? 7.275 23.449 -16.257 1.000 62.287 68 ASP CCC C 1
ATOM 4882 O O . ASP C 1 68 ? 7.175 24.390 -15.437 1.000 58.337 68 ASP CCC O 1
ATOM 4887 N N . ASP C 1 69 ? 6.255 22.861 -16.893 1.000 63.298 69 ASP CCC N 1
ATOM 4888 C CA . ASP C 1 69 ? 4.858 23.371 -16.932 1.000 61.237 69 ASP CCC CA 1
ATOM 4889 C C . ASP C 1 69 ? 4.041 22.815 -15.749 1.000 57.339 69 ASP CCC C 1
ATOM 4890 O O . ASP C 1 69 ? 2.852 23.178 -15.674 1.000 58.353 69 ASP CCC O 1
ATOM 4895 N N . ARG C 1 70 ? 4.644 21.964 -14.894 1.000 52.898 70 ARG CCC N 1
ATOM 4896 C CA . ARG C 1 70 ? 4.054 21.384 -13.651 1.000 48.924 70 ARG CCC CA 1
ATOM 4897 C C . ARG C 1 70 ? 4.912 21.814 -12.447 1.000 44.626 70 ARG CCC C 1
ATOM 4898 O O . ARG C 1 70 ? 6.082 21.367 -12.344 1.000 43.677 70 ARG CCC O 1
ATOM 4906 N N . VAL C 1 71 ? 4.350 22.653 -11.571 1.000 38.949 71 VAL CCC N 1
ATOM 4907 C CA . VAL C 1 71 ? 5.112 23.395 -10.522 1.000 40.764 71 VAL CCC CA 1
ATOM 4908 C C . VAL C 1 71 ? 4.476 23.175 -9.142 1.000 37.378 71 VAL CCC C 1
ATOM 4909 O O . VAL C 1 71 ? 3.286 23.444 -8.999 1.000 37.930 71 VAL CCC O 1
ATOM 4913 N N . ILE C 1 72 ? 5.292 22.806 -8.155 1.000 34.574 72 ILE CCC N 1
ATOM 4914 C CA . ILE C 1 72 ? 5.016 23.020 -6.704 1.000 32.521 72 ILE CCC CA 1
ATOM 4915 C C . ILE C 1 72 ? 5.560 24.403 -6.329 1.000 32.966 72 ILE CCC C 1
ATOM 4916 O O . ILE C 1 72 ? 6.717 24.702 -6.618 1.000 34.745 72 ILE CCC O 1
ATOM 4921 N N . LEU C 1 73 ? 4.723 25.248 -5.757 1.000 33.403 73 LEU CCC N 1
ATOM 4922 C CA . LEU C 1 73 ? 5.191 26.421 -4.991 1.000 34.270 73 LEU CCC CA 1
ATOM 4923 C C . LEU C 1 73 ? 5.419 25.966 -3.544 1.000 33.344 73 LEU CCC C 1
ATOM 4924 O O . LEU C 1 73 ? 4.432 25.692 -2.844 1.000 32.700 73 LEU CCC O 1
ATOM 4929 N N . TYR C 1 74 ? 6.667 25.873 -3.092 1.000 34.184 74 TYR CCC N 1
ATOM 4930 C CA . TYR C 1 74 ? 6.961 25.275 -1.764 1.000 33.502 74 TYR CCC CA 1
ATOM 4931 C C . TYR C 1 74 ? 7.299 26.340 -0.705 1.000 31.934 74 TYR CCC C 1
ATOM 4932 O O . TYR C 1 74 ? 8.279 27.149 -0.842 1.000 28.676 74 TYR CCC O 1
ATOM 4941 N N . LEU C 1 75 ? 6.544 26.244 0.393 1.000 28.652 75 LEU CCC N 1
ATOM 4942 C CA . LEU C 1 75 ? 6.557 27.177 1.545 1.000 28.556 75 LEU CCC CA 1
ATOM 4943 C C . LEU C 1 75 ? 7.072 26.428 2.775 1.000 28.038 75 LEU CCC C 1
ATOM 4944 O O . LEU C 1 75 ? 6.309 25.684 3.381 1.000 25.815 75 LEU CCC O 1
ATOM 4949 N N . HIS C 1 76 ? 8.324 26.671 3.151 1.000 30.240 76 HIS CCC N 1
ATOM 4950 C CA . HIS C 1 76 ? 9.070 25.917 4.190 1.000 31.195 76 HIS CCC CA 1
ATOM 4951 C C . HIS C 1 76 ? 8.598 26.259 5.611 1.000 32.599 76 HIS CCC C 1
ATOM 4952 O O . HIS C 1 76 ? 8.168 27.403 5.862 1.000 35.556 76 HIS CCC O 1
ATOM 4959 N N . GLY C 1 77 ? 8.747 25.295 6.523 1.000 35.440 77 GLY CCC N 1
ATOM 4960 C CA . GLY C 1 77 ? 8.495 25.438 7.968 1.000 34.124 77 GLY CCC CA 1
ATOM 4961 C C . GLY C 1 77 ? 9.585 26.238 8.645 1.000 33.856 77 GLY CCC C 1
ATOM 4962 O O . GLY C 1 77 ? 10.474 26.756 7.940 1.000 32.421 77 GLY CCC O 1
ATOM 4963 N N . GLY C 1 78 ? 9.501 26.340 9.972 1.000 35.250 78 GLY CCC N 1
ATOM 4964 C CA . GLY C 1 78 ? 10.387 27.184 10.792 1.000 37.994 78 GLY CCC CA 1
ATOM 4965 C C . GLY C 1 78 ? 9.642 28.248 11.580 1.000 40.521 78 GLY CCC C 1
ATOM 4966 O O . GLY C 1 78 ? 10.261 29.282 11.884 1.000 37.649 78 GLY CCC O 1
ATOM 4967 N N . GLY C 1 79 ? 8.371 28.012 11.921 1.000 42.125 79 GLY CCC N 1
ATOM 4968 C CA . GLY C 1 79 ? 7.633 28.810 12.921 1.000 43.079 79 GLY CCC CA 1
ATOM 4969 C C . GLY C 1 79 ? 7.477 30.269 12.515 1.000 41.607 79 GLY CCC C 1
ATOM 4970 O O . GLY C 1 79 ? 7.203 31.103 13.417 1.000 46.224 79 GLY CCC O 1
ATOM 4971 N N . TYR C 1 80 ? 7.666 30.573 11.224 1.000 37.229 80 TYR CCC N 1
ATOM 4972 C CA . TYR C 1 80 ? 7.586 31.931 10.617 1.000 40.166 80 TYR CCC CA 1
ATOM 4973 C C . TYR C 1 80 ? 8.812 32.783 11.022 1.000 45.191 80 TYR CCC C 1
ATOM 4974 O O . TYR C 1 80 ? 8.922 33.926 10.513 1.000 50.402 80 TYR CCC O 1
ATOM 4983 N N . VAL C 1 81 ? 9.712 32.264 11.876 1.000 47.135 81 VAL CCC N 1
ATOM 4984 C CA . VAL C 1 81 ? 10.920 32.987 12.395 1.000 48.038 81 VAL CCC CA 1
ATOM 4985 C C . VAL C 1 81 ? 12.203 32.383 11.806 1.000 42.045 81 VAL CCC C 1
ATOM 4986 O O . VAL C 1 81 ? 13.127 33.152 11.606 1.000 44.919 81 VAL CCC O 1
ATOM 4990 N N . MET C 1 82 ? 12.257 31.081 11.513 1.000 40.758 82 MET CCC N 1
ATOM 4991 C CA . MET C 1 82 ? 13.488 30.384 11.030 1.000 40.394 82 MET CCC CA 1
ATOM 4992 C C . MET C 1 82 ? 13.239 29.639 9.710 1.000 39.290 82 MET CCC C 1
ATOM 4993 O O . MET C 1 82 ? 12.183 29.820 9.083 1.000 38.467 82 MET CCC O 1
ATOM 4998 N N . GLY C 1 83 ? 14.167 28.737 9.383 1.000 37.409 83 GLY CCC N 1
ATOM 4999 C CA . GLY C 1 83 ? 14.099 27.840 8.222 1.000 34.668 83 GLY CCC CA 1
ATOM 5000 C C . GLY C 1 83 ? 14.399 28.606 6.960 1.000 32.647 83 GLY CCC C 1
ATOM 5001 O O . GLY C 1 83 ? 14.345 29.867 6.991 1.000 35.008 83 GLY CCC O 1
ATOM 5002 N N . SER C 1 84 ? 14.704 27.890 5.884 1.000 30.949 84 SER CCC N 1
ATOM 5003 C CA . SER C 1 84 ? 15.171 28.502 4.615 1.000 34.217 84 SER CCC CA 1
ATOM 5004 C C . SER C 1 84 ? 15.138 27.455 3.514 1.000 32.094 84 SER CCC C 1
ATOM 5005 O O . SER C 1 84 ? 14.931 26.277 3.845 1.000 33.895 84 SER CCC O 1
ATOM 5008 N N . ILE C 1 85 ? 15.418 27.864 2.279 1.000 31.486 85 ILE CCC N 1
ATOM 5009 C CA . ILE C 1 85 ? 15.585 26.914 1.146 1.000 35.522 85 ILE CCC CA 1
ATOM 5010 C C . ILE C 1 85 ? 16.659 25.870 1.504 1.000 38.288 85 ILE CCC C 1
ATOM 5011 O O . ILE C 1 85 ? 16.508 24.710 1.096 1.000 40.064 85 ILE CCC O 1
ATOM 5016 N N . THR C 1 86 ? 17.704 26.250 2.242 1.000 38.381 86 THR CCC N 1
ATOM 5017 C CA . THR C 1 86 ? 18.803 25.332 2.676 1.000 37.751 86 THR CCC CA 1
ATOM 5018 C C . THR C 1 86 ? 18.224 24.253 3.623 1.000 36.622 86 THR CCC C 1
ATOM 5019 O O . THR C 1 86 ? 18.473 23.076 3.380 1.000 37.975 86 THR CCC O 1
ATOM 5023 N N . THR C 1 87 ? 17.418 24.615 4.625 1.000 36.917 87 THR CCC N 1
ATOM 5024 C CA . THR C 1 87 ? 16.870 23.657 5.625 1.000 38.445 87 THR CCC CA 1
ATOM 5025 C C . THR C 1 87 ? 15.962 22.603 4.982 1.000 38.730 87 THR CCC C 1
ATOM 5026 O O . THR C 1 87 ? 15.971 21.471 5.496 1.000 39.139 87 THR CCC O 1
ATOM 5030 N N . HIS C 1 88 ? 15.198 22.964 3.937 1.000 37.575 88 HIS CCC N 1
ATOM 5031 C CA . HIS C 1 88 ? 14.111 22.128 3.341 1.000 37.202 88 HIS CCC CA 1
ATOM 5032 C C . HIS C 1 88 ? 14.511 21.578 1.965 1.000 35.601 88 HIS CCC C 1
ATOM 5033 O O . HIS C 1 88 ? 13.755 20.779 1.388 1.000 36.119 88 HIS CCC O 1
ATOM 5040 N N . ARG C 1 89 ? 15.673 21.957 1.454 1.000 35.309 89 ARG CCC 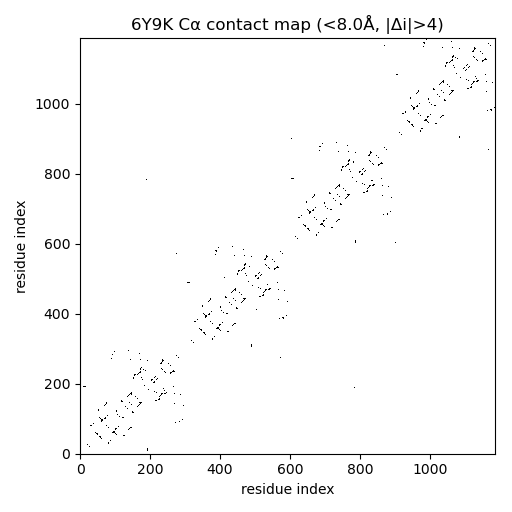N 1
ATOM 5041 C CA . ARG C 1 89 ? 16.015 21.718 0.029 1.000 35.699 89 ARG CCC CA 1
ATOM 5042 C C . ARG C 1 89 ? 15.768 20.254 -0.354 1.000 33.527 89 ARG CCC C 1
ATOM 5043 O O . ARG C 1 89 ? 15.267 19.996 -1.473 1.000 31.912 89 ARG CCC O 1
ATOM 5051 N N . GLU C 1 90 ? 16.204 19.348 0.522 1.000 32.291 90 GLU CCC N 1
ATOM 5052 C CA . GLU C 1 90 ? 16.253 17.885 0.300 1.000 32.047 90 GLU CCC CA 1
ATOM 5053 C C . GLU C 1 90 ? 14.805 17.419 0.147 1.000 31.890 90 GLU CCC C 1
ATOM 5054 O O . GLU C 1 90 ? 14.503 16.740 -0.853 1.000 32.736 90 GLU CCC O 1
ATOM 5060 N N . THR C 1 91 ? 13.930 17.845 1.063 1.000 30.285 91 THR CCC N 1
ATOM 5061 C CA . THR C 1 91 ? 12.501 17.449 1.059 1.000 30.826 91 THR CCC CA 1
ATOM 5062 C C . THR C 1 91 ? 11.892 17.925 -0.253 1.000 30.699 91 THR CCC C 1
ATOM 5063 O O . THR C 1 91 ? 11.271 17.089 -0.957 1.000 33.930 91 THR CCC O 1
ATOM 5067 N N . ILE C 1 92 ? 12.131 19.187 -0.595 1.000 30.291 92 ILE CCC N 1
ATOM 5068 C CA . ILE C 1 92 ? 11.629 19.817 -1.848 1.000 30.359 92 ILE CCC CA 1
ATOM 5069 C C . ILE C 1 92 ? 12.112 18.985 -3.035 1.000 31.924 92 ILE CCC C 1
ATOM 5070 O O . ILE C 1 92 ? 11.313 18.714 -3.945 1.000 34.373 92 ILE CCC O 1
ATOM 5075 N N . ALA C 1 93 ? 13.387 18.620 -3.044 1.000 32.928 93 ALA CCC N 1
ATOM 5076 C CA . ALA C 1 93 ? 13.991 17.911 -4.186 1.000 35.323 93 ALA CCC CA 1
ATOM 5077 C C . ALA C 1 93 ? 13.257 16.579 -4.344 1.000 34.804 93 ALA CCC C 1
ATOM 5078 O O . ALA C 1 93 ? 13.034 16.155 -5.503 1.000 34.849 93 ALA CCC O 1
ATOM 5080 N N . ARG C 1 94 ? 12.913 15.938 -3.220 1.000 34.524 94 ARG CCC N 1
ATOM 5081 C CA . ARG C 1 94 ? 12.295 14.581 -3.211 1.000 34.691 94 ARG CCC CA 1
ATOM 5082 C C . ARG C 1 94 ? 10.837 14.711 -3.648 1.000 35.296 94 ARG CCC C 1
ATOM 5083 O O . ARG C 1 94 ? 10.394 13.852 -4.450 1.000 36.988 94 ARG CCC O 1
ATOM 5091 N N . LEU C 1 95 ? 10.150 15.749 -3.150 1.000 33.685 95 LEU CCC N 1
ATOM 5092 C CA . LEU C 1 95 ? 8.800 16.155 -3.622 1.000 35.106 95 LEU CCC CA 1
ATOM 5093 C C . LEU C 1 95 ? 8.877 16.361 -5.133 1.000 36.733 95 LEU CCC C 1
ATOM 5094 O O . LEU C 1 95 ? 7.964 15.882 -5.815 1.000 42.943 95 LEU CCC O 1
ATOM 5099 N N . SER C 1 96 ? 9.923 16.999 -5.656 1.000 33.682 96 SER CCC N 1
ATOM 5100 C CA . SER C 1 96 ? 10.009 17.245 -7.119 1.000 35.158 96 SER CCC CA 1
ATOM 5101 C C . SER C 1 96 ? 10.059 15.910 -7.856 1.000 33.843 96 SER CCC C 1
ATOM 5102 O O . SER C 1 96 ? 9.305 15.742 -8.814 1.000 36.206 96 SER CCC O 1
ATOM 5105 N N . LYS C 1 97 ? 10.928 15.006 -7.401 1.000 36.652 97 LYS CCC N 1
ATOM 5106 C CA . LYS C 1 97 ? 11.211 13.679 -8.021 1.000 35.557 97 LYS CCC CA 1
ATOM 5107 C C . LYS C 1 97 ? 9.935 12.838 -8.009 1.000 34.619 97 LYS CCC C 1
ATOM 5108 O O . LYS C 1 97 ? 9.555 12.373 -9.090 1.000 31.334 97 LYS CCC O 1
ATOM 5114 N N . ALA C 1 98 ? 9.308 12.701 -6.833 1.000 32.013 98 ALA CCC N 1
ATOM 5115 C CA . ALA C 1 98 ? 8.068 11.922 -6.595 1.000 36.411 98 ALA CCC CA 1
ATOM 5116 C C . ALA C 1 98 ? 6.896 12.486 -7.409 1.000 36.347 98 ALA CCC C 1
ATOM 5117 O O . ALA C 1 98 ? 6.013 11.688 -7.781 1.000 35.978 98 ALA CCC O 1
ATOM 5119 N N . SER C 1 99 ? 6.871 13.803 -7.650 1.000 37.213 99 SER CCC N 1
ATOM 5120 C CA . SER C 1 99 ? 5.721 14.527 -8.256 1.000 40.729 99 SER CCC CA 1
ATOM 5121 C C . SER C 1 99 ? 5.917 14.691 -9.776 1.000 44.938 99 SER CCC C 1
ATOM 5122 O O . SER C 1 99 ? 4.910 15.006 -10.479 1.000 41.170 99 SER CCC O 1
ATOM 5125 N N . GLY C 1 100 ? 7.151 14.513 -10.276 1.000 43.573 100 GLY CCC N 1
ATOM 5126 C CA . GLY C 1 100 ? 7.516 14.890 -11.653 1.000 41.508 100 GLY CCC CA 1
ATOM 5127 C C . GLY C 1 100 ? 7.308 16.381 -11.886 1.000 41.190 100 GLY CCC C 1
ATOM 5128 O O . GLY C 1 100 ? 7.094 16.781 -13.033 1.000 43.218 100 GLY CCC O 1
ATOM 5129 N N . ALA C 1 101 ? 7.363 17.208 -10.846 1.000 39.717 101 ALA CCC N 1
ATOM 5130 C CA . ALA C 1 101 ? 7.109 18.662 -10.972 1.000 41.896 101 ALA CCC CA 1
ATOM 5131 C C . ALA C 1 101 ? 8.353 19.411 -10.513 1.000 39.924 101 ALA CCC C 1
ATOM 5132 O O . ALA C 1 101 ? 9.010 18.955 -9.562 1.000 42.296 101 ALA CCC O 1
ATOM 5134 N N . ARG C 1 102 ? 8.655 20.521 -11.164 1.000 37.504 102 ARG CCC N 1
ATOM 5135 C CA . ARG C 1 102 ? 9.757 21.404 -10.736 1.000 39.243 102 ARG CCC CA 1
ATOM 5136 C C . ARG C 1 102 ? 9.190 22.268 -9.601 1.000 38.002 102 ARG CCC C 1
ATOM 5137 O O . ARG C 1 102 ? 8.064 22.758 -9.712 1.000 41.055 102 ARG CCC O 1
ATOM 5145 N N . ALA C 1 103 ? 9.898 22.355 -8.488 1.000 36.927 103 ALA CCC N 1
ATOM 5146 C CA . ALA C 1 103 ? 9.448 23.141 -7.331 1.000 36.769 103 ALA CCC CA 1
ATOM 5147 C C . ALA C 1 103 ? 9.987 24.557 -7.490 1.000 36.453 103 ALA CCC C 1
ATOM 5148 O O . ALA C 1 103 ? 11.138 24.706 -7.891 1.000 36.487 103 ALA CCC O 1
ATOM 5150 N N . LEU C 1 104 ? 9.176 25.548 -7.153 1.000 34.352 104 LEU CCC N 1
ATOM 5151 C CA . LEU C 1 104 ? 9.678 26.891 -6.812 1.000 34.361 104 LEU CCC CA 1
ATOM 5152 C C . LEU C 1 104 ? 9.615 27.034 -5.289 1.000 30.715 104 LEU CCC C 1
ATOM 5153 O O . LEU C 1 104 ? 8.521 27.082 -4.739 1.000 30.284 104 LEU CCC O 1
ATOM 5158 N N . ALA C 1 105 ? 10.785 27.075 -4.659 1.000 31.089 105 ALA CCC N 1
ATOM 5159 C CA . ALA C 1 105 ? 11.025 27.215 -3.206 1.000 32.218 105 ALA CCC CA 1
ATOM 5160 C C . ALA C 1 105 ? 11.266 28.692 -2.860 1.000 36.400 105 ALA CCC C 1
ATOM 5161 O O . ALA C 1 105 ? 12.118 29.322 -3.533 1.000 41.081 105 ALA CCC O 1
ATOM 5163 N N . LEU C 1 106 ? 10.562 29.222 -1.848 1.000 39.388 106 LEU CCC N 1
ATOM 5164 C CA . LEU C 1 106 ? 10.570 30.669 -1.483 1.000 38.839 106 LEU CCC CA 1
ATOM 5165 C C . LEU C 1 106 ? 11.354 30.875 -0.194 1.000 40.285 106 LEU CCC C 1
ATOM 5166 O O . LEU C 1 106 ? 10.992 30.208 0.817 1.000 39.280 106 LEU CCC O 1
ATOM 5171 N N . ASP C 1 107 ? 12.352 31.767 -0.241 1.000 41.297 107 ASP CCC N 1
ATOM 5172 C CA . ASP C 1 107 ? 12.889 32.466 0.956 1.000 45.581 107 ASP CCC CA 1
ATOM 5173 C C . ASP C 1 107 ? 11.941 33.637 1.192 1.000 41.305 107 ASP CCC C 1
ATOM 5174 O O . ASP C 1 107 ? 12.226 34.750 0.729 1.000 39.471 107 ASP CCC O 1
ATOM 5179 N N . TYR C 1 108 ? 10.806 33.336 1.806 1.000 37.222 108 TYR CCC N 1
ATOM 5180 C CA . TYR C 1 108 ? 9.793 34.337 2.200 1.000 37.954 108 TYR CCC CA 1
ATOM 5181 C C . TYR C 1 108 ? 10.365 35.049 3.421 1.000 35.716 108 TYR CCC C 1
ATOM 5182 O O . TYR C 1 108 ? 11.177 34.450 4.126 1.000 31.844 108 TYR CCC O 1
ATOM 5191 N N . ARG C 1 109 ? 9.983 36.305 3.622 1.000 37.958 109 ARG CCC N 1
ATOM 5192 C CA . ARG C 1 109 ? 10.512 37.147 4.731 1.000 42.599 109 ARG CCC CA 1
ATOM 5193 C C . ARG C 1 109 ? 10.071 36.530 6.075 1.000 40.980 109 ARG CCC C 1
ATOM 5194 O O . ARG C 1 109 ? 8.954 35.991 6.167 1.000 40.775 109 ARG CCC O 1
ATOM 5202 N N . LEU C 1 110 ? 10.923 36.587 7.091 1.000 40.449 110 LEU CCC N 1
ATOM 5203 C CA . LEU C 1 110 ? 10.638 35.975 8.410 1.000 41.764 110 LEU CCC CA 1
ATOM 5204 C C . LEU C 1 110 ? 10.571 37.087 9.462 1.000 42.042 110 LEU CCC C 1
ATOM 5205 O O . LEU C 1 110 ? 11.175 38.125 9.220 1.000 40.431 110 LEU CCC O 1
ATOM 5210 N N . ALA C 1 111 ? 9.884 36.849 10.582 1.000 45.235 111 ALA CCC N 1
ATOM 5211 C CA . ALA C 1 111 ? 9.832 37.731 11.773 1.000 53.104 111 ALA CCC CA 1
ATOM 5212 C C . ALA C 1 111 ? 11.058 37.467 12.641 1.000 56.090 111 ALA CCC C 1
ATOM 5213 O O . ALA C 1 111 ? 11.641 36.390 12.511 1.000 56.345 111 ALA CCC O 1
ATOM 5215 N N . PRO C 1 112 ? 11.454 38.382 13.573 1.000 53.327 112 PRO CCC N 1
ATOM 5216 C CA . PRO C 1 112 ? 10.806 39.689 13.759 1.000 51.947 112 PRO CCC CA 1
ATOM 5217 C C . PRO C 1 112 ? 11.219 40.778 12.758 1.000 49.633 112 PRO CCC C 1
ATOM 5218 O O . PRO C 1 112 ? 10.677 41.869 12.783 1.000 46.448 112 PRO CCC O 1
ATOM 5222 N N . GLU C 1 113 ? 12.181 40.488 11.896 1.000 49.458 113 GLU CCC N 1
ATOM 5223 C CA . GLU C 1 113 ? 12.580 41.467 10.860 1.000 50.455 113 GLU CCC CA 1
ATOM 5224 C C . GLU C 1 113 ? 11.303 41.875 10.113 1.000 50.773 113 GLU CCC C 1
ATOM 5225 O O . GLU C 1 113 ? 10.972 43.053 10.165 1.000 56.853 113 GLU CCC O 1
ATOM 5231 N N . TYR C 1 114 ? 10.594 40.917 9.503 1.000 52.883 114 TYR CCC N 1
ATOM 5232 C CA . TYR C 1 114 ? 9.412 41.124 8.619 1.000 53.949 114 TYR CCC CA 1
ATOM 5233 C C . TYR C 1 114 ? 8.214 40.345 9.168 1.000 56.830 114 TYR CCC C 1
ATOM 5234 O O . TYR C 1 114 ? 7.961 39.213 8.750 1.000 49.513 114 TYR CCC O 1
ATOM 5243 N N . PRO C 1 115 ? 7.454 40.924 10.139 1.000 59.261 115 PRO CCC N 1
ATOM 5244 C CA . PRO C 1 115 ? 6.341 40.224 10.782 1.000 56.340 115 PRO CCC CA 1
ATOM 5245 C C . PRO C 1 115 ? 5.104 40.128 9.874 1.000 52.490 115 PRO CCC C 1
ATOM 5246 O O . PRO C 1 115 ? 5.122 40.718 8.802 1.000 52.614 115 PRO CCC O 1
ATOM 5250 N N . PHE C 1 116 ? 4.093 39.359 10.314 1.000 48.229 116 PHE CCC N 1
ATOM 5251 C CA . PHE C 1 116 ? 2.807 39.114 9.607 1.000 44.235 116 PHE CCC CA 1
ATOM 5252 C C . PHE C 1 116 ? 2.310 40.451 9.074 1.000 43.218 116 PHE CCC C 1
ATOM 5253 O O . PHE C 1 116 ? 2.345 41.420 9.826 1.000 41.906 116 PHE CCC O 1
ATOM 5261 N N . PRO C 1 117 ? 1.841 40.588 7.806 1.000 44.786 117 PRO CCC N 1
ATOM 5262 C CA . PRO C 1 117 ? 1.682 39.497 6.839 1.000 42.251 117 PRO CCC CA 1
ATOM 5263 C C . PRO C 1 117 ? 2.724 39.362 5.725 1.000 42.910 117 PRO CCC C 1
ATOM 5264 O O . PRO C 1 117 ? 2.365 38.863 4.637 1.000 40.030 117 PRO CCC O 1
ATOM 5268 N N . ALA C 1 118 ? 3.946 39.845 5.981 1.000 43.103 118 ALA CCC N 1
ATOM 5269 C CA . ALA C 1 118 ? 5.066 39.853 5.009 1.000 39.686 118 ALA CCC CA 1
ATOM 5270 C C . ALA C 1 118 ? 5.116 38.489 4.290 1.000 39.686 118 ALA CCC C 1
ATOM 5271 O O . ALA C 1 118 ? 5.172 38.467 3.016 1.000 39.172 118 ALA CCC O 1
ATOM 5273 N N . ALA C 1 119 ? 5.004 37.400 5.067 1.000 37.922 119 ALA CCC N 1
ATOM 5274 C CA . ALA C 1 119 ? 4.997 35.992 4.599 1.000 37.550 119 ALA CCC CA 1
ATOM 5275 C C . ALA C 1 119 ? 3.935 35.787 3.515 1.000 37.038 119 ALA CCC C 1
ATOM 5276 O O . ALA C 1 119 ? 4.262 35.264 2.418 1.000 36.379 119 ALA CCC O 1
ATOM 5278 N N . VAL C 1 120 ? 2.693 36.159 3.825 1.000 39.849 120 VAL CCC N 1
ATOM 5279 C CA . VAL C 1 120 ? 1.509 35.976 2.934 1.000 39.239 120 VAL CCC CA 1
ATOM 5280 C C . VAL C 1 120 ? 1.713 36.838 1.691 1.000 40.561 120 VAL CCC C 1
ATOM 5281 O O . VAL C 1 120 ? 1.377 36.381 0.546 1.000 34.789 120 VAL CCC O 1
ATOM 5285 N N . ASP C 1 121 ? 2.224 38.053 1.927 1.000 40.945 121 ASP CCC N 1
ATOM 5286 C CA . ASP C 1 121 ? 2.459 39.054 0.858 1.000 40.855 121 ASP CCC CA 1
ATOM 5287 C C . ASP C 1 121 ? 3.469 38.452 -0.130 1.000 36.822 121 ASP CCC C 1
ATOM 5288 O O . ASP C 1 121 ? 3.242 38.587 -1.339 1.000 33.410 121 ASP CCC O 1
ATOM 5293 N N . ASP C 1 122 ? 4.512 37.773 0.359 1.000 36.333 122 ASP CCC N 1
ATOM 5294 C CA . ASP C 1 122 ? 5.531 37.097 -0.497 1.000 39.744 122 ASP CCC CA 1
ATOM 5295 C C . ASP C 1 122 ? 4.937 35.842 -1.181 1.000 35.505 122 ASP CCC C 1
ATOM 5296 O O . ASP C 1 122 ? 5.117 35.659 -2.435 1.000 30.939 122 ASP CCC O 1
ATOM 5301 N N . ALA C 1 123 ? 4.241 34.985 -0.438 1.000 31.522 123 ALA CCC N 1
ATOM 5302 C CA . ALA C 1 123 ? 3.583 33.798 -1.040 1.000 32.980 123 ALA CCC CA 1
ATOM 5303 C C . ALA C 1 123 ? 2.741 34.220 -2.253 1.000 32.041 123 ALA CCC C 1
ATOM 5304 O O . ALA C 1 123 ? 2.949 33.642 -3.359 1.000 27.053 123 ALA CCC O 1
ATOM 5306 N N . THR C 1 124 ? 1.806 35.166 -2.067 1.000 36.384 124 THR CCC N 1
ATOM 5307 C CA . THR C 1 124 ? 0.778 35.494 -3.097 1.000 37.990 124 THR CCC CA 1
ATOM 5308 C C . THR C 1 124 ? 1.466 36.197 -4.262 1.000 35.581 124 THR CCC C 1
ATOM 5309 O O . THR C 1 124 ? 1.099 35.876 -5.412 1.000 34.312 124 THR CCC O 1
ATOM 5313 N N . ALA C 1 125 ? 2.461 37.050 -3.954 1.000 32.398 125 ALA CCC N 1
ATOM 5314 C CA . ALA C 1 125 ? 3.349 37.736 -4.924 1.000 32.954 125 ALA CCC CA 1
ATOM 5315 C C . ALA C 1 125 ? 4.035 36.699 -5.818 1.000 34.202 125 ALA CCC C 1
ATOM 5316 O O . ALA C 1 125 ? 3.962 36.811 -7.062 1.000 37.551 125 ALA CCC O 1
ATOM 5318 N N . ALA C 1 126 ? 4.647 35.696 -5.190 1.000 34.589 126 ALA CCC N 1
ATOM 5319 C CA . ALA C 1 126 ? 5.280 34.543 -5.861 1.000 36.047 126 ALA CCC CA 1
ATOM 5320 C C . ALA C 1 126 ? 4.269 33.783 -6.727 1.000 34.029 126 ALA CCC C 1
ATOM 5321 O O . ALA C 1 126 ? 4.645 33.338 -7.826 1.000 32.601 126 ALA CCC O 1
ATOM 5323 N N . TYR C 1 127 ? 3.045 33.582 -6.243 1.000 34.100 127 TYR CCC N 1
ATOM 5324 C CA . TYR C 1 127 ? 2.037 32.791 -6.993 1.000 35.148 127 TYR CCC CA 1
ATOM 5325 C C . TYR C 1 127 ? 1.695 33.559 -8.272 1.000 35.180 127 TYR CCC C 1
ATOM 5326 O O . TYR C 1 127 ? 1.689 32.949 -9.360 1.000 34.209 127 TYR CCC O 1
ATOM 5335 N N . ARG C 1 128 ? 1.428 34.863 -8.156 1.000 37.797 128 ARG CCC N 1
ATOM 5336 C CA . ARG C 1 128 ? 1.021 35.708 -9.312 1.000 38.828 128 ARG CCC CA 1
ATOM 5337 C C . ARG C 1 128 ? 2.184 35.747 -10.305 1.000 37.354 128 ARG CCC C 1
ATOM 5338 O O . ARG C 1 128 ? 1.932 35.636 -11.509 1.000 36.595 128 ARG CCC O 1
ATOM 5346 N N . TRP C 1 129 ? 3.414 35.853 -9.805 1.000 38.575 129 TRP CCC N 1
ATOM 5347 C CA . TRP C 1 129 ? 4.637 35.691 -10.627 1.000 39.848 129 TRP CCC CA 1
ATOM 5348 C C . TRP C 1 129 ? 4.544 34.397 -11.447 1.000 36.924 129 TRP CCC C 1
ATOM 5349 O O . TRP C 1 129 ? 4.747 34.436 -12.672 1.000 36.191 129 TRP CCC O 1
ATOM 5360 N N . LEU C 1 130 ? 4.276 33.270 -10.804 1.000 33.665 130 LEU CCC N 1
ATOM 5361 C CA . LEU C 1 130 ? 4.174 31.988 -11.532 1.000 32.946 130 LEU CCC CA 1
ATOM 5362 C C . LEU C 1 130 ? 3.212 32.193 -12.686 1.000 33.610 130 LEU CCC C 1
ATOM 5363 O O . LEU C 1 130 ? 3.562 31.762 -13.805 1.000 33.255 130 LEU CCC O 1
ATOM 5368 N N . LEU C 1 131 ? 2.050 32.796 -12.410 1.000 36.022 131 LEU CCC N 1
ATOM 5369 C CA . LEU C 1 131 ? 0.927 32.888 -13.391 1.000 43.365 131 LEU CCC CA 1
ATOM 5370 C C . LEU C 1 131 ? 1.374 33.770 -14.551 1.000 46.793 131 LEU CCC C 1
ATOM 5371 O O . LEU C 1 131 ? 0.997 33.445 -15.690 1.000 53.562 131 LEU CCC O 1
ATOM 5376 N N . SER C 1 132 ? 2.149 34.822 -14.249 1.000 45.521 132 SER CCC N 1
ATOM 5377 C CA . SER C 1 132 ? 2.718 35.785 -15.228 1.000 45.565 132 SER CCC CA 1
ATOM 5378 C C . SER C 1 132 ? 3.809 35.121 -16.082 1.000 47.229 132 SER CCC C 1
ATOM 5379 O O . SER C 1 132 ? 4.110 35.684 -17.147 1.000 47.139 132 SER CCC O 1
ATOM 5382 N N . GLN C 1 133 ? 4.347 33.966 -15.654 1.000 51.876 133 GLN CCC N 1
ATOM 5383 C CA . GLN C 1 133 ? 5.354 33.152 -16.405 1.000 51.192 133 GLN CCC CA 1
ATOM 5384 C C . GLN C 1 133 ? 4.679 32.094 -17.301 1.000 50.840 133 GLN CCC C 1
ATOM 5385 O O . GLN C 1 133 ? 5.443 31.287 -17.866 1.000 47.174 133 GLN CCC O 1
ATOM 5391 N N . ASP C 1 134 ? 3.339 32.095 -17.458 1.000 53.904 134 ASP CCC N 1
ATOM 5392 C CA . ASP C 1 134 ? 2.556 31.170 -18.340 1.000 57.490 134 ASP CCC CA 1
ATOM 5393 C C . ASP C 1 134 ? 2.494 29.754 -17.755 1.000 53.406 134 ASP CCC C 1
ATOM 5394 O O . ASP C 1 134 ? 2.406 28.780 -18.536 1.000 50.067 134 ASP CCC O 1
ATOM 5399 N N . ILE C 1 135 ? 2.579 29.613 -16.440 1.000 52.176 135 ILE CCC N 1
ATOM 5400 C CA . ILE C 1 135 ? 2.272 28.316 -15.779 1.000 49.020 135 ILE CCC CA 1
ATOM 5401 C C . ILE C 1 135 ? 0.793 28.393 -15.425 1.000 43.526 135 ILE CCC C 1
ATOM 5402 O O . ILE C 1 135 ? 0.406 29.291 -14.671 1.000 46.883 135 ILE CCC O 1
ATOM 5407 N N . LYS C 1 136 ? 0.006 27.535 -16.048 1.000 44.100 136 LYS CCC N 1
ATOM 5408 C CA . LYS C 1 136 ? -1.458 27.478 -15.868 1.000 50.647 136 LYS CCC CA 1
ATOM 5409 C C . LYS C 1 136 ? -1.743 27.200 -14.389 1.000 47.970 136 LYS CCC C 1
ATOM 5410 O O . LYS C 1 136 ? -1.042 26.414 -13.761 1.000 52.019 136 LYS CCC O 1
ATOM 5416 N N . PRO C 1 137 ? -2.753 27.845 -13.769 1.000 44.582 137 PRO CCC N 1
ATOM 5417 C CA . PRO C 1 137 ? -3.110 27.557 -12.373 1.000 45.096 137 PRO CCC CA 1
ATOM 5418 C C . PRO C 1 137 ? -3.437 26.078 -12.089 1.000 44.439 137 PRO CCC C 1
ATOM 5419 O O . PRO C 1 137 ? -3.227 25.621 -10.962 1.000 37.839 137 PRO CCC O 1
ATOM 5423 N N . SER C 1 138 ? -3.946 25.367 -13.108 1.000 47.234 138 SER CCC N 1
ATOM 5424 C CA . SER C 1 138 ? -4.409 23.952 -13.040 1.000 43.626 138 SER CCC CA 1
ATOM 5425 C C . SER C 1 138 ? -3.212 22.996 -12.966 1.000 44.814 138 SER CCC C 1
ATOM 5426 O O . SER C 1 138 ? -3.452 21.784 -12.749 1.000 38.427 138 SER CCC O 1
ATOM 5429 N N . ARG C 1 139 ? -1.984 23.510 -13.169 1.000 46.442 139 ARG CCC N 1
ATOM 5430 C CA . ARG C 1 139 ? -0.722 22.715 -13.151 1.000 43.684 139 ARG CCC CA 1
ATOM 5431 C C . ARG C 1 139 ? 0.117 23.132 -11.940 1.000 37.995 139 ARG CCC C 1
ATOM 5432 O O . ARG C 1 139 ? 1.242 22.649 -11.808 1.000 41.451 139 ARG CCC O 1
ATOM 5440 N N . ILE C 1 140 ? -0.428 23.943 -11.043 1.000 34.828 140 ILE CCC N 1
ATOM 5441 C CA . ILE C 1 140 ? 0.297 24.406 -9.827 1.000 34.269 140 ILE CCC CA 1
ATOM 5442 C C . ILE C 1 140 ? -0.349 23.748 -8.618 1.000 32.045 140 ILE CCC C 1
ATOM 5443 O O . ILE C 1 140 ? -1.578 23.648 -8.589 1.000 34.805 140 ILE CCC O 1
ATOM 5448 N N . VAL C 1 141 ? 0.473 23.378 -7.647 1.000 31.316 141 VAL CCC N 1
ATOM 5449 C CA . VAL C 1 141 ? 0.044 22.998 -6.279 1.000 30.637 141 VAL CCC CA 1
ATOM 5450 C C . VAL C 1 141 ? 0.874 23.862 -5.340 1.000 31.644 141 VAL CCC C 1
ATOM 5451 O O . VAL C 1 141 ? 2.077 24.097 -5.628 1.000 31.192 141 VAL CCC O 1
ATOM 5455 N N . VAL C 1 142 ? 0.231 24.351 -4.290 1.000 28.179 142 VAL CCC N 1
ATOM 5456 C CA . VAL C 1 142 ? 0.862 25.190 -3.248 1.000 29.724 142 VAL CCC CA 1
ATOM 5457 C C . VAL C 1 142 ? 1.037 24.306 -2.013 1.000 30.332 142 VAL CCC C 1
ATOM 5458 O O . VAL C 1 142 ? 0.022 23.881 -1.448 1.000 30.519 142 VAL CCC O 1
ATOM 5462 N N . ALA C 1 143 ? 2.289 23.990 -1.661 1.000 29.454 143 ALA CCC N 1
ATOM 5463 C CA . ALA C 1 143 ? 2.655 22.936 -0.687 1.000 27.061 143 ALA CCC CA 1
ATOM 5464 C C . ALA C 1 143 ? 3.559 23.530 0.376 1.000 27.185 143 ALA CCC C 1
ATOM 5465 O O . ALA C 1 143 ? 4.329 24.410 0.042 1.000 32.470 143 ALA CCC O 1
ATOM 5467 N N . GLY C 1 144 ? 3.443 23.080 1.612 1.000 27.139 144 GLY CCC N 1
ATOM 5468 C CA . GLY C 1 144 ? 4.163 23.699 2.737 1.000 26.124 144 GLY CCC CA 1
ATOM 5469 C C . GLY C 1 144 ? 4.109 22.830 3.975 1.000 26.299 144 GLY CCC C 1
ATOM 5470 O O . GLY C 1 144 ? 3.232 21.949 4.070 1.000 29.870 144 GLY CCC O 1
ATOM 5471 N N . ASP C 1 145 ? 5.003 23.060 4.916 1.000 26.170 145 ASP CCC N 1
ATOM 5472 C CA . ASP C 1 145 ? 5.092 22.225 6.140 1.000 31.407 145 ASP CCC CA 1
ATOM 5473 C C . ASP C 1 145 ? 5.044 23.144 7.370 1.000 30.576 145 ASP CCC C 1
ATOM 5474 O O . ASP C 1 145 ? 5.746 24.169 7.397 1.000 33.412 145 ASP CCC O 1
ATOM 5479 N N . SER C 1 146 ? 4.273 22.758 8.373 1.000 31.914 146 SER CCC N 1
ATOM 5480 C CA A SER C 1 146 ? 4.190 23.455 9.684 0.500 34.905 146 SER CCC CA 1
ATOM 5481 C CA B SER C 1 146 ? 4.182 23.455 9.681 0.500 35.666 146 SER CCC CA 1
ATOM 5482 C C . SER C 1 146 ? 3.705 24.905 9.468 1.000 37.607 146 SER CCC C 1
ATOM 5483 O O . SER C 1 146 ? 2.505 25.085 9.095 1.000 34.347 146 SER CCC O 1
ATOM 5488 N N . ALA C 1 147 ? 4.564 25.916 9.685 1.000 40.172 147 ALA CCC N 1
ATOM 5489 C CA . ALA C 1 147 ? 4.208 27.339 9.468 1.000 38.403 147 ALA CCC CA 1
ATOM 5490 C C . ALA C 1 147 ? 3.902 27.542 7.984 1.000 37.172 147 ALA CCC C 1
ATOM 5491 O O . ALA C 1 147 ? 2.916 28.196 7.662 1.000 35.705 147 ALA CCC O 1
ATOM 5493 N N . GLY C 1 148 ? 4.737 26.980 7.114 1.000 36.848 148 GLY CCC N 1
ATOM 5494 C CA . GLY C 1 148 ? 4.472 26.922 5.664 1.000 36.773 148 GLY CCC CA 1
ATOM 5495 C C . GLY C 1 148 ? 3.167 26.208 5.356 1.000 35.390 148 GLY CCC C 1
ATOM 5496 O O . GLY C 1 148 ? 2.552 26.544 4.356 1.000 38.284 148 GLY CCC O 1
ATOM 5497 N N . GLY C 1 149 ? 2.759 25.234 6.170 1.000 35.261 149 GLY CCC N 1
ATOM 5498 C CA . GLY C 1 149 ? 1.471 24.532 5.999 1.000 33.778 149 GLY CCC CA 1
ATOM 5499 C C . GLY C 1 149 ? 0.307 25.488 6.188 1.000 33.592 149 GLY CCC C 1
ATOM 5500 O O . GLY C 1 149 ? -0.609 25.496 5.342 1.000 31.886 149 GLY CCC O 1
ATOM 5501 N N . GLY C 1 150 ? 0.348 26.248 7.286 1.000 34.734 150 GLY CCC N 1
ATOM 5502 C CA . GLY C 1 150 ? -0.514 27.415 7.550 1.000 36.369 150 GLY CCC CA 1
ATOM 5503 C C . GLY C 1 150 ? -0.460 28.408 6.401 1.000 34.437 150 GLY CCC C 1
ATOM 5504 O O . GLY C 1 150 ? -1.558 28.762 5.872 1.000 29.685 150 GLY CCC O 1
ATOM 5505 N N . LEU C 1 151 ? 0.759 28.810 6.006 1.000 33.269 151 LEU CCC N 1
ATOM 5506 C CA . LEU C 1 151 ? 0.994 29.795 4.914 1.000 35.518 151 LEU CCC CA 1
ATOM 5507 C C . LEU C 1 151 ? 0.289 29.322 3.643 1.000 35.343 151 LEU CCC C 1
ATOM 5508 O O . LEU C 1 151 ? -0.170 30.215 2.878 1.000 36.616 151 LEU CCC O 1
ATOM 5513 N N . VAL C 1 152 ? 0.186 28.008 3.419 1.000 33.526 152 VAL CCC N 1
ATOM 5514 C CA . VAL C 1 152 ? -0.540 27.467 2.231 1.000 35.154 152 VAL CCC CA 1
ATOM 5515 C C . VAL C 1 152 ? -2.004 27.910 2.356 1.000 33.857 152 VAL CCC C 1
ATOM 5516 O O . VAL C 1 152 ? -2.563 28.454 1.376 1.000 31.320 152 VAL CCC O 1
ATOM 5520 N N . LEU C 1 153 ? -2.582 27.749 3.544 1.000 33.318 153 LEU CCC N 1
ATOM 5521 C CA . LEU C 1 153 ? -4.021 28.038 3.790 1.000 34.924 153 LEU CCC CA 1
ATOM 5522 C C . LEU C 1 153 ? -4.269 29.548 3.642 1.000 34.268 153 LEU CCC C 1
ATOM 5523 O O . LEU C 1 153 ? -4.985 29.917 2.727 1.000 29.910 153 LEU CCC O 1
ATOM 5528 N N . ALA C 1 154 ? -3.615 30.375 4.464 1.000 36.545 154 ALA CCC N 1
ATOM 5529 C CA . ALA C 1 154 ? -3.497 31.845 4.315 1.000 36.994 154 ALA CCC CA 1
ATOM 5530 C C . ALA C 1 154 ? -3.372 32.256 2.837 1.000 36.718 154 ALA CCC C 1
ATOM 5531 O O . ALA C 1 154 ? -4.196 33.043 2.388 1.000 41.402 154 ALA CCC O 1
ATOM 5533 N N . THR C 1 155 ? -2.398 31.749 2.087 1.000 35.770 155 THR CCC N 1
ATOM 5534 C CA . THR C 1 155 ? -2.194 32.107 0.650 1.000 36.406 155 THR CCC CA 1
ATOM 5535 C C . THR C 1 155 ? -3.443 31.828 -0.199 1.000 36.752 155 THR CCC C 1
ATOM 5536 O O . THR C 1 155 ? -3.766 32.677 -1.041 1.000 37.847 155 THR CCC O 1
ATOM 5540 N N . LEU C 1 156 ? -4.057 30.646 -0.078 1.000 35.249 156 LEU CCC N 1
ATOM 5541 C CA . LEU C 1 156 ? -5.205 30.263 -0.943 1.000 36.144 156 LEU CCC CA 1
ATOM 5542 C C . LEU C 1 156 ? -6.399 31.173 -0.600 1.000 38.637 156 LEU CCC C 1
ATOM 5543 O O . LEU C 1 156 ? -6.963 31.774 -1.527 1.000 42.387 156 LEU CCC O 1
ATOM 5548 N N . VAL C 1 157 ? -6.700 31.349 0.688 1.000 35.399 157 VAL CCC N 1
ATOM 5549 C CA . VAL C 1 157 ? -7.672 32.352 1.194 1.000 35.474 157 VAL CCC CA 1
ATOM 5550 C C . VAL C 1 157 ? -7.420 33.696 0.496 1.000 36.502 157 VAL CCC C 1
ATOM 5551 O O . VAL C 1 157 ? -8.337 34.137 -0.248 1.000 36.171 157 VAL CCC O 1
ATOM 5555 N N . ALA C 1 158 ? -6.265 34.335 0.750 1.000 34.728 158 ALA CCC N 1
ATOM 5556 C CA . ALA C 1 158 ? -5.883 35.666 0.202 1.000 33.946 158 ALA CCC CA 1
ATOM 5557 C C . ALA C 1 158 ? -6.091 35.689 -1.319 1.000 36.624 158 ALA CCC C 1
ATOM 5558 O O . ALA C 1 158 ? -6.644 36.704 -1.812 1.000 37.961 158 ALA CCC O 1
ATOM 5560 N N . LEU C 1 159 ? -5.692 34.640 -2.056 1.000 35.010 159 LEU CCC N 1
ATOM 5561 C CA . LEU C 1 159 ? -5.867 34.638 -3.539 1.000 35.928 159 LEU CCC CA 1
ATOM 5562 C C . LEU C 1 159 ? -7.358 34.524 -3.886 1.000 41.611 159 LEU CCC C 1
ATOM 5563 O O . LEU C 1 159 ? -7.758 35.126 -4.893 1.000 49.352 159 LEU CCC O 1
ATOM 5568 N N . ARG C 1 160 ? -8.137 33.734 -3.137 1.000 41.073 160 ARG CCC N 1
ATOM 5569 C CA . ARG C 1 160 ? -9.594 33.577 -3.386 1.000 40.103 160 ARG CCC CA 1
ATOM 5570 C C . ARG C 1 160 ? -10.282 34.942 -3.226 1.000 37.612 160 ARG CCC C 1
ATOM 5571 O O . ARG C 1 160 ? -10.995 35.331 -4.146 1.000 35.833 160 ARG CCC O 1
ATOM 5579 N N . ASP C 1 161 ? -10.067 35.607 -2.089 1.000 36.598 161 ASP CCC N 1
ATOM 5580 C CA . ASP C 1 161 ? -10.473 37.007 -1.801 1.000 39.428 161 ASP CCC CA 1
ATOM 5581 C C . ASP C 1 161 ? -10.125 37.939 -2.982 1.000 43.002 161 ASP CCC C 1
ATOM 5582 O O . ASP C 1 161 ? -10.984 38.771 -3.328 1.000 45.692 161 ASP CCC O 1
ATOM 5587 N N . ALA C 1 162 ? -8.948 37.834 -3.600 1.000 41.712 162 ALA CCC N 1
ATOM 5588 C CA . ALA C 1 162 ? -8.488 38.795 -4.642 1.000 43.260 162 ALA CCC CA 1
ATOM 5589 C C . ALA C 1 162 ? -8.898 38.317 -6.044 1.000 40.533 162 ALA CCC C 1
ATOM 5590 O O . ALA C 1 162 ? -8.470 38.920 -7.060 1.000 36.419 162 ALA CCC O 1
ATOM 5592 N N . LYS C 1 163 ? -9.674 37.235 -6.092 1.000 42.102 163 LYS CCC N 1
ATOM 5593 C CA . LYS C 1 163 ? -10.209 36.629 -7.338 1.000 46.159 163 LYS CCC CA 1
ATOM 5594 C C . LYS C 1 163 ? -9.066 36.252 -8.286 1.000 45.253 163 LYS CCC C 1
ATOM 5595 O O . LYS C 1 163 ? -9.316 36.242 -9.505 1.000 42.661 163 LYS CCC O 1
ATOM 5601 N N . VAL C 1 164 ? -7.896 35.878 -7.752 1.000 41.750 164 VAL CCC N 1
ATOM 5602 C CA . VAL C 1 164 ? -6.764 35.334 -8.564 1.000 40.849 164 VAL CCC CA 1
ATOM 5603 C C . VAL C 1 164 ? -7.056 33.874 -8.882 1.000 37.458 164 VAL CCC C 1
ATOM 5604 O O . VAL C 1 164 ? -7.392 33.114 -7.972 1.000 37.234 164 VAL CCC O 1
ATOM 5608 N N . PRO C 1 165 ? -6.989 33.461 -10.176 1.000 38.373 165 PRO CCC N 1
ATOM 5609 C CA . PRO C 1 165 ? -7.271 32.079 -10.575 1.000 38.889 165 PRO CCC CA 1
ATOM 5610 C C . PRO C 1 165 ? -6.555 31.105 -9.621 1.000 43.148 165 PRO CCC C 1
ATOM 5611 O O . PRO C 1 165 ? -5.342 31.224 -9.458 1.000 47.250 165 PRO CCC O 1
ATOM 5615 N N . LEU C 1 166 ? -7.298 30.208 -8.971 1.000 40.764 166 LEU CCC N 1
ATOM 5616 C CA . LEU C 1 166 ? -6.781 29.386 -7.848 1.000 36.017 166 LEU CCC CA 1
ATOM 5617 C C . LEU C 1 166 ? -6.058 28.170 -8.415 1.000 35.478 166 LEU CCC C 1
ATOM 5618 O O . LEU C 1 166 ? -6.299 27.782 -9.550 1.000 40.245 166 LEU CCC O 1
ATOM 5623 N N . PRO C 1 167 ? -5.092 27.589 -7.667 1.000 32.140 167 PRO CCC N 1
ATOM 5624 C CA . PRO C 1 167 ? -4.321 26.452 -8.161 1.000 31.189 167 PRO CCC CA 1
ATOM 5625 C C . PRO C 1 167 ? -5.078 25.123 -8.088 1.000 33.629 167 PRO CCC C 1
ATOM 5626 O O . PRO C 1 167 ? -6.132 25.056 -7.494 1.000 35.409 167 PRO CCC O 1
ATOM 5630 N N . ALA C 1 168 ? -4.489 24.083 -8.665 1.000 33.770 168 ALA CCC N 1
ATOM 5631 C CA . ALA C 1 168 ? -5.104 22.749 -8.775 1.000 35.116 168 ALA CCC CA 1
ATOM 5632 C C . ALA C 1 168 ? -5.344 22.190 -7.369 1.000 37.176 168 ALA CCC C 1
ATOM 5633 O O . ALA C 1 168 ? -6.427 21.615 -7.142 1.000 39.416 168 ALA CCC O 1
ATOM 5635 N N . ALA C 1 169 ? -4.399 22.385 -6.445 1.000 36.474 169 ALA CCC N 1
ATOM 5636 C CA . ALA C 1 169 ? -4.538 21.950 -5.035 1.000 33.473 169 ALA CCC CA 1
ATOM 5637 C C . ALA C 1 169 ? -3.625 22.726 -4.093 1.000 32.646 169 ALA CCC C 1
ATOM 5638 O O . ALA C 1 169 ? -2.751 23.512 -4.547 1.000 32.901 169 ALA CCC O 1
ATOM 5640 N N . GLY C 1 170 ? -3.873 22.507 -2.807 1.000 34.133 170 GLY CCC N 1
ATOM 5641 C CA . GLY C 1 170 ? -2.944 22.802 -1.703 1.000 32.738 170 GLY CCC CA 1
ATOM 5642 C C . GLY C 1 170 ? -2.512 21.496 -1.046 1.000 33.425 170 GLY CCC C 1
ATOM 5643 O O . GLY C 1 170 ? -3.358 20.572 -0.899 1.000 29.387 170 GLY CCC O 1
ATOM 5644 N N . VAL C 1 171 ? -1.242 21.381 -0.696 1.000 29.509 171 VAL CCC N 1
ATOM 5645 C CA . VAL C 1 171 ? -0.789 20.296 0.201 1.000 30.147 171 VAL CCC CA 1
ATOM 5646 C C . VAL C 1 171 ? -0.239 20.936 1.474 1.000 30.727 171 VAL CCC C 1
ATOM 5647 O O . VAL C 1 171 ? 0.570 21.924 1.380 1.000 31.481 171 VAL CCC O 1
ATOM 5651 N N . CYS C 1 172 ? -0.694 20.423 2.620 1.000 29.675 172 CYS CCC N 1
ATOM 5652 C CA . CYS C 1 172 ? -0.250 20.854 3.967 1.000 30.895 172 CYS CCC CA 1
ATOM 5653 C C . CYS C 1 172 ? 0.387 19.667 4.700 1.000 32.581 172 CYS CCC C 1
ATOM 5654 O O . CYS C 1 172 ? -0.233 18.604 4.770 1.000 33.204 172 CYS CCC O 1
ATOM 5657 N N . ILE C 1 173 ? 1.617 19.839 5.186 1.000 33.417 173 ILE CCC N 1
ATOM 5658 C CA . ILE C 1 173 ? 2.331 18.833 6.023 1.000 33.199 173 ILE CCC CA 1
ATOM 5659 C C . ILE C 1 173 ? 2.358 19.390 7.443 1.000 31.960 173 ILE CCC C 1
ATOM 5660 O O . ILE C 1 173 ? 2.915 20.478 7.630 1.000 32.966 173 ILE CCC O 1
ATOM 5665 N N . SER C 1 174 ? 1.754 18.687 8.396 1.000 33.990 174 SER CCC N 1
ATOM 5666 C CA . SER C 1 174 ? 1.720 19.092 9.822 1.000 31.733 174 SER CCC CA 1
ATOM 5667 C C . SER C 1 174 ? 1.387 20.575 9.940 1.000 29.363 174 SER CCC C 1
ATOM 5668 O O . SER C 1 174 ? 2.097 21.288 10.631 1.000 29.052 174 SER CCC O 1
ATOM 5671 N N . PRO C 1 175 ? 0.359 21.118 9.254 1.000 28.576 175 PRO CCC N 1
ATOM 5672 C CA . PRO C 1 175 ? 0.186 22.566 9.195 1.000 27.707 175 PRO CCC CA 1
ATOM 5673 C C . PRO C 1 175 ? -0.041 23.156 10.591 1.000 30.134 175 PRO CCC C 1
ATOM 5674 O O . PRO C 1 175 ? -0.675 22.508 11.408 1.000 31.293 175 PRO CCC O 1
ATOM 5678 N N . TRP C 1 176 ? 0.527 24.341 10.827 1.000 30.406 176 TRP CCC N 1
ATOM 5679 C CA . TRP C 1 176 ? 0.301 25.184 12.029 1.000 33.720 176 TRP CCC CA 1
ATOM 5680 C C . TRP C 1 176 ? -0.701 26.278 11.669 1.000 37.731 176 TRP CCC C 1
ATOM 5681 O O . TRP C 1 176 ? -0.264 27.256 10.976 1.000 39.241 176 TRP CCC O 1
ATOM 5692 N N . ALA C 1 177 ? -1.959 26.130 12.126 1.000 35.953 177 ALA CCC N 1
ATOM 5693 C CA . ALA C 1 177 ? -3.129 26.938 11.692 1.000 36.140 177 ALA CCC CA 1
ATOM 5694 C C . ALA C 1 177 ? -3.732 27.786 12.824 1.000 37.292 177 ALA CCC C 1
ATOM 5695 O O . ALA C 1 177 ? -4.522 28.685 12.506 1.000 39.018 177 ALA CCC O 1
ATOM 5697 N N . ASP C 1 178 ? -3.383 27.510 14.081 1.000 39.516 178 ASP CCC N 1
ATOM 5698 C CA . ASP C 1 178 ? -3.963 28.117 15.304 1.000 38.143 178 ASP CCC CA 1
ATOM 5699 C C . ASP C 1 178 ? -2.811 28.691 16.137 1.000 41.062 178 ASP CCC C 1
ATOM 5700 O O . ASP C 1 178 ? -2.140 27.903 16.844 1.000 44.595 178 ASP CCC O 1
ATOM 5705 N N . MET C 1 179 ? -2.593 30.007 16.058 1.000 42.301 179 MET CCC N 1
ATOM 5706 C CA . MET C 1 179 ? -1.556 30.765 16.811 1.000 42.533 179 MET CCC CA 1
ATOM 5707 C C . MET C 1 179 ? -1.675 30.644 18.348 1.000 40.847 179 MET CCC C 1
ATOM 5708 O O . MET C 1 179 ? -0.662 30.977 19.004 1.000 44.597 179 MET CCC O 1
ATOM 5713 N N . GLU C 1 180 ? -2.796 30.192 18.934 1.000 40.412 180 GLU CCC N 1
ATOM 5714 C CA . GLU C 1 180 ? -3.025 30.237 20.421 1.000 42.362 180 GLU CCC CA 1
ATOM 5715 C C . GLU C 1 180 ? -2.909 28.854 21.088 1.000 40.981 180 GLU CCC C 1
ATOM 5716 O O . GLU C 1 180 ? -2.971 28.796 22.326 1.000 45.065 180 GLU CCC O 1
ATOM 5722 N N . GLY C 1 181 ? -2.754 27.771 20.331 1.000 45.064 181 GLY CCC N 1
ATOM 5723 C CA . GLY C 1 181 ? -2.507 26.425 20.892 1.000 44.777 181 GLY CCC CA 1
ATOM 5724 C C . GLY C 1 181 ? -3.702 25.918 21.685 1.000 47.951 181 GLY CCC C 1
ATOM 5725 O O . GLY C 1 181 ? -3.508 25.449 22.836 1.000 53.846 181 GLY CCC O 1
ATOM 5726 N N . THR C 1 182 ? -4.885 25.979 21.071 1.000 41.560 182 THR CCC N 1
ATOM 5727 C CA . THR C 1 182 ? -6.199 25.708 21.694 1.000 42.774 182 THR CCC CA 1
ATOM 5728 C C . THR C 1 182 ? -6.625 24.269 21.408 1.000 46.638 182 THR CCC C 1
ATOM 5729 O O . THR C 1 182 ? -7.620 23.846 22.024 1.000 48.559 182 THR CCC O 1
ATOM 5733 N N . GLY C 1 183 ? -5.937 23.571 20.489 1.000 46.880 183 GLY CCC N 1
ATOM 5734 C CA . GLY C 1 183 ? -6.247 22.178 20.100 1.000 39.951 183 GLY CCC CA 1
ATOM 5735 C C . GLY C 1 183 ? -6.105 21.241 21.288 1.000 42.077 183 GLY CCC C 1
ATOM 5736 O O . GLY C 1 183 ? -5.238 21.503 22.143 1.000 42.915 183 GLY CCC O 1
ATOM 5737 N N . ALA C 1 184 ? -6.908 20.175 21.343 1.000 44.473 184 ALA CCC N 1
ATOM 5738 C CA . ALA C 1 184 ? -6.895 19.181 22.440 1.000 45.524 184 ALA CCC CA 1
ATOM 5739 C C . ALA C 1 184 ? -5.520 18.493 22.468 1.000 52.698 184 ALA CCC C 1
ATOM 5740 O O . ALA C 1 184 ? -5.060 18.127 23.577 1.000 63.357 184 ALA CCC O 1
ATOM 5742 N N . SER C 1 185 ? -4.885 18.330 21.296 1.000 54.987 185 SER CCC N 1
ATOM 5743 C CA . SER C 1 185 ? -3.624 17.556 21.100 1.000 51.522 185 SER CCC CA 1
ATOM 5744 C C . SER C 1 185 ? -2.442 18.311 21.723 1.000 52.827 185 SER CCC C 1
ATOM 5745 O O . SER C 1 185 ? -1.419 17.645 22.020 1.000 57.311 185 SER CCC O 1
ATOM 5748 N N . MET C 1 186 ? -2.584 19.627 21.949 1.000 49.774 186 MET CCC N 1
ATOM 5749 C CA . MET C 1 186 ? -1.598 20.438 22.711 1.000 51.488 186 MET CCC CA 1
ATOM 5750 C C . MET C 1 186 ? -1.363 19.836 24.105 1.000 53.757 186 MET CCC C 1
ATOM 5751 O O . MET C 1 186 ? -0.340 20.196 24.715 1.000 63.791 186 MET CCC O 1
ATOM 5756 N N . THR C 1 187 ? -2.248 18.932 24.558 1.000 52.306 187 THR CCC N 1
ATOM 5757 C CA . THR C 1 187 ? -2.218 18.244 25.880 1.000 49.651 187 THR CCC CA 1
ATOM 5758 C C . THR C 1 187 ? -2.096 16.730 25.680 1.000 49.028 187 THR CCC C 1
ATOM 5759 O O . THR C 1 187 ? -1.279 16.119 26.373 1.000 55.386 187 THR CCC O 1
ATOM 5763 N N . THR C 1 188 ? -2.880 16.134 24.779 1.000 53.562 188 THR CCC N 1
ATOM 5764 C CA . THR C 1 188 ? -3.009 14.650 24.621 1.000 52.416 188 THR CCC CA 1
ATOM 5765 C C . THR C 1 188 ? -1.803 14.044 23.883 1.000 50.341 188 THR CCC C 1
ATOM 5766 O O . THR C 1 188 ? -1.675 12.808 23.886 1.000 45.153 188 THR CCC O 1
ATOM 5770 N N . ARG C 1 189 ? -1.017 14.880 23.195 1.000 52.768 189 ARG CCC N 1
ATOM 5771 C CA . ARG C 1 189 ? 0.140 14.479 22.346 1.000 51.646 189 ARG CCC CA 1
ATOM 5772 C C . ARG C 1 189 ? 1.426 15.105 22.881 1.000 51.937 189 ARG CCC C 1
ATOM 5773 O O . ARG C 1 189 ? 2.499 14.856 22.284 1.000 55.608 189 ARG CCC O 1
ATOM 5781 N N . ALA C 1 190 ? 1.318 15.866 23.971 1.000 47.477 190 ALA CCC N 1
ATOM 5782 C CA . ALA C 1 190 ? 2.438 16.584 24.606 1.000 45.965 190 ALA CCC CA 1
ATOM 5783 C C . ALA C 1 190 ? 3.528 15.571 24.981 1.000 44.823 190 ALA CCC C 1
ATOM 5784 O O . ALA C 1 190 ? 4.693 15.817 24.632 1.000 44.406 190 ALA CCC O 1
ATOM 5786 N N . LYS C 1 191 ? 3.150 14.476 25.646 1.000 42.934 191 LYS CCC N 1
ATOM 5787 C CA . LYS C 1 191 ? 4.045 13.338 26.003 1.000 47.526 191 LYS CCC CA 1
ATOM 5788 C C . LYS C 1 191 ? 4.839 12.869 24.773 1.000 47.560 191 LYS CCC C 1
ATOM 5789 O O . LYS C 1 191 ? 6.079 12.761 24.879 1.000 48.893 191 LYS CCC O 1
ATOM 5795 N N . ALA C 1 192 ? 4.132 12.627 23.657 1.000 45.826 192 ALA CCC N 1
ATOM 5796 C CA . ALA C 1 192 ? 4.593 11.903 22.446 1.000 42.597 192 ALA CCC CA 1
ATOM 5797 C C . ALA C 1 192 ? 5.347 12.819 21.466 1.000 44.980 192 ALA CCC C 1
ATOM 5798 O O . ALA C 1 192 ? 6.080 12.256 20.632 1.000 43.386 192 ALA CCC O 1
ATOM 5800 N N . ASP C 1 193 ? 5.173 14.152 21.509 1.000 44.605 193 ASP CCC N 1
ATOM 5801 C CA . ASP C 1 193 ? 5.873 15.053 20.550 1.000 47.427 193 ASP CCC CA 1
ATOM 5802 C C . ASP C 1 193 ? 7.221 15.451 21.145 1.000 51.354 193 ASP CCC C 1
ATOM 5803 O O . ASP C 1 193 ? 7.289 16.102 22.189 1.000 55.315 193 ASP CCC O 1
ATOM 5808 N N . PRO C 1 194 ? 8.341 15.049 20.502 1.000 51.681 194 PRO CCC N 1
ATOM 5809 C CA . PRO C 1 194 ? 9.676 15.319 21.038 1.000 49.325 194 PRO CCC CA 1
ATOM 5810 C C . PRO C 1 194 ? 10.170 16.755 20.829 1.000 48.676 194 PRO CCC C 1
ATOM 5811 O O . PRO C 1 194 ? 11.254 17.059 21.299 1.000 52.899 194 PRO CCC O 1
ATOM 5815 N N . VAL C 1 195 ? 9.403 17.595 20.128 1.000 45.999 195 VAL CCC N 1
ATOM 5816 C CA . VAL C 1 195 ? 9.905 18.932 19.716 1.000 43.589 195 VAL CCC CA 1
ATOM 5817 C C . VAL C 1 195 ? 8.819 20.014 19.851 1.000 41.594 195 VAL CCC C 1
ATOM 5818 O O . VAL C 1 195 ? 9.114 21.006 20.529 1.000 47.267 195 VAL CCC O 1
ATOM 5822 N N . VAL C 1 196 ? 7.631 19.883 19.263 1.000 36.316 196 VAL CCC N 1
ATOM 5823 C CA . VAL C 1 196 ? 6.649 21.015 19.241 1.000 38.959 196 VAL CCC CA 1
ATOM 5824 C C . VAL C 1 196 ? 5.869 21.016 20.564 1.000 40.022 196 VAL CCC C 1
ATOM 5825 O O . VAL C 1 196 ? 5.192 20.001 20.859 1.000 35.312 196 VAL CCC O 1
ATOM 5829 N N . GLN C 1 197 ? 5.965 22.116 21.322 1.000 41.585 197 GLN CCC N 1
ATOM 5830 C CA . GLN C 1 197 ? 5.235 22.308 22.609 1.000 46.916 197 GLN CCC CA 1
ATOM 5831 C C . GLN C 1 197 ? 4.555 23.682 22.633 1.000 46.601 197 GLN CCC C 1
ATOM 5832 O O . GLN C 1 197 ? 5.035 24.620 21.976 1.000 46.666 197 GLN CCC O 1
ATOM 5838 N N . LYS C 1 198 ? 3.456 23.764 23.376 1.000 46.698 198 LYS CCC N 1
ATOM 5839 C CA . LYS C 1 198 ? 2.570 24.945 23.446 1.000 49.438 198 LYS CCC CA 1
ATOM 5840 C C . LYS C 1 198 ? 3.360 26.218 23.786 1.000 49.455 198 LYS CCC C 1
ATOM 5841 O O . LYS C 1 198 ? 3.277 27.191 23.003 1.000 43.888 198 LYS CCC O 1
ATOM 5847 N N . GLU C 1 199 ? 4.057 26.232 24.926 1.000 56.041 199 GLU CCC N 1
ATOM 5848 C CA . GLU C 1 199 ? 4.867 27.390 25.401 1.000 59.572 199 GLU CCC CA 1
ATOM 5849 C C . GLU C 1 199 ? 5.634 27.978 24.214 1.000 54.047 199 GLU CCC C 1
ATOM 5850 O O . GLU C 1 199 ? 5.314 29.093 23.796 1.000 51.577 199 GLU CCC O 1
ATOM 5856 N N . MET C 1 200 ? 6.569 27.210 23.655 1.000 53.272 200 MET CCC N 1
ATOM 5857 C CA . MET C 1 200 ? 7.511 27.685 22.608 1.000 56.292 200 MET CCC CA 1
ATOM 5858 C C . MET C 1 200 ? 6.762 28.043 21.312 1.000 57.715 200 MET CCC C 1
ATOM 5859 O O . MET C 1 200 ? 7.295 28.912 20.566 1.000 61.235 200 MET CCC O 1
ATOM 5864 N N . LEU C 1 201 ? 5.584 27.449 21.045 1.000 55.111 201 LEU CCC N 1
ATOM 5865 C CA . LEU C 1 201 ? 4.815 27.694 19.788 1.000 50.887 201 LEU CCC CA 1
ATOM 5866 C C . LEU C 1 201 ? 3.994 28.992 19.868 1.000 50.462 201 LEU CCC C 1
ATOM 5867 O O . LEU C 1 201 ? 4.021 29.775 18.884 1.000 44.707 201 LEU CCC O 1
ATOM 5872 N N . VAL C 1 202 ? 3.255 29.204 20.961 1.000 51.766 202 VAL CCC N 1
ATOM 5873 C CA . VAL C 1 202 ? 2.541 30.491 21.225 1.000 53.178 202 VAL CCC CA 1
ATOM 5874 C C . VAL C 1 202 ? 3.566 31.639 21.208 1.000 51.042 202 VAL CCC C 1
ATOM 5875 O O . VAL C 1 202 ? 3.210 32.752 20.774 1.000 51.346 202 VAL CCC O 1
ATOM 5879 N N . ASN C 1 203 ? 4.803 31.375 21.633 1.000 49.551 203 ASN CCC N 1
ATOM 5880 C CA . ASN C 1 203 ? 5.861 32.407 21.740 1.000 50.893 203 ASN CCC CA 1
ATOM 5881 C C . ASN C 1 203 ? 6.406 32.702 20.335 1.000 52.469 203 ASN CCC C 1
ATOM 5882 O O . ASN C 1 203 ? 6.568 33.904 20.028 1.000 58.878 203 ASN CCC O 1
ATOM 5887 N N . MET C 1 204 ? 6.627 31.700 19.470 1.000 53.305 204 MET CCC N 1
ATOM 5888 C CA . MET C 1 204 ? 7.002 31.962 18.044 1.000 51.900 204 MET CCC CA 1
ATOM 5889 C C . MET C 1 204 ? 5.851 32.704 17.342 1.000 52.486 204 MET CCC C 1
ATOM 5890 O O . MET C 1 204 ? 6.116 33.659 16.575 1.000 47.224 204 MET CCC O 1
ATOM 5895 N N . GLY C 1 205 ? 4.610 32.275 17.598 1.000 50.880 205 GLY CCC N 1
ATOM 5896 C CA . GLY C 1 205 ? 3.390 32.983 17.166 1.000 48.992 205 GLY CCC CA 1
ATOM 5897 C C . GLY C 1 205 ? 3.451 34.471 17.470 1.000 48.452 205 GLY CCC C 1
ATOM 5898 O O . GLY C 1 205 ? 3.273 35.269 16.538 1.000 44.107 205 GLY CCC O 1
ATOM 5899 N N . LYS C 1 206 ? 3.734 34.842 18.719 1.000 49.358 206 LYS CCC N 1
ATOM 5900 C CA . LYS C 1 206 ? 3.710 36.266 19.163 1.000 53.074 206 LYS CCC CA 1
ATOM 5901 C C . LYS C 1 206 ? 4.698 37.096 18.328 1.000 49.959 206 LYS CCC C 1
ATOM 5902 O O . LYS C 1 206 ? 4.276 38.172 17.809 1.000 45.713 206 LYS CCC O 1
ATOM 5908 N N . THR C 1 207 ? 5.925 36.587 18.160 1.000 47.507 207 THR CCC N 1
ATOM 5909 C CA . THR C 1 207 ? 6.987 37.114 17.250 1.000 45.659 207 THR CCC CA 1
ATOM 5910 C C . THR C 1 207 ? 6.437 37.355 15.833 1.000 45.607 207 THR CCC C 1
ATOM 5911 O O . THR C 1 207 ? 6.769 38.425 15.257 1.000 46.247 207 THR CCC O 1
ATOM 5915 N N . TYR C 1 208 ? 5.675 36.399 15.276 1.000 41.112 208 TYR CCC N 1
ATOM 5916 C CA . TYR C 1 208 ? 5.090 36.481 13.912 1.000 41.934 208 TYR CCC CA 1
ATOM 5917 C C . TYR C 1 208 ? 4.006 37.564 13.847 1.000 42.366 208 TYR CCC C 1
ATOM 5918 O O . TYR C 1 208 ? 3.973 38.331 12.862 1.000 43.513 208 TYR CCC O 1
ATOM 5927 N N . LEU C 1 209 ? 3.122 37.596 14.844 1.000 43.627 209 LEU CCC N 1
ATOM 5928 C CA . LEU C 1 209 ? 1.919 38.480 14.874 1.000 48.010 209 LEU CCC CA 1
ATOM 5929 C C . LEU C 1 209 ? 2.353 39.946 14.995 1.000 49.523 209 LEU CCC C 1
ATOM 5930 O O . LEU C 1 209 ? 1.664 40.803 14.423 1.000 51.336 209 LEU CCC O 1
ATOM 5935 N N . GLY C 1 210 ? 3.456 40.206 15.711 1.000 58.675 210 GLY CCC N 1
ATOM 5936 C CA . GLY C 1 210 ? 4.037 41.551 15.912 1.000 57.055 210 GLY CCC CA 1
ATOM 5937 C C . GLY C 1 210 ? 3.006 42.520 16.468 1.000 60.364 210 GLY CCC C 1
ATOM 5938 O O . GLY C 1 210 ? 2.913 43.638 15.912 1.000 56.033 210 GLY CCC O 1
ATOM 5939 N N . GLY C 1 211 ? 2.242 42.078 17.485 1.000 58.726 211 GLY CCC N 1
ATOM 5940 C CA . GLY C 1 211 ? 1.137 42.822 18.125 1.000 59.217 211 GLY CCC CA 1
ATOM 5941 C C . GLY C 1 211 ? -0.243 42.487 17.564 1.000 61.817 211 GLY CCC C 1
ATOM 5942 O O . GLY C 1 211 ? -1.227 42.561 18.341 1.000 63.605 211 GLY CCC O 1
ATOM 5943 N N . LYS C 1 212 ? -0.352 42.158 16.270 1.000 56.816 212 LYS CCC N 1
ATOM 5944 C CA . LYS C 1 212 ? -1.662 42.026 15.573 1.000 56.979 212 LYS CCC CA 1
ATOM 5945 C C . LYS C 1 212 ? -2.462 40.861 16.178 1.000 54.453 212 LYS CCC C 1
ATOM 5946 O O . LYS C 1 212 ? -1.884 40.062 16.953 1.000 52.902 212 LYS CCC O 1
ATOM 5952 N N . ASP C 1 213 ? -3.757 40.790 15.856 1.000 51.732 213 ASP CCC N 1
ATOM 5953 C CA . ASP C 1 213 ? -4.733 39.905 16.543 1.000 52.271 213 ASP CCC CA 1
ATOM 5954 C C . ASP C 1 213 ? -4.391 38.428 16.250 1.000 53.107 213 ASP CCC C 1
ATOM 5955 O O . ASP C 1 213 ? -4.201 38.066 15.059 1.000 43.664 213 ASP CCC O 1
ATOM 5960 N N . ALA C 1 214 ? -4.338 37.602 17.305 1.000 52.263 214 ALA CCC N 1
ATOM 5961 C CA . ALA C 1 214 ? -3.957 36.167 17.270 1.000 53.914 214 ALA CCC CA 1
ATOM 5962 C C . ALA C 1 214 ? -4.952 35.339 16.439 1.000 54.184 214 ALA CCC C 1
ATOM 5963 O O . ALA C 1 214 ? -4.585 34.217 16.018 1.000 57.365 214 ALA CCC O 1
ATOM 5965 N N . LYS C 1 215 ? -6.166 35.848 16.217 1.000 52.381 215 LYS CCC N 1
ATOM 5966 C CA . LYS C 1 215 ? -7.239 35.143 15.464 1.000 50.042 215 LYS CCC CA 1
ATOM 5967 C C . LYS C 1 215 ? -7.335 35.687 14.027 1.000 47.571 215 LYS CCC C 1
ATOM 5968 O O . LYS C 1 215 ? -8.220 35.217 13.266 1.000 42.303 215 LYS CCC O 1
ATOM 5974 N N . SER C 1 216 ? -6.451 36.622 13.653 1.000 48.102 216 SER CCC N 1
ATOM 5975 C CA . SER C 1 216 ? -6.335 37.157 12.272 1.000 46.981 216 SER CCC CA 1
ATOM 5976 C C . SER C 1 216 ? -6.337 35.974 11.306 1.000 48.757 216 SER CCC C 1
ATOM 5977 O O . SER C 1 216 ? -5.380 35.212 11.279 1.000 47.857 216 SER CCC O 1
ATOM 5980 N N . PRO C 1 217 ? -7.409 35.770 10.510 1.000 49.444 217 PRO CCC N 1
ATOM 5981 C CA . PRO C 1 217 ? -7.487 34.680 9.534 1.000 48.769 217 PRO CCC CA 1
ATOM 5982 C C . PRO C 1 217 ? -6.259 34.335 8.675 1.000 47.259 217 PRO CCC C 1
ATOM 5983 O O . PRO C 1 217 ? -6.029 33.149 8.478 1.000 45.391 217 PRO CCC O 1
ATOM 5987 N N . LEU C 1 218 ? -5.531 35.323 8.142 1.000 44.650 218 LEU CCC N 1
ATOM 5988 C CA . LEU C 1 218 ? -4.369 35.048 7.249 1.000 42.692 218 LEU CCC CA 1
ATOM 5989 C C . LEU C 1 218 ? -3.110 34.636 8.052 1.000 40.031 218 LEU CCC C 1
ATOM 5990 O O . LEU C 1 218 ? -2.151 34.127 7.442 1.000 37.007 218 LEU CCC O 1
ATOM 5995 N N . ALA C 1 219 ? -3.109 34.793 9.377 1.000 39.930 219 ALA CCC N 1
ATOM 5996 C CA . ALA C 1 219 ? -2.035 34.300 10.276 1.000 42.239 219 ALA CCC CA 1
ATOM 5997 C C . ALA C 1 219 ? -2.468 32.970 10.903 1.000 39.866 219 ALA CCC C 1
ATOM 5998 O O . ALA C 1 219 ? -1.618 32.065 11.001 1.000 41.453 219 ALA CCC O 1
ATOM 6000 N N . ALA C 1 220 ? -3.737 32.864 11.299 1.000 38.642 220 ALA CCC N 1
ATOM 6001 C CA . ALA C 1 220 ? -4.314 31.709 12.016 1.000 39.825 220 ALA CCC CA 1
ATOM 6002 C C . ALA C 1 220 ? -5.424 31.086 11.171 1.000 41.114 220 ALA CCC C 1
ATOM 6003 O O . ALA C 1 220 ? -6.576 31.117 11.593 1.000 46.320 220 ALA CCC O 1
ATOM 6005 N N . PRO C 1 221 ? -5.119 30.458 10.003 1.000 40.374 221 PRO CCC N 1
ATOM 6006 C CA . PRO C 1 221 ? -6.142 30.026 9.049 1.000 39.390 221 PRO CCC CA 1
ATOM 6007 C C . PRO C 1 221 ? -7.192 29.068 9.624 1.000 37.141 221 PRO CCC C 1
ATOM 6008 O O . PRO C 1 221 ? -8.170 28.844 8.932 1.000 38.410 221 PRO CCC O 1
ATOM 6012 N N . LEU C 1 222 ? -6.990 28.538 10.837 1.000 33.297 222 LEU CCC N 1
ATOM 6013 C CA . LEU C 1 222 ? -8.069 27.822 11.560 1.000 35.253 222 LEU CCC CA 1
ATOM 6014 C C . LEU C 1 222 ? -9.341 28.681 11.511 1.000 36.335 222 LEU CCC C 1
ATOM 6015 O O . LEU C 1 222 ? -10.444 28.112 11.357 1.000 35.012 222 LEU CCC O 1
ATOM 6020 N N . HIS C 1 223 ? -9.179 29.997 11.671 1.000 36.558 223 HIS CCC N 1
ATOM 6021 C CA . HIS C 1 223 ? -10.280 30.984 11.771 1.000 37.007 223 HIS CCC CA 1
ATOM 6022 C C . HIS C 1 223 ? -10.548 31.595 10.397 1.000 35.055 223 HIS CCC C 1
ATOM 6023 O O . HIS C 1 223 ? -11.259 32.580 10.334 1.000 40.772 223 HIS CCC O 1
ATOM 6030 N N . ALA C 1 224 ? -9.991 31.058 9.323 1.000 34.963 224 ALA CCC N 1
ATOM 6031 C CA . ALA C 1 224 ? -10.245 31.607 7.973 1.000 37.579 224 ALA CCC CA 1
ATOM 6032 C C . ALA C 1 224 ? -11.595 31.076 7.497 1.000 39.091 224 ALA CCC C 1
ATOM 6033 O O . ALA C 1 224 ? -12.201 30.201 8.176 1.000 41.400 224 ALA CCC O 1
ATOM 6035 N N . ASP C 1 225 ? -12.049 31.638 6.388 1.000 36.436 225 ASP CCC N 1
ATOM 6036 C CA . ASP C 1 225 ? -13.206 31.144 5.624 1.000 38.798 225 ASP CCC CA 1
ATOM 6037 C C . ASP C 1 225 ? -12.633 30.296 4.489 1.000 40.369 225 ASP CCC C 1
ATOM 6038 O O . ASP C 1 225 ? -11.792 30.841 3.723 1.000 36.312 225 ASP CCC O 1
ATOM 6043 N N . PHE C 1 226 ? -13.081 29.036 4.383 1.000 39.971 226 PHE CCC N 1
ATOM 6044 C CA . PHE C 1 226 ? -12.476 28.002 3.506 1.000 37.314 226 PHE CCC CA 1
ATOM 6045 C C . PHE C 1 226 ? -13.283 27.794 2.231 1.000 32.532 226 PHE CCC C 1
ATOM 6046 O O . PHE C 1 226 ? -12.838 26.997 1.436 1.000 31.286 226 PHE CCC O 1
ATOM 6054 N N . ARG C 1 227 ? -14.416 28.472 2.051 1.000 32.649 227 ARG CCC N 1
ATOM 6055 C CA . ARG C 1 227 ? -15.346 28.214 0.916 1.000 33.483 227 ARG CCC CA 1
ATOM 6056 C C . ARG C 1 227 ? -14.701 28.681 -0.389 1.000 29.826 227 ARG CCC C 1
ATOM 6057 O O . ARG C 1 227 ? -14.158 29.802 -0.425 1.000 29.970 227 ARG CCC O 1
ATOM 6065 N N . GLY C 1 228 ? -14.795 27.874 -1.439 1.000 29.783 228 GLY CCC N 1
ATOM 6066 C CA . GLY C 1 228 ? -14.175 28.185 -2.742 1.000 33.588 228 GLY CCC CA 1
ATOM 6067 C C . GLY C 1 228 ? -12.751 27.641 -2.883 1.000 34.784 228 GLY CCC C 1
ATOM 6068 O O . GLY C 1 228 ? -12.237 27.618 -4.022 1.000 31.307 228 GLY CCC O 1
ATOM 6069 N N . LEU C 1 229 ? -12.117 27.172 -1.804 1.000 37.723 229 LEU CCC N 1
ATOM 6070 C CA . LEU C 1 229 ? -10.695 26.736 -1.886 1.000 39.562 229 LEU CCC CA 1
ATOM 6071 C C . LEU C 1 229 ? -10.583 25.502 -2.767 1.000 35.683 229 LEU CCC C 1
ATOM 6072 O O . LEU C 1 229 ? -11.511 24.702 -2.833 1.000 36.679 229 LEU CCC O 1
ATOM 6077 N N . PRO C 1 230 ? -9.429 25.309 -3.440 1.000 33.808 230 PRO CCC N 1
ATOM 6078 C CA . PRO C 1 230 ? -9.194 24.105 -4.216 1.000 32.175 230 PRO CCC CA 1
ATOM 6079 C C . PRO C 1 230 ? -9.017 22.942 -3.254 1.000 31.896 230 PRO CCC C 1
ATOM 6080 O O . PRO C 1 230 ? -8.933 23.144 -2.039 1.000 27.458 230 PRO CCC O 1
ATOM 6084 N N . PRO C 1 231 ? -8.927 21.716 -3.815 1.000 31.831 231 PRO CCC N 1
ATOM 6085 C CA . PRO C 1 231 ? -8.675 20.501 -3.039 1.000 33.399 231 PRO CCC CA 1
ATOM 6086 C C . PRO C 1 231 ? -7.430 20.575 -2.136 1.000 33.503 231 PRO CCC C 1
ATOM 6087 O O . PRO C 1 231 ? -6.394 21.158 -2.519 1.000 32.055 231 PRO CCC O 1
ATOM 6091 N N . LEU C 1 232 ? -7.566 19.992 -0.944 1.000 31.629 232 LEU CCC N 1
ATOM 6092 C CA . LEU C 1 232 ? -6.535 20.036 0.117 1.000 30.701 232 LEU CCC CA 1
ATOM 6093 C C . LEU C 1 232 ? -6.110 18.602 0.440 1.000 31.176 232 LEU CCC C 1
ATOM 6094 O O . LEU C 1 232 ? -6.993 17.746 0.623 1.000 30.271 232 LEU CCC O 1
ATOM 6099 N N . PHE C 1 233 ? -4.801 18.360 0.423 1.000 33.876 233 PHE CCC N 1
ATOM 6100 C CA . PHE C 1 233 ? -4.143 17.148 0.962 1.000 34.020 233 PHE CCC CA 1
ATOM 6101 C C . PHE C 1 233 ? -3.448 17.570 2.255 1.000 34.427 233 PHE CCC C 1
ATOM 6102 O O . PHE C 1 233 ? -2.625 18.482 2.228 1.000 31.583 233 PHE CCC O 1
ATOM 6110 N N . ILE C 1 234 ? -3.835 16.957 3.371 1.000 34.423 234 ILE CCC N 1
ATOM 6111 C CA . ILE C 1 234 ? -3.284 17.258 4.718 1.000 31.654 234 ILE CCC CA 1
ATOM 6112 C C . ILE C 1 234 ? -2.663 15.972 5.273 1.000 33.268 234 ILE CCC C 1
ATOM 6113 O O . ILE C 1 234 ? -3.406 14.971 5.434 1.000 38.304 234 ILE CCC O 1
ATOM 6118 N N . GLN C 1 235 ? -1.355 15.980 5.545 1.000 32.240 235 GLN CCC N 1
ATOM 6119 C CA . GLN C 1 235 ? -0.637 14.827 6.157 1.000 29.874 235 GLN CCC CA 1
ATOM 6120 C C . GLN C 1 235 ? -0.194 15.290 7.531 1.000 29.388 235 GLN CCC C 1
ATOM 6121 O O . GLN C 1 235 ? 0.307 16.419 7.627 1.000 32.595 235 GLN CCC O 1
ATOM 6127 N N . VAL C 1 236 ? -0.415 14.475 8.549 1.000 27.054 236 VAL CCC N 1
ATOM 6128 C CA . VAL C 1 236 ? -0.059 14.852 9.939 1.000 27.646 236 VAL CCC CA 1
ATOM 6129 C C . VAL C 1 236 ? 0.264 13.579 10.697 1.000 27.645 236 VAL CCC C 1
ATOM 6130 O O . VAL C 1 236 ? -0.193 12.494 10.270 1.000 30.286 236 VAL CCC O 1
ATOM 6134 N N . GLY C 1 237 ? 1.099 13.715 11.721 1.000 29.332 237 GLY CCC N 1
ATOM 6135 C CA . GLY C 1 237 ? 1.536 12.586 12.558 1.000 31.483 237 GLY CCC CA 1
ATOM 6136 C C . GLY C 1 237 ? 0.687 12.525 13.797 1.000 30.509 237 GLY CCC C 1
ATOM 6137 O O . GLY C 1 237 ? 0.287 13.573 14.300 1.000 29.026 237 GLY CCC O 1
ATOM 6138 N N . ASP C 1 238 ? 0.413 11.326 14.262 1.000 33.929 238 ASP CCC N 1
ATOM 6139 C CA . ASP C 1 238 ? -0.247 11.111 15.568 1.000 37.132 238 ASP CCC CA 1
ATOM 6140 C C . ASP C 1 238 ? 0.603 11.729 16.688 1.000 35.375 238 ASP CCC C 1
ATOM 6141 O O . ASP C 1 238 ? 0.049 12.407 17.541 1.000 34.244 238 ASP CCC O 1
ATOM 6146 N N . ALA C 1 239 ? 1.922 11.542 16.654 1.000 39.058 239 ALA CCC N 1
ATOM 6147 C CA . ALA C 1 239 ? 2.862 11.997 17.705 1.000 38.005 239 ALA CCC CA 1
ATOM 6148 C C . ALA C 1 239 ? 3.147 13.486 17.499 1.000 36.575 239 ALA CCC C 1
ATOM 6149 O O . ALA C 1 239 ? 4.324 13.838 17.313 1.000 41.480 239 ALA CCC O 1
ATOM 6151 N N . GLU C 1 240 ? 2.103 14.326 17.534 1.000 38.853 240 GLU CCC N 1
ATOM 6152 C CA . GLU C 1 240 ? 2.203 15.800 17.287 1.000 38.671 240 GLU CCC CA 1
ATOM 6153 C C . GLU C 1 240 ? 1.175 16.574 18.119 1.000 40.782 240 GLU CCC C 1
ATOM 6154 O O . GLU C 1 240 ? -0.043 16.268 18.036 1.000 40.585 240 GLU CCC O 1
ATOM 6160 N N . THR C 1 241 ? 1.621 17.607 18.823 1.000 43.420 241 THR CCC N 1
ATOM 6161 C CA . THR C 1 241 ? 0.718 18.583 19.488 1.000 45.557 241 THR CCC CA 1
ATOM 6162 C C . THR C 1 241 ? -0.138 19.258 18.411 1.000 47.672 241 THR CCC C 1
ATOM 6163 O O . THR C 1 241 ? -1.303 19.571 18.712 1.000 51.925 241 THR CCC O 1
ATOM 6167 N N . LEU C 1 242 ? 0.408 19.434 17.197 1.000 45.850 242 LEU CCC N 1
ATOM 6168 C CA . LEU C 1 242 ? -0.257 20.152 16.067 1.000 43.519 242 LEU CCC CA 1
ATOM 6169 C C . LEU C 1 242 ? -1.274 19.249 15.349 1.000 39.379 242 LEU CCC C 1
ATOM 6170 O O . LEU C 1 242 ? -1.853 19.695 14.323 1.000 38.395 242 LEU CCC O 1
ATOM 6175 N N . LEU C 1 243 ? -1.501 18.040 15.861 1.000 37.840 243 LEU CCC N 1
ATOM 6176 C CA . LEU C 1 243 ? -2.423 17.040 15.249 1.000 37.494 243 LEU CCC CA 1
ATOM 6177 C C . LEU C 1 243 ? -3.778 17.698 15.000 1.000 35.678 243 LEU CCC C 1
ATOM 6178 O O . LEU C 1 243 ? -4.310 17.576 13.875 1.000 34.600 243 LEU CCC O 1
ATOM 6183 N N . ASP C 1 244 ? -4.294 18.389 16.020 1.000 38.750 244 ASP CCC N 1
ATOM 6184 C CA . ASP C 1 244 ? -5.669 18.948 16.022 1.000 38.980 244 ASP CCC CA 1
ATOM 6185 C C . ASP C 1 244 ? -5.737 20.221 15.172 1.000 37.162 244 ASP CCC C 1
ATOM 6186 O O . ASP C 1 244 ? -6.853 20.570 14.782 1.000 43.592 244 ASP CCC O 1
ATOM 6191 N N . ASP C 1 245 ? -4.616 20.862 14.839 1.000 36.540 245 ASP CCC N 1
ATOM 6192 C CA . ASP C 1 245 ? -4.642 21.953 13.828 1.000 36.973 245 ASP CCC CA 1
ATOM 6193 C C . ASP C 1 245 ? -5.075 21.306 12.504 1.000 36.575 245 ASP CCC C 1
ATOM 6194 O O . ASP C 1 245 ? -5.860 21.923 11.799 1.000 39.476 245 ASP CCC O 1
ATOM 6199 N N . SER C 1 246 ? -4.654 20.069 12.232 1.000 35.093 246 SER CCC N 1
ATOM 6200 C CA . SER C 1 246 ? -4.967 19.329 10.980 1.000 37.233 246 SER CCC CA 1
ATOM 6201 C C . SER C 1 246 ? -6.408 18.824 11.035 1.000 37.916 246 SER CCC C 1
ATOM 6202 O O . SER C 1 246 ? -7.129 18.978 10.031 1.000 39.869 246 SER CCC O 1
ATOM 6205 N N . THR C 1 247 ? -6.795 18.195 12.148 1.000 39.201 247 THR CCC N 1
ATOM 6206 C CA . THR C 1 247 ? -8.133 17.552 12.304 1.000 37.537 247 THR CCC CA 1
ATOM 6207 C C . THR C 1 247 ? -9.196 18.647 12.144 1.000 35.916 247 THR CCC C 1
ATOM 6208 O O . THR C 1 247 ? -10.138 18.414 11.367 1.000 33.518 247 THR CCC O 1
ATOM 6212 N N . ARG C 1 248 ? -8.993 19.808 12.791 1.000 32.544 248 ARG CCC N 1
ATOM 6213 C CA . ARG C 1 248 ? -9.994 20.909 12.854 1.000 33.694 248 ARG CCC CA 1
ATOM 6214 C C . ARG C 1 248 ? -10.115 21.565 11.482 1.000 33.815 248 ARG CCC C 1
ATOM 6215 O O . ARG C 1 248 ? -11.253 21.809 11.068 1.000 36.765 248 ARG CCC O 1
ATOM 6223 N N . VAL C 1 249 ? -8.986 21.873 10.842 1.000 35.922 249 VAL CCC N 1
ATOM 6224 C CA . VAL C 1 249 ? -8.946 22.457 9.471 1.000 36.178 249 VAL CCC CA 1
ATOM 6225 C C . VAL C 1 249 ? -9.655 21.488 8.516 1.000 33.345 249 VAL CCC C 1
ATOM 6226 O O . VAL C 1 249 ? -10.481 21.947 7.736 1.000 34.949 249 VAL CCC O 1
ATOM 6230 N N . ALA C 1 250 ? -9.359 20.191 8.577 1.000 35.183 250 ALA CCC N 1
ATOM 6231 C CA . ALA C 1 250 ? -9.960 19.181 7.669 1.000 40.692 250 ALA CCC CA 1
ATOM 6232 C C . ALA C 1 250 ? -11.491 19.257 7.769 1.000 41.551 250 ALA CCC C 1
ATOM 6233 O O . ALA C 1 250 ? -12.154 19.383 6.725 1.000 43.036 250 ALA CCC O 1
ATOM 6235 N N . GLU C 1 251 ? -11.995 19.174 8.997 1.000 41.158 251 GLU CCC N 1
ATOM 6236 C CA . GLU C 1 251 ? -13.424 19.225 9.367 1.000 48.157 251 GLU CCC CA 1
ATOM 6237 C C . GLU C 1 251 ? -14.081 20.516 8.856 1.000 46.795 251 GLU CCC C 1
ATOM 6238 O O . GLU C 1 251 ? -15.182 20.383 8.252 1.000 40.942 251 GLU CCC O 1
ATOM 6244 N N . LYS C 1 252 ? -13.476 21.688 9.123 1.000 45.840 252 LYS CCC N 1
ATOM 6245 C CA . LYS C 1 252 ? -14.006 23.036 8.735 1.000 49.071 252 LYS CCC CA 1
ATOM 6246 C C . LYS C 1 252 ? -14.053 23.160 7.209 1.000 47.508 252 LYS CCC C 1
ATOM 6247 O O . LYS C 1 252 ? -15.073 23.634 6.657 1.000 48.259 252 LYS CCC O 1
ATOM 6253 N N . ALA C 1 253 ? -12.968 22.764 6.556 1.000 44.549 253 ALA CCC N 1
ATOM 6254 C CA . ALA C 1 253 ? -12.837 22.794 5.087 1.000 42.557 253 ALA CCC CA 1
ATOM 6255 C C . ALA C 1 253 ? -13.927 21.913 4.484 1.000 38.408 253 ALA CCC C 1
ATOM 6256 O O . ALA C 1 253 ? -14.577 22.362 3.556 1.000 35.942 253 ALA CCC O 1
ATOM 6258 N N . LYS C 1 254 ? -14.096 20.686 4.978 1.000 43.116 254 LYS CCC N 1
ATOM 6259 C CA . LYS C 1 254 ? -15.150 19.743 4.492 1.000 45.771 254 LYS CCC CA 1
ATOM 6260 C C . LYS C 1 254 ? -16.511 20.440 4.562 1.000 41.647 254 LYS CCC C 1
ATOM 6261 O O . LYS C 1 254 ? -17.157 20.580 3.510 1.000 38.595 254 LYS CCC O 1
ATOM 6267 N N . MET C 1 255 ? -16.870 20.924 5.753 1.000 41.803 255 MET CCC N 1
ATOM 6268 C CA . MET C 1 255 ? -18.153 21.613 6.049 1.000 44.658 255 MET CCC CA 1
ATOM 6269 C C . MET C 1 255 ? -18.426 22.769 5.065 1.000 41.940 255 MET CCC C 1
ATOM 6270 O O . MET C 1 255 ? -19.586 22.941 4.703 1.000 38.203 255 MET CCC O 1
ATOM 6275 N N . ALA C 1 256 ? -17.399 23.487 4.602 1.000 40.815 256 ALA CCC N 1
ATOM 6276 C CA . ALA C 1 256 ? -17.496 24.609 3.636 1.000 38.068 256 ALA CCC CA 1
ATOM 6277 C C . ALA C 1 256 ? -17.371 24.133 2.172 1.000 38.508 256 ALA CCC C 1
ATOM 6278 O O . ALA C 1 256 ? -17.170 25.012 1.259 1.000 35.181 256 ALA CCC O 1
ATOM 6280 N N . GLY C 1 257 ? -17.464 22.815 1.938 1.000 33.030 257 GLY CCC N 1
ATOM 6281 C CA . GLY C 1 257 ? -17.579 22.213 0.593 1.000 32.135 257 GLY CCC CA 1
ATOM 6282 C C . GLY C 1 257 ? -16.246 21.968 -0.087 1.000 33.092 257 GLY CCC C 1
ATOM 6283 O O . GLY C 1 257 ? -16.249 21.704 -1.292 1.000 32.149 257 GLY CCC O 1
ATOM 6284 N N . VAL C 1 258 ? -15.133 22.034 0.640 1.000 36.565 258 VAL CCC N 1
ATOM 6285 C CA . VAL C 1 258 ? -13.782 21.789 0.061 1.000 37.714 258 VAL CCC CA 1
ATOM 6286 C C . VAL C 1 258 ? -13.587 20.274 -0.036 1.000 35.899 258 VAL CCC C 1
ATOM 6287 O O . VAL C 1 258 ? -13.910 19.584 0.947 1.000 37.788 258 VAL CCC O 1
ATOM 6291 N N . LYS C 1 259 ? -13.047 19.793 -1.152 1.000 33.459 259 LYS CCC N 1
ATOM 6292 C CA . LYS C 1 259 ? -12.535 18.408 -1.291 1.000 36.408 259 LYS CCC CA 1
ATOM 6293 C C . LYS C 1 259 ? -11.247 18.273 -0.465 1.000 36.259 259 LYS CCC C 1
ATOM 6294 O O . LYS C 1 259 ? -10.214 18.863 -0.865 1.000 34.741 259 LYS CCC O 1
ATOM 6300 N N . VAL C 1 260 ? -11.307 17.530 0.643 1.000 30.886 260 VAL CCC N 1
ATOM 6301 C CA . VAL C 1 260 ? -10.184 17.392 1.604 1.000 34.500 260 VAL CCC CA 1
ATOM 6302 C C . VAL C 1 260 ? -9.833 15.907 1.719 1.000 32.673 260 VAL CCC C 1
ATOM 6303 O O . VAL C 1 260 ? -10.758 15.107 1.812 1.000 31.561 260 VAL CCC O 1
ATOM 6307 N N . ASP C 1 261 ? -8.544 15.571 1.646 1.000 32.515 261 ASP CCC N 1
ATOM 6308 C CA . ASP C 1 261 ? -7.986 14.229 1.969 1.000 33.223 261 ASP CCC CA 1
ATOM 6309 C C . ASP C 1 261 ? -7.027 14.397 3.134 1.000 29.195 261 ASP CCC C 1
ATOM 6310 O O . ASP C 1 261 ? -6.045 15.095 2.969 1.000 29.696 261 ASP CCC O 1
ATOM 6315 N N . LEU C 1 262 ? -7.341 13.798 4.266 1.000 28.615 262 LEU CCC N 1
ATOM 6316 C CA . LEU C 1 262 ? -6.538 13.887 5.503 1.000 32.107 262 LEU CCC CA 1
ATOM 6317 C C . LEU C 1 262 ? -5.887 12.528 5.777 1.000 32.479 262 LEU CCC C 1
ATOM 6318 O O . LEU C 1 262 ? -6.634 11.538 5.768 1.000 32.130 262 LEU CCC O 1
ATOM 6323 N N . GLU C 1 263 ? -4.564 12.467 6.003 1.000 34.147 263 GLU CCC N 1
ATOM 6324 C CA . GLU C 1 263 ? -3.901 11.229 6.527 1.000 34.911 263 GLU CCC CA 1
ATOM 6325 C C . GLU C 1 263 ? -3.358 11.517 7.928 1.000 32.361 263 GLU CCC C 1
ATOM 6326 O O . GLU C 1 263 ? -2.605 12.491 8.067 1.000 28.986 263 GLU CCC O 1
ATOM 6332 N N . ILE C 1 264 ? -3.747 10.719 8.927 1.000 30.442 264 ILE CCC N 1
ATOM 6333 C CA . ILE C 1 264 ? -3.099 10.730 10.272 1.000 31.561 264 ILE CCC CA 1
ATOM 6334 C C . ILE C 1 264 ? -2.154 9.532 10.309 1.000 33.662 264 ILE CCC C 1
ATOM 6335 O O . ILE C 1 264 ? -2.670 8.415 10.314 1.000 36.366 264 ILE CCC O 1
ATOM 6340 N N . TRP C 1 265 ? -0.835 9.773 10.280 1.000 34.293 265 TRP CCC N 1
ATOM 6341 C CA . TRP C 1 265 ? 0.214 8.719 10.272 1.000 34.545 265 TRP CCC CA 1
ATOM 6342 C C . TRP C 1 265 ? 0.508 8.300 11.712 1.000 34.731 265 TRP CCC C 1
ATOM 6343 O O . TRP C 1 265 ? 1.000 9.101 12.505 1.000 33.152 265 TRP CCC O 1
ATOM 6354 N N . PRO C 1 266 ? 0.199 7.037 12.092 1.000 35.119 266 PRO CCC N 1
ATOM 6355 C CA . PRO C 1 266 ? 0.527 6.517 13.419 1.000 34.996 266 PRO CCC CA 1
ATOM 6356 C C . PRO C 1 266 ? 2.004 6.715 13.762 1.000 34.743 266 PRO CCC C 1
ATOM 6357 O O . PRO C 1 266 ? 2.848 6.446 12.903 1.000 37.045 266 PRO CCC O 1
ATOM 6361 N N . GLU C 1 267 ? 2.252 7.204 14.980 1.000 35.004 267 GLU CCC N 1
ATOM 6362 C CA . GLU C 1 267 ? 3.567 7.237 15.674 1.000 37.424 267 GLU CCC CA 1
ATOM 6363 C C . GLU C 1 267 ? 4.540 8.243 15.054 1.000 35.802 267 GLU CCC C 1
ATOM 6364 O O . GLU C 1 267 ? 5.626 8.380 15.596 1.000 42.707 267 GLU CCC O 1
ATOM 6370 N N . MET C 1 268 ? 4.209 8.908 13.957 1.000 34.531 268 MET CCC N 1
ATOM 6371 C CA . MET C 1 268 ? 5.154 9.833 13.277 1.000 33.556 268 MET CCC CA 1
ATOM 6372 C C . MET C 1 268 ? 5.153 11.175 14.003 1.000 32.985 268 MET CCC C 1
ATOM 6373 O O . MET C 1 268 ? 4.090 11.661 14.394 1.000 38.673 268 MET CCC O 1
ATOM 6378 N N . PRO C 1 269 ? 6.321 11.818 14.227 1.000 32.264 269 PRO CCC N 1
ATOM 6379 C CA . PRO C 1 269 ? 6.377 13.189 14.725 1.000 32.920 269 PRO CCC CA 1
ATOM 6380 C C . PRO C 1 269 ? 6.365 14.231 13.592 1.000 33.035 269 PRO CCC C 1
ATOM 6381 O O . PRO C 1 269 ? 6.282 13.866 12.408 1.000 27.388 269 PRO CCC O 1
ATOM 6385 N N . HIS C 1 270 ? 6.520 15.496 13.991 1.000 34.262 270 HIS CCC N 1
ATOM 6386 C CA . HIS C 1 270 ? 6.294 16.707 13.169 1.000 34.094 270 HIS CCC CA 1
ATOM 6387 C C . HIS C 1 270 ? 7.184 16.673 11.915 1.000 36.797 270 HIS CCC C 1
ATOM 6388 O O . HIS C 1 270 ? 8.418 16.451 12.039 1.000 34.049 270 HIS CCC O 1
ATOM 6395 N N . VAL C 1 271 ? 6.575 16.841 10.737 1.000 34.937 271 VAL CCC N 1
ATOM 6396 C CA . VAL C 1 271 ? 7.313 16.947 9.446 1.000 34.091 271 VAL CCC CA 1
ATOM 6397 C C . VAL C 1 271 ? 8.336 15.806 9.394 1.000 34.034 271 VAL CCC C 1
ATOM 6398 O O . VAL C 1 271 ? 9.454 16.034 8.965 1.000 33.448 271 VAL CCC O 1
ATOM 6402 N N . TRP C 1 272 ? 7.951 14.607 9.817 1.000 36.070 272 TRP CCC N 1
ATOM 6403 C CA . TRP C 1 272 ? 8.789 13.389 9.699 1.000 35.466 272 TRP CCC CA 1
ATOM 6404 C C . TRP C 1 272 ? 9.319 13.254 8.263 1.000 35.637 272 TRP CCC C 1
ATOM 6405 O O . TRP C 1 272 ? 10.297 12.528 8.084 1.000 39.082 272 TRP CCC O 1
ATOM 6416 N N . HIS C 1 273 ? 8.735 13.948 7.283 1.000 34.952 273 HIS CCC N 1
ATOM 6417 C CA . HIS C 1 273 ? 9.208 13.955 5.866 1.000 37.186 273 HIS CCC CA 1
ATOM 6418 C C . HIS C 1 273 ? 10.705 14.312 5.803 1.000 36.895 273 HIS CCC C 1
ATOM 6419 O O . HIS C 1 273 ? 11.359 13.850 4.852 1.000 33.642 273 HIS CCC O 1
ATOM 6426 N N . LEU C 1 274 ? 11.215 15.124 6.743 1.000 36.375 274 LEU CCC N 1
ATOM 6427 C CA . LEU C 1 274 ? 12.613 15.663 6.719 1.000 41.029 274 LEU CCC CA 1
ATOM 6428 C C . LEU C 1 274 ? 13.608 14.517 6.931 1.000 40.930 274 LEU CCC C 1
ATOM 6429 O O . LEU C 1 274 ? 14.807 14.726 6.671 1.000 45.770 274 LEU CCC O 1
ATOM 6434 N N . PHE C 1 275 ? 13.135 13.374 7.432 1.000 39.824 275 PHE CCC N 1
ATOM 6435 C CA . PHE C 1 275 ? 13.962 12.183 7.760 1.000 39.378 275 PHE CCC CA 1
ATOM 6436 C C . PHE C 1 275 ? 13.830 11.120 6.656 1.000 36.085 275 PHE CCC C 1
ATOM 6437 O O . PHE C 1 275 ? 14.334 10.026 6.839 1.000 33.622 275 PHE CCC O 1
ATOM 6445 N N . ALA C 1 276 ? 13.250 11.469 5.504 1.000 38.308 276 ALA CCC N 1
ATOM 6446 C CA . ALA C 1 276 ? 13.099 10.599 4.308 1.000 40.211 276 ALA CCC CA 1
ATOM 6447 C C . ALA C 1 276 ? 14.394 9.837 4.010 1.000 39.947 276 ALA CCC C 1
ATOM 6448 O O . ALA C 1 276 ? 14.358 8.646 3.716 1.000 33.925 276 ALA CCC O 1
ATOM 6450 N N . PRO C 1 277 ? 15.575 10.493 4.020 1.000 40.135 277 PRO CCC N 1
ATOM 6451 C CA . PRO C 1 277 ? 16.816 9.797 3.669 1.000 43.324 277 PRO CCC CA 1
ATOM 6452 C C . PRO C 1 277 ? 16.993 8.438 4.372 1.000 44.997 277 PRO CCC C 1
ATOM 6453 O O . PRO C 1 277 ? 17.447 7.500 3.691 1.000 37.801 277 PRO CCC O 1
ATOM 6457 N N . PHE C 1 278 ? 16.604 8.327 5.657 1.000 43.245 278 PHE CCC N 1
ATOM 6458 C CA . PHE C 1 278 ? 16.731 7.069 6.448 1.000 40.363 278 PHE CCC CA 1
ATOM 6459 C C . PHE C 1 278 ? 15.426 6.560 7.074 1.000 38.483 278 PHE CCC C 1
ATOM 6460 O O . PHE C 1 278 ? 15.473 5.446 7.620 1.000 37.555 278 PHE CCC O 1
ATOM 6468 N N . LEU C 1 279 ? 14.325 7.319 7.051 1.000 40.383 279 LEU CCC N 1
ATOM 6469 C CA . LEU C 1 279 ? 13.030 6.895 7.666 1.000 39.800 279 LEU CCC CA 1
ATOM 6470 C C . LEU C 1 279 ? 12.066 6.494 6.565 1.000 37.677 279 LEU CCC C 1
ATOM 6471 O O . LEU C 1 279 ? 11.568 7.354 5.848 1.000 37.651 279 LEU CCC O 1
ATOM 6476 N N . PRO C 1 280 ? 11.785 5.187 6.378 1.000 40.444 280 PRO CCC N 1
ATOM 6477 C CA . PRO C 1 280 ? 10.906 4.747 5.287 1.000 41.678 280 PRO CCC CA 1
ATOM 6478 C C . PRO C 1 280 ? 9.623 5.599 5.199 1.000 39.696 280 PRO CCC C 1
ATOM 6479 O O . PRO C 1 280 ? 9.297 6.094 4.109 1.000 34.951 280 PRO CCC O 1
ATOM 6483 N N . GLU C 1 281 ? 8.978 5.816 6.346 1.000 35.108 281 GLU CCC N 1
ATOM 6484 C CA . GLU C 1 281 ? 7.696 6.562 6.427 1.000 40.592 281 GLU CCC CA 1
ATOM 6485 C C . GLU C 1 281 ? 7.848 7.956 5.798 1.000 37.605 281 GLU CCC C 1
ATOM 6486 O O . GLU C 1 281 ? 6.921 8.370 5.101 1.000 38.552 281 GLU CCC O 1
ATOM 6492 N N . GLY C 1 282 ? 8.948 8.661 6.064 1.000 35.265 282 GLY CCC N 1
ATOM 6493 C CA . GLY C 1 282 ? 9.223 9.979 5.472 1.000 33.716 282 GLY CCC CA 1
ATOM 6494 C C . GLY C 1 282 ? 9.158 9.914 3.956 1.000 32.470 282 GLY CCC C 1
ATOM 6495 O O . GLY C 1 282 ? 8.594 10.824 3.348 1.000 34.058 282 GLY CCC O 1
ATOM 6496 N N . GLN C 1 283 ? 9.706 8.862 3.359 1.000 32.525 283 GLN CCC N 1
ATOM 6497 C CA . GLN C 1 283 ? 9.742 8.679 1.883 1.000 34.280 283 GLN CCC CA 1
ATOM 6498 C C . GLN C 1 283 ? 8.360 8.206 1.385 1.000 35.771 283 GLN CCC C 1
ATOM 6499 O O . GLN C 1 283 ? 7.917 8.630 0.277 1.000 34.757 283 GLN CCC O 1
ATOM 6505 N N . GLN C 1 284 ? 7.674 7.373 2.179 1.000 38.433 284 GLN CCC N 1
ATOM 6506 C CA . GLN C 1 284 ? 6.294 6.904 1.881 1.000 37.873 284 GLN CCC CA 1
ATOM 6507 C C . GLN C 1 284 ? 5.386 8.135 1.772 1.000 34.352 284 GLN CCC C 1
ATOM 6508 O O . GLN C 1 284 ? 4.641 8.217 0.796 1.000 35.748 284 GLN CCC O 1
ATOM 6514 N N . ALA C 1 285 ? 5.453 9.056 2.731 1.000 31.655 285 ALA CCC N 1
ATOM 6515 C CA . ALA C 1 285 ? 4.628 10.285 2.744 1.000 33.449 285 ALA CCC CA 1
ATOM 6516 C C . ALA C 1 285 ? 5.007 11.145 1.534 1.000 32.661 285 ALA CCC C 1
ATOM 6517 O O . ALA C 1 285 ? 4.098 11.613 0.871 1.000 37.454 285 ALA CCC O 1
ATOM 6519 N N . ILE C 1 286 ? 6.291 11.305 1.218 1.000 32.109 286 ILE CCC N 1
ATOM 6520 C CA . ILE C 1 286 ? 6.714 12.148 0.061 1.000 32.967 286 ILE CCC CA 1
ATOM 6521 C C . ILE C 1 286 ? 6.147 11.543 -1.225 1.000 31.381 286 ILE CCC C 1
ATOM 6522 O O . ILE C 1 286 ? 5.580 12.309 -2.038 1.000 28.615 286 ILE CCC O 1
ATOM 6527 N N . ASP C 1 287 ? 6.275 10.226 -1.385 1.000 32.258 287 ASP CCC N 1
ATOM 6528 C CA . ASP C 1 287 ? 5.700 9.486 -2.540 1.000 34.411 287 ASP CCC CA 1
ATOM 6529 C C . ASP C 1 287 ? 4.183 9.735 -2.639 1.000 32.155 287 ASP CCC C 1
ATOM 6530 O O . ASP C 1 287 ? 3.712 9.924 -3.757 1.000 29.406 287 ASP CCC O 1
ATOM 6535 N N . LYS C 1 288 ? 3.431 9.725 -1.535 1.000 32.715 288 LYS CCC N 1
ATOM 6536 C CA . LYS C 1 288 ? 1.951 9.920 -1.583 1.000 39.027 288 LYS CCC CA 1
ATOM 6537 C C . LYS C 1 288 ? 1.650 11.340 -2.107 1.000 35.649 288 LYS CCC C 1
ATOM 6538 O O . LYS C 1 288 ? 0.820 11.494 -3.047 1.000 32.361 288 LYS CCC O 1
ATOM 6544 N N . ILE C 1 289 ? 2.301 12.345 -1.515 1.000 34.495 289 ILE CCC N 1
ATOM 6545 C CA . ILE C 1 289 ? 2.209 13.763 -1.955 1.000 32.606 289 ILE CCC CA 1
ATOM 6546 C C . ILE C 1 289 ? 2.507 13.788 -3.442 1.000 33.891 289 ILE CCC C 1
ATOM 6547 O O . ILE C 1 289 ? 1.723 14.377 -4.183 1.000 36.053 289 ILE CCC O 1
ATOM 6552 N N . GLY C 1 290 ? 3.605 13.146 -3.834 1.000 39.218 290 GLY CCC N 1
ATOM 6553 C CA . GLY C 1 290 ? 3.972 12.897 -5.245 1.000 41.764 290 GLY CCC CA 1
ATOM 6554 C C . GLY C 1 290 ? 2.789 12.430 -6.078 1.000 40.255 290 GLY CCC C 1
ATOM 6555 O O . GLY C 1 290 ? 2.496 13.083 -7.098 1.000 40.465 290 GLY CCC O 1
ATOM 6556 N N . GLN C 1 291 ? 2.113 11.355 -5.662 1.000 38.630 291 GLN CCC N 1
ATOM 6557 C CA . GLN C 1 291 ? 1.021 10.745 -6.473 1.000 44.740 291 GLN CCC CA 1
ATOM 6558 C C . GLN C 1 291 ? -0.142 11.745 -6.566 1.000 43.473 291 GLN CCC C 1
ATOM 6559 O O . GLN C 1 291 ? -0.772 11.800 -7.633 1.000 41.289 291 GLN CCC O 1
ATOM 6565 N N . TYR C 1 292 ? -0.385 12.514 -5.500 1.000 39.925 292 TYR CCC N 1
ATOM 6566 C CA . TYR C 1 292 ? -1.517 13.466 -5.374 1.000 37.233 292 TYR CCC CA 1
ATOM 6567 C C . TYR C 1 292 ? -1.283 14.659 -6.301 1.000 35.326 292 TYR CCC C 1
ATOM 6568 O O . TYR C 1 292 ? -2.239 15.132 -6.893 1.000 33.292 292 TYR CCC O 1
ATOM 6577 N N . VAL C 1 293 ? -0.055 15.163 -6.387 1.000 36.376 293 VAL CCC N 1
ATOM 6578 C CA . VAL C 1 293 ? 0.260 16.324 -7.269 1.000 37.976 293 VAL CCC CA 1
ATOM 6579 C C . VAL C 1 293 ? 0.014 15.863 -8.721 1.000 35.789 293 VAL CCC C 1
ATOM 6580 O O . VAL C 1 293 ? -0.689 16.555 -9.455 1.000 36.888 293 VAL CCC O 1
ATOM 6584 N N . LYS C 1 294 ? 0.487 14.683 -9.101 1.000 37.782 294 LYS CCC N 1
ATOM 6585 C CA . LYS C 1 294 ? 0.264 14.104 -10.456 1.000 42.651 294 LYS CCC CA 1
ATOM 6586 C C . LYS C 1 294 ? -1.233 14.052 -10.784 1.000 45.401 294 LYS CCC C 1
ATOM 6587 O O . LYS C 1 294 ? -1.619 14.530 -11.864 1.000 48.889 294 LYS CCC O 1
ATOM 6593 N N . GLN C 1 295 ? -2.049 13.479 -9.901 1.000 47.276 295 GLN CCC N 1
ATOM 6594 C CA . GLN C 1 295 ? -3.481 13.250 -10.216 1.000 51.694 295 GLN CCC CA 1
ATOM 6595 C C . GLN C 1 295 ? -4.204 14.601 -10.219 1.000 47.823 295 GLN CCC C 1
ATOM 6596 O O . GLN C 1 295 ? -5.151 14.698 -10.988 1.000 49.822 295 GLN CCC O 1
ATOM 6602 N N . ARG C 1 296 ? -3.735 15.628 -9.501 1.000 46.678 296 ARG CCC N 1
ATOM 6603 C CA . ARG C 1 296 ? -4.443 16.942 -9.452 1.000 48.590 296 ARG CCC CA 1
ATOM 6604 C C . ARG C 1 296 ? -4.048 17.838 -10.630 1.000 44.504 296 ARG CCC C 1
ATOM 6605 O O . ARG C 1 296 ? -4.769 18.779 -10.878 1.000 42.179 296 ARG CCC O 1
ATOM 6613 N N . THR C 1 297 ? -2.952 17.561 -11.324 1.000 42.874 297 THR CCC N 1
ATOM 6614 C CA . THR C 1 297 ? -2.387 18.462 -12.353 1.000 46.437 297 THR CCC CA 1
ATOM 6615 C C . THR C 1 297 ? -2.400 17.767 -13.728 1.000 53.978 297 THR CCC C 1
ATOM 6616 O O . THR C 1 297 ? -1.705 18.267 -14.633 1.000 61.235 297 THR CCC O 1
ATOM 6620 N N . ALA C 1 298 ? -3.171 16.688 -13.917 1.000 62.717 298 ALA CCC N 1
ATOM 6621 C CA . ALA C 1 298 ? -3.069 15.775 -15.093 1.000 69.483 298 ALA CCC CA 1
ATOM 6622 C C . ALA C 1 298 ? -3.878 16.296 -16.300 1.000 75.401 298 ALA CCC C 1
ATOM 6623 O O . ALA C 1 298 ? -3.414 16.284 -17.471 1.000 77.027 298 ALA CCC O 1
ATOM 6625 N N . ALA D 1 2 ? 28.236 17.619 10.149 1.000 101.346 2 ALA DDD N 1
ATOM 6626 C CA . ALA D 1 2 ? 29.079 16.735 11.018 1.000 98.238 2 ALA DDD CA 1
ATOM 6627 C C . ALA D 1 2 ? 28.286 16.295 12.264 1.000 96.922 2 ALA DDD C 1
ATOM 6628 O O . ALA D 1 2 ? 27.811 15.145 12.273 1.000 91.780 2 ALA DDD O 1
ATOM 6630 N N . SER D 1 3 ? 28.113 17.181 13.253 1.000 91.357 3 SER DDD N 1
ATOM 6631 C CA . SER D 1 3 ? 28.094 16.819 14.699 1.000 91.192 3 SER DDD CA 1
ATOM 6632 C C . SER D 1 3 ? 26.703 16.446 15.232 1.000 88.111 3 SER DDD C 1
ATOM 6633 O O . SER D 1 3 ? 26.605 15.528 16.049 1.000 78.202 3 SER DDD O 1
ATOM 6636 N N . PRO D 1 4 ? 25.585 17.114 14.846 1.000 83.587 4 PRO DDD N 1
ATOM 6637 C CA . PRO D 1 4 ? 24.256 16.666 15.278 1.000 76.443 4 PRO DDD CA 1
ATOM 6638 C C . PRO D 1 4 ? 23.923 15.373 14.519 1.000 70.955 4 PRO DDD C 1
ATOM 6639 O O . PRO D 1 4 ? 23.357 14.461 15.126 1.000 66.986 4 PRO DDD O 1
ATOM 6643 N N . GLN D 1 5 ? 24.287 15.348 13.224 1.000 62.831 5 GLN DDD N 1
ATOM 6644 C CA . GLN D 1 5 ? 24.283 14.156 12.330 1.000 57.959 5 GLN DDD CA 1
ATOM 6645 C C . GLN D 1 5 ? 25.129 13.039 12.966 1.000 55.264 5 GLN DDD C 1
ATOM 6646 O O . GLN D 1 5 ? 24.649 11.879 12.990 1.000 49.081 5 GLN DDD O 1
ATOM 6652 N N . LEU D 1 6 ? 26.338 13.372 13.456 1.000 51.821 6 LEU DDD N 1
ATOM 6653 C CA . LEU D 1 6 ? 27.262 12.403 14.115 1.000 50.441 6 LEU DDD CA 1
ATOM 6654 C C . LEU D 1 6 ? 26.673 11.961 15.455 1.000 46.619 6 LEU DDD C 1
ATOM 6655 O O . LEU D 1 6 ? 26.854 10.779 15.797 1.000 46.779 6 LEU DDD O 1
ATOM 6660 N N . GLN D 1 7 ? 26.004 12.862 16.181 1.000 47.216 7 GLN DDD N 1
ATOM 6661 C CA . GLN D 1 7 ? 25.390 12.520 17.495 1.000 48.930 7 GLN DDD CA 1
ATOM 6662 C C . GLN D 1 7 ? 24.255 11.512 17.279 1.000 47.666 7 GLN DDD C 1
ATOM 6663 O O . GLN D 1 7 ? 24.184 10.537 18.074 1.000 43.853 7 GLN DDD O 1
ATOM 6669 N N . MET D 1 8 ? 23.434 11.702 16.234 1.000 51.239 8 MET DDD N 1
ATOM 6670 C CA . MET D 1 8 ? 22.369 10.735 15.834 1.000 50.092 8 MET DDD CA 1
ATOM 6671 C C . MET D 1 8 ? 22.976 9.345 15.603 1.000 51.473 8 MET DDD C 1
ATOM 6672 O O . MET D 1 8 ? 22.409 8.366 16.131 1.000 55.055 8 MET DDD O 1
ATOM 6677 N N . ALA D 1 9 ? 24.087 9.277 14.854 1.000 48.123 9 ALA DDD N 1
ATOM 6678 C CA . ALA D 1 9 ? 24.818 8.038 14.490 1.000 48.234 9 ALA DDD CA 1
ATOM 6679 C C . ALA D 1 9 ? 25.255 7.285 15.754 1.000 46.135 9 ALA DDD C 1
ATOM 6680 O O . ALA D 1 9 ? 25.049 6.054 15.812 1.000 43.858 9 ALA DDD O 1
ATOM 6682 N N . LEU D 1 10 ? 25.848 8.002 16.718 1.000 47.613 10 LEU DDD N 1
ATOM 6683 C CA . LEU D 1 10 ? 26.330 7.439 18.015 1.000 50.372 10 LEU DDD CA 1
ATOM 6684 C C . LEU D 1 10 ? 25.139 6.928 18.846 1.000 49.047 10 LEU DDD C 1
ATOM 6685 O O . LEU D 1 10 ? 25.214 5.782 19.321 1.000 43.979 10 LEU DDD O 1
ATOM 6690 N N . ASP D 1 11 ? 24.073 7.721 19.006 1.000 53.753 11 ASP DDD N 1
ATOM 6691 C CA . ASP D 1 11 ? 22.845 7.269 19.715 1.000 56.018 11 ASP DDD CA 1
ATOM 6692 C C . ASP D 1 11 ? 22.335 6.023 18.989 1.000 51.465 11 ASP DDD C 1
ATOM 6693 O O . ASP D 1 11 ? 21.897 5.080 19.673 1.000 55.146 11 ASP DDD O 1
ATOM 6698 N N . GLY D 1 12 ? 22.424 6.014 17.657 1.000 44.246 12 GLY DDD N 1
ATOM 6699 C CA . GLY D 1 12 ? 22.021 4.866 16.831 1.000 43.420 12 GLY DDD CA 1
ATOM 6700 C C . GLY D 1 12 ? 22.716 3.607 17.298 1.000 43.140 12 GLY DDD C 1
ATOM 6701 O O . GLY D 1 12 ? 22.019 2.575 17.534 1.000 44.166 12 GLY DDD O 1
ATOM 6702 N N . PHE D 1 13 ? 24.040 3.687 17.431 1.000 44.498 13 PHE DDD N 1
ATOM 6703 C CA . PHE D 1 13 ? 24.892 2.543 17.841 1.000 50.090 13 PHE DDD CA 1
ATOM 6704 C C . PHE D 1 13 ? 24.570 2.200 19.303 1.000 53.923 13 PHE DDD C 1
ATOM 6705 O O . PHE D 1 13 ? 24.465 0.984 19.600 1.000 53.257 13 PHE DDD O 1
ATOM 6713 N N . LYS D 1 14 ? 24.346 3.210 20.156 1.000 54.966 14 LYS DDD N 1
ATOM 6714 C CA . LYS D 1 14 ? 24.062 3.016 21.609 1.000 60.581 14 LYS DDD CA 1
ATOM 6715 C C . LYS D 1 14 ? 22.844 2.110 21.782 1.000 59.488 14 LYS DDD C 1
ATOM 6716 O O . LYS D 1 14 ? 22.921 1.242 22.643 1.000 69.737 14 LYS DDD O 1
ATOM 6722 N N . MET D 1 15 ? 21.779 2.298 20.998 1.000 63.755 15 MET DDD N 1
ATOM 6723 C CA . MET D 1 15 ? 20.540 1.478 21.096 1.000 69.750 15 MET DDD CA 1
ATOM 6724 C C . MET D 1 15 ? 20.820 0.078 20.542 1.000 68.384 15 MET DDD C 1
ATOM 6725 O O . MET D 1 15 ? 20.425 -0.900 21.211 1.000 67.789 15 MET DDD O 1
ATOM 6730 N N . MET D 1 16 ? 21.433 -0.014 19.352 1.000 67.458 16 MET DDD N 1
ATOM 6731 C CA . MET D 1 16 ? 21.801 -1.314 18.730 1.000 72.156 16 MET DDD CA 1
ATOM 6732 C C . MET D 1 16 ? 22.669 -2.088 19.723 1.000 73.735 16 MET DDD C 1
ATOM 6733 O O . MET D 1 16 ? 22.338 -3.257 19.975 1.000 81.772 16 MET DDD O 1
ATOM 6738 N N . GLY D 1 17 ? 23.735 -1.451 20.232 1.000 65.233 17 GLY DDD N 1
ATOM 6739 C CA . GLY D 1 17 ? 24.693 -2.021 21.201 1.000 63.266 17 GLY DDD CA 1
ATOM 6740 C C . GLY D 1 17 ? 23.983 -2.542 22.437 1.000 67.863 17 GLY DDD C 1
ATOM 6741 O O . GLY D 1 17 ? 24.440 -3.579 22.984 1.000 74.583 17 GLY DDD O 1
ATOM 6742 N N . GLU D 1 18 ? 22.897 -1.864 22.842 1.000 66.457 18 GLU DDD N 1
ATOM 6743 C CA . GLU D 1 18 ? 22.038 -2.212 24.009 1.000 69.845 18 GLU DDD CA 1
ATOM 6744 C C . GLU D 1 18 ? 21.186 -3.443 23.689 1.000 71.685 18 GLU DDD C 1
ATOM 6745 O O . GLU D 1 18 ? 21.126 -4.347 24.540 1.000 77.138 18 GLU DDD O 1
ATOM 6751 N N . LYS D 1 19 ? 20.557 -3.491 22.516 1.000 69.513 19 LYS DDD N 1
ATOM 6752 C CA . LYS D 1 19 ? 19.800 -4.692 22.081 1.000 73.297 19 LYS DDD CA 1
ATOM 6753 C C . LYS D 1 19 ? 20.764 -5.880 21.886 1.000 75.969 19 LYS DDD C 1
ATOM 6754 O O . LYS D 1 19 ? 20.332 -7.019 22.172 1.000 80.002 19 LYS DDD O 1
ATOM 6760 N N . MET D 1 20 ? 22.011 -5.638 21.439 1.000 75.545 20 MET DDD N 1
ATOM 6761 C CA . MET D 1 20 ? 23.057 -6.690 21.246 1.000 76.174 20 MET DDD CA 1
ATOM 6762 C C . MET D 1 20 ? 23.276 -7.412 22.581 1.000 75.066 20 MET DDD C 1
ATOM 6763 O O . MET D 1 20 ? 23.143 -8.661 22.608 1.000 72.312 20 MET DDD O 1
ATOM 6768 N N . ALA D 1 21 ? 23.598 -6.646 23.630 1.000 74.480 21 ALA DDD N 1
ATOM 6769 C CA . ALA D 1 21 ? 23.835 -7.141 25.008 1.000 80.815 21 ALA DDD CA 1
ATOM 6770 C C . ALA D 1 21 ? 22.602 -7.920 25.509 1.000 88.097 21 ALA DDD C 1
ATOM 6771 O O . ALA D 1 21 ? 22.795 -9.083 25.934 1.000 90.310 21 ALA DDD O 1
ATOM 6773 N N . GLN D 1 22 ? 21.389 -7.344 25.426 1.000 86.347 22 GLN DDD N 1
ATOM 6774 C CA . GLN D 1 22 ? 20.124 -7.956 25.943 1.000 83.918 22 GLN DDD CA 1
ATOM 6775 C C . GLN D 1 22 ? 19.711 -9.154 25.087 1.000 77.045 22 GLN DDD C 1
ATOM 6776 O O . GLN D 1 22 ? 18.944 -9.986 25.589 1.000 74.595 22 GLN DDD O 1
ATOM 6782 N N . ALA D 1 23 ? 20.136 -9.202 23.825 1.000 75.086 23 ALA DDD N 1
ATOM 6783 C CA . ALA D 1 23 ? 19.997 -10.397 22.967 1.000 76.450 23 ALA DDD CA 1
ATOM 6784 C C . ALA D 1 23 ? 20.809 -11.524 23.620 1.000 77.083 23 ALA DDD C 1
ATOM 6785 O O . ALA D 1 23 ? 20.358 -12.699 23.590 1.000 81.453 23 ALA DDD O 1
ATOM 6787 N N . GLY D 1 24 ? 21.941 -11.157 24.234 1.000 72.469 24 GLY DDD N 1
ATOM 6788 C CA . GLY D 1 24 ? 22.849 -12.075 24.949 1.000 77.067 24 GLY DDD CA 1
ATOM 6789 C C . GLY D 1 24 ? 23.629 -12.957 23.985 1.000 82.421 24 GLY DDD C 1
ATOM 6790 O O . GLY D 1 24 ? 24.033 -12.461 22.908 1.000 89.485 24 GLY DDD O 1
ATOM 6791 N N . GLY D 1 25 ? 23.846 -14.219 24.360 1.000 80.981 25 GLY DDD N 1
ATOM 6792 C CA . GLY D 1 25 ? 24.461 -15.243 23.497 1.000 80.102 25 GLY DDD CA 1
ATOM 6793 C C . GLY D 1 25 ? 23.617 -15.530 22.265 1.000 79.754 25 GLY DDD C 1
ATOM 6794 O O . GLY D 1 25 ? 24.230 -15.688 21.186 1.000 80.416 25 GLY DDD O 1
ATOM 6795 N N . ASP D 1 26 ? 22.278 -15.539 22.425 1.000 76.083 26 ASP DDD N 1
ATOM 6796 C CA . ASP D 1 26 ? 21.240 -16.056 21.482 1.000 71.616 26 ASP DDD CA 1
ATOM 6797 C C . ASP D 1 26 ? 21.409 -15.507 20.056 1.000 74.943 26 ASP DDD C 1
ATOM 6798 O O . ASP D 1 26 ? 21.026 -14.336 19.830 1.000 78.450 26 ASP DDD O 1
ATOM 6803 N N . VAL D 1 27 ? 21.850 -16.350 19.113 1.000 67.839 27 VAL DDD N 1
ATOM 6804 C CA . VAL D 1 27 ? 22.343 -15.934 17.764 1.000 67.947 27 VAL DDD CA 1
ATOM 6805 C C . VAL D 1 27 ? 21.183 -15.436 16.880 1.000 69.168 27 VAL DDD C 1
ATOM 6806 O O . VAL D 1 27 ? 21.428 -14.520 16.075 1.000 66.603 27 VAL DDD O 1
ATOM 6810 N N . LYS D 1 28 ? 19.980 -16.010 16.993 1.000 73.969 28 LYS DDD N 1
ATOM 6811 C CA . LYS D 1 28 ? 18.795 -15.610 16.178 1.000 76.121 28 LYS DDD CA 1
ATOM 6812 C C . LYS D 1 28 ? 18.401 -14.166 16.491 1.000 70.649 28 LYS DDD C 1
ATOM 6813 O O . LYS D 1 28 ? 18.069 -13.441 15.544 1.000 66.608 28 LYS DDD O 1
ATOM 6819 N N . ALA D 1 29 ? 18.406 -13.803 17.776 1.000 68.272 29 ALA DDD N 1
ATOM 6820 C CA . ALA D 1 29 ? 18.080 -12.454 18.289 1.000 71.831 29 ALA DDD CA 1
ATOM 6821 C C . ALA D 1 29 ? 19.050 -11.447 17.668 1.000 68.081 29 ALA DDD C 1
ATOM 6822 O O . ALA D 1 29 ? 18.579 -10.549 16.958 1.000 69.721 29 ALA DDD O 1
ATOM 6824 N N . MET D 1 30 ? 20.351 -11.634 17.913 1.000 69.237 30 MET DDD N 1
ATOM 6825 C CA . MET D 1 30 ? 21.470 -10.802 17.376 1.000 65.327 30 MET DDD CA 1
ATOM 6826 C C . MET D 1 30 ? 21.229 -10.513 15.887 1.000 54.844 30 MET DDD C 1
ATOM 6827 O O . MET D 1 30 ? 21.242 -9.344 15.502 1.000 50.789 30 MET DDD O 1
ATOM 6832 N N . ARG D 1 31 ? 20.998 -11.547 15.081 1.000 46.659 31 ARG DDD N 1
ATOM 6833 C CA . ARG D 1 31 ? 20.819 -11.408 13.618 1.000 48.149 31 ARG DDD CA 1
ATOM 6834 C C . ARG D 1 31 ? 19.579 -10.556 13.319 1.000 52.194 31 ARG DDD C 1
ATOM 6835 O O . ARG D 1 31 ? 19.556 -9.899 12.248 1.000 52.679 31 ARG DDD O 1
ATOM 6843 N N . ALA D 1 32 ? 18.596 -10.565 14.227 1.000 53.261 32 ALA DDD N 1
ATOM 6844 C CA . ALA D 1 32 ? 17.371 -9.734 14.143 1.000 55.835 32 ALA DDD CA 1
ATOM 6845 C C . ALA D 1 32 ? 17.735 -8.270 14.413 1.000 54.385 32 ALA DDD C 1
ATOM 6846 O O . ALA D 1 32 ? 17.261 -7.413 13.659 1.000 50.190 32 ALA DDD O 1
ATOM 6848 N N . VAL D 1 33 ? 18.571 -8.008 15.427 1.000 56.805 33 VAL DDD N 1
ATOM 6849 C CA . VAL D 1 33 ? 18.996 -6.637 15.855 1.000 58.460 33 VAL DDD CA 1
ATOM 6850 C C . VAL D 1 33 ? 19.656 -5.917 14.675 1.000 61.526 33 VAL DDD C 1
ATOM 6851 O O . VAL D 1 33 ? 19.382 -4.709 14.484 1.000 66.919 33 VAL DDD O 1
ATOM 6855 N N . MET D 1 34 ? 20.527 -6.619 13.944 1.000 61.272 34 MET DDD N 1
ATOM 6856 C CA . MET D 1 34 ? 21.221 -6.063 12.755 1.000 58.550 34 MET DDD CA 1
ATOM 6857 C C . MET D 1 34 ? 20.211 -5.893 11.610 1.000 54.737 34 MET DDD C 1
ATOM 6858 O O . MET D 1 34 ? 20.206 -4.817 11.005 1.000 56.837 34 MET DDD O 1
ATOM 6863 N N . GLU D 1 35 ? 19.356 -6.887 11.359 1.000 53.478 35 GLU DDD N 1
ATOM 6864 C CA . GLU D 1 35 ? 18.345 -6.855 10.260 1.000 53.385 35 GLU DDD CA 1
ATOM 6865 C C . GLU D 1 35 ? 17.336 -5.707 10.464 1.000 55.976 35 GLU DDD C 1
ATOM 6866 O O . GLU D 1 35 ? 17.040 -4.979 9.480 1.000 50.044 35 GLU DDD O 1
ATOM 6872 N N . GLU D 1 36 ? 16.788 -5.586 11.680 1.000 62.273 36 GLU DDD N 1
ATOM 6873 C CA . GLU D 1 36 ? 15.948 -4.449 12.159 1.000 61.112 36 GLU DDD CA 1
ATOM 6874 C C . GLU D 1 36 ? 16.502 -3.148 11.559 1.000 59.701 36 GLU DDD C 1
ATOM 6875 O O . GLU D 1 36 ? 15.725 -2.421 10.889 1.000 53.468 36 GLU DDD O 1
ATOM 6881 N N . MET D 1 37 ? 17.809 -2.909 11.750 1.000 57.844 37 MET DDD N 1
ATOM 6882 C CA . MET D 1 37 ? 18.466 -1.595 11.513 1.000 63.937 37 MET DDD CA 1
ATOM 6883 C C . MET D 1 37 ? 18.755 -1.346 10.023 1.000 55.425 37 MET DDD C 1
ATOM 6884 O O . MET D 1 37 ? 18.962 -0.180 9.658 1.000 50.024 37 MET DDD O 1
ATOM 6889 N N . ALA D 1 38 ? 18.712 -2.364 9.168 1.000 49.970 38 ALA DDD N 1
ATOM 6890 C CA . ALA D 1 38 ? 19.016 -2.217 7.722 1.000 46.351 38 ALA DDD CA 1
ATOM 6891 C C . ALA D 1 38 ? 17.831 -1.602 6.975 1.000 43.804 38 ALA DDD C 1
ATOM 6892 O O . ALA D 1 38 ? 16.742 -2.182 7.031 1.000 44.358 38 ALA DDD O 1
ATOM 6894 N N . THR D 1 39 ? 18.047 -0.494 6.267 1.000 36.631 39 THR DDD N 1
ATOM 6895 C CA . THR D 1 39 ? 17.140 -0.004 5.208 1.000 35.384 39 THR DDD CA 1
ATOM 6896 C C . THR D 1 39 ? 17.928 0.034 3.899 1.000 37.285 39 THR DDD C 1
ATOM 6897 O O . THR D 1 39 ? 19.163 0.067 3.945 1.000 41.244 39 THR DDD O 1
ATOM 6901 N N . PHE D 1 40 ? 17.230 0.086 2.770 1.000 37.093 40 PHE DDD N 1
ATOM 6902 C CA . PHE D 1 40 ? 17.850 0.106 1.431 1.000 33.036 40 PHE DDD CA 1
ATOM 6903 C C . PHE D 1 40 ? 17.271 1.263 0.631 1.000 32.407 40 PHE DDD C 1
ATOM 6904 O O . PHE D 1 40 ? 16.791 1.058 -0.475 1.000 35.974 40 PHE DDD O 1
ATOM 6912 N N . PRO D 1 41 ? 17.382 2.524 1.112 1.000 35.613 41 PRO DDD N 1
ATOM 6913 C CA . PRO D 1 41 ? 16.811 3.690 0.416 1.000 36.569 41 PRO DDD CA 1
ATOM 6914 C C . PRO D 1 41 ? 17.276 3.962 -1.024 1.000 35.463 41 PRO DDD C 1
ATOM 6915 O O . PRO D 1 41 ? 16.607 4.742 -1.653 1.000 36.562 41 PRO DDD O 1
ATOM 6919 N N . SER D 1 42 ? 18.362 3.346 -1.507 1.000 33.261 42 SER DDD N 1
ATOM 6920 C CA . SER D 1 42 ? 18.852 3.518 -2.903 1.000 32.422 42 SER DDD CA 1
ATOM 6921 C C . SER D 1 42 ? 1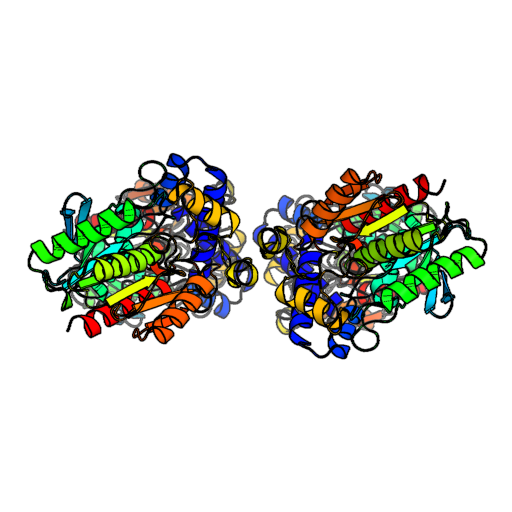8.252 2.444 -3.830 1.000 31.666 42 SER DDD C 1
ATOM 6922 O O . SER D 1 42 ? 18.618 2.428 -5.008 1.000 34.242 42 SER DDD O 1
ATOM 6925 N N . ALA D 1 43 ? 17.351 1.592 -3.335 1.000 31.346 43 ALA DDD N 1
ATOM 6926 C CA . ALA D 1 43 ? 16.822 0.407 -4.056 1.000 32.429 43 ALA DDD CA 1
ATOM 6927 C C . ALA D 1 43 ? 16.313 0.788 -5.455 1.000 35.288 43 ALA DDD C 1
ATOM 6928 O O . ALA D 1 43 ? 16.669 0.104 -6.446 1.000 33.430 43 ALA DDD O 1
ATOM 6930 N N . GLY D 1 44 ? 15.490 1.834 -5.528 1.000 39.366 44 GLY DDD N 1
ATOM 6931 C CA . GLY D 1 44 ? 14.754 2.221 -6.740 1.000 41.548 44 GLY DDD CA 1
ATOM 6932 C C . GLY D 1 44 ? 15.669 2.407 -7.933 1.000 45.175 44 GLY DDD C 1
ATOM 6933 O O . GLY D 1 44 ? 15.267 1.993 -9.015 1.000 51.070 44 GLY DDD O 1
ATOM 6934 N N . GLU D 1 45 ? 16.846 3.015 -7.746 1.000 51.443 45 GLU DDD N 1
ATOM 6935 C CA . GLU D 1 45 ? 17.808 3.359 -8.841 1.000 53.816 45 GLU DDD CA 1
ATOM 6936 C C . GLU D 1 45 ? 18.965 2.341 -8.923 1.000 49.261 45 GLU DDD C 1
ATOM 6937 O O . GLU D 1 45 ? 19.817 2.504 -9.813 1.000 45.784 45 GLU DDD O 1
ATOM 6943 N N . THR D 1 46 ? 18.956 1.302 -8.075 1.000 48.606 46 THR DDD N 1
ATOM 6944 C CA . THR D 1 46 ? 19.986 0.229 -7.959 1.000 45.889 46 THR DDD CA 1
ATOM 6945 C C . THR D 1 46 ? 19.455 -1.115 -8.489 1.000 47.876 46 THR DDD C 1
ATOM 6946 O O . THR D 1 46 ? 18.429 -1.621 -7.969 1.000 47.259 46 THR DDD O 1
ATOM 6950 N N . LYS D 1 47 ? 20.180 -1.717 -9.425 1.000 44.203 47 LYS DDD N 1
ATOM 6951 C CA . LYS D 1 47 ? 19.874 -3.045 -10.018 1.000 49.260 47 LYS DDD CA 1
ATOM 6952 C C . LYS D 1 47 ? 20.538 -4.153 -9.186 1.000 45.381 47 LYS DDD C 1
ATOM 6953 O O . LYS D 1 47 ? 21.761 -4.146 -9.119 1.000 48.130 47 LYS DDD O 1
ATOM 6959 N N . CYS D 1 48 ? 19.756 -5.071 -8.605 1.000 40.537 48 CYS DDD N 1
ATOM 6960 C CA . CYS D 1 48 ? 20.211 -6.240 -7.802 1.000 39.345 48 CYS DDD CA 1
ATOM 6961 C C . CYS D 1 48 ? 19.849 -7.554 -8.524 1.000 40.267 48 CYS DDD C 1
ATOM 6962 O O . CYS D 1 48 ? 18.650 -7.746 -8.809 1.000 46.523 48 CYS DDD O 1
ATOM 6965 N N . THR D 1 49 ? 20.837 -8.423 -8.792 1.000 40.686 49 THR DDD N 1
ATOM 6966 C CA . THR D 1 49 ? 20.734 -9.712 -9.553 1.000 36.624 49 THR DDD CA 1
ATOM 6967 C C . THR D 1 49 ? 21.328 -10.844 -8.708 1.000 37.796 49 THR DDD C 1
ATOM 6968 O O . THR D 1 49 ? 22.536 -11.072 -8.707 1.000 35.110 49 THR DDD O 1
ATOM 6972 N N . PRO D 1 50 ? 20.527 -11.539 -7.875 1.000 43.727 50 PRO DDD N 1
ATOM 6973 C CA . PRO D 1 50 ? 21.008 -12.732 -7.169 1.000 44.362 50 PRO DDD CA 1
ATOM 6974 C C . PRO D 1 50 ? 21.711 -13.718 -8.113 1.000 43.586 50 PRO DDD C 1
ATOM 6975 O O . PRO D 1 50 ? 21.386 -13.786 -9.306 1.000 41.170 50 PRO DDD O 1
ATOM 6979 N N . VAL D 1 51 ? 22.713 -14.408 -7.572 1.000 41.502 51 VAL DDD N 1
ATOM 6980 C CA . VAL D 1 51 ? 23.621 -15.275 -8.363 1.000 37.649 51 VAL DDD CA 1
ATOM 6981 C C . VAL D 1 51 ? 24.326 -16.225 -7.399 1.000 37.849 51 VAL DDD C 1
ATOM 6982 O O . VAL D 1 51 ? 24.519 -15.863 -6.210 1.000 35.387 51 VAL DDD O 1
ATOM 6986 N N . ASN D 1 52 ? 24.620 -17.419 -7.906 1.000 41.175 52 ASN DDD N 1
ATOM 6987 C CA . ASN D 1 52 ? 25.493 -18.440 -7.283 1.000 45.274 52 ASN DDD CA 1
ATOM 6988 C C . ASN D 1 52 ? 26.929 -18.131 -7.741 1.000 46.553 52 ASN DDD C 1
ATOM 6989 O O . ASN D 1 52 ? 27.207 -18.233 -8.973 1.000 44.816 52 ASN DDD O 1
ATOM 6994 N N . ALA D 1 53 ? 27.784 -17.695 -6.805 1.000 43.183 53 ALA DDD N 1
ATOM 6995 C CA . ALA D 1 53 ? 29.193 -17.300 -7.051 1.000 41.424 53 ALA DDD CA 1
ATOM 6996 C C . ALA D 1 53 ? 30.119 -18.466 -6.681 1.000 39.269 53 ALA DDD C 1
ATOM 6997 O O . ALA D 1 53 ? 30.555 -18.516 -5.501 1.000 36.772 53 ALA DDD O 1
ATOM 6999 N N . GLY D 1 54 ? 30.387 -19.371 -7.636 1.000 40.396 54 GLY DDD N 1
ATOM 7000 C CA . GLY D 1 54 ? 31.127 -20.634 -7.404 1.000 40.787 54 GLY DDD CA 1
ATOM 7001 C C . GLY D 1 54 ? 30.599 -21.360 -6.171 1.000 40.221 54 GLY DDD C 1
ATOM 7002 O O . GLY D 1 54 ? 31.401 -21.702 -5.286 1.000 37.423 54 GLY DDD O 1
ATOM 7003 N N . GLY D 1 55 ? 29.274 -21.500 -6.065 1.000 42.474 55 GLY DDD N 1
ATOM 7004 C CA . GLY D 1 55 ? 28.594 -22.207 -4.960 1.000 44.285 55 GLY DDD CA 1
ATOM 7005 C C . GLY D 1 55 ? 28.469 -21.391 -3.679 1.000 45.197 55 GLY DDD C 1
ATOM 7006 O O . GLY D 1 55 ? 28.183 -21.992 -2.630 1.000 44.835 55 GLY DDD O 1
ATOM 7007 N N . VAL D 1 56 ? 28.645 -20.071 -3.738 1.000 45.015 56 VAL DDD N 1
ATOM 7008 C CA . VAL D 1 56 ? 28.386 -19.163 -2.583 1.000 47.175 56 VAL DDD CA 1
ATOM 7009 C C . VAL D 1 56 ? 27.224 -18.261 -2.972 1.000 43.081 56 VAL DDD C 1
ATOM 7010 O O . VAL D 1 56 ? 27.247 -17.657 -4.045 1.000 44.142 56 VAL DDD O 1
ATOM 7014 N N . PRO D 1 57 ? 26.155 -18.194 -2.143 1.000 41.188 57 PRO DDD N 1
ATOM 7015 C CA . PRO D 1 57 ? 25.024 -17.295 -2.416 1.000 41.520 57 PRO DDD CA 1
ATOM 7016 C C . PRO D 1 57 ? 25.464 -15.812 -2.441 1.000 39.538 57 PRO DDD C 1
ATOM 7017 O O . PRO D 1 57 ? 26.156 -15.331 -1.516 1.000 35.988 57 PRO DDD O 1
ATOM 7021 N N . ALA D 1 58 ? 25.102 -15.111 -3.517 1.000 35.561 58 ALA DDD N 1
ATOM 7022 C CA . ALA D 1 58 ? 25.641 -13.770 -3.813 1.000 37.655 58 ALA DDD CA 1
ATOM 7023 C C . ALA D 1 58 ? 24.613 -12.925 -4.566 1.000 38.368 58 ALA DDD C 1
ATOM 7024 O O . ALA D 1 58 ? 23.543 -13.481 -4.956 1.000 36.142 58 ALA DDD O 1
ATOM 7026 N N . GLU D 1 59 ? 24.960 -11.647 -4.786 1.000 37.751 59 GLU DDD N 1
ATOM 7027 C CA . GLU D 1 59 ? 24.127 -10.673 -5.533 1.000 38.120 59 GLU DDD CA 1
ATOM 7028 C C . GLU D 1 59 ? 24.996 -9.615 -6.226 1.000 36.264 59 GLU DDD C 1
ATOM 7029 O O . GLU D 1 59 ? 25.780 -8.939 -5.553 1.000 38.814 59 GLU DDD O 1
ATOM 7035 N N . TRP D 1 60 ? 24.849 -9.490 -7.540 1.000 39.154 60 TRP DDD N 1
ATOM 7036 C CA . TRP D 1 60 ? 25.284 -8.304 -8.314 1.000 42.845 60 TRP DDD CA 1
ATOM 7037 C C . TRP D 1 60 ? 24.480 -7.100 -7.810 1.000 41.669 60 TRP DDD C 1
ATOM 7038 O O . TRP D 1 60 ? 23.250 -7.195 -7.743 1.000 38.783 60 TRP DDD O 1
ATOM 7049 N N . ILE D 1 61 ? 25.177 -6.043 -7.417 1.000 36.477 61 ILE DDD N 1
ATOM 7050 C CA . ILE D 1 61 ? 24.598 -4.747 -6.996 1.000 37.154 61 ILE DDD CA 1
ATOM 7051 C C . ILE D 1 61 ? 25.300 -3.697 -7.840 1.000 39.554 61 ILE DDD C 1
ATOM 7052 O O . ILE D 1 61 ? 26.539 -3.512 -7.653 1.000 41.379 61 ILE DDD O 1
ATOM 7057 N N . ALA D 1 62 ? 24.550 -3.109 -8.772 1.000 40.568 62 ALA DDD N 1
ATOM 7058 C CA . ALA D 1 62 ? 25.042 -2.138 -9.770 1.000 43.051 62 ALA DDD CA 1
ATOM 7059 C C . ALA D 1 62 ? 24.251 -0.835 -9.647 1.000 43.285 62 ALA DDD C 1
ATOM 7060 O O . ALA D 1 62 ? 23.065 -0.821 -9.956 1.000 41.339 62 ALA DDD O 1
ATOM 7062 N N . ALA D 1 63 ? 24.920 0.209 -9.164 1.000 46.851 63 ALA DDD N 1
ATOM 7063 C CA . ALA D 1 63 ? 24.500 1.620 -9.252 1.000 46.347 63 ALA DDD CA 1
ATOM 7064 C C . ALA D 1 63 ? 24.507 2.015 -10.725 1.000 47.385 63 ALA DDD C 1
ATOM 7065 O O . ALA D 1 63 ? 25.139 1.365 -11.555 1.000 43.549 63 ALA DDD O 1
ATOM 7067 N N . PRO D 1 64 ? 23.735 3.038 -11.135 1.000 55.207 64 PRO DDD N 1
ATOM 7068 C CA . PRO D 1 64 ? 23.662 3.365 -12.557 1.000 62.295 64 PRO DDD CA 1
ATOM 7069 C C . PRO D 1 64 ? 25.053 3.778 -13.082 1.000 67.335 64 PRO DDD C 1
ATOM 7070 O O . PRO D 1 64 ? 25.788 4.421 -12.332 1.000 61.701 64 PRO DDD O 1
ATOM 7074 N N . GLY D 1 65 ? 25.384 3.381 -14.325 1.000 66.899 65 GLY DDD N 1
ATOM 7075 C CA . GLY D 1 65 ? 26.692 3.626 -14.972 1.000 67.414 65 GLY DDD CA 1
ATOM 7076 C C . GLY D 1 65 ? 27.840 2.911 -14.264 1.000 64.381 65 GLY DDD C 1
ATOM 7077 O O . GLY D 1 65 ? 28.942 3.489 -14.172 1.000 63.039 65 GLY DDD O 1
ATOM 7078 N N . ALA D 1 66 ? 27.585 1.709 -13.745 1.000 58.120 66 ALA DDD N 1
ATOM 7079 C CA . ALA D 1 66 ? 28.599 0.816 -13.145 1.000 52.164 66 ALA DDD CA 1
ATOM 7080 C C . ALA D 1 66 ? 29.030 -0.161 -14.239 1.000 48.502 66 ALA DDD C 1
ATOM 7081 O O . ALA D 1 66 ? 28.169 -0.812 -14.804 1.000 47.482 66 ALA DDD O 1
ATOM 7083 N N . ALA D 1 67 ? 30.318 -0.219 -14.558 1.000 49.121 67 ALA DDD N 1
ATOM 7084 C CA . ALA D 1 67 ? 30.848 -1.063 -15.648 1.000 47.288 67 ALA DDD CA 1
ATOM 7085 C C . ALA D 1 67 ? 30.780 -2.519 -15.198 1.000 46.382 67 ALA DDD C 1
ATOM 7086 O O . ALA D 1 67 ? 30.971 -2.743 -14.003 1.000 44.296 67 ALA DDD O 1
ATOM 7088 N N . ASP D 1 68 ? 30.490 -3.440 -16.125 1.000 51.730 68 ASP DDD N 1
ATOM 7089 C CA . ASP D 1 68 ? 30.401 -4.905 -15.877 1.000 50.912 68 ASP DDD CA 1
ATOM 7090 C C . ASP D 1 68 ? 31.810 -5.438 -15.587 1.000 48.884 68 ASP DDD C 1
ATOM 7091 O O . ASP D 1 68 ? 31.928 -6.379 -14.791 1.000 46.920 68 ASP DDD O 1
ATOM 7096 N N . ASP D 1 69 ? 32.843 -4.832 -16.178 1.000 52.577 69 ASP DDD N 1
ATOM 7097 C CA . ASP D 1 69 ? 34.236 -5.363 -16.167 1.000 54.802 69 ASP DDD CA 1
ATOM 7098 C C . ASP D 1 69 ? 35.114 -4.641 -15.119 1.000 54.824 69 ASP DDD C 1
ATOM 7099 O O . ASP D 1 69 ? 36.344 -4.826 -15.176 1.000 50.381 69 ASP DDD O 1
ATOM 7104 N N . ARG D 1 70 ? 34.514 -3.866 -14.201 1.000 48.711 70 ARG DDD N 1
ATOM 7105 C CA . ARG D 1 70 ? 35.148 -3.365 -12.956 1.000 44.372 70 ARG DDD CA 1
ATOM 7106 C C . ARG D 1 70 ? 34.324 -3.861 -11.763 1.000 38.404 70 ARG DDD C 1
ATOM 7107 O O . ARG D 1 70 ? 33.128 -3.598 -11.753 1.000 39.895 70 ARG DDD O 1
ATOM 7115 N N . VAL D 1 71 ? 34.927 -4.539 -10.782 1.000 35.293 71 VAL DDD N 1
ATOM 7116 C CA . VAL D 1 71 ? 34.151 -5.296 -9.749 1.000 34.628 71 VAL DDD CA 1
ATOM 7117 C C . VAL D 1 71 ? 34.711 -5.135 -8.319 1.000 35.905 71 VAL DDD C 1
ATOM 7118 O O . VAL D 1 71 ? 35.909 -5.442 -8.106 1.000 39.572 71 VAL DDD O 1
ATOM 7122 N N . ILE D 1 72 ? 33.839 -4.791 -7.359 1.000 34.463 72 ILE DDD N 1
ATOM 7123 C CA . ILE D 1 72 ? 34.099 -4.923 -5.888 1.000 34.296 72 ILE DDD CA 1
ATOM 7124 C C . ILE D 1 72 ? 33.525 -6.262 -5.383 1.000 32.988 72 ILE DDD C 1
ATOM 7125 O O . ILE D 1 72 ? 32.316 -6.368 -5.261 1.000 36.821 72 ILE DDD O 1
ATOM 7130 N N . LEU D 1 73 ? 34.361 -7.242 -5.047 1.000 30.278 73 LEU DDD N 1
ATOM 7131 C CA . LEU D 1 73 ? 33.947 -8.405 -4.221 1.000 29.550 73 LEU DDD CA 1
ATOM 7132 C C . LEU D 1 73 ? 33.750 -7.890 -2.790 1.000 29.350 73 LEU DDD C 1
ATOM 7133 O O . LEU D 1 73 ? 34.782 -7.587 -2.166 1.000 30.541 73 LEU DDD O 1
ATOM 7138 N N . TYR D 1 74 ? 32.506 -7.724 -2.307 1.000 26.207 74 TYR DDD N 1
ATOM 7139 C CA . TYR D 1 74 ? 32.223 -7.056 -1.001 1.000 25.661 74 TYR DDD CA 1
ATOM 7140 C C . TYR D 1 74 ? 31.889 -8.096 0.085 1.000 25.369 74 TYR DDD C 1
ATOM 7141 O O . TYR D 1 74 ? 31.045 -9.019 -0.145 1.000 25.915 74 TYR DDD O 1
ATOM 7150 N N . LEU D 1 75 ? 32.516 -7.917 1.254 1.000 25.119 75 LEU DDD N 1
ATOM 7151 C CA . LEU D 1 75 ? 32.532 -8.860 2.398 1.000 26.227 75 LEU DDD CA 1
ATOM 7152 C C . LEU D 1 75 ? 31.993 -8.160 3.651 1.000 27.373 75 LEU DDD C 1
ATOM 7153 O O . LEU D 1 75 ? 32.699 -7.370 4.271 1.000 27.453 75 LEU DDD O 1
ATOM 7158 N N . HIS D 1 76 ? 30.742 -8.421 4.002 1.000 29.101 76 HIS DDD N 1
ATOM 7159 C CA . HIS D 1 76 ? 29.979 -7.612 4.988 1.000 30.577 76 HIS DDD CA 1
ATOM 7160 C C . HIS D 1 76 ? 30.496 -7.881 6.401 1.000 31.137 76 HIS DDD C 1
ATOM 7161 O O . HIS D 1 76 ? 31.051 -8.966 6.634 1.000 32.743 76 HIS DDD O 1
ATOM 7168 N N . GLY D 1 77 ? 30.276 -6.935 7.308 1.000 31.409 77 GLY DDD N 1
ATOM 7169 C CA . GLY D 1 77 ? 30.683 -7.058 8.714 1.000 33.106 77 GLY DDD CA 1
ATOM 7170 C C . GLY D 1 77 ? 29.674 -7.848 9.510 1.000 34.885 77 GLY DDD C 1
ATOM 7171 O O . GLY D 1 77 ? 28.716 -8.359 8.903 1.000 33.433 77 GLY DDD O 1
ATOM 7172 N N . GLY D 1 78 ? 29.890 -7.917 10.825 1.000 38.669 78 GLY DDD N 1
ATOM 7173 C CA . GLY D 1 78 ? 29.005 -8.611 11.779 1.000 41.983 78 GLY DDD CA 1
ATOM 7174 C C . GLY D 1 78 ? 29.692 -9.760 12.508 1.000 44.391 78 GLY DDD C 1
ATOM 7175 O O . GLY D 1 78 ? 29.058 -10.825 12.616 1.000 44.544 78 GLY DDD O 1
ATOM 7176 N N . GLY D 1 79 ? 30.935 -9.571 12.974 1.000 43.638 79 GLY DDD N 1
ATOM 7177 C CA . GLY D 1 79 ? 31.621 -10.466 13.932 1.000 44.084 79 GLY DDD CA 1
ATOM 7178 C C . GLY D 1 79 ? 31.785 -11.921 13.470 1.000 42.203 79 GLY DDD C 1
ATOM 7179 O O . GLY D 1 79 ? 32.184 -12.765 14.325 1.000 45.794 79 GLY DDD O 1
ATOM 7180 N N . TYR D 1 80 ? 31.540 -12.216 12.184 1.000 37.533 80 TYR DDD N 1
ATOM 7181 C CA . TYR D 1 80 ? 31.658 -13.554 11.545 1.000 40.018 80 TYR DDD CA 1
ATOM 7182 C C . TYR D 1 80 ? 30.440 -14.421 11.926 1.000 43.307 80 TYR DDD C 1
ATOM 7183 O O . TYR D 1 80 ? 30.343 -15.584 11.441 1.000 42.843 80 TYR DDD O 1
ATOM 7192 N N . VAL D 1 81 ? 29.498 -13.876 12.712 1.000 46.965 81 VAL DDD N 1
ATOM 7193 C CA . VAL D 1 81 ? 28.290 -14.611 13.220 1.000 49.320 81 VAL DDD CA 1
ATOM 7194 C C . VAL D 1 81 ? 27.011 -14.104 12.541 1.000 44.877 81 VAL DDD C 1
ATOM 7195 O O . VAL D 1 81 ? 26.073 -14.900 12.439 1.000 42.747 81 VAL DDD O 1
ATOM 7199 N N . MET D 1 82 ? 26.948 -12.834 12.132 1.000 44.424 82 MET DDD N 1
ATOM 7200 C CA . MET D 1 82 ? 25.687 -12.219 11.631 1.000 41.664 82 MET DDD CA 1
ATOM 7201 C C . MET D 1 82 ? 26.004 -11.286 10.462 1.000 40.087 82 MET DDD C 1
ATOM 7202 O O . MET D 1 82 ? 27.140 -11.391 9.920 1.000 44.763 82 MET DDD O 1
ATOM 7207 N N . GLY D 1 83 ? 25.053 -10.428 10.081 1.000 35.244 83 GLY DDD N 1
ATOM 7208 C CA . GLY D 1 83 ? 25.154 -9.560 8.892 1.000 32.957 83 GLY DDD CA 1
ATOM 7209 C C . GLY D 1 83 ? 24.761 -10.337 7.653 1.000 32.433 83 GLY DDD C 1
ATOM 7210 O O . GLY D 1 83 ? 24.603 -11.576 7.737 1.000 36.710 83 GLY DDD O 1
ATOM 7211 N N . SER D 1 84 ? 24.559 -9.650 6.537 1.000 31.107 84 SER DDD N 1
ATOM 7212 C CA . SER D 1 84 ? 23.934 -10.236 5.331 1.000 31.233 84 SER DDD CA 1
ATOM 7213 C C . SER D 1 84 ? 24.020 -9.244 4.184 1.000 31.122 84 SER DDD C 1
ATOM 7214 O O . SER D 1 84 ? 24.403 -8.051 4.431 1.000 33.527 84 SER DDD O 1
ATOM 7217 N N . ILE D 1 85 ? 23.641 -9.696 2.994 1.000 29.410 85 ILE DDD N 1
ATOM 7218 C CA . ILE D 1 85 ? 23.559 -8.799 1.817 1.000 31.851 85 ILE DDD CA 1
ATOM 7219 C C . ILE D 1 85 ? 22.572 -7.698 2.189 1.000 33.716 85 ILE DDD C 1
ATOM 7220 O O . ILE D 1 85 ? 22.869 -6.546 1.890 1.000 32.243 85 ILE DDD O 1
ATOM 7225 N N . THR D 1 86 ? 21.490 -8.063 2.888 1.000 37.481 86 THR DDD N 1
ATOM 7226 C CA . THR D 1 86 ? 20.423 -7.140 3.386 1.000 38.476 86 THR DDD CA 1
ATOM 7227 C C . THR D 1 86 ? 21.040 -6.077 4.329 1.000 37.397 86 THR DDD C 1
ATOM 7228 O O . THR D 1 86 ? 20.698 -4.897 4.176 1.000 34.169 86 THR DDD O 1
ATOM 7232 N N . THR D 1 87 ? 21.900 -6.430 5.295 1.000 38.302 87 THR DDD N 1
ATOM 7233 C CA . THR D 1 87 ? 22.434 -5.415 6.258 1.000 41.083 87 THR DDD CA 1
ATOM 7234 C C . THR D 1 87 ? 23.324 -4.384 5.526 1.000 40.192 87 THR DDD C 1
ATOM 7235 O O . THR D 1 87 ? 23.390 -3.227 5.990 1.000 38.598 87 THR DDD O 1
ATOM 7239 N N . HIS D 1 88 ? 23.971 -4.759 4.414 1.000 37.214 88 HIS DDD N 1
ATOM 7240 C CA . HIS D 1 88 ? 25.086 -3.978 3.803 1.000 36.328 88 HIS DDD CA 1
ATOM 7241 C C . HIS D 1 88 ? 24.717 -3.451 2.411 1.000 34.714 88 HIS DDD C 1
ATOM 7242 O O . HIS D 1 88 ? 25.563 -2.758 1.794 1.000 33.385 88 HIS DDD O 1
ATOM 7249 N N . ARG D 1 89 ? 23.483 -3.696 1.966 1.000 34.830 89 ARG DDD N 1
ATOM 7250 C CA . ARG D 1 89 ? 23.035 -3.418 0.572 1.000 36.591 89 ARG DDD CA 1
ATOM 7251 C C . ARG D 1 89 ? 23.173 -1.923 0.232 1.000 35.244 89 ARG DDD C 1
ATOM 7252 O O . ARG D 1 89 ? 23.644 -1.609 -0.879 1.000 36.647 89 ARG DDD O 1
ATOM 7260 N N . GLU D 1 90 ? 22.743 -1.047 1.143 1.000 31.954 90 GLU DDD N 1
ATOM 7261 C CA . GLU D 1 90 ? 22.809 0.421 0.974 1.000 30.537 90 GLU DDD CA 1
ATOM 7262 C C . GLU D 1 90 ? 24.291 0.774 0.832 1.000 31.035 90 GLU DDD C 1
ATOM 7263 O O . GLU D 1 90 ? 24.654 1.347 -0.209 1.000 31.051 90 GLU DDD O 1
ATOM 7269 N N . THR D 1 91 ? 25.143 0.373 1.780 1.000 32.937 91 THR DDD N 1
ATOM 7270 C CA . THR D 1 91 ? 26.614 0.675 1.741 1.000 33.805 91 THR DDD CA 1
ATOM 7271 C C . THR D 1 91 ? 27.240 0.183 0.418 1.000 31.755 91 THR DDD C 1
ATOM 7272 O O . THR D 1 91 ? 27.976 0.954 -0.215 1.000 29.742 91 THR DDD O 1
ATOM 7276 N N . ILE D 1 92 ? 26.918 -1.033 -0.025 1.000 31.629 92 ILE DDD N 1
ATOM 7277 C CA . ILE D 1 92 ? 27.503 -1.632 -1.255 1.000 32.311 92 ILE DDD CA 1
ATOM 7278 C C . ILE D 1 92 ? 27.054 -0.807 -2.461 1.000 32.454 92 ILE DDD C 1
ATOM 7279 O O . ILE D 1 92 ? 27.908 -0.495 -3.290 1.000 29.641 92 ILE DDD O 1
ATOM 7284 N N . ALA D 1 93 ? 25.761 -0.475 -2.541 1.000 34.242 93 ALA DDD N 1
ATOM 7285 C CA . ALA D 1 93 ? 25.142 0.305 -3.642 1.000 31.342 93 ALA DDD CA 1
ATOM 7286 C C . ALA D 1 93 ? 25.873 1.643 -3.821 1.000 31.661 93 ALA DDD C 1
ATOM 7287 O O . ALA D 1 93 ? 26.160 2.009 -4.996 1.000 31.897 93 ALA DDD O 1
ATOM 7289 N N . ARG D 1 94 ? 26.202 2.317 -2.710 1.000 30.671 94 ARG DDD N 1
ATOM 7290 C CA . ARG D 1 94 ? 26.892 3.641 -2.708 1.000 33.077 94 ARG DDD CA 1
ATOM 7291 C C . ARG D 1 94 ? 28.355 3.469 -3.122 1.000 29.896 94 ARG DDD C 1
ATOM 7292 O O . ARG D 1 94 ? 28.866 4.383 -3.750 1.000 29.192 94 ARG DDD O 1
ATOM 7300 N N . LEU D 1 95 ? 29.001 2.382 -2.700 1.000 31.474 95 LEU DDD N 1
ATOM 7301 C CA . LEU D 1 95 ? 30.376 2.022 -3.143 1.000 34.403 95 LEU DDD CA 1
ATOM 7302 C C . LEU D 1 95 ? 30.336 1.805 -4.657 1.000 35.303 95 LEU DDD C 1
ATOM 7303 O O . LEU D 1 95 ? 31.211 2.339 -5.354 1.000 36.230 95 LEU DDD O 1
ATOM 7308 N N . SER D 1 96 ? 29.314 1.115 -5.160 1.000 33.431 96 SER DDD N 1
ATOM 7309 C CA . SER D 1 96 ? 29.196 0.843 -6.609 1.000 36.389 96 SER DDD CA 1
ATOM 7310 C C . SER D 1 96 ? 29.072 2.194 -7.348 1.000 39.627 96 SER DDD C 1
ATOM 7311 O O . SER D 1 96 ? 29.887 2.447 -8.272 1.000 36.096 96 SER DDD O 1
ATOM 7314 N N . LYS D 1 97 ? 28.140 3.054 -6.908 1.000 40.778 97 LYS DDD N 1
ATOM 7315 C CA . LYS D 1 97 ? 27.896 4.413 -7.469 1.000 38.317 97 LYS DDD CA 1
ATOM 7316 C C . LYS D 1 97 ? 29.207 5.212 -7.459 1.000 36.255 97 LYS DDD C 1
ATOM 7317 O O . LYS D 1 97 ? 29.632 5.667 -8.534 1.000 33.182 97 LYS DDD O 1
ATOM 7323 N N . ALA D 1 98 ? 29.810 5.368 -6.280 1.000 32.385 98 ALA DDD N 1
ATOM 7324 C CA . ALA D 1 98 ? 31.038 6.160 -6.027 1.000 36.976 98 ALA DDD CA 1
ATOM 7325 C C . ALA D 1 98 ? 32.256 5.594 -6.780 1.000 36.559 98 ALA DDD C 1
ATOM 7326 O O . ALA D 1 98 ? 33.244 6.341 -6.882 1.000 33.568 98 ALA DDD O 1
ATOM 7328 N N . SER D 1 99 ? 32.207 4.351 -7.293 1.000 36.356 99 SER DDD N 1
ATOM 7329 C CA . SER D 1 99 ? 33.384 3.697 -7.921 1.000 37.850 99 SER DDD CA 1
ATOM 7330 C C . SER D 1 99 ? 33.126 3.335 -9.396 1.000 39.382 99 SER DDD C 1
ATOM 7331 O O . SER D 1 99 ? 34.061 2.816 -10.045 1.000 37.092 99 SER DDD O 1
ATOM 7334 N N . GLY D 1 100 ? 31.930 3.607 -9.934 1.000 38.411 100 GLY DDD N 1
ATOM 7335 C CA . GLY D 1 100 ? 31.511 3.091 -11.251 1.000 37.222 100 GLY DDD CA 1
ATOM 7336 C C . GLY D 1 100 ? 31.782 1.590 -11.385 1.000 41.034 100 GLY DDD C 1
ATOM 7337 O O . GLY D 1 100 ? 31.980 1.119 -12.514 1.000 44.167 100 GLY DDD O 1
ATOM 7338 N N . ALA D 1 101 ? 31.798 0.822 -10.294 1.000 40.964 101 ALA DDD N 1
ATOM 7339 C CA . ALA D 1 101 ? 32.028 -0.639 -10.358 1.000 41.000 101 ALA DDD CA 1
ATOM 7340 C C . ALA D 1 101 ? 30.788 -1.385 -9.863 1.000 40.151 101 ALA DDD C 1
ATOM 7341 O O . ALA D 1 101 ? 30.192 -0.985 -8.829 1.000 36.413 101 ALA DDD O 1
ATOM 7343 N N . ARG D 1 102 ? 30.439 -2.463 -10.554 1.000 38.388 102 ARG DDD N 1
ATOM 7344 C CA . ARG D 1 102 ? 29.432 -3.414 -10.043 1.000 39.674 102 ARG DDD CA 1
ATOM 7345 C C . ARG D 1 102 ? 30.081 -4.177 -8.893 1.000 35.594 102 ARG DDD C 1
ATOM 7346 O O . ARG D 1 102 ? 31.283 -4.366 -8.918 1.000 36.012 102 ARG DDD O 1
ATOM 7354 N N . ALA D 1 103 ? 29.296 -4.485 -7.874 1.000 35.693 103 ALA DDD N 1
ATOM 7355 C CA . ALA D 1 103 ? 29.733 -5.210 -6.672 1.000 36.757 103 ALA DDD CA 1
ATOM 7356 C C . ALA D 1 103 ? 29.144 -6.623 -6.708 1.000 36.685 103 ALA DDD C 1
ATOM 7357 O O . ALA D 1 103 ? 28.030 -6.815 -7.195 1.000 39.287 103 ALA DDD O 1
ATOM 7359 N N . LEU D 1 104 ? 29.919 -7.592 -6.258 1.000 33.726 104 LEU DDD N 1
ATOM 7360 C CA . LEU D 1 104 ? 29.446 -8.936 -5.921 1.000 34.139 104 LEU DDD CA 1
ATOM 7361 C C . LEU D 1 104 ? 29.391 -9.019 -4.395 1.000 36.851 104 LEU DDD C 1
ATOM 7362 O O . LEU D 1 104 ? 30.470 -9.172 -3.754 1.000 36.995 104 LEU DDD O 1
ATOM 7367 N N . ALA D 1 105 ? 28.194 -8.851 -3.829 1.000 34.194 105 ALA DDD N 1
ATOM 7368 C CA . ALA D 1 105 ? 27.955 -8.987 -2.374 1.000 36.425 105 ALA DDD CA 1
ATOM 7369 C C . ALA D 1 105 ? 27.832 -10.477 -2.029 1.000 37.679 105 ALA DDD C 1
ATOM 7370 O O . ALA D 1 105 ? 26.980 -11.163 -2.649 1.000 39.678 105 ALA DDD O 1
ATOM 7372 N N . LEU D 1 106 ? 28.650 -10.965 -1.099 1.000 38.767 106 LEU DDD N 1
ATOM 7373 C CA . LEU D 1 106 ? 28.649 -12.389 -0.663 1.000 40.012 106 LEU DDD CA 1
ATOM 7374 C C . LEU D 1 106 ? 27.778 -12.544 0.579 1.000 41.760 106 LEU DDD C 1
ATOM 7375 O O . LEU D 1 106 ? 28.002 -11.753 1.516 1.000 38.289 106 LEU DDD O 1
ATOM 7380 N N . ASP D 1 107 ? 26.871 -13.532 0.575 1.000 41.303 107 ASP DDD N 1
ATOM 7381 C CA . ASP D 1 107 ? 26.264 -14.133 1.796 1.000 46.182 107 ASP DDD CA 1
ATOM 7382 C C . ASP D 1 107 ? 27.129 -15.322 2.201 1.000 44.064 107 ASP DDD C 1
ATOM 7383 O O . ASP D 1 107 ? 26.720 -16.486 1.932 1.000 41.450 107 ASP DDD O 1
ATOM 7388 N N . TYR D 1 108 ? 28.300 -15.033 2.772 1.000 38.773 108 TYR DDD N 1
ATOM 7389 C CA . TYR D 1 108 ? 29.312 -16.057 3.127 1.000 37.604 108 TYR DDD CA 1
ATOM 7390 C C . TYR D 1 108 ? 28.746 -16.823 4.314 1.000 38.148 108 TYR DDD C 1
ATOM 7391 O O . TYR D 1 108 ? 27.921 -16.247 5.032 1.000 37.853 108 TYR DDD O 1
ATOM 7400 N N . ARG D 1 109 ? 29.123 -18.094 4.473 1.000 41.944 109 ARG DDD N 1
ATOM 7401 C CA . ARG D 1 109 ? 28.580 -18.970 5.550 1.000 43.116 109 ARG DDD CA 1
ATOM 7402 C C . ARG D 1 109 ? 28.957 -18.320 6.881 1.000 39.806 109 ARG DDD C 1
ATOM 7403 O O . ARG D 1 109 ? 29.957 -17.600 6.885 1.000 45.208 109 ARG DDD O 1
ATOM 7411 N N . LEU D 1 110 ? 28.180 -18.533 7.944 1.000 39.369 110 LEU DDD N 1
ATOM 7412 C CA . LEU D 1 110 ? 28.377 -17.843 9.247 1.000 40.409 110 LEU DDD CA 1
ATOM 7413 C C . LEU D 1 110 ? 28.511 -18.836 10.411 1.000 40.845 110 LEU DDD C 1
ATOM 7414 O O . LEU D 1 110 ? 27.964 -19.956 10.346 1.000 40.233 110 LEU DDD O 1
ATOM 7419 N N . ALA D 1 111 ? 29.270 -18.431 11.427 1.000 45.211 111 ALA DDD N 1
ATOM 7420 C CA . ALA D 1 111 ? 29.388 -19.101 12.739 1.000 49.731 111 ALA DDD CA 1
ATOM 7421 C C . ALA D 1 111 ? 28.100 -18.854 13.516 1.000 56.071 111 ALA DDD C 1
ATOM 7422 O O . ALA D 1 111 ? 27.429 -17.853 13.255 1.000 54.265 111 ALA DDD O 1
ATOM 7424 N N . PRO D 1 112 ? 27.725 -19.720 14.495 1.000 58.487 112 PRO DDD N 1
ATOM 7425 C CA . PRO D 1 112 ? 28.468 -20.945 14.818 1.000 53.875 112 PRO DDD CA 1
ATOM 7426 C C . PRO D 1 112 ? 28.184 -22.151 13.901 1.000 50.574 112 PRO DDD C 1
ATOM 7427 O O . PRO D 1 112 ? 28.955 -23.092 13.917 1.000 47.599 112 PRO DDD O 1
ATOM 7431 N N . GLU D 1 113 ? 27.113 -22.096 13.103 1.000 51.689 113 GLU DDD N 1
ATOM 7432 C CA . GLU D 1 113 ? 26.716 -23.204 12.188 1.000 52.630 113 GLU DDD CA 1
ATOM 7433 C C . GLU D 1 113 ? 27.901 -23.618 11.318 1.000 49.649 113 GLU DDD C 1
ATOM 7434 O O . GLU D 1 113 ? 28.016 -24.817 11.060 1.000 53.830 113 GLU DDD O 1
ATOM 7440 N N . TYR D 1 114 ? 28.697 -22.658 10.833 1.000 49.067 114 TYR DDD N 1
ATOM 7441 C CA . TYR D 1 114 ? 29.851 -22.898 9.927 1.000 52.541 114 TYR DDD CA 1
ATOM 7442 C C . TYR D 1 114 ? 31.067 -22.096 10.376 1.000 58.322 114 TYR DDD C 1
ATOM 7443 O O . TYR D 1 114 ? 31.356 -21.039 9.817 1.000 64.513 114 TYR DDD O 1
ATOM 7452 N N . PRO D 1 115 ? 31.850 -22.595 11.359 1.000 58.776 115 PRO DDD N 1
ATOM 7453 C CA . PRO D 1 115 ? 32.943 -21.802 11.928 1.000 56.108 115 PRO DDD CA 1
ATOM 7454 C C . PRO D 1 115 ? 34.166 -21.673 10.998 1.000 50.442 115 PRO DDD C 1
ATOM 7455 O O . PRO D 1 115 ? 34.109 -22.120 9.867 1.000 42.886 115 PRO DDD O 1
ATOM 7459 N N . PHE D 1 116 ? 35.203 -20.976 11.468 1.000 50.495 116 PHE DDD N 1
ATOM 7460 C CA . PHE D 1 116 ? 36.477 -20.778 10.736 1.000 53.534 116 PHE DDD CA 1
ATOM 7461 C C . PHE D 1 116 ? 36.918 -22.148 10.234 1.000 53.607 116 PHE DDD C 1
ATOM 7462 O O . PHE D 1 116 ? 36.912 -23.092 11.019 1.000 54.654 116 PHE DDD O 1
ATOM 7470 N N . PRO D 1 117 ? 37.307 -22.324 8.946 1.000 56.579 117 PRO DDD N 1
ATOM 7471 C CA . PRO D 1 117 ? 37.485 -21.236 7.977 1.000 56.180 117 PRO DDD CA 1
ATOM 7472 C C . PRO D 1 117 ? 36.483 -21.128 6.808 1.000 50.641 117 PRO DDD C 1
ATOM 7473 O O . PRO D 1 117 ? 36.876 -20.707 5.706 1.000 48.471 117 PRO DDD O 1
ATOM 7477 N N . ALA D 1 118 ? 35.218 -21.483 7.055 1.000 45.948 118 ALA DDD N 1
ATOM 7478 C CA . ALA D 1 118 ? 34.104 -21.452 6.073 1.000 42.117 118 ALA DDD CA 1
ATOM 7479 C C . ALA D 1 118 ? 34.089 -20.113 5.307 1.000 41.711 118 ALA DDD C 1
ATOM 7480 O O . ALA D 1 118 ? 34.178 -20.136 4.047 1.000 40.664 118 ALA DDD O 1
ATOM 7482 N N . ALA D 1 119 ? 34.027 -18.982 6.024 1.000 38.961 119 ALA DDD N 1
ATOM 7483 C CA . ALA D 1 119 ? 34.048 -17.609 5.443 1.000 40.466 119 ALA DDD CA 1
ATOM 7484 C C . ALA D 1 119 ? 35.149 -17.465 4.379 1.000 37.953 119 ALA DDD C 1
ATOM 7485 O O . ALA D 1 119 ? 34.849 -16.953 3.273 1.000 37.338 119 ALA DDD O 1
ATOM 7487 N N . VAL D 1 120 ? 36.369 -17.907 4.703 1.000 38.384 120 VAL DDD N 1
ATOM 7488 C CA . VAL D 1 120 ? 37.591 -17.709 3.868 1.000 39.477 120 VAL DDD CA 1
ATOM 7489 C C . VAL D 1 120 ? 37.459 -18.558 2.600 1.000 39.126 120 VAL DDD C 1
ATOM 7490 O O . VAL D 1 120 ? 37.838 -18.085 1.495 1.000 37.220 120 VAL DDD O 1
ATOM 7494 N N . ASP D 1 121 ? 36.873 -19.745 2.736 1.000 39.771 121 ASP DDD N 1
ATOM 7495 C CA . ASP D 1 121 ? 36.696 -20.679 1.596 1.000 40.617 121 ASP DDD CA 1
ATOM 7496 C C . ASP D 1 121 ? 35.661 -20.066 0.646 1.000 37.421 121 ASP DDD C 1
ATOM 7497 O O . ASP D 1 121 ? 35.854 -20.124 -0.574 1.000 32.756 121 ASP DDD O 1
ATOM 7502 N N . ASP D 1 122 ? 34.611 -19.467 1.200 1.000 40.859 122 ASP DDD N 1
ATOM 7503 C CA . ASP D 1 122 ? 33.546 -18.787 0.419 1.000 42.422 122 ASP DDD CA 1
ATOM 7504 C C . ASP D 1 122 ? 34.171 -17.608 -0.341 1.000 37.203 122 ASP DDD C 1
ATOM 7505 O O . ASP D 1 122 ? 34.033 -17.552 -1.575 1.000 34.700 122 ASP DDD O 1
ATOM 7510 N N . ALA D 1 123 ? 34.873 -16.720 0.357 1.000 35.362 123 ALA DDD N 1
ATOM 7511 C CA . ALA D 1 123 ? 35.549 -15.550 -0.249 1.000 36.617 123 ALA DDD CA 1
ATOM 7512 C C . ALA D 1 123 ? 36.445 -15.994 -1.417 1.000 40.825 123 ALA DDD C 1
ATOM 7513 O O . ALA D 1 123 ? 36.366 -15.367 -2.518 1.000 37.568 123 ALA DDD O 1
ATOM 7515 N N . THR D 1 124 ? 37.289 -17.017 -1.205 1.000 37.271 124 THR DDD N 1
ATOM 7516 C CA . THR D 1 124 ? 38.284 -17.434 -2.228 1.000 38.933 124 THR DDD CA 1
ATOM 7517 C C . THR D 1 124 ? 37.543 -18.045 -3.416 1.000 37.714 124 THR DDD C 1
ATOM 7518 O O . THR D 1 124 ? 37.934 -17.722 -4.571 1.000 42.193 124 THR DDD O 1
ATOM 7522 N N . ALA D 1 125 ? 36.537 -18.889 -3.148 1.000 36.478 125 ALA DDD N 1
ATOM 7523 C CA . ALA D 1 125 ? 35.691 -19.574 -4.159 1.000 34.110 125 ALA DDD CA 1
ATOM 7524 C C . ALA D 1 125 ? 34.971 -18.522 -4.999 1.000 31.295 125 ALA DDD C 1
ATOM 7525 O O . ALA D 1 125 ? 34.955 -18.640 -6.228 1.000 31.998 125 ALA DDD O 1
ATOM 7527 N N . ALA D 1 126 ? 34.431 -17.500 -4.340 1.000 30.131 126 ALA DDD N 1
ATOM 7528 C CA . ALA D 1 126 ? 33.765 -16.349 -4.993 1.000 33.688 126 ALA DDD CA 1
ATOM 7529 C C . ALA D 1 126 ? 34.766 -15.602 -5.889 1.000 34.523 126 ALA DDD C 1
ATOM 7530 O O . ALA D 1 126 ? 34.432 -15.310 -7.070 1.000 32.388 126 ALA DDD O 1
ATOM 7532 N N . TYR D 1 127 ? 35.957 -15.293 -5.362 1.000 34.961 127 TYR DDD N 1
ATOM 7533 C CA . TYR D 1 127 ? 37.043 -14.675 -6.162 1.000 38.069 127 TYR DDD CA 1
ATOM 7534 C C . TYR D 1 127 ? 37.351 -15.582 -7.364 1.000 35.770 127 TYR DDD C 1
ATOM 7535 O O . TYR D 1 127 ? 37.206 -15.093 -8.502 1.000 34.091 127 TYR DDD O 1
ATOM 7544 N N . ARG D 1 128 ? 37.729 -16.851 -7.159 1.000 35.746 128 ARG DDD N 1
ATOM 7545 C CA . ARG D 1 128 ? 38.083 -17.747 -8.302 1.000 45.489 128 ARG DDD CA 1
ATOM 7546 C C . ARG D 1 128 ? 36.936 -17.699 -9.331 1.000 45.808 128 ARG DDD C 1
ATOM 7547 O O . ARG D 1 128 ? 37.216 -17.506 -10.546 1.000 42.253 128 ARG DDD O 1
ATOM 7555 N N . TRP D 1 129 ? 35.689 -17.812 -8.857 1.000 43.258 129 TRP DDD N 1
ATOM 7556 C CA . TRP D 1 129 ? 34.473 -17.685 -9.702 1.000 47.695 129 TRP DDD CA 1
ATOM 7557 C C . TRP D 1 129 ? 34.576 -16.426 -10.572 1.000 47.203 129 TRP DDD C 1
ATOM 7558 O O . TRP D 1 129 ? 34.478 -16.556 -11.816 1.000 47.071 129 TRP DDD O 1
ATOM 7569 N N . LEU D 1 130 ? 34.776 -15.255 -9.955 1.000 45.299 130 LEU DDD N 1
ATOM 7570 C CA . LEU D 1 130 ? 34.845 -13.960 -10.690 1.000 44.617 130 LEU DDD CA 1
ATOM 7571 C C . LEU D 1 130 ? 35.808 -14.113 -11.868 1.000 41.563 130 LEU DDD C 1
ATOM 7572 O O . LEU D 1 130 ? 35.489 -13.601 -12.958 1.000 38.390 130 LEU DDD O 1
ATOM 7577 N N . LEU D 1 131 ? 36.946 -14.778 -11.636 1.000 41.250 131 LEU DDD N 1
ATOM 7578 C CA . LEU D 1 131 ? 38.014 -14.955 -12.655 1.000 43.992 131 LEU DDD CA 1
ATOM 7579 C C . LEU D 1 131 ? 37.461 -15.848 -13.758 1.000 46.083 131 LEU DDD C 1
ATOM 7580 O O . LEU D 1 131 ? 37.642 -15.486 -14.944 1.000 50.482 131 LEU DDD O 1
ATOM 7585 N N . SER D 1 132 ? 36.793 -16.941 -13.372 1.000 41.161 132 SER DDD N 1
ATOM 7586 C CA . SER D 1 132 ? 36.211 -17.928 -14.316 1.000 45.531 132 SER DDD CA 1
ATOM 7587 C C . SER D 1 132 ? 35.198 -17.229 -15.229 1.000 46.648 132 SER DDD C 1
ATOM 7588 O O . SER D 1 132 ? 34.904 -17.808 -16.271 1.000 48.647 132 SER DDD O 1
ATOM 7591 N N . GLN D 1 133 ? 34.701 -16.039 -14.855 1.000 48.687 133 GLN DDD N 1
ATOM 7592 C CA . GLN D 1 133 ? 33.755 -15.213 -15.668 1.000 48.571 133 GLN DDD CA 1
ATOM 7593 C C . GLN D 1 133 ? 34.511 -14.160 -16.484 1.000 48.496 133 GLN DDD C 1
ATOM 7594 O O . GLN D 1 133 ? 33.874 -13.181 -16.900 1.000 45.917 133 GLN DDD O 1
ATOM 7600 N N . ASP D 1 134 ? 35.811 -14.361 -16.717 1.000 54.323 134 ASP DDD N 1
ATOM 7601 C CA . ASP D 1 134 ? 36.661 -13.512 -17.603 1.000 62.681 134 ASP DDD CA 1
ATOM 7602 C C . ASP D 1 134 ? 36.766 -12.078 -17.062 1.000 59.321 134 ASP DDD C 1
ATOM 7603 O O . ASP D 1 134 ? 37.096 -11.192 -17.871 1.000 61.637 134 ASP DDD O 1
ATOM 7608 N N . ILE D 1 135 ? 36.541 -11.860 -15.759 1.000 53.873 135 ILE DDD N 1
ATOM 7609 C CA . ILE D 1 135 ? 36.837 -10.561 -15.080 1.000 52.625 135 ILE DDD CA 1
ATOM 7610 C C . ILE D 1 135 ? 38.310 -10.584 -14.648 1.000 47.250 135 ILE DDD C 1
ATOM 7611 O O . ILE D 1 135 ? 38.732 -11.558 -14.016 1.000 44.611 135 ILE DDD O 1
ATOM 7616 N N . LYS D 1 136 ? 39.082 -9.574 -15.042 1.000 50.123 136 LYS DDD N 1
ATOM 7617 C CA . LYS D 1 136 ? 40.546 -9.533 -14.800 1.000 54.847 136 LYS DDD CA 1
ATOM 7618 C C . LYS D 1 136 ? 40.806 -9.169 -13.335 1.000 52.559 136 LYS DDD C 1
ATOM 7619 O O . LYS D 1 136 ? 40.050 -8.397 -12.732 1.000 47.324 136 LYS DDD O 1
ATOM 7625 N N . PRO D 1 137 ? 41.864 -9.754 -12.713 1.000 53.933 137 PRO DDD N 1
ATOM 7626 C CA . PRO D 1 137 ? 42.257 -9.417 -11.341 1.000 48.738 137 PRO DDD CA 1
ATOM 7627 C C . PRO D 1 137 ? 42.601 -7.933 -11.160 1.000 43.002 137 PRO DDD C 1
ATOM 7628 O O . PRO D 1 137 ? 42.345 -7.431 -10.079 1.000 42.099 137 PRO DDD O 1
ATOM 7632 N N . SER D 1 138 ? 43.140 -7.294 -12.208 1.000 40.899 138 SER DDD N 1
ATOM 7633 C CA . SER D 1 138 ? 43.567 -5.859 -12.273 1.000 43.430 138 SER DDD CA 1
ATOM 7634 C C . SER D 1 138 ? 42.349 -4.928 -12.259 1.000 44.832 138 SER DDD C 1
ATOM 7635 O O . SER D 1 138 ? 42.538 -3.711 -12.078 1.000 41.476 138 SER DDD O 1
ATOM 7638 N N . ARG D 1 139 ? 41.156 -5.478 -12.499 1.000 48.988 139 ARG DDD N 1
ATOM 7639 C CA . ARG D 1 139 ? 39.872 -4.729 -12.527 1.000 50.654 139 ARG DDD CA 1
ATOM 7640 C C . ARG D 1 139 ? 39.000 -5.116 -11.316 1.000 44.926 139 ARG DDD C 1
ATOM 7641 O O . ARG D 1 139 ? 37.869 -4.600 -11.219 1.000 47.202 139 ARG DDD O 1
ATOM 7649 N N . ILE D 1 140 ? 39.514 -5.942 -10.403 1.000 37.507 140 ILE DDD N 1
ATOM 7650 C CA . ILE D 1 140 ? 38.805 -6.364 -9.164 1.000 36.411 140 ILE DDD CA 1
ATOM 7651 C C . ILE D 1 140 ? 39.414 -5.631 -7.974 1.000 33.569 140 ILE DDD C 1
ATOM 7652 O O . ILE D 1 140 ? 40.646 -5.540 -7.953 1.000 33.691 140 ILE DDD O 1
ATOM 7657 N N . VAL D 1 141 ? 38.587 -5.224 -7.000 1.000 30.880 141 VAL DDD N 1
ATOM 7658 C CA . VAL D 1 141 ? 39.010 -4.811 -5.627 1.000 29.591 141 VAL DDD CA 1
ATOM 7659 C C . VAL D 1 141 ? 38.255 -5.699 -4.650 1.000 29.546 141 VAL DDD C 1
ATOM 7660 O O . VAL D 1 141 ? 37.072 -5.976 -4.908 1.000 30.492 141 VAL DDD O 1
ATOM 7664 N N . VAL D 1 142 ? 38.906 -6.097 -3.564 1.000 27.330 142 VAL DDD N 1
ATOM 7665 C CA . VAL D 1 142 ? 38.303 -6.975 -2.530 1.000 28.246 142 VAL DDD CA 1
ATOM 7666 C C . VAL D 1 142 ? 38.134 -6.140 -1.255 1.000 30.693 142 VAL DDD C 1
ATOM 7667 O O . VAL D 1 142 ? 39.127 -5.793 -0.603 1.000 32.720 142 VAL DDD O 1
ATOM 7671 N N . ALA D 1 143 ? 36.881 -5.817 -0.943 1.000 31.690 143 ALA DDD N 1
ATOM 7672 C CA . ALA D 1 143 ? 36.461 -4.760 -0.005 1.000 28.757 143 ALA DDD CA 1
ATOM 7673 C C . ALA D 1 143 ? 35.554 -5.386 1.055 1.000 28.063 143 ALA DDD C 1
ATOM 7674 O O . ALA D 1 143 ? 34.852 -6.339 0.730 1.000 28.220 143 ALA DDD O 1
ATOM 7676 N N . GLY D 1 144 ? 35.547 -4.864 2.273 1.000 26.456 144 GLY DDD N 1
ATOM 7677 C CA . GLY D 1 144 ? 34.790 -5.478 3.371 1.000 27.107 144 GLY DDD CA 1
ATOM 7678 C C . GLY D 1 144 ? 34.964 -4.698 4.651 1.000 28.971 144 GLY DDD C 1
ATOM 7679 O O . GLY D 1 144 ? 35.980 -3.960 4.752 1.000 30.439 144 GLY DDD O 1
ATOM 7680 N N . ASP D 1 145 ? 34.013 -4.818 5.586 1.000 28.308 145 ASP DDD N 1
ATOM 7681 C CA . ASP D 1 145 ? 33.982 -3.980 6.820 1.000 29.009 145 ASP DDD CA 1
ATOM 7682 C C . ASP D 1 145 ? 34.030 -4.859 8.082 1.000 28.341 145 ASP DDD C 1
ATOM 7683 O O . ASP D 1 145 ? 33.436 -5.951 8.094 1.000 26.220 145 ASP DDD O 1
ATOM 7688 N N . SER D 1 146 ? 34.715 -4.378 9.112 1.000 28.318 146 SER DDD N 1
ATOM 7689 C CA A SER D 1 146 ? 34.841 -5.067 10.423 0.500 31.551 146 SER DDD CA 1
ATOM 7690 C CA B SER D 1 146 ? 34.834 -5.066 10.424 0.500 31.823 146 SER DDD CA 1
ATOM 7691 C C . SER D 1 146 ? 35.304 -6.520 10.211 1.000 32.979 146 SER DDD C 1
ATOM 7692 O O . SER D 1 146 ? 36.490 -6.724 9.811 1.000 30.390 146 SER DDD O 1
ATOM 7697 N N . ALA D 1 147 ? 34.453 -7.506 10.481 1.000 35.829 147 ALA DDD N 1
ATOM 7698 C CA . ALA D 1 147 ? 34.792 -8.930 10.264 1.000 36.775 147 ALA DDD CA 1
ATOM 7699 C C . ALA D 1 147 ? 35.143 -9.134 8.781 1.000 35.710 147 ALA DDD C 1
ATOM 7700 O O . ALA D 1 147 ? 36.140 -9.805 8.491 1.000 36.950 147 ALA DDD O 1
ATOM 7702 N N . GLY D 1 148 ? 34.371 -8.549 7.868 1.000 34.470 148 GLY DDD N 1
ATOM 7703 C CA . GLY D 1 148 ? 34.681 -8.589 6.423 1.000 34.779 148 GLY DDD CA 1
ATOM 7704 C C . GLY D 1 148 ? 35.969 -7.849 6.059 1.000 32.106 148 GLY DDD C 1
ATOM 7705 O O . GLY D 1 148 ? 36.502 -8.107 4.948 1.000 28.145 148 GLY DDD O 1
ATOM 7706 N N . GLY D 1 149 ? 36.416 -6.932 6.925 1.000 28.859 149 GLY DDD N 1
ATOM 7707 C CA . GLY D 1 149 ? 37.686 -6.202 6.787 1.000 30.829 149 GLY DDD CA 1
ATOM 7708 C C . GLY D 1 149 ? 38.855 -7.122 7.048 1.000 31.814 149 GLY DDD C 1
ATOM 7709 O O . GLY D 1 149 ? 39.775 -7.155 6.197 1.000 33.035 149 GLY DDD O 1
ATOM 7710 N N . GLY D 1 150 ? 38.806 -7.819 8.189 1.000 34.512 150 GLY DDD N 1
ATOM 7711 C CA . GLY D 1 150 ? 39.562 -9.057 8.465 1.000 37.614 150 GLY DDD CA 1
ATOM 7712 C C . GLY D 1 150 ? 39.559 -10.000 7.271 1.000 39.409 150 GLY DDD C 1
ATOM 7713 O O . GLY D 1 150 ? 40.665 -10.319 6.748 1.000 36.784 150 GLY DDD O 1
ATOM 7714 N N . LEU D 1 151 ? 38.368 -10.390 6.809 1.000 39.100 151 LEU DDD N 1
ATOM 7715 C CA . LEU D 1 151 ? 38.198 -11.455 5.782 1.000 42.578 151 LEU DDD CA 1
ATOM 7716 C C . LEU D 1 151 ? 38.860 -11.045 4.467 1.000 39.304 151 LEU DDD C 1
ATOM 7717 O O . LEU D 1 151 ? 39.334 -11.966 3.764 1.000 44.158 151 LEU DDD O 1
ATOM 7722 N N . VAL D 1 152 ? 38.830 -9.761 4.116 1.000 34.762 152 VAL DDD N 1
ATOM 7723 C CA . VAL D 1 152 ? 39.568 -9.232 2.934 1.000 37.474 152 VAL DDD CA 1
ATOM 7724 C C . VAL D 1 152 ? 41.041 -9.665 3.033 1.000 35.563 152 VAL DDD C 1
ATOM 7725 O O . VAL D 1 152 ? 41.589 -10.143 1.991 1.000 30.104 152 VAL DDD O 1
ATOM 7729 N N . LEU D 1 153 ? 41.654 -9.488 4.216 1.000 35.222 153 LEU DDD N 1
ATOM 7730 C CA . LEU D 1 153 ? 43.107 -9.722 4.442 1.000 37.640 153 LEU DDD CA 1
ATOM 7731 C C . LEU D 1 153 ? 43.346 -11.230 4.306 1.000 37.459 153 LEU DDD C 1
ATOM 7732 O O . LEU D 1 153 ? 43.965 -11.638 3.286 1.000 37.061 153 LEU DDD O 1
ATOM 7737 N N . ALA D 1 154 ? 42.730 -12.019 5.189 1.000 36.480 154 ALA DDD N 1
ATOM 7738 C CA . ALA D 1 154 ? 42.599 -13.493 5.063 1.000 37.380 154 ALA DDD CA 1
ATOM 7739 C C . ALA D 1 154 ? 42.493 -13.906 3.589 1.000 35.772 154 ALA DDD C 1
ATOM 7740 O O . ALA D 1 154 ? 43.320 -14.696 3.136 1.000 39.439 154 ALA DDD O 1
ATOM 7742 N N . THR D 1 155 ? 41.526 -13.377 2.855 1.000 32.354 155 THR DDD N 1
ATOM 7743 C CA . THR D 1 155 ? 41.281 -13.765 1.442 1.000 32.665 155 THR DDD CA 1
ATOM 7744 C C . THR D 1 155 ? 42.554 -13.540 0.613 1.000 33.874 155 THR DDD C 1
ATOM 7745 O O . THR D 1 155 ? 42.974 -14.449 -0.129 1.000 32.268 155 THR DDD O 1
ATOM 7749 N N . LEU D 1 156 ? 43.159 -12.363 0.720 1.000 35.315 156 LEU DDD N 1
ATOM 7750 C CA . LEU D 1 156 ? 44.310 -11.996 -0.142 1.000 33.877 156 LEU DDD CA 1
ATOM 7751 C C . LEU D 1 156 ? 45.513 -12.876 0.219 1.000 33.712 156 LEU DDD C 1
ATOM 7752 O O . LEU D 1 156 ? 46.200 -13.333 -0.699 1.000 30.639 156 LEU DDD O 1
ATOM 7757 N N . VAL D 1 157 ? 45.738 -13.096 1.514 1.000 36.183 157 VAL DDD N 1
ATOM 7758 C CA . VAL D 1 157 ? 46.677 -14.117 2.059 1.000 36.771 157 VAL DDD CA 1
ATOM 7759 C C . VAL D 1 157 ? 46.367 -15.465 1.384 1.000 40.371 157 VAL DDD C 1
ATOM 7760 O O . VAL D 1 157 ? 47.199 -15.890 0.551 1.000 42.374 157 VAL DDD O 1
ATOM 7764 N N . ALA D 1 158 ? 45.220 -16.099 1.689 1.000 38.132 158 ALA DDD N 1
ATOM 7765 C CA . ALA D 1 158 ? 44.829 -17.429 1.138 1.000 36.064 158 ALA DDD CA 1
ATOM 7766 C C . ALA D 1 158 ? 45.160 -17.482 -0.357 1.000 36.408 158 ALA DDD C 1
ATOM 7767 O O . ALA D 1 158 ? 45.611 -18.564 -0.832 1.000 39.541 158 ALA DDD O 1
ATOM 7769 N N . LEU D 1 159 ? 44.932 -16.377 -1.071 1.000 34.104 159 LEU DDD N 1
ATOM 7770 C CA . LEU D 1 159 ? 45.002 -16.363 -2.555 1.000 35.999 159 LEU DDD CA 1
ATOM 7771 C C . LEU D 1 159 ? 46.471 -16.421 -2.962 1.000 36.977 159 LEU DDD C 1
ATOM 7772 O O . LEU D 1 159 ? 46.824 -17.281 -3.773 1.000 38.016 159 LEU DDD O 1
ATOM 7777 N N . ARG D 1 160 ? 47.292 -15.546 -2.388 1.000 37.825 160 ARG DDD N 1
ATOM 7778 C CA . ARG D 1 160 ? 48.743 -15.483 -2.688 1.000 39.509 160 ARG DDD CA 1
ATOM 7779 C C . ARG D 1 160 ? 49.362 -16.868 -2.431 1.000 39.517 160 ARG DDD C 1
ATOM 7780 O O . ARG D 1 160 ? 49.988 -17.367 -3.371 1.000 38.293 160 ARG DDD O 1
ATOM 7788 N N . ASP D 1 161 ? 49.177 -17.447 -1.232 1.000 38.181 161 ASP DDD N 1
ATOM 7789 C CA . ASP D 1 161 ? 49.582 -18.833 -0.870 1.000 42.179 161 ASP DDD CA 1
ATOM 7790 C C . ASP D 1 161 ? 49.224 -19.823 -1.984 1.000 46.131 161 ASP DDD C 1
ATOM 7791 O O . ASP D 1 161 ? 50.058 -20.688 -2.289 1.000 45.318 161 ASP DDD O 1
ATOM 7796 N N . ALA D 1 162 ? 48.016 -19.723 -2.546 1.000 46.838 162 ALA DDD N 1
ATOM 7797 C CA . ALA D 1 162 ? 47.486 -20.634 -3.593 1.000 42.229 162 ALA DDD CA 1
ATOM 7798 C C . ALA D 1 162 ? 47.923 -20.210 -5.017 1.000 40.695 162 ALA DDD C 1
ATOM 7799 O O . ALA D 1 162 ? 47.558 -20.922 -5.974 1.000 36.970 162 ALA DDD O 1
ATOM 7801 N N . LYS D 1 163 ? 48.647 -19.090 -5.173 1.000 40.537 163 LYS DDD N 1
ATOM 7802 C CA . LYS D 1 163 ? 49.245 -18.618 -6.460 1.000 44.210 163 LYS DDD CA 1
ATOM 7803 C C . LYS D 1 163 ? 48.154 -18.298 -7.482 1.000 47.092 163 LYS DDD C 1
ATOM 7804 O O . LYS D 1 163 ? 48.442 -18.308 -8.723 1.000 45.255 163 LYS DDD O 1
ATOM 7810 N N . VAL D 1 164 ? 46.964 -17.963 -6.973 1.000 47.235 164 VAL DDD N 1
ATOM 7811 C CA . VAL D 1 164 ? 45.834 -17.404 -7.771 1.000 43.754 164 VAL DDD CA 1
ATOM 7812 C C . VAL D 1 164 ? 46.189 -15.948 -8.049 1.000 40.134 164 VAL DDD C 1
ATOM 7813 O O . VAL D 1 164 ? 46.557 -15.226 -7.132 1.000 39.686 164 VAL DDD O 1
ATOM 7817 N N . PRO D 1 165 ? 46.113 -15.473 -9.306 1.000 35.759 165 PRO DDD N 1
ATOM 7818 C CA . PRO D 1 165 ? 46.383 -14.068 -9.602 1.000 35.973 165 PRO DDD CA 1
ATOM 7819 C C . PRO D 1 165 ? 45.614 -13.142 -8.645 1.000 40.038 165 PRO DDD C 1
ATOM 7820 O O . PRO D 1 165 ? 44.382 -13.257 -8.558 1.000 41.689 165 PRO DDD O 1
ATOM 7824 N N . LEU D 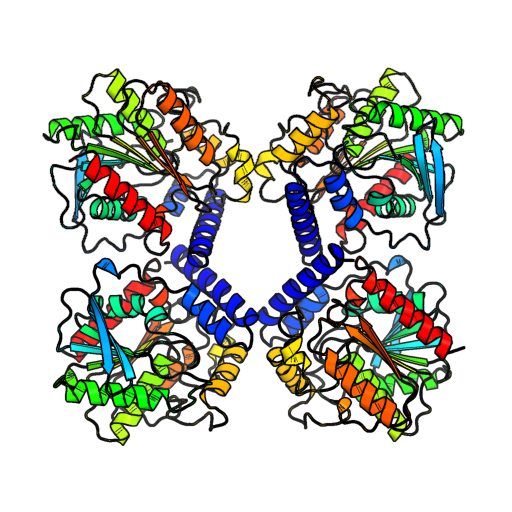1 166 ? 46.340 -12.266 -7.942 1.000 36.368 166 LEU DDD N 1
ATOM 7825 C CA . LEU D 1 166 ? 45.776 -11.336 -6.930 1.000 39.121 166 LEU DDD CA 1
ATOM 7826 C C . LEU D 1 166 ? 45.079 -10.140 -7.583 1.000 39.294 166 LEU DDD C 1
ATOM 7827 O O . LEU D 1 166 ? 45.429 -9.690 -8.676 1.000 35.067 166 LEU DDD O 1
ATOM 7832 N N . PRO D 1 167 ? 44.094 -9.554 -6.865 1.000 39.733 167 PRO DDD N 1
ATOM 7833 C CA . PRO D 1 167 ? 43.319 -8.429 -7.387 1.000 36.511 167 PRO DDD CA 1
ATOM 7834 C C . PRO D 1 167 ? 44.132 -7.125 -7.405 1.000 34.556 167 PRO DDD C 1
ATOM 7835 O O . PRO D 1 167 ? 45.261 -7.113 -6.942 1.000 36.537 167 PRO DDD O 1
ATOM 7839 N N . ALA D 1 168 ? 43.532 -6.058 -7.924 1.000 32.228 168 ALA DDD N 1
ATOM 7840 C CA . ALA D 1 168 ? 44.148 -4.722 -8.057 1.000 32.906 168 ALA DDD CA 1
ATOM 7841 C C . ALA D 1 168 ? 44.361 -4.068 -6.685 1.000 35.176 168 ALA DDD C 1
ATOM 7842 O O . ALA D 1 168 ? 45.304 -3.276 -6.587 1.000 42.241 168 ALA DDD O 1
ATOM 7844 N N . ALA D 1 169 ? 43.539 -4.363 -5.672 1.000 34.905 169 ALA DDD N 1
ATOM 7845 C CA . ALA D 1 169 ? 43.715 -3.840 -4.288 1.000 36.399 169 ALA DDD CA 1
ATOM 7846 C C . ALA D 1 169 ? 42.745 -4.505 -3.316 1.000 37.110 169 ALA DDD C 1
ATOM 7847 O O . ALA D 1 169 ? 41.799 -5.183 -3.795 1.000 38.836 169 ALA DDD O 1
ATOM 7849 N N . GLY D 1 170 ? 42.994 -4.291 -2.018 1.000 34.575 170 GLY DDD N 1
ATOM 7850 C CA . GLY D 1 170 ? 42.098 -4.638 -0.900 1.000 31.900 170 GLY DDD CA 1
ATOM 7851 C C . GLY D 1 170 ? 41.620 -3.367 -0.214 1.000 33.490 170 GLY DDD C 1
ATOM 7852 O O . GLY D 1 170 ? 42.463 -2.453 -0.012 1.000 31.704 170 GLY DDD O 1
ATOM 7853 N N . VAL D 1 171 ? 40.323 -3.257 0.091 1.000 30.163 171 VAL DDD N 1
ATOM 7854 C CA . VAL D 1 171 ? 39.799 -2.160 0.950 1.000 29.518 171 VAL DDD CA 1
ATOM 7855 C C . VAL D 1 171 ? 39.266 -2.750 2.260 1.000 30.026 171 VAL DDD C 1
ATOM 7856 O O . VAL D 1 171 ? 38.458 -3.702 2.235 1.000 30.796 171 VAL DDD O 1
ATOM 7860 N N . CYS D 1 172 ? 39.769 -2.244 3.377 1.000 29.367 172 CYS DDD N 1
ATOM 7861 C CA . CYS D 1 172 ? 39.354 -2.650 4.736 1.000 32.715 172 CYS DDD CA 1
ATOM 7862 C C . CYS D 1 172 ? 38.781 -1.430 5.450 1.000 35.862 172 CYS DDD C 1
ATOM 7863 O O . CYS D 1 172 ? 39.500 -0.416 5.566 1.000 35.412 172 CYS DDD O 1
ATOM 7866 N N . ILE D 1 173 ? 37.513 -1.524 5.849 1.000 35.209 173 ILE DDD N 1
ATOM 7867 C CA . ILE D 1 173 ? 36.804 -0.513 6.680 1.000 34.338 173 ILE DDD CA 1
ATOM 7868 C C . ILE D 1 173 ? 36.778 -1.087 8.091 1.000 33.108 173 ILE DDD C 1
ATOM 7869 O O . ILE D 1 173 ? 36.328 -2.244 8.237 1.000 36.424 173 ILE DDD O 1
ATOM 7874 N N . SER D 1 174 ? 37.284 -0.350 9.073 1.000 31.791 174 SER DDD N 1
ATOM 7875 C CA . SER D 1 174 ? 37.298 -0.771 10.500 1.000 34.085 174 SER DDD CA 1
ATOM 7876 C C . SER D 1 174 ? 37.568 -2.266 10.619 1.000 36.727 174 SER DDD C 1
ATOM 7877 O O . SER D 1 174 ? 36.850 -2.959 11.328 1.000 36.658 174 SER DDD O 1
ATOM 7880 N N . PRO D 1 175 ? 38.626 -2.805 9.980 1.000 37.483 175 PRO DDD N 1
ATOM 7881 C CA . PRO D 1 175 ? 38.801 -4.246 9.911 1.000 38.086 175 PRO DDD CA 1
ATOM 7882 C C . PRO D 1 175 ? 39.074 -4.839 11.298 1.000 39.180 175 PRO DDD C 1
ATOM 7883 O O . PRO D 1 175 ? 39.708 -4.176 12.100 1.000 40.740 175 PRO DDD O 1
ATOM 7887 N N . TRP D 1 176 ? 38.566 -6.052 11.532 1.000 38.332 176 TRP DDD N 1
ATOM 7888 C CA . TRP D 1 176 ? 38.805 -6.846 12.760 1.000 41.688 176 TRP DDD CA 1
ATOM 7889 C C . TRP D 1 176 ? 39.874 -7.905 12.461 1.000 44.037 176 TRP DDD C 1
ATOM 7890 O O . TRP D 1 176 ? 39.525 -8.944 11.856 1.000 44.053 176 TRP DDD O 1
ATOM 7901 N N . ALA D 1 177 ? 41.125 -7.646 12.859 1.000 41.676 177 ALA DDD N 1
ATOM 7902 C CA . ALA D 1 177 ? 42.312 -8.454 12.481 1.000 44.742 177 ALA DDD CA 1
ATOM 7903 C C . ALA D 1 177 ? 42.793 -9.327 13.655 1.000 46.408 177 ALA DDD C 1
ATOM 7904 O O . ALA D 1 177 ? 43.473 -10.331 13.394 1.000 42.482 177 ALA DDD O 1
ATOM 7906 N N . ASP D 1 178 ? 42.418 -8.980 14.892 1.000 49.474 178 ASP DDD N 1
ATOM 7907 C CA . ASP D 1 178 ? 42.999 -9.534 16.144 1.000 47.787 178 ASP DDD CA 1
ATOM 7908 C C . ASP D 1 178 ? 41.878 -10.156 16.995 1.000 49.687 178 ASP DDD C 1
ATOM 7909 O O . ASP D 1 178 ? 41.101 -9.393 17.609 1.000 49.175 178 ASP DDD O 1
ATOM 7914 N N . MET D 1 179 ? 41.812 -11.489 17.051 1.000 48.959 179 MET DDD N 1
ATOM 7915 C CA . MET D 1 179 ? 40.723 -12.252 17.722 1.000 49.943 179 MET DDD CA 1
ATOM 7916 C C . MET D 1 179 ? 40.736 -12.084 19.257 1.000 51.285 179 MET DDD C 1
ATOM 7917 O O . MET D 1 179 ? 39.687 -12.393 19.886 1.000 55.522 179 MET DDD O 1
ATOM 7922 N N . GLU D 1 180 ? 41.852 -11.633 19.845 1.000 48.655 180 GLU DDD N 1
ATOM 7923 C CA . GLU D 1 180 ? 42.100 -11.618 21.318 1.000 50.792 180 GLU DDD CA 1
ATOM 7924 C C . GLU D 1 180 ? 41.871 -10.213 21.893 1.000 49.060 180 GLU DDD C 1
ATOM 7925 O O . GLU D 1 180 ? 41.643 -10.109 23.105 1.000 48.769 180 GLU DDD O 1
ATOM 7931 N N . GLY D 1 181 ? 41.941 -9.174 21.059 1.000 52.430 181 GLY DDD N 1
ATOM 7932 C CA . GLY D 1 181 ? 41.769 -7.773 21.478 1.000 52.215 181 GLY DDD CA 1
ATOM 7933 C C . GLY D 1 181 ? 42.913 -7.334 22.367 1.000 52.395 181 GLY DDD C 1
ATOM 7934 O O . GLY D 1 181 ? 42.691 -7.140 23.579 1.000 56.159 181 GLY DDD O 1
ATOM 7935 N N . THR D 1 182 ? 44.097 -7.179 21.782 1.000 48.321 182 THR DDD N 1
ATOM 7936 C CA . THR D 1 182 ? 45.357 -6.838 22.492 1.000 50.074 182 THR DDD CA 1
ATOM 7937 C C . THR D 1 182 ? 45.815 -5.406 22.148 1.000 51.266 182 THR DDD C 1
ATOM 7938 O O . THR D 1 182 ? 46.874 -4.996 22.664 1.000 48.199 182 THR DDD O 1
ATOM 7942 N N . GLY D 1 183 ? 45.074 -4.675 21.304 1.000 53.840 183 GLY DDD N 1
ATOM 7943 C CA . GLY D 1 183 ? 45.362 -3.271 20.935 1.000 51.289 183 GLY DDD CA 1
ATOM 7944 C C . GLY D 1 183 ? 45.198 -2.328 22.120 1.000 51.540 183 GLY DDD C 1
ATOM 7945 O O . GLY D 1 183 ? 44.401 -2.644 23.048 1.000 51.644 183 GLY DDD O 1
ATOM 7946 N N . ALA D 1 184 ? 45.935 -1.213 22.117 1.000 50.088 184 ALA DDD N 1
ATOM 7947 C CA . ALA D 1 184 ? 45.914 -0.187 23.191 1.000 53.036 184 ALA DDD CA 1
ATOM 7948 C C . ALA D 1 184 ? 44.551 0.525 23.200 1.000 57.254 184 ALA DDD C 1
ATOM 7949 O O . ALA D 1 184 ? 44.076 0.899 24.309 1.000 61.086 184 ALA DDD O 1
ATOM 7951 N N . SER D 1 185 ? 43.938 0.667 22.017 1.000 54.702 185 SER DDD N 1
ATOM 7952 C CA . SER D 1 185 ? 42.619 1.317 21.779 1.000 49.978 185 SER DDD CA 1
ATOM 7953 C C . SER D 1 185 ? 41.471 0.541 22.452 1.000 51.163 185 SER DDD C 1
ATOM 7954 O O . SER D 1 185 ? 40.391 1.137 22.625 1.000 48.865 185 SER DDD O 1
ATOM 7957 N N . MET D 1 186 ? 41.662 -0.734 22.817 1.000 53.486 186 MET DDD N 1
ATOM 7958 C CA . MET D 1 186 ? 40.606 -1.515 23.520 1.000 53.476 186 MET DDD CA 1
ATOM 7959 C C . MET D 1 186 ? 40.401 -0.911 24.917 1.000 58.496 186 MET DDD C 1
ATOM 7960 O O . MET D 1 186 ? 39.306 -1.123 25.479 1.000 63.329 186 MET DDD O 1
ATOM 7965 N N . THR D 1 187 ? 41.390 -0.156 25.427 1.000 59.258 187 THR DDD N 1
ATOM 7966 C CA . THR D 1 187 ? 41.299 0.669 26.668 1.000 56.851 187 THR DDD CA 1
ATOM 7967 C C . THR D 1 187 ? 41.114 2.149 26.312 1.000 57.869 187 THR DDD C 1
ATOM 7968 O O . THR D 1 187 ? 40.139 2.746 26.804 1.000 66.707 187 THR DDD O 1
ATOM 7972 N N . THR D 1 188 ? 41.990 2.710 25.471 1.000 57.310 188 THR DDD N 1
ATOM 7973 C CA . THR D 1 188 ? 42.129 4.181 25.250 1.000 58.019 188 THR DDD CA 1
ATOM 7974 C C . THR D 1 188 ? 40.871 4.764 24.568 1.000 57.365 188 THR DDD C 1
ATOM 7975 O O . THR D 1 188 ? 40.655 5.997 24.699 1.000 57.041 188 THR DDD O 1
ATOM 7979 N N . ARG D 1 189 ? 40.068 3.933 23.884 1.000 56.198 189 ARG DDD N 1
ATOM 7980 C CA . ARG D 1 189 ? 38.819 4.336 23.172 1.000 52.916 189 ARG DDD CA 1
ATOM 7981 C C . ARG D 1 189 ? 37.588 3.565 23.683 1.000 57.296 189 ARG DDD C 1
ATOM 7982 O O . ARG D 1 189 ? 36.599 3.511 22.934 1.000 62.946 189 ARG DDD O 1
ATOM 7990 N N . ALA D 1 190 ? 37.605 2.989 24.890 1.000 58.728 190 ALA DDD N 1
ATOM 7991 C CA . ALA D 1 190 ? 36.487 2.151 25.393 1.000 61.298 190 ALA DDD CA 1
ATOM 7992 C C . ALA D 1 190 ? 35.273 3.047 25.697 1.000 60.042 190 ALA DDD C 1
ATOM 7993 O O . ALA D 1 190 ? 34.136 2.645 25.353 1.000 54.110 190 ALA DDD O 1
ATOM 7995 N N . LYS D 1 191 ? 35.537 4.205 26.317 1.000 61.161 191 LYS DDD N 1
ATOM 7996 C CA . LYS D 1 191 ? 34.621 5.368 26.457 1.000 65.933 191 LYS DDD CA 1
ATOM 7997 C C . LYS D 1 191 ? 34.064 5.710 25.065 1.000 64.141 191 LYS DDD C 1
ATOM 7998 O O . LYS D 1 191 ? 32.891 5.374 24.817 1.000 68.024 191 LYS DDD O 1
ATOM 8004 N N . ALA D 1 192 ? 34.905 6.256 24.171 1.000 61.108 192 ALA DDD N 1
ATOM 8005 C CA . ALA D 1 192 ? 34.533 6.859 22.862 1.000 58.227 192 ALA DDD CA 1
ATOM 8006 C C . ALA D 1 192 ? 33.787 5.875 21.943 1.000 53.136 192 ALA DDD C 1
ATOM 8007 O O . ALA D 1 192 ? 33.025 6.371 21.098 1.000 52.261 192 ALA DDD O 1
ATOM 8009 N N . ASP D 1 193 ? 33.990 4.558 22.069 1.000 50.960 193 ASP DDD N 1
ATOM 8010 C CA . ASP D 1 193 ? 33.358 3.552 21.168 1.000 53.007 193 ASP DDD CA 1
ATOM 8011 C C . ASP D 1 193 ? 32.035 3.143 21.800 1.000 54.471 193 ASP DDD C 1
ATOM 8012 O O . ASP D 1 193 ? 32.032 2.729 22.953 1.000 56.518 193 ASP DDD O 1
ATOM 8017 N N . PRO D 1 194 ? 30.887 3.322 21.090 1.000 58.384 194 PRO DDD N 1
ATOM 8018 C CA . PRO D 1 194 ? 29.566 2.907 21.585 1.000 54.790 194 PRO DDD CA 1
ATOM 8019 C C . PRO D 1 194 ? 28.971 1.540 21.197 1.000 55.558 194 PRO DDD C 1
ATOM 8020 O O . PRO D 1 194 ? 27.845 1.277 21.617 1.000 58.174 194 PRO DDD O 1
ATOM 8024 N N . VAL D 1 195 ? 29.698 0.712 20.435 1.000 56.372 195 VAL DDD N 1
ATOM 8025 C CA . VAL D 1 195 ? 29.198 -0.588 19.883 1.000 56.326 195 VAL DDD CA 1
ATOM 8026 C C . VAL D 1 195 ? 30.196 -1.727 20.163 1.000 55.225 195 VAL DDD C 1
ATOM 8027 O O . VAL D 1 195 ? 29.744 -2.806 20.633 1.000 56.239 195 VAL DDD O 1
ATOM 8031 N N . VAL D 1 196 ? 31.484 -1.547 19.847 1.000 49.232 196 VAL DDD N 1
ATOM 8032 C CA . VAL D 1 196 ? 32.504 -2.638 19.933 1.000 47.617 196 VAL DDD CA 1
ATOM 8033 C C . VAL D 1 196 ? 33.280 -2.430 21.237 1.000 47.419 196 VAL DDD C 1
ATOM 8034 O O . VAL D 1 196 ? 33.776 -1.302 21.447 1.000 42.527 196 VAL DDD O 1
ATOM 8038 N N . GLN D 1 197 ? 33.313 -3.463 22.092 1.000 49.836 197 GLN DDD N 1
ATOM 8039 C CA . GLN D 1 197 ? 34.032 -3.511 23.406 1.000 50.315 197 GLN DDD CA 1
ATOM 8040 C C . GLN D 1 197 ? 34.738 -4.874 23.524 1.000 52.369 197 GLN DDD C 1
ATOM 8041 O O . GLN D 1 197 ? 34.206 -5.872 22.959 1.000 56.807 197 GLN DDD O 1
ATOM 8047 N N . LYS D 1 198 ? 35.875 -4.941 24.224 1.000 54.330 198 LYS DDD N 1
ATOM 8048 C CA . LYS D 1 198 ? 36.754 -6.150 24.261 1.000 63.083 198 LYS DDD CA 1
ATOM 8049 C C . LYS D 1 198 ? 35.922 -7.412 24.525 1.000 60.898 198 LYS DDD C 1
ATOM 8050 O O . LYS D 1 198 ? 35.897 -8.310 23.638 1.000 57.562 198 LYS DDD O 1
ATOM 8056 N N . GLU D 1 199 ? 35.276 -7.469 25.691 1.000 58.295 199 GLU DDD N 1
ATOM 8057 C CA . GLU D 1 199 ? 34.573 -8.678 26.190 1.000 65.278 199 GLU DDD CA 1
ATOM 8058 C C . GLU D 1 199 ? 33.669 -9.235 25.077 1.000 60.335 199 GLU DDD C 1
ATOM 8059 O O . GLU D 1 199 ? 33.862 -10.406 24.703 1.000 53.816 199 GLU DDD O 1
ATOM 8065 N N . MET D 1 200 ? 32.720 -8.438 24.570 1.000 60.409 200 MET DDD N 1
ATOM 8066 C CA . MET D 1 200 ? 31.690 -8.932 23.612 1.000 63.930 200 MET DDD CA 1
ATOM 8067 C C . MET D 1 200 ? 32.371 -9.456 22.332 1.000 61.339 200 MET DDD C 1
ATOM 8068 O O . MET D 1 200 ? 31.885 -10.493 21.787 1.000 49.829 200 MET DDD O 1
ATOM 8073 N N . LEU D 1 201 ? 33.468 -8.808 21.901 1.000 57.578 201 LEU DDD N 1
ATOM 8074 C CA . LEU D 1 201 ? 34.179 -9.121 20.634 1.000 55.671 201 LEU DDD CA 1
ATOM 8075 C C . LEU D 1 201 ? 35.045 -10.383 20.772 1.000 57.379 201 LEU DDD C 1
ATOM 8076 O O . LEU D 1 201 ? 34.995 -11.228 19.829 1.000 48.094 201 LEU DDD O 1
ATOM 8081 N N . VAL D 1 202 ? 35.839 -10.492 21.851 1.000 55.696 202 VAL DDD N 1
ATOM 8082 C CA . VAL D 1 202 ? 36.635 -11.718 22.170 1.000 53.391 202 VAL DDD CA 1
ATOM 8083 C C . VAL D 1 202 ? 35.655 -12.901 22.189 1.000 54.961 202 VAL DDD C 1
ATOM 8084 O O . VAL D 1 202 ? 35.938 -13.916 21.490 1.000 55.801 202 VAL DDD O 1
ATOM 8088 N N . ASN D 1 203 ? 34.524 -12.761 22.896 1.000 52.598 203 ASN DDD N 1
ATOM 8089 C CA . ASN D 1 203 ? 33.537 -13.862 23.082 1.000 55.247 203 ASN DDD CA 1
ATOM 8090 C C . ASN D 1 203 ? 32.978 -14.227 21.695 1.000 51.415 203 ASN DDD C 1
ATOM 8091 O O . ASN D 1 203 ? 32.718 -15.413 21.471 1.000 52.266 203 ASN DDD O 1
ATOM 8096 N N . MET D 1 204 ? 32.888 -13.264 20.770 1.000 53.230 204 MET DDD N 1
ATOM 8097 C CA . MET D 1 204 ? 32.342 -13.453 19.392 1.000 58.301 204 MET DDD CA 1
ATOM 8098 C C . MET D 1 204 ? 33.393 -14.120 18.490 1.000 57.001 204 MET DDD C 1
ATOM 8099 O O . MET D 1 204 ? 33.020 -14.879 17.558 1.000 49.669 204 MET DDD O 1
ATOM 8104 N N . GLY D 1 205 ? 34.664 -13.795 18.728 1.000 56.996 205 GLY DDD N 1
ATOM 8105 C CA . GLY D 1 205 ? 35.817 -14.477 18.115 1.000 60.221 205 GLY DDD CA 1
ATOM 8106 C C . GLY D 1 205 ? 35.869 -15.943 18.507 1.000 58.050 205 GLY DDD C 1
ATOM 8107 O O . GLY D 1 205 ? 36.098 -16.793 17.599 1.000 52.164 205 GLY DDD O 1
ATOM 8108 N N . LYS D 1 206 ? 35.667 -16.242 19.798 1.000 56.559 206 LYS DDD N 1
ATOM 8109 C CA . LYS D 1 206 ? 35.528 -17.639 20.298 1.000 56.950 206 LYS DDD CA 1
ATOM 8110 C C . LYS D 1 206 ? 34.482 -18.363 19.436 1.000 53.036 206 LYS DDD C 1
ATOM 8111 O O . LYS D 1 206 ? 34.771 -19.498 18.989 1.000 51.760 206 LYS DDD O 1
ATOM 8117 N N . THR D 1 207 ? 33.347 -17.714 19.147 1.000 53.159 207 THR DDD N 1
ATOM 8118 C CA . THR D 1 207 ? 32.253 -18.297 18.320 1.000 53.314 207 THR DDD CA 1
ATOM 8119 C C . THR D 1 207 ? 32.751 -18.654 16.912 1.000 54.562 207 THR DDD C 1
ATOM 8120 O O . THR D 1 207 ? 32.382 -19.750 16.442 1.000 63.744 207 THR DDD O 1
ATOM 8124 N N . TYR D 1 208 ? 33.509 -17.766 16.250 1.000 50.663 208 TYR DDD N 1
ATOM 8125 C CA . TYR D 1 208 ? 34.048 -17.965 14.872 1.000 45.224 208 TYR DDD CA 1
ATOM 8126 C C . TYR D 1 208 ? 35.084 -19.102 14.841 1.000 48.691 208 TYR DDD C 1
ATOM 8127 O O . TYR D 1 208 ? 35.053 -19.936 13.897 1.000 49.477 208 TYR DDD O 1
ATOM 8136 N N . LEU D 1 209 ? 35.992 -19.113 15.822 1.000 48.161 209 LEU DDD N 1
ATOM 8137 C CA . LEU D 1 209 ? 37.160 -20.041 15.897 1.000 51.535 209 LEU DDD CA 1
ATOM 8138 C C . LEU D 1 209 ? 36.689 -21.489 16.096 1.000 54.109 209 LEU DDD C 1
ATOM 8139 O O . LEU D 1 209 ? 37.263 -22.399 15.455 1.000 57.631 209 LEU DDD O 1
ATOM 8144 N N . GLY D 1 210 ? 35.658 -21.695 16.921 1.000 60.164 210 GLY DDD N 1
ATOM 8145 C CA . GLY D 1 210 ? 35.169 -23.039 17.282 1.000 60.962 210 GLY DDD CA 1
ATOM 8146 C C . GLY D 1 210 ? 36.265 -23.844 17.961 1.000 57.607 210 GLY DDD C 1
ATOM 8147 O O . GLY D 1 210 ? 36.486 -24.997 17.538 1.000 56.471 210 GLY DDD O 1
ATOM 8148 N N . GLY D 1 211 ? 36.965 -23.232 18.926 1.000 54.680 211 GLY DDD N 1
ATOM 8149 C CA . GLY D 1 211 ? 38.038 -23.871 19.715 1.000 57.157 211 GLY DDD CA 1
ATOM 8150 C C . GLY D 1 211 ? 39.391 -23.925 19.004 1.000 59.038 211 GLY DDD C 1
ATOM 8151 O O . GLY D 1 211 ? 40.375 -24.324 19.671 1.000 55.939 211 GLY DDD O 1
ATOM 8152 N N . LYS D 1 212 ? 39.463 -23.573 17.709 1.000 59.817 212 LYS DDD N 1
ATOM 8153 C CA . LYS D 1 212 ? 40.732 -23.454 16.935 1.000 53.892 212 LYS DDD CA 1
ATOM 8154 C C . LYS D 1 212 ? 41.532 -22.230 17.418 1.000 58.269 212 LYS DDD C 1
ATOM 8155 O O . LYS D 1 212 ? 40.955 -21.318 18.077 1.000 55.494 212 LYS DDD O 1
ATOM 8161 N N . ASP D 1 213 ? 42.819 -22.207 17.056 1.000 64.486 213 ASP DDD N 1
ATOM 8162 C CA . ASP D 1 213 ? 43.878 -21.316 17.602 1.000 60.000 213 ASP DDD CA 1
ATOM 8163 C C . ASP D 1 213 ? 43.601 -19.851 17.220 1.000 59.935 213 ASP DDD C 1
ATOM 8164 O O . ASP D 1 213 ? 43.446 -19.564 16.003 1.000 54.179 213 ASP DDD O 1
ATOM 8169 N N . ALA D 1 214 ? 43.590 -18.967 18.226 1.000 51.302 214 ALA DDD N 1
ATOM 8170 C CA . ALA D 1 214 ? 43.252 -17.528 18.130 1.000 52.604 214 ALA DDD CA 1
ATOM 8171 C C . ALA D 1 214 ? 44.285 -16.742 17.315 1.000 54.258 214 ALA DDD C 1
ATOM 8172 O O . ALA D 1 214 ? 43.942 -15.649 16.787 1.000 53.285 214 ALA DDD O 1
ATOM 8174 N N . LYS D 1 215 ? 45.524 -17.222 17.265 1.000 51.138 215 LYS DDD N 1
ATOM 8175 C CA . LYS D 1 215 ? 46.616 -16.551 16.513 1.000 55.596 215 LYS DDD CA 1
ATOM 8176 C C . LYS D 1 215 ? 46.653 -17.118 15.089 1.000 49.225 215 LYS DDD C 1
ATOM 8177 O O . LYS D 1 215 ? 47.597 -16.815 14.334 1.000 51.306 215 LYS DDD O 1
ATOM 8183 N N . SER D 1 216 ? 45.662 -17.933 14.750 1.000 48.033 216 SER DDD N 1
ATOM 8184 C CA . SER D 1 216 ? 45.529 -18.581 13.425 1.000 55.532 216 SER DDD CA 1
ATOM 8185 C C . SER D 1 216 ? 45.461 -17.477 12.364 1.000 58.129 216 SER DDD C 1
ATOM 8186 O O . SER D 1 216 ? 44.491 -16.719 12.322 1.000 60.779 216 SER DDD O 1
ATOM 8189 N N . PRO D 1 217 ? 46.504 -17.310 11.514 1.000 54.049 217 PRO DDD N 1
ATOM 8190 C CA . PRO D 1 217 ? 46.573 -16.208 10.552 1.000 52.822 217 PRO DDD CA 1
ATOM 8191 C C . PRO D 1 217 ? 45.333 -15.899 9.6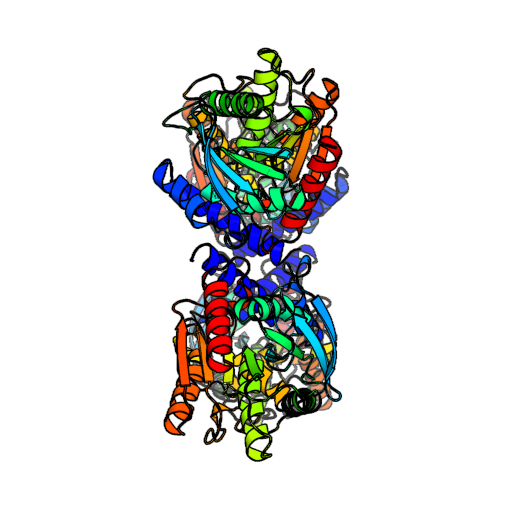92 1.000 49.320 217 PRO DDD C 1
ATOM 8192 O O . PRO D 1 217 ? 45.044 -14.731 9.506 1.000 45.033 217 PRO DDD O 1
ATOM 8196 N N . LEU D 1 218 ? 44.643 -16.910 9.162 1.000 49.852 218 LEU DDD N 1
ATOM 8197 C CA . LEU D 1 218 ? 43.458 -16.710 8.272 1.000 53.401 218 LEU DDD CA 1
ATOM 8198 C C . LEU D 1 218 ? 42.212 -16.256 9.065 1.000 54.352 218 LEU DDD C 1
ATOM 8199 O O . LEU D 1 218 ? 41.244 -15.757 8.440 1.000 53.299 218 LEU DDD O 1
ATOM 8204 N N . ALA D 1 219 ? 42.208 -16.449 10.383 1.000 50.826 219 ALA DDD N 1
ATOM 8205 C CA . ALA D 1 219 ? 41.142 -15.991 11.302 1.000 50.112 219 ALA DDD CA 1
ATOM 8206 C C . ALA D 1 219 ? 41.522 -14.636 11.888 1.000 44.245 219 ALA DDD C 1
ATOM 8207 O O . ALA D 1 219 ? 40.595 -13.841 12.149 1.000 43.220 219 ALA DDD O 1
ATOM 8209 N N . ALA D 1 220 ? 42.823 -14.431 12.137 1.000 38.971 220 ALA DDD N 1
ATOM 8210 C CA . ALA D 1 220 ? 43.400 -13.215 12.761 1.000 40.065 220 ALA DDD CA 1
ATOM 8211 C C . ALA D 1 220 ? 44.558 -12.691 11.914 1.000 39.154 220 ALA DDD C 1
ATOM 8212 O O . ALA D 1 220 ? 45.704 -12.785 12.341 1.000 37.578 220 ALA DDD O 1
ATOM 8214 N N . PRO D 1 221 ? 44.298 -12.076 10.733 1.000 42.431 221 PRO DDD N 1
ATOM 8215 C CA . PRO D 1 221 ? 45.370 -11.628 9.833 1.000 43.400 221 PRO DDD CA 1
ATOM 8216 C C . PRO D 1 221 ? 46.367 -10.594 10.391 1.000 41.219 221 PRO DDD C 1
ATOM 8217 O O . PRO D 1 221 ? 47.307 -10.267 9.685 1.000 44.234 221 PRO DDD O 1
ATOM 8221 N N . LEU D 1 222 ? 46.198 -10.125 11.632 1.000 39.673 222 LEU DDD N 1
ATOM 8222 C CA . LEU D 1 222 ? 47.264 -9.347 12.327 1.000 41.109 222 LEU DDD CA 1
ATOM 8223 C C . LEU D 1 222 ? 48.554 -10.181 12.348 1.000 41.613 222 LEU DDD C 1
ATOM 8224 O O . LEU D 1 222 ? 49.622 -9.573 12.361 1.000 43.758 222 LEU DDD O 1
ATOM 8229 N N . HIS D 1 223 ? 48.416 -11.514 12.388 1.000 38.253 223 HIS DDD N 1
ATOM 8230 C CA . HIS D 1 223 ? 49.469 -12.536 12.578 1.000 40.299 223 HIS DDD CA 1
ATOM 8231 C C . HIS D 1 223 ? 49.753 -13.235 11.246 1.000 41.534 223 HIS DDD C 1
ATOM 8232 O O . HIS D 1 223 ? 50.347 -14.329 11.262 1.000 41.664 223 HIS DDD O 1
ATOM 8239 N N . ALA D 1 224 ? 49.315 -12.650 10.134 1.000 39.616 224 ALA DDD N 1
ATOM 8240 C CA . ALA D 1 224 ? 49.443 -13.261 8.793 1.000 38.981 224 ALA DDD CA 1
ATOM 8241 C C . ALA D 1 224 ? 50.752 -12.817 8.170 1.000 36.891 224 ALA DDD C 1
ATOM 8242 O O . ALA D 1 224 ? 51.308 -11.797 8.589 1.000 41.998 224 ALA DDD O 1
ATOM 8244 N N . ASP D 1 225 ? 51.168 -13.527 7.139 1.000 37.222 225 ASP DDD N 1
ATOM 8245 C CA . ASP D 1 225 ? 52.286 -13.085 6.280 1.000 37.733 225 ASP DDD CA 1
ATOM 8246 C C . ASP D 1 225 ? 51.679 -12.183 5.205 1.000 35.402 225 ASP DDD C 1
ATOM 8247 O O . ASP D 1 225 ? 50.871 -12.698 4.435 1.000 34.771 225 ASP DDD O 1
ATOM 8252 N N . PHE D 1 226 ? 52.063 -10.902 5.166 1.000 37.997 226 PHE DDD N 1
ATOM 8253 C CA . PHE D 1 226 ? 51.565 -9.884 4.197 1.000 38.332 226 PHE DDD CA 1
ATOM 8254 C C . PHE D 1 226 ? 52.456 -9.773 2.952 1.000 37.247 226 PHE DDD C 1
ATOM 8255 O O . PHE D 1 226 ? 52.089 -8.987 2.053 1.000 38.580 226 PHE DDD O 1
ATOM 8263 N N . ARG D 1 227 ? 53.578 -10.488 2.871 1.000 31.772 227 ARG DDD N 1
ATOM 8264 C CA . ARG D 1 227 ? 54.484 -10.311 1.710 1.000 33.668 227 ARG DDD CA 1
ATOM 8265 C C . ARG D 1 227 ? 53.766 -10.611 0.377 1.000 30.798 227 ARG DDD C 1
ATOM 8266 O O . ARG D 1 227 ? 53.246 -11.719 0.186 1.000 29.712 227 ARG DDD O 1
ATOM 8274 N N . GLY D 1 228 ? 53.785 -9.662 -0.548 1.000 33.163 228 GLY DDD N 1
ATOM 8275 C CA . GLY D 1 228 ? 53.290 -9.874 -1.924 1.000 40.155 228 GLY DDD CA 1
ATOM 8276 C C . GLY D 1 228 ? 51.844 -9.408 -2.132 1.000 44.195 228 GLY DDD C 1
ATOM 8277 O O . GLY D 1 228 ? 51.366 -9.453 -3.316 1.000 44.750 228 GLY DDD O 1
ATOM 8278 N N . LEU D 1 229 ? 51.144 -8.974 -1.071 1.000 39.972 229 LEU DDD N 1
ATOM 8279 C CA . LEU D 1 229 ? 49.718 -8.551 -1.185 1.000 41.372 229 LEU DDD CA 1
ATOM 8280 C C . LEU D 1 229 ? 49.635 -7.296 -2.047 1.000 36.662 229 LEU DDD C 1
ATOM 8281 O O . LEU D 1 229 ? 50.579 -6.518 -2.123 1.000 33.844 229 LEU DDD O 1
ATOM 8286 N N . PRO D 1 230 ? 48.498 -7.054 -2.734 1.000 34.865 230 PRO DDD N 1
ATOM 8287 C CA . PRO D 1 230 ? 48.346 -5.845 -3.534 1.000 34.053 230 PRO DDD CA 1
ATOM 8288 C C . PRO D 1 230 ? 48.133 -4.664 -2.594 1.000 30.671 230 PRO DDD C 1
ATOM 8289 O O . PRO D 1 230 ? 48.007 -4.840 -1.382 1.000 27.658 230 PRO DDD O 1
ATOM 8293 N N . PRO D 1 231 ? 48.101 -3.434 -3.142 1.000 29.921 231 PRO DDD N 1
ATOM 8294 C CA . PRO D 1 231 ? 47.860 -2.242 -2.335 1.000 32.189 231 PRO DDD CA 1
ATOM 8295 C C . PRO D 1 231 ? 46.639 -2.398 -1.419 1.000 32.932 231 PRO DDD C 1
ATOM 8296 O O . PRO D 1 231 ? 45.661 -3.043 -1.833 1.000 34.745 231 PRO DDD O 1
ATOM 8300 N N . LEU D 1 232 ? 46.756 -1.855 -0.202 1.000 32.724 232 LEU DDD N 1
ATOM 8301 C CA . LEU D 1 232 ? 45.675 -1.781 0.810 1.000 34.612 232 LEU DDD CA 1
ATOM 8302 C C . LEU D 1 232 ? 45.267 -0.315 1.046 1.000 38.197 232 LEU DDD C 1
ATOM 8303 O O . LEU D 1 232 ? 46.140 0.548 1.171 1.000 39.243 232 LEU DDD O 1
ATOM 8308 N N . PHE D 1 233 ? 43.956 -0.061 1.057 1.000 41.752 233 PHE DDD N 1
ATOM 8309 C CA . PHE D 1 233 ? 43.293 1.135 1.637 1.000 36.561 233 PHE DDD CA 1
ATOM 8310 C C . PHE D 1 233 ? 42.559 0.729 2.924 1.000 31.420 233 PHE DDD C 1
ATOM 8311 O O . PHE D 1 233 ? 41.629 -0.059 2.875 1.000 28.805 233 PHE DDD O 1
ATOM 8319 N N . ILE D 1 234 ? 42.988 1.257 4.059 1.000 29.389 234 ILE DDD N 1
ATOM 8320 C CA . ILE D 1 234 ? 42.355 1.019 5.384 1.000 30.237 234 ILE DDD CA 1
ATOM 8321 C C . ILE D 1 234 ? 41.731 2.349 5.865 1.000 31.709 234 ILE DDD C 1
ATOM 8322 O O . ILE D 1 234 ? 42.437 3.380 5.904 1.000 27.995 234 ILE DDD O 1
ATOM 8327 N N . GLN D 1 235 ? 40.428 2.350 6.160 1.000 32.265 235 GLN DDD N 1
ATOM 8328 C CA . GLN D 1 235 ? 39.704 3.495 6.776 1.000 33.001 235 GLN DDD CA 1
ATOM 8329 C C . GLN D 1 235 ? 39.241 3.032 8.161 1.000 35.512 235 GLN DDD C 1
ATOM 8330 O O . GLN D 1 235 ? 38.701 1.884 8.276 1.000 33.505 235 GLN DDD O 1
ATOM 8336 N N . VAL D 1 236 ? 39.482 3.853 9.180 1.000 32.636 236 VAL DDD N 1
ATOM 8337 C CA . VAL D 1 236 ? 39.138 3.485 10.577 1.000 34.618 236 VAL DDD CA 1
ATOM 8338 C C . VAL D 1 236 ? 38.766 4.769 11.290 1.000 34.092 236 VAL DDD C 1
ATOM 8339 O O . VAL D 1 236 ? 39.189 5.820 10.848 1.000 34.475 236 VAL DDD O 1
ATOM 8343 N N . GLY D 1 237 ? 37.900 4.677 12.283 1.000 37.991 237 GLY DDD N 1
ATOM 8344 C CA . GLY D 1 237 ? 37.476 5.857 13.046 1.000 39.338 237 GLY DDD CA 1
ATOM 8345 C C . GLY D 1 237 ? 38.347 5.977 14.265 1.000 39.132 237 GLY DDD C 1
ATOM 8346 O O . GLY D 1 237 ? 38.755 4.936 14.777 1.000 38.909 237 GLY DDD O 1
ATOM 8347 N N . ASP D 1 238 ? 38.617 7.193 14.718 1.000 38.545 238 ASP DDD N 1
ATOM 8348 C CA . ASP D 1 238 ? 39.376 7.406 15.967 1.000 41.165 238 ASP DDD CA 1
ATOM 8349 C C . ASP D 1 238 ? 38.538 6.906 17.165 1.000 42.816 238 ASP DDD C 1
ATOM 8350 O O . ASP D 1 238 ? 39.144 6.472 18.156 1.000 45.714 238 ASP DDD O 1
ATOM 8355 N N . ALA D 1 239 ? 37.203 6.905 17.091 1.000 43.437 239 ALA DDD N 1
ATOM 8356 C CA . ALA D 1 239 ? 36.324 6.545 18.235 1.000 44.938 239 ALA DDD CA 1
ATOM 8357 C C . ALA D 1 239 ? 36.001 5.048 18.185 1.000 44.325 239 ALA DDD C 1
ATOM 8358 O O . ALA D 1 239 ? 34.822 4.676 18.326 1.000 44.781 239 ALA DDD O 1
ATOM 8360 N N . GLU D 1 240 ? 37.033 4.218 18.033 1.000 46.552 240 GLU DDD N 1
ATOM 8361 C CA . GLU D 1 240 ? 36.920 2.745 17.828 1.000 45.641 240 GLU DDD CA 1
ATOM 8362 C C . GLU D 1 240 ? 37.916 2.020 18.744 1.000 45.851 240 GLU DDD C 1
ATOM 8363 O O . GLU D 1 240 ? 39.093 2.403 18.739 1.000 46.689 240 GLU DDD O 1
ATOM 8369 N N . THR D 1 241 ? 37.483 0.993 19.471 1.000 46.587 241 THR DDD N 1
ATOM 8370 C CA . THR D 1 241 ? 38.396 0.044 20.165 1.000 48.626 241 THR DDD CA 1
ATOM 8371 C C . THR D 1 241 ? 39.222 -0.729 19.125 1.000 48.119 241 THR DDD C 1
ATOM 8372 O O . THR D 1 241 ? 40.381 -1.057 19.430 1.000 52.338 241 THR DDD O 1
ATOM 8376 N N . LEU D 1 242 ? 38.673 -0.953 17.925 1.000 46.135 242 LEU DDD N 1
ATOM 8377 C CA . LEU D 1 242 ? 39.344 -1.629 16.778 1.000 43.569 242 LEU DDD CA 1
ATOM 8378 C C . LEU D 1 242 ? 40.373 -0.723 16.077 1.000 39.148 242 LEU DDD C 1
ATOM 8379 O O . LEU D 1 242 ? 40.908 -1.125 15.049 1.000 39.334 242 LEU DDD O 1
ATOM 8384 N N . LEU D 1 243 ? 40.626 0.481 16.569 1.000 41.982 243 LEU DDD N 1
ATOM 8385 C CA . LEU D 1 243 ? 41.550 1.448 15.921 1.000 38.437 243 LEU DDD CA 1
ATOM 8386 C C . LEU D 1 243 ? 42.887 0.747 15.650 1.000 39.135 243 LEU DDD C 1
ATOM 8387 O O . LEU D 1 243 ? 43.336 0.761 14.477 1.000 42.721 243 LEU DDD O 1
ATOM 8392 N N . ASP D 1 244 ? 43.467 0.102 16.667 1.000 38.655 244 ASP DDD N 1
ATOM 8393 C CA . ASP D 1 244 ? 44.871 -0.392 16.612 1.000 38.839 244 ASP DDD CA 1
ATOM 8394 C C . ASP D 1 244 ? 44.946 -1.704 15.813 1.000 37.260 244 ASP DDD C 1
ATOM 8395 O O . ASP D 1 244 ? 46.053 -2.068 15.428 1.000 43.988 244 ASP DDD O 1
ATOM 8400 N N . ASP D 1 245 ? 43.833 -2.382 15.536 1.000 37.324 245 ASP DDD N 1
ATOM 8401 C CA . ASP D 1 245 ? 43.788 -3.428 14.475 1.000 38.864 245 ASP DDD CA 1
ATOM 8402 C C . ASP D 1 245 ? 44.217 -2.814 13.131 1.000 41.561 245 ASP DDD C 1
ATOM 8403 O O . ASP D 1 245 ? 45.026 -3.456 12.414 1.000 43.131 245 ASP DDD O 1
ATOM 8408 N N . SER D 1 246 ? 43.699 -1.629 12.794 1.000 38.525 246 SER DDD N 1
ATOM 8409 C CA . SER D 1 246 ? 44.034 -0.902 11.541 1.000 40.247 246 SER DDD CA 1
ATOM 8410 C C . SER D 1 246 ? 45.493 -0.443 11.597 1.000 38.632 246 SER DDD C 1
ATOM 8411 O O . SER D 1 246 ? 46.226 -0.693 10.626 1.000 37.807 246 SER DDD O 1
ATOM 8414 N N . THR D 1 247 ? 45.904 0.177 12.706 1.000 38.399 247 THR DDD N 1
ATOM 8415 C CA . THR D 1 247 ? 47.251 0.797 12.835 1.000 40.720 247 THR DDD CA 1
ATOM 8416 C C . THR D 1 247 ? 48.321 -0.291 12.754 1.000 39.584 247 THR DDD C 1
ATOM 8417 O O . THR D 1 247 ? 49.313 -0.011 12.070 1.000 42.730 247 THR DDD O 1
ATOM 8421 N N . ARG D 1 248 ? 48.107 -1.461 13.382 1.000 38.451 248 ARG DDD N 1
ATOM 8422 C CA . ARG D 1 248 ? 49.114 -2.561 13.475 1.000 40.458 248 ARG DDD CA 1
ATOM 8423 C C . ARG D 1 248 ? 49.204 -3.268 12.124 1.000 42.246 248 ARG DDD C 1
ATOM 8424 O O . ARG D 1 248 ? 50.327 -3.428 11.609 1.000 44.369 248 ARG DDD O 1
ATOM 8432 N N . VAL D 1 249 ? 48.052 -3.599 11.547 1.000 42.474 249 VAL DDD N 1
ATOM 8433 C CA . VAL D 1 249 ? 47.940 -4.122 10.156 1.000 40.144 249 VAL DDD CA 1
ATOM 8434 C C . VAL D 1 249 ? 48.662 -3.175 9.188 1.000 39.978 249 VAL DDD C 1
ATOM 8435 O O . VAL D 1 249 ? 49.393 -3.665 8.329 1.000 38.347 249 VAL DDD O 1
ATOM 8439 N N . ALA D 1 250 ? 48.456 -1.861 9.306 1.000 44.094 250 ALA DDD N 1
ATOM 8440 C CA . ALA D 1 250 ? 49.021 -0.852 8.375 1.000 42.360 250 ALA DDD CA 1
ATOM 8441 C C . ALA D 1 250 ? 50.560 -0.824 8.476 1.000 44.877 250 ALA DDD C 1
ATOM 8442 O O . ALA D 1 250 ? 51.232 -0.842 7.420 1.000 42.182 250 ALA DDD O 1
ATOM 8444 N N . GLU D 1 251 ? 51.087 -0.793 9.703 1.000 44.737 251 GLU DDD N 1
ATOM 8445 C CA . GLU D 1 251 ? 52.540 -0.820 10.040 1.000 49.088 251 GLU DDD CA 1
ATOM 8446 C C . GLU D 1 251 ? 53.175 -2.131 9.549 1.000 49.704 251 GLU DDD C 1
ATOM 8447 O O . GLU D 1 251 ? 54.205 -2.068 8.812 1.000 38.706 251 GLU DDD O 1
ATOM 8453 N N . LYS D 1 252 ? 52.582 -3.269 9.950 1.000 44.044 252 LYS DDD N 1
ATOM 8454 C CA . LYS D 1 252 ? 53.062 -4.631 9.607 1.000 46.136 252 LYS DDD CA 1
ATOM 8455 C C . LYS D 1 252 ? 53.011 -4.820 8.074 1.000 43.462 252 LYS DDD C 1
ATOM 8456 O O . LYS D 1 252 ? 53.955 -5.398 7.532 1.000 50.346 252 LYS DDD O 1
ATOM 8462 N N . ALA D 1 253 ? 52.024 -4.295 7.355 1.000 37.803 253 ALA DDD N 1
ATOM 8463 C CA . ALA D 1 253 ? 51.948 -4.490 5.888 1.000 37.741 253 ALA DDD CA 1
ATOM 8464 C C . ALA D 1 253 ? 53.076 -3.707 5.217 1.000 39.290 253 ALA DDD C 1
ATOM 8465 O O . ALA D 1 253 ? 53.796 -4.296 4.366 1.000 34.029 253 ALA DDD O 1
ATOM 8467 N N . LYS D 1 254 ? 53.196 -2.425 5.593 1.000 46.869 254 LYS DDD N 1
ATOM 8468 C CA . LYS D 1 254 ? 54.239 -1.466 5.125 1.000 46.546 254 LYS DDD CA 1
ATOM 8469 C C . LYS D 1 254 ? 55.607 -2.125 5.293 1.000 39.334 254 LYS DDD C 1
ATOM 8470 O O . LYS D 1 254 ? 56.355 -2.182 4.326 1.000 33.690 254 LYS DDD O 1
ATOM 8476 N N . MET D 1 255 ? 55.880 -2.642 6.483 1.000 38.340 255 MET DDD N 1
ATOM 8477 C CA . MET D 1 255 ? 57.160 -3.311 6.787 1.000 41.765 255 MET DDD CA 1
ATOM 8478 C C . MET D 1 255 ? 57.351 -4.499 5.842 1.000 37.328 255 MET DDD C 1
ATOM 8479 O O . MET D 1 255 ? 58.482 -4.739 5.511 1.000 36.702 255 MET DDD O 1
ATOM 8484 N N . ALA D 1 256 ? 56.292 -5.185 5.391 1.000 34.991 256 ALA DDD N 1
ATOM 8485 C CA . ALA D 1 256 ? 56.389 -6.376 4.512 1.000 32.566 256 ALA DDD CA 1
ATOM 8486 C C . ALA D 1 256 ? 56.404 -5.963 3.034 1.000 32.835 256 ALA DDD C 1
ATOM 8487 O O . ALA D 1 256 ? 56.370 -6.860 2.193 1.000 31.926 256 ALA DDD O 1
ATOM 8489 N N . GLY D 1 257 ? 56.477 -4.662 2.727 1.000 33.448 257 GLY DDD N 1
ATOM 8490 C CA . GLY D 1 257 ? 56.733 -4.139 1.370 1.000 32.411 257 GLY DDD CA 1
ATOM 8491 C C . GLY D 1 257 ? 55.448 -3.812 0.640 1.000 35.933 257 GLY DDD C 1
ATOM 8492 O O . GLY D 1 257 ? 55.515 -3.451 -0.549 1.000 36.296 257 GLY DDD O 1
ATOM 8493 N N . VAL D 1 258 ? 54.311 -3.914 1.330 1.000 37.693 258 VAL DDD N 1
ATOM 8494 C CA . VAL D 1 258 ? 52.960 -3.711 0.739 1.000 36.066 258 VAL DDD CA 1
ATOM 8495 C C . VAL D 1 258 ? 52.669 -2.209 0.719 1.000 38.715 258 VAL DDD C 1
ATOM 8496 O O . VAL D 1 258 ? 52.935 -1.525 1.739 1.000 40.029 258 VAL DDD O 1
ATOM 8500 N N . LYS D 1 259 ? 52.130 -1.718 -0.394 1.000 38.362 259 LYS DDD N 1
ATOM 8501 C CA . LYS D 1 259 ? 51.728 -0.295 -0.560 1.000 43.101 259 LYS DDD CA 1
ATOM 8502 C C . LYS D 1 259 ? 50.441 -0.047 0.260 1.000 38.854 259 LYS DDD C 1
ATOM 8503 O O . LYS D 1 259 ? 49.432 -0.736 0.001 1.000 37.432 259 LYS DDD O 1
ATOM 8509 N N . VAL D 1 260 ? 50.456 0.889 1.215 1.000 33.012 260 VAL DDD N 1
ATOM 8510 C CA . VAL D 1 260 ? 49.364 1.030 2.225 1.000 35.092 260 VAL DDD CA 1
ATOM 8511 C C . VAL D 1 260 ? 48.935 2.494 2.361 1.000 35.877 260 VAL DDD C 1
ATOM 8512 O O . VAL D 1 260 ? 49.802 3.319 2.653 1.000 38.940 260 VAL DDD O 1
ATOM 8516 N N . ASP D 1 261 ? 47.633 2.787 2.244 1.000 37.103 261 ASP DDD N 1
ATOM 8517 C CA . ASP D 1 261 ? 47.022 4.105 2.592 1.000 35.112 261 ASP DDD CA 1
ATOM 8518 C C . ASP D 1 261 ? 46.098 3.913 3.793 1.000 32.394 261 ASP DDD C 1
ATOM 8519 O O . ASP D 1 261 ? 45.092 3.226 3.636 1.000 33.645 261 ASP DDD O 1
ATOM 8524 N N . LEU D 1 262 ? 46.503 4.413 4.960 1.000 31.444 262 LEU DDD N 1
ATOM 8525 C CA . LEU D 1 262 ? 45.708 4.424 6.208 1.000 32.037 262 LEU DDD CA 1
ATOM 8526 C C . LEU D 1 262 ? 45.121 5.819 6.380 1.000 34.353 262 LEU DDD C 1
ATOM 8527 O O . LEU D 1 262 ? 45.900 6.762 6.347 1.000 33.928 262 LEU DDD O 1
ATOM 8532 N N . GLU D 1 263 ? 43.794 5.925 6.504 1.000 38.736 263 GLU DDD N 1
ATOM 8533 C CA . GLU D 1 263 ? 43.070 7.150 6.946 1.000 38.141 263 GLU DDD CA 1
ATOM 8534 C C . GLU D 1 263 ? 42.390 6.881 8.295 1.000 35.515 263 GLU DDD C 1
ATOM 8535 O O . GLU D 1 263 ? 41.565 5.938 8.379 1.000 33.526 263 GLU DDD O 1
ATOM 8541 N N . ILE D 1 264 ? 42.727 7.688 9.307 1.000 37.362 264 ILE DDD N 1
ATOM 8542 C CA . ILE D 1 264 ? 42.059 7.692 10.639 1.000 36.910 264 ILE DDD CA 1
ATOM 8543 C C . ILE D 1 264 ? 41.116 8.894 10.622 1.000 36.448 264 ILE DDD C 1
ATOM 8544 O O . ILE D 1 264 ? 41.606 10.019 10.456 1.000 37.536 264 ILE DDD O 1
ATOM 8549 N N . TRP D 1 265 ? 39.810 8.626 10.660 1.000 35.748 265 TRP DDD N 1
ATOM 8550 C CA . TRP D 1 265 ? 38.728 9.641 10.603 1.000 37.118 265 TRP DDD CA 1
ATOM 8551 C C . TRP D 1 265 ? 38.425 10.087 12.030 1.000 34.943 265 TRP DDD C 1
ATOM 8552 O O . TRP D 1 265 ? 37.978 9.279 12.835 1.000 31.953 265 TRP DDD O 1
ATOM 8563 N N . PRO D 1 266 ? 38.725 11.356 12.397 1.000 35.319 266 PRO DDD N 1
ATOM 8564 C CA . PRO D 1 266 ? 38.465 11.854 13.751 1.000 35.250 266 PRO DDD CA 1
ATOM 8565 C C . PRO D 1 266 ? 36.978 11.824 14.122 1.000 38.849 266 PRO DDD C 1
ATOM 8566 O O . PRO D 1 266 ? 36.108 12.177 13.271 1.000 37.121 266 PRO DDD O 1
ATOM 8570 N N . GLU D 1 267 ? 36.726 11.390 15.362 1.000 38.927 267 GLU DDD N 1
ATOM 8571 C CA . GLU D 1 267 ? 35.391 11.370 16.018 1.000 42.622 267 GLU DDD CA 1
ATOM 8572 C C . GLU D 1 267 ? 34.509 10.230 15.481 1.000 40.787 267 GLU DDD C 1
ATOM 8573 O O . GLU D 1 267 ? 33.518 9.933 16.167 1.000 42.967 267 GLU DDD O 1
ATOM 8579 N N . MET D 1 268 ? 34.828 9.615 14.331 1.000 38.012 268 MET DDD N 1
ATOM 8580 C CA . MET D 1 268 ? 33.919 8.647 13.643 1.000 37.708 268 MET DDD CA 1
ATOM 8581 C C . MET D 1 268 ? 33.911 7.326 14.397 1.000 35.153 268 MET DDD C 1
ATOM 8582 O O . MET D 1 268 ? 34.952 6.880 14.862 1.000 38.340 268 MET DDD O 1
ATOM 8587 N N . PRO D 1 269 ? 32.747 6.659 14.547 1.000 36.614 269 PRO DDD N 1
ATOM 8588 C CA . PRO D 1 269 ? 32.704 5.318 15.128 1.000 34.284 269 PRO DDD CA 1
ATOM 8589 C C . PRO D 1 269 ? 32.721 4.183 14.085 1.000 35.107 269 PRO DDD C 1
ATOM 8590 O O . PRO D 1 269 ? 32.785 4.424 12.879 1.000 32.434 269 PRO DDD O 1
ATOM 8594 N N . HIS D 1 270 ? 32.618 2.958 14.595 1.000 34.682 270 HIS DDD N 1
ATOM 8595 C CA . HIS D 1 270 ? 32.749 1.681 13.861 1.000 36.193 270 HIS DDD CA 1
ATOM 8596 C C . HIS D 1 270 ? 31.917 1.715 12.581 1.000 37.246 270 HIS DDD C 1
ATOM 8597 O O . HIS D 1 270 ? 30.701 1.889 12.665 1.000 41.029 270 HIS DDD O 1
ATOM 8604 N N . VAL D 1 271 ? 32.549 1.486 11.436 1.000 35.988 271 VAL DDD N 1
ATOM 8605 C CA . VAL D 1 271 ? 31.853 1.412 10.118 1.000 36.441 271 VAL DDD CA 1
ATOM 8606 C C . VAL D 1 271 ? 30.779 2.508 10.097 1.000 35.793 271 VAL DDD C 1
ATOM 8607 O O . VAL D 1 271 ? 29.608 2.161 10.033 1.000 41.522 271 VAL DDD O 1
ATOM 8611 N N . TRP D 1 272 ? 31.189 3.780 10.180 1.000 35.242 272 TRP DDD N 1
ATOM 8612 C CA . TRP D 1 272 ? 30.310 4.983 10.153 1.000 34.409 272 TRP DDD CA 1
ATOM 8613 C C . TRP D 1 272 ? 29.693 5.098 8.760 1.000 34.057 272 TRP DDD C 1
ATOM 8614 O O . TRP D 1 272 ? 28.628 5.689 8.644 1.000 34.896 272 TRP DDD O 1
ATOM 8625 N N . HIS D 1 273 ? 30.351 4.521 7.757 1.000 37.276 273 HIS DDD N 1
ATOM 8626 C CA . HIS D 1 273 ? 29.863 4.332 6.363 1.000 35.968 273 HIS DDD CA 1
ATOM 8627 C C . HIS D 1 273 ? 28.380 3.928 6.348 1.000 38.747 273 HIS DDD C 1
ATOM 8628 O O . HIS D 1 273 ? 27.683 4.293 5.379 1.000 37.837 273 HIS DDD O 1
ATOM 8635 N N . LEU D 1 274 ? 27.938 3.120 7.328 1.000 39.826 274 LEU DDD N 1
ATOM 8636 C CA . LEU D 1 274 ? 26.544 2.592 7.416 1.000 40.746 274 LEU DDD CA 1
ATOM 8637 C C . LEU D 1 274 ? 25.557 3.760 7.589 1.000 39.179 274 LEU DDD C 1
ATOM 8638 O O . LEU D 1 274 ? 24.431 3.643 7.105 1.000 41.031 274 LEU DDD O 1
ATOM 8643 N N . PHE D 1 275 ? 25.978 4.878 8.182 1.000 39.661 275 PHE DDD N 1
ATOM 8644 C CA . PHE D 1 275 ? 25.111 6.060 8.425 1.000 39.311 275 PHE DDD CA 1
ATOM 8645 C C . PHE D 1 275 ? 25.229 7.079 7.290 1.000 36.966 275 PHE DDD C 1
ATOM 8646 O O . PHE D 1 275 ? 24.827 8.217 7.498 1.000 39.590 275 PHE DDD O 1
ATOM 8654 N N . ALA D 1 276 ? 25.691 6.674 6.107 1.000 41.142 276 ALA DDD N 1
ATOM 8655 C CA . ALA D 1 276 ? 25.944 7.563 4.942 1.000 41.112 276 ALA DDD CA 1
ATOM 8656 C C . ALA D 1 276 ? 24.670 8.285 4.487 1.000 40.681 276 ALA DDD C 1
ATOM 8657 O O . ALA D 1 276 ? 24.740 9.441 4.052 1.000 38.846 276 ALA DDD O 1
ATOM 8659 N N . PRO D 1 277 ? 23.471 7.655 4.544 1.000 41.338 277 PRO DDD N 1
ATOM 8660 C CA . PRO D 1 277 ? 22.244 8.334 4.118 1.000 40.821 277 PRO DDD CA 1
ATOM 8661 C C . PRO D 1 277 ? 22.042 9.701 4.794 1.000 40.474 277 PRO DDD C 1
ATOM 8662 O O . PRO D 1 277 ? 21.700 10.605 4.067 1.000 38.875 277 PRO DDD O 1
ATOM 8666 N N . PHE D 1 278 ? 22.301 9.830 6.110 1.000 39.822 278 PHE DDD N 1
ATOM 8667 C CA . PHE D 1 278 ? 22.223 11.116 6.867 1.000 38.548 278 PHE DDD CA 1
ATOM 8668 C C . PHE D 1 278 ? 23.573 11.618 7.413 1.000 38.917 278 PHE DDD C 1
ATOM 8669 O O . PHE D 1 278 ? 23.597 12.806 7.798 1.000 36.612 278 PHE DDD O 1
ATOM 8677 N N . LEU D 1 279 ? 24.629 10.788 7.496 1.000 39.416 279 LEU DDD N 1
ATOM 8678 C CA . LEU D 1 279 ? 25.956 11.199 8.067 1.000 39.116 279 LEU DDD CA 1
ATOM 8679 C C . LEU D 1 279 ? 26.930 11.573 6.950 1.000 37.225 279 LEU DDD C 1
ATOM 8680 O O . LEU D 1 279 ? 27.457 10.724 6.235 1.000 34.902 279 LEU DDD O 1
ATOM 8685 N N . PRO D 1 280 ? 27.241 12.866 6.778 1.000 36.034 280 PRO DDD N 1
ATOM 8686 C CA . PRO D 1 280 ? 28.030 13.293 5.627 1.000 38.906 280 PRO DDD CA 1
ATOM 8687 C C . PRO D 1 280 ? 29.412 12.622 5.585 1.000 36.272 280 PRO DDD C 1
ATOM 8688 O O . PRO D 1 280 ? 29.869 12.336 4.489 1.000 34.791 280 PRO DDD O 1
ATOM 8692 N N . GLU D 1 281 ? 30.045 12.409 6.743 1.000 32.394 281 GLU DDD N 1
ATOM 8693 C CA . GLU D 1 281 ? 31.383 11.764 6.812 1.000 35.757 281 GLU DDD CA 1
ATOM 8694 C C . GLU D 1 281 ? 31.267 10.294 6.364 1.000 35.363 281 GLU DDD C 1
ATOM 8695 O O . GLU D 1 281 ? 32.279 9.732 5.903 1.000 38.402 281 GLU DDD O 1
ATOM 8701 N N . GLY D 1 282 ? 30.089 9.688 6.475 1.000 30.679 282 GLY DDD N 1
ATOM 8702 C CA . GLY D 1 282 ? 29.797 8.374 5.877 1.000 31.527 282 GLY DDD CA 1
ATOM 8703 C C . GLY D 1 282 ? 29.888 8.410 4.354 1.000 30.819 282 GLY DDD C 1
ATOM 8704 O O . GLY D 1 282 ? 30.589 7.537 3.768 1.000 28.854 282 GLY DDD O 1
ATOM 8705 N N . GLN D 1 283 ? 29.209 9.364 3.720 1.000 30.034 283 GLN DDD N 1
ATOM 8706 C CA . GLN D 1 283 ? 29.207 9.463 2.240 1.000 35.843 283 GLN DDD CA 1
ATOM 8707 C C . GLN D 1 283 ? 30.608 9.888 1.768 1.000 42.043 283 GLN DDD C 1
ATOM 8708 O O . GLN D 1 283 ? 31.105 9.320 0.745 1.000 43.772 283 GLN DDD O 1
ATOM 8714 N N . GLN D 1 284 ? 31.217 10.854 2.470 1.000 43.501 284 GLN DDD N 1
ATOM 8715 C CA . GLN D 1 284 ? 32.600 11.328 2.196 1.000 41.402 284 GLN DDD CA 1
ATOM 8716 C C . GLN D 1 284 ? 33.538 10.111 2.195 1.000 38.258 284 GLN DDD C 1
ATOM 8717 O O . GLN D 1 284 ? 34.229 9.930 1.169 1.000 37.043 284 GLN DDD O 1
ATOM 8723 N N . ALA D 1 285 ? 33.535 9.307 3.271 1.000 31.515 285 ALA DDD N 1
ATOM 8724 C CA . ALA D 1 285 ? 34.408 8.113 3.420 1.000 34.642 285 ALA DDD CA 1
ATOM 8725 C C . ALA D 1 285 ? 34.154 7.154 2.254 1.000 34.584 285 ALA DDD C 1
ATOM 8726 O O . ALA D 1 285 ? 35.161 6.710 1.647 1.000 35.206 285 ALA DDD O 1
ATOM 8728 N N . ILE D 1 286 ? 32.880 6.909 1.918 1.000 35.391 286 ILE DDD N 1
ATOM 8729 C CA . ILE D 1 286 ? 32.469 6.025 0.784 1.000 37.734 286 ILE DDD CA 1
ATOM 8730 C C . ILE D 1 286 ? 32.997 6.602 -0.542 1.000 37.705 286 ILE DDD C 1
ATOM 8731 O O . ILE D 1 286 ? 33.477 5.814 -1.355 1.000 35.718 286 ILE DDD O 1
ATOM 8736 N N . ASP D 1 287 ? 32.921 7.915 -0.763 1.000 38.217 287 ASP DDD N 1
ATOM 8737 C CA . ASP D 1 287 ? 33.430 8.564 -2.007 1.000 42.210 287 ASP DDD CA 1
ATOM 8738 C C . ASP D 1 287 ? 34.959 8.417 -2.139 1.000 39.651 287 ASP DDD C 1
ATOM 8739 O O . ASP D 1 287 ? 35.435 8.287 -3.296 1.000 38.108 287 ASP DDD O 1
ATOM 8744 N N . LYS D 1 288 ? 35.709 8.492 -1.031 1.000 40.100 288 LYS DDD N 1
ATOM 8745 C CA . LYS D 1 288 ? 37.190 8.290 -1.031 1.000 46.991 288 LYS DDD CA 1
ATOM 8746 C C . LYS D 1 288 ? 37.500 6.865 -1.483 1.000 40.856 288 LYS DDD C 1
ATOM 8747 O O . LYS D 1 288 ? 38.466 6.716 -2.242 1.000 45.130 288 LYS DDD O 1
ATOM 8753 N N . ILE D 1 289 ? 36.747 5.870 -0.987 1.000 38.306 289 ILE DDD N 1
ATOM 8754 C CA . ILE D 1 289 ? 36.856 4.445 -1.430 1.000 34.261 289 ILE DDD CA 1
ATOM 8755 C C . ILE D 1 289 ? 36.554 4.395 -2.925 1.000 32.817 289 ILE DDD C 1
ATOM 8756 O O . ILE D 1 289 ? 37.307 3.784 -3.644 1.000 32.592 289 ILE DDD O 1
ATOM 8761 N N . GLY D 1 290 ? 35.510 5.074 -3.369 1.000 37.091 290 GLY DDD N 1
ATOM 8762 C CA . GLY D 1 290 ? 35.180 5.209 -4.801 1.000 43.428 290 GLY DDD CA 1
ATOM 8763 C C . GLY D 1 290 ? 36.390 5.605 -5.636 1.000 42.763 290 GLY DDD C 1
ATOM 8764 O O . GLY D 1 290 ? 36.683 4.910 -6.643 1.000 44.598 290 GLY DDD O 1
ATOM 8765 N N . GLN D 1 291 ? 37.066 6.687 -5.251 1.000 43.925 291 GLN DDD N 1
ATOM 8766 C CA . GLN D 1 291 ? 38.214 7.252 -6.009 1.000 47.765 291 GLN DDD CA 1
ATOM 8767 C C . GLN D 1 291 ? 39.375 6.241 -6.023 1.000 46.322 291 GLN DDD C 1
ATOM 8768 O O . GLN D 1 291 ? 39.931 5.983 -7.127 1.000 45.891 291 GLN DDD O 1
ATOM 8774 N N . TYR D 1 292 ? 39.709 5.665 -4.865 1.000 39.764 292 TYR DDD N 1
ATOM 8775 C CA . TYR D 1 292 ? 40.786 4.655 -4.706 1.000 38.294 292 TYR DDD CA 1
ATOM 8776 C C . TYR D 1 292 ? 40.518 3.442 -5.613 1.000 40.641 292 TYR DDD C 1
ATOM 8777 O O . TYR D 1 292 ? 41.440 2.995 -6.341 1.000 39.329 292 TYR DDD O 1
ATOM 8786 N N . VAL D 1 293 ? 39.302 2.895 -5.584 1.000 38.970 293 VAL DDD N 1
ATOM 8787 C CA . VAL D 1 293 ? 38.923 1.769 -6.487 1.000 40.759 293 VAL DDD CA 1
ATOM 8788 C C . VAL D 1 293 ? 39.109 2.241 -7.935 1.000 42.100 293 VAL DDD C 1
ATOM 8789 O O . VAL D 1 293 ? 39.571 1.447 -8.772 1.000 36.924 293 VAL DDD O 1
ATOM 8793 N N . LYS D 1 294 ? 38.695 3.471 -8.241 1.000 48.064 294 LYS DDD N 1
ATOM 8794 C CA . LYS D 1 294 ? 38.671 3.941 -9.647 1.000 49.733 294 LYS DDD CA 1
ATOM 8795 C C . LYS D 1 294 ? 40.118 3.985 -10.141 1.000 52.563 294 LYS DDD C 1
ATOM 8796 O O . LYS D 1 294 ? 40.373 3.502 -11.260 1.000 61.626 294 LYS DDD O 1
ATOM 8802 N N . GLN D 1 295 ? 41.055 4.446 -9.317 1.000 51.797 295 GLN DDD N 1
ATOM 8803 C CA . GLN D 1 295 ? 42.460 4.591 -9.777 1.000 52.560 295 GLN DDD CA 1
ATOM 8804 C C . GLN D 1 295 ? 43.205 3.244 -9.728 1.000 49.697 295 GLN DDD C 1
ATOM 8805 O O . GLN D 1 295 ? 44.015 3.043 -10.636 1.000 58.739 295 GLN DDD O 1
ATOM 8811 N N . ARG D 1 296 ? 42.961 2.337 -8.773 1.000 45.496 296 ARG DDD N 1
ATOM 8812 C CA . ARG D 1 296 ? 43.709 1.041 -8.699 1.000 43.128 296 ARG DDD CA 1
ATOM 8813 C C . ARG D 1 296 ? 43.320 0.114 -9.857 1.000 41.362 296 ARG DDD C 1
ATOM 8814 O O . ARG D 1 296 ? 44.110 -0.781 -10.173 1.000 41.074 296 ARG DDD O 1
ATOM 8822 N N . THR D 1 297 ? 42.185 0.367 -10.508 1.000 45.602 297 THR DDD N 1
ATOM 8823 C CA . THR D 1 297 ? 41.611 -0.453 -11.608 1.000 47.349 297 THR DDD CA 1
ATOM 8824 C C . THR D 1 297 ? 41.713 0.248 -12.977 1.000 48.284 297 THR DDD C 1
ATOM 8825 O O . THR D 1 297 ? 41.265 -0.350 -13.963 1.000 54.572 297 THR DDD O 1
ATOM 8829 N N . ALA D 1 298 ? 42.253 1.466 -13.072 1.000 56.878 298 ALA DDD N 1
ATOM 8830 C CA . ALA D 1 298 ? 42.154 2.308 -14.297 1.000 60.278 298 ALA DDD CA 1
ATOM 8831 C C . ALA D 1 298 ? 42.934 1.655 -15.456 1.000 56.920 298 ALA DDD C 1
ATOM 8832 O O . ALA D 1 298 ? 43.835 0.863 -15.221 1.000 56.779 298 ALA DDD O 1
#

Nearest PDB structures (foldseek):
  6y9k-assembly2_DDD  TM=1.002E+00  e=5.893E-58  metagenome
  7av5-assembly1_AAA  TM=9.700E-01  e=6.147E-41  uncultured bacterium
  7at3-assembly2_B  TM=9.711E-01  e=2.114E-40  uncultured bacterium
  7atd-assembly2_B  TM=9.747E-01  e=4.386E-40  uncultured bacterium
  5gms-assembly2_B  TM=9.790E-01  e=3.310E-39  uncultured bacterium

B-factor: mean 45.87, std 13.46, range [13.15, 155.46]

Solvent-accessible surface area: 42099 Å² total; per-residue (Å²): 66,53,21,10,7,77,11,0,33,32,4,3,106,42,17,16,94,68,9,80,156,15,44,73,79,28,155,32,22,57,54,17,29,65,93,47,26,45,40,64,22,42,86,70,17,152,40,66,101,43,94,0,44,63,3,72,6,14,26,0,24,4,85,86,18,30,101,77,51,0,2,0,1,0,2,1,7,6,2,2,7,7,18,19,70,18,6,60,13,5,2,3,45,2,0,125,15,0,15,0,43,0,0,1,2,45,3,90,24,0,66,90,108,55,19,52,8,0,3,76,7,0,10,24,0,0,109,38,0,37,76,91,133,13,135,35,62,51,0,0,0,2,0,3,11,0,0,0,0,0,0,0,0,0,0,6,19,1,45,93,65,179,25,85,46,4,18,0,0,0,0,0,0,0,1,0,1,5,60,4,89,7,65,0,5,20,54,58,0,102,52,0,19,10,10,44,78,115,51,9,27,76,13,0,133,48,2,10,48,85,118,101,25,105,22,65,49,0,0,0,19,68,2,88,2,155,56,10,14,34,0,8,0,0,0,0,45,8,1,1,0,13,24,2,0,40,63,0,2,118,80,0,114,161,16,66,8,119,4,48,56,55,81,33,104,113,7,0,17,4,0,0,50,12,5,13,17,0,41,32,0,52,74,0,0,58,83,1,0,103,9,1,73,107,74,3,127,71,54,12,9,9,81,13,0,34,40,1,4,122,46,17,19,49,95,9,50,95,21,33,45,78,25,146,35,14,54,52,14,26,67,88,46,28,42,38,63,24,47,86,78,16,154,38,57,102,47,98,0,38,64,2,81,9,12,24,0,23,7,75,77,22,33,105,84,58,0,1,0,1,0,3,0,9,8,1,2,9,7,19,18,73,15,5,62,13,4,2,3,41,2,0,111,18,0,13,0,49,0,0,2,1,53,4,85,29,0,67,84,110,51,15,58,9,1,5,76,6,0,12,22,0,0,113,41,0,38,82,94,133,13,128,34,63,84,0,0,0,1,0,2,13,0,0,0,0,0,0,0,0,0,0,6,21,2,39,98,67,178,20,85,48,4,14,0,0,0,0,0,0,0,2,0,2,4,64,0,86,11,67,1,15,118,85,56,34,198,53,5,34,17,9,59,96,76,64,11,27,38,20,0,124,44,2,8,48,82,112,97,22,112,25,65,53,0,0,0,16,75,2,88,4,154,52,11,12,27,0,10,0,0,0,0,46,10,1,2,1,11,26,3,0,40,52,0,3,111,79,0,120,156,19,68,8,130,4,56,58,54,74,37,99,112,6,0,16,4,0,0,57,6,4,13,18,0,35,24,0,53,75,0,0,50,78,1,0,100,14,0,77,118,91,6,121,66,54,10,14,10,73,10,0,31,30,4,5,100,35,20,16,105,83,7,79,157,17,44,65,84,34,137,34,22,36,52,13,23,62,81,50,24,44,41,67,23,48,86,80,15,150,37,65,99,44,102,0,38,62,3,80,7,11,28,0,20,6,76,84,22,36,102,75,50,1,1,0,2,0,2,1,10,7,1,2,6,6,21,15,70,16,6,58,13,4,1,3,46,1,0,110,18,0,9,0,44,0,0,0,1,52,5,97,30,0,75,92,113,53,20,46,8,0,5,73,7,0,12,23,0,0,112,42,0,40,81,89,130,11,132,36,61,40,0,0,0,1,0,2,10,0,0,0,0,0,0,0,0,0,0,6,20,1,41,97,68,179,20,81,48,5,18,0,0,0,0,0,0,0,1,0,1,5,60,3,82,6,68,0,4,15,61,58,1,91,52,0,17,10,10,41,73,109,56,9,30,79,18,0,130,45,2,11,47,83,114,98,26,107,21,66,49,0,0,0,14,72,3,88,3,152,54,12,13,34,0,8,0,0,0,0,47,8,1,1,1,13,26,3,0,40,57,0,2,114,81,0,106,161,20,67,9,122,8,52,58,54,82,37,103,116,4,0,18,4,0,0,54,16,4,13,16,0,46,28,0,49,78,0,0,58,92,1,0,100,8,1,77,114,67,4,122,66,65,13,13,10,79,16,0,32,29,0,4,121,29,14,19,60,71,13,52,95,20,27,51,85,29,143,30,17,38,54,12,25,64,80,42,28,40,38,61,20,46,87,84,14,150,40,60,101,44,101,0,40,59,3,82,8,12,25,0,22,6,83,80,21,39,105,70,45,1,0,0,1,0,3,1,8,7,2,3,10,7,16,16,69,16,3,64,14,4,2,3,37,2,0,106,14,0,13,0,41,0,0,1,2,50,3,96,27,1,66,97,110,54,13,55,8,2,5,75,4,0,10,21,0,0,112,42,0,40,80,84,129,13,121,34,69,53,0,0,0,1,0,2,9,0,0,0,0,0,0,0,0,0,0,6,20,1,42,96,66,181,23,84,47,5,16,0,0,0,0,0,0,0,0,0,2,4,59,4,91,10,66,0,17,113,87,64,34,201,48,3,26,20,8,59,107,77,60,9,23,33,18,0,125,47,2,11,53,84,117,103,23,112,24,62,52,0,0,0,15,77,3,87,3,155,52,11,15,35,0,9,0,0,0,0,49,8,0,2,1,11,27,2,0,38,57,0,2,116,84,0,113,164,19,69,9,119,7,49,54,51,80,30,100,111,4,0,15,3,0,1,51,12,4,12,18,0,38,28,0,46,86,0,0,62,108,0,0,106,13,0,75,102,89,3,116

Sequence (1188 aa):
ASPQLQMALDGFKMMGEKMAQAGGDVKAMRAVMEEMATFPSAGETKCTPVNAGGVPAEWIAAPGAADDRVILYLHGGGYVMGSITTHRETIARLSKASGARALALDYRLAPEYPFPAAVDDATAAYRWLLSQDIKPSRIVVAGDSAGGGLVLATLVALRDAKVPLPAAGVCISPWADMEGTGASMTTRAKADPVVQKEMLVNMGKTYLGGKDAKSPLAAPLHADFRGLPPLFIQVGDAETLLDDSTRVAEKAKMAGVKVDLEIWPEMPHVWHLFAPFLPEGQQAIDKIGQYVKQRTAASPQLQMALDGFKMMGEKMAQAGGDVKAMRAVMEEMATFPSAGETKCTPVNAGGVPAEWIAAPGAADDRVILYLHGGGYVMGSITTHRETIARLSKASGARALALDYRLAPEYPFPAAVDDATAAYRWLLSQDIKPSRIVVAGDSSAGGGLVLATLVALRDAKVPLPAAGVCISPWADMEGTGASMTTRAKADPVVQKEMLVNMGKTYLGGKDAKSPLAAPLHADFRGLPPLFIQVGDAETLLDDSTRVAEKAKMAGVKVDLEIWPEMPHVWHLFAPFLPEGQQAIDKIGQYVKQRTAASPQLQMALDGFKMMGEKMAQAGGDVKAMRAVMEEMATFPSAGETKCTPVNAGGVPAEWIAAPGAADDRVILYLHGGGYVMGSITTHRETIARLSKASGARALALDYRLAPEYPFPAAVDDATAAYRWLLSQDIKPSRIVVAGDSSAGGGLVLATLVALRDAKVPLPAAGVCISPWADMEGTGASMTTRAKADPVVQKEMLVNMGKTYLGGKDAKSPLAAPLHADFRGLPPLFIQVGDAETLLDDSTRVAEKAKMAGVKVDLEIWPEMPHVWHLFAPFLPEGQQAIDKIGQYVKQRTAASPQLQMALDGFKMMGEKMAQAGGDVKAMRAVMEEMATFPSAGETKCTPVNAGGVPAEWIAAPGAADDRVILYLHGGGYVMGSITTHRETIARLSKASGARALALDYRLAPEYPFPAAVDDATAAYRWLLSQDIKPSRIVVAGDSSAGGGLVLATLVALRDAKVPLPAAGVCISPWADMEGTGASMTTRAKADPVVQKEMLVNMGKTYLGGKDAKSPLAAPLHADFRGLPPLFIQVGDAETLLDDSTRVAEKAKMAGVKVDLEIWPEMPHVWHLFAPFLPEGQQAIDKIGQYVKQRTA

=== Feature glossary ===
The record interleaves many kinds of information about one protein. Here is each kind framed as the question it answers.

Q: What does the local fold look like, residue by residue?
A: The Foldseek 3Di string encodes local tertiary geometry as a 20-letter alphabet — one character per residue — derived from the relative positions of nearby Cα atoms. Unlike the amino-acid sequence, 3Di is a direct function of the 3D structure, so two proteins with the same fold have similar 3Di strings even at low sequence identity.

Q: Which residues are in helices, strands, or loops?
A: The SS8 string is DSSP's per-residue secondary-structure call. α-helix (H) means an i→i+4 H-bond ladder; β-strand (E) means the residue participates in a β-sheet; 3₁₀ (G) and π (I) are tighter and wider helices; T/S are turns/bends; '-' is loop.

Q: How big and how compact is the whole molecule?
A: Radius of gyration (Rg) is the root-mean-square distance of Cα atoms from their centroid — a single number for overall size and compactness. A globular domain of N residues has Rg ≈ 2.2·N^0.38 Å; an extended or disordered chain has a much larger Rg. The Cα contact count is the number of residue pairs whose Cα atoms are within 8 Å and are more than four positions apart in sequence — a standard proxy for tertiary packing density. The bounding box is the smallest axis-aligned box enclosing all Cα atoms.

Q: Where is each backbone atom in 3D?
A: Structure coordinates are given as an mmCIF _atom_site loop: one row per atom with element, residue name, chain id, sequence number, and x/y/z position in Å. Only the four main-chain atoms per residue are included here; side chains are omitted to keep the record compact.

Q: What is the amino-acid chain?
A: Primary structure: the covalent order of the twenty standard amino acids along the backbone. Two proteins with the same sequence will (almost always) fold to the same structure; two with 30% identity often share a fold but not the details.

Q: What if only a Cα trace is available?
A: Three-state secondary structure (P-SEA) collapses the eight DSSP classes into helix (a), strand (b), and coil (c). P-SEA assigns these from Cα geometry alone — distances and angles — without requiring backbone oxygens, so it works on any Cα trace.

Q: What family and function is it annotated with?
A: Database cross-references. InterPro integrates a dozen domain/family signature databases into unified entries with residue-range hits. GO terms attach function/process/location labels with evidence codes. CATH codes position the fold in a four-level structural taxonomy. Organism is the NCBI-taxonomy species name.

Q: How confident is the AlphaFold model at each residue?
A: pLDDT is the predicted lDDT-Cα score: AlphaFold's confidence that the local environment of each residue (all inter-atomic distances within 15 Å) is correctly placed. It is a per-residue number between 0 and 100, with higher meaning more reliable.

Q: How mobile is each atom in the crystal?
A: B-factor (Debye–Waller factor) reflects atomic displacement in the crystal lattice. It is an experimental observable (units Å²), not a prediction; low values mean the atom is pinned down, high values mean it moves or is heterogeneous across the crystal.

Q: Which residues are buried vs exposed?
A: SASA measures how much of the protein is reachable by solvent. It is computed by rolling a water-sized probe over the atomic surface and summing the exposed area (Å²). Per-residue SASA distinguishes core (buried, low SASA) from surface (exposed, high SASA) residues; total SASA is a whole-molecule size measure.

Q: What do the diagnostic plots show?
A: Plot images: a contact map (which residues are close in 3D, as an N×N binary image), a Ramachandran scatter (backbone torsion angles, revealing secondary-structure composition at a glance), and — for AlphaFold structures — a PAE heatmap (pairwise prediction confidence).

Q: What known structures does this most resemble?
A: The Foldseek neighbor list gives the closest experimentally determined structures in the PDB, ranked by structural alignment. TM-score near 1 means near-identical fold; near 0.3 means only rough topology match. This is how one finds what a novel AlphaFold prediction most resembles in the solved-structure universe.

Q: Are the domains correctly placed relative to each other?
A: Predicted aligned error is AlphaFold's pairwise confidence. Unlike pLDDT (per-residue), PAE is per-residue-pair and captures whether two parts of the structure are correctly placed relative to each other. Units are ångströms of expected positional error.

Q: What do the rendered images show?
A: Structure images are PyMOL renders from six orthogonal camera directions. Cartoon representation draws helices as coils and strands as arrows; sticks shows the backbone as bonds; surface shows the solvent-excluded envelope. Rainbow coloring maps sequence position to hue (blue→red, N→C); chain coloring assigns a distinct color per polypeptide.

Q: What are the backbone torsion angles?
A: φ (phi) and ψ (psi) are the two rotatable backbone dihedrals per residue: φ is the C(i-1)–N–Cα–C torsion, ψ is the N–Cα–C–N(i+1) torsion, both in degrees on (−180°, 180°]. α-helical residues cluster near (−60°, −45°); β-strand residues near (−120°, +130°). A Ramachandran plot is simply a scatter of (φ, ψ) for every residue.